Protein AF-0000000080771946 (afdb_homodimer)

InterPro domains:
  IPR002641 Patatin-like phospholipase domain [PF01734] (76-265)
  IPR002641 Patatin-like phospholipase domain [PS51635] (76-267)
  IPR016035 Acyl transferase/acyl hydrolase/lysophospholipase [SSF52151] (74-337)
  IPR050301 Neuropathy target esterase [PTHR14226] (74-356)

Sequence (1556 aa):
MNRASRYGIYVLTYMSLYLTSRIDAGETIIANLSGMPKSKFFPHRRLILTLCAAGLFVSTAASADGAAQVPEGVGVVLGGGGARGFAHLGVLKELERLRIPVACIAGTSAGALIGGIYANGLPLDEMEREFNAADWDQMLSGKPARADIPYDRKRNDYQNYLDVSFGLKGGALRVPRSAINSQGIELYIHKLTRDRDIDNFDKLPIPFRAVAADLLTGDAVVFGKGSLARALRASMAVPGVFDLVEDDGKLLVDGAIARNVPVQEVKGRCAEHVIVVDVGTPLLKADEIHSLFDVVDQSSNLAVMRNVQEQMKLLDRRDIVIRPDLNGYTTASFGDHMAIVERGAEAARKMAKQLSSYSVPEAEYQAWKNKLGRPRYPLLDEVRVEGKDGDFTKVSSLQQSLAFPSGPIPVGEARRRLAEIFTGGEYDKLGYRVDSVSGRNAMVVMPVERSIGQNTLHFGLNLSSDTPGSSSFTLRAAHEWTSLNAAGGSWRNDAAIGDDKAIKTELYQPLWRGSPMFAAASLGYQQKPFRVFNEDHTVLATFNNSIFETQLNAGVTLGKYGEWRFGLYRQDNDFTLSQGDPDPGVNTRFRDVGVQTRLVVDQFDNPRWPRAGYYFNGKLGAGLPGLGSEVNQKFYDFTGELAHTYGDFTARFTAKAKGNIDVRSDTFVPQQLGGFLNLTGYQSGELLASEVALARLMVYWRAASLPAVLGSGVYAGVSLEAGRLWGEDFSSLPQTHRWIPAGSVFLSADTILGPFFVGVGSAQGGRLTGYIYLGVDYMNRASRYGIYVLTYMSLYLTSRIDAGETIIANLSGMPKSKFFPHRRLILTLCAAGLFVSTAASADGAAQVPEGVGVVLGGGGARGFAHLGVLKELERLRIPVACIAGTSAGALIGGIYANGLPLDEMEREFNAADWDQMLSGKPARADIPYDRKRNDYQNYLDVSFGLKGGALRVPRSAINSQGIELYIHKLTRDRDIDNFDKLPIPFRAVAADLLTGDAVVFGKGSLARALRASMAVPGVFDLVEDDGKLLVDGAIARNVPVQEVKGRCAEHVIVVDVGTPLLKADEIHSLFDVVDQSSNLAVMRNVQEQMKLLDRRDIVIRPDLNGYTTASFGDHMAIVERGAEAARKMAKQLSSYSVPEAEYQAWKNKLGRPRYPLLDEVRVEGKDGDFTKVSSLQQSLAFPSGPIPVGEARRRLAEIFTGGEYDKLGYRVDSVSGRNAMVVMPVERSIGQNTLHFGLNLSSDTPGSSSFTLRAAHEWTSLNAAGGSWRNDAAIGDDKAIKTELYQPLWRGSPMFAAASLGYQQKPFRVFNEDHTVLATFNNSIFETQLNAGVTLGKYGEWRFGLYRQDNDFTLSQGDPDPGVNTRFRDVGVQTRLVVDQFDNPRWPRAGYYFNGKLGAGLPGLGSEVNQKFYDFTGELAHTYGDFTARFTAKAKGNIDVRSDTFVPQQLGGFLNLTGYQSGELLASEVALARLMVYWRAASLPAVLGSGVYAGVSLEAGRLWGEDFSSLPQTHRWIPAGSVFLSADTILGPFFVGVGSAQGGRLTGYIYLGVDY

Structure (mmCIF, N/CA/C/O backbone):
data_AF-0000000080771946-model_v1
#
loop_
_entity.id
_entity.type
_entity.pdbx_description
1 polymer 'PNPLA domain-containing protein'
#
loop_
_atom_site.group_PDB
_atom_site.id
_atom_site.type_symbol
_atom_site.label_atom_id
_atom_site.label_alt_id
_atom_site.label_comp_id
_atom_site.label_asym_id
_atom_site.label_entity_id
_atom_site.label_seq_id
_atom_site.pdbx_PDB_ins_code
_atom_site.Cartn_x
_atom_site.Cartn_y
_atom_site.Cartn_z
_atom_site.occupancy
_atom_site.B_iso_or_equiv
_atom_site.auth_seq_id
_atom_site.auth_comp_id
_atom_site.auth_asym_id
_atom_site.auth_atom_id
_atom_site.pdbx_PDB_model_num
ATOM 1 N N . MET A 1 1 ? 17.797 -26.078 -64.125 1 15.85 1 MET A N 1
ATOM 2 C CA . MET A 1 1 ? 19.234 -25.906 -63.844 1 15.85 1 MET A CA 1
ATOM 3 C C . MET A 1 1 ? 19.469 -24.75 -62.875 1 15.85 1 MET A C 1
ATOM 5 O O . MET A 1 1 ? 20.219 -24.875 -61.906 1 15.85 1 MET A O 1
ATOM 9 N N . ASN A 1 2 ? 19.219 -23.531 -63.188 1 14.63 2 ASN A N 1
ATOM 10 C CA . ASN A 1 2 ? 20.125 -22.391 -63.094 1 14.63 2 ASN A CA 1
ATOM 11 C C . ASN A 1 2 ? 19.984 -21.672 -61.75 1 14.63 2 ASN A C 1
ATOM 13 O O . ASN A 1 2 ? 20.984 -21.344 -61.125 1 14.63 2 ASN A O 1
ATOM 17 N N . ARG A 1 3 ? 18.938 -20.906 -61.5 1 15.35 3 ARG A N 1
ATOM 18 C CA . ARG A 1 3 ? 19.016 -19.516 -61.062 1 15.35 3 ARG A CA 1
ATOM 19 C C . ARG A 1 3 ? 19.203 -19.438 -59.531 1 15.35 3 ARG A C 1
ATOM 21 O O . ARG A 1 3 ? 18.25 -19.562 -58.781 1 15.35 3 ARG A O 1
ATOM 28 N N . ALA A 1 4 ? 20.328 -19.812 -58.844 1 15.99 4 ALA A N 1
ATOM 29 C CA . ALA A 1 4 ? 20.891 -20.141 -57.531 1 15.99 4 ALA A CA 1
ATOM 30 C C . ALA A 1 4 ? 21.125 -18.891 -56.688 1 15.99 4 ALA A C 1
ATOM 32 O O . ALA A 1 4 ? 21.484 -18.969 -55.531 1 15.99 4 ALA A O 1
ATOM 33 N N . SER A 1 5 ? 21.031 -17.672 -57.125 1 16.47 5 SER A N 1
ATOM 34 C CA . SER A 1 5 ? 22.156 -16.75 -56.969 1 16.47 5 SER A CA 1
ATOM 35 C C . SER A 1 5 ? 22.312 -16.312 -55.531 1 16.47 5 SER A C 1
ATOM 37 O O . SER A 1 5 ? 23.344 -16.594 -54.875 1 16.47 5 SER A O 1
ATOM 39 N N . ARG A 1 6 ? 22.406 -14.875 -55.094 1 15.96 6 ARG A N 1
ATOM 40 C CA . ARG A 1 6 ? 23.469 -14.008 -54.594 1 15.96 6 ARG A CA 1
ATOM 41 C C . ARG A 1 6 ? 23.312 -13.711 -53.125 1 15.96 6 ARG A C 1
ATOM 43 O O . ARG A 1 6 ? 22.906 -12.602 -52.75 1 15.96 6 ARG A O 1
ATOM 50 N N . TYR A 1 7 ? 22.484 -14.195 -52.25 1 16.38 7 TYR A N 1
ATOM 51 C CA . TYR A 1 7 ? 22.141 -13.484 -51.031 1 16.38 7 TYR A CA 1
ATOM 52 C C . TYR A 1 7 ? 23.359 -13.336 -50.125 1 16.38 7 TYR A C 1
ATOM 54 O O . TYR A 1 7 ? 24 -14.32 -49.781 1 16.38 7 TYR A O 1
ATOM 62 N N . GLY A 1 8 ? 24.266 -12.172 -50.125 1 15.94 8 GLY A N 1
ATOM 63 C CA . GLY A 1 8 ? 25.609 -11.789 -49.75 1 15.94 8 GLY A CA 1
ATOM 64 C C . GLY A 1 8 ? 25.812 -11.703 -48.25 1 15.94 8 GLY A C 1
ATOM 65 O O . GLY A 1 8 ? 25.047 -11.055 -47.562 1 15.94 8 GLY A O 1
ATOM 66 N N . ILE A 1 9 ? 26.625 -12.547 -47.375 1 15.8 9 ILE A N 1
ATOM 67 C CA . ILE A 1 9 ? 26.922 -12.977 -46.031 1 15.8 9 ILE A CA 1
ATOM 68 C C . ILE A 1 9 ? 27.906 -12.008 -45.375 1 15.8 9 ILE A C 1
ATOM 70 O O . ILE A 1 9 ? 29.109 -12.258 -45.344 1 15.8 9 ILE A O 1
ATOM 74 N N . TYR A 1 10 ? 27.766 -10.625 -45.344 1 15.68 10 TYR A N 1
ATOM 75 C CA . TYR A 1 10 ? 28.984 -9.922 -44.938 1 15.68 10 TYR A CA 1
ATOM 76 C C . TYR A 1 10 ? 29.359 -10.242 -43.5 1 15.68 10 TYR A C 1
ATOM 78 O O . TYR A 1 10 ? 28.625 -9.891 -42.594 1 15.68 10 TYR A O 1
ATOM 86 N N . VAL A 1 11 ? 30.125 -11.281 -43 1 15.23 11 VAL A N 1
ATOM 87 C CA . VAL A 1 11 ? 30.516 -11.914 -41.75 1 15.23 11 VAL A CA 1
ATOM 88 C C . VAL A 1 11 ? 31.578 -11.055 -41.062 1 15.23 11 VAL A C 1
ATOM 90 O O . VAL A 1 11 ? 31.516 -10.852 -39.844 1 15.23 11 VAL A O 1
ATOM 93 N N . LEU A 1 12 ? 32.812 -10.531 -41.594 1 14.52 12 LEU A N 1
ATOM 94 C CA . LEU A 1 12 ? 34.094 -11.047 -41.125 1 14.52 12 LEU A CA 1
ATOM 95 C C . LEU A 1 12 ? 34.5 -10.359 -39.844 1 14.52 12 LEU A C 1
ATOM 97 O O . LEU A 1 12 ? 33.906 -9.352 -39.438 1 14.52 12 LEU A O 1
ATOM 101 N N . THR A 1 13 ? 35.906 -9.672 -39.656 1 14.53 13 THR A N 1
ATOM 102 C CA . THR A 1 13 ? 37.219 -10.078 -39.219 1 14.53 13 THR A CA 1
ATOM 103 C C . THR A 1 13 ? 37.688 -9.227 -38.031 1 14.53 13 THR A C 1
ATOM 105 O O . THR A 1 13 ? 38.281 -9.75 -37.094 1 14.53 13 THR A O 1
ATOM 108 N N . TYR A 1 14 ? 37.75 -7.812 -37.812 1 14.45 14 TYR A N 1
ATOM 109 C CA . TYR A 1 14 ? 39.062 -7.219 -37.562 1 14.45 14 TYR A CA 1
ATOM 110 C C . TYR A 1 14 ? 39.406 -7.277 -36.094 1 14.45 14 TYR A C 1
ATOM 112 O O . TYR A 1 14 ? 38.656 -6.758 -35.25 1 14.45 14 TYR A O 1
ATOM 120 N N . MET A 1 15 ? 40.406 -8.195 -35.438 1 14.54 15 MET A N 1
ATOM 121 C CA . MET A 1 15 ? 41.031 -8.633 -34.188 1 14.54 15 MET A CA 1
ATOM 122 C C . MET A 1 15 ? 42.094 -7.648 -33.75 1 14.54 15 MET A C 1
ATOM 124 O O . MET A 1 15 ? 42.781 -7.879 -32.75 1 14.54 15 MET A O 1
ATOM 128 N N . SER A 1 16 ? 42.5 -6.449 -34.125 1 14.19 16 SER A N 1
ATOM 129 C CA . SER A 1 16 ? 43.938 -6.121 -34.062 1 14.19 16 SER A CA 1
ATOM 130 C C . SER A 1 16 ? 44.438 -6.078 -32.625 1 14.19 16 SER A C 1
ATOM 132 O O . SER A 1 16 ? 43.656 -5.895 -31.703 1 14.19 16 SER A O 1
ATOM 134 N N . LEU A 1 17 ? 45.938 -5.617 -32.25 1 14.51 17 LEU A N 1
ATOM 135 C CA . LEU A 1 17 ? 47.312 -5.961 -31.906 1 14.51 17 LEU A CA 1
ATOM 136 C C . LEU A 1 17 ? 47.688 -5.332 -30.578 1 14.51 17 LEU A C 1
ATOM 138 O O . LEU A 1 17 ? 48.25 -6.008 -29.703 1 14.51 17 LEU A O 1
ATOM 142 N N . TYR A 1 18 ? 48.125 -3.955 -30.312 1 14.73 18 TYR A N 1
ATOM 143 C CA . TYR A 1 18 ? 49.469 -3.551 -29.938 1 14.73 18 TYR A CA 1
ATOM 144 C C . TYR A 1 18 ? 49.625 -3.555 -28.422 1 14.73 18 TYR A C 1
ATOM 146 O O . TYR A 1 18 ? 48.781 -3.039 -27.703 1 14.73 18 TYR A O 1
ATOM 154 N N . LEU A 1 19 ? 50.781 -4.262 -27.688 1 14.67 19 LEU A N 1
ATOM 155 C CA . LEU A 1 19 ? 51.406 -4.844 -26.516 1 14.67 19 LEU A CA 1
ATOM 156 C C . LEU A 1 19 ? 52.188 -3.787 -25.734 1 14.67 19 LEU A C 1
ATOM 158 O O . LEU A 1 19 ? 52.531 -3.99 -24.562 1 14.67 19 LEU A O 1
ATOM 162 N N . THR A 1 20 ? 52.719 -2.584 -26.109 1 14.65 20 THR A N 1
ATOM 163 C CA . THR A 1 20 ? 54.125 -2.305 -25.797 1 14.65 20 THR A CA 1
ATOM 164 C C . THR A 1 20 ? 54.344 -2.164 -24.297 1 14.65 20 THR A C 1
ATOM 166 O O . THR A 1 20 ? 53.375 -1.933 -23.547 1 14.65 20 THR A O 1
ATOM 169 N N . SER A 1 21 ? 55.75 -1.657 -23.719 1 14.49 21 SER A N 1
ATOM 170 C CA . SER A 1 21 ? 57 -1.942 -23.047 1 14.49 21 SER A CA 1
ATOM 171 C C . SER A 1 21 ? 57.125 -1.162 -21.75 1 14.49 21 SER A C 1
ATOM 173 O O . SER A 1 21 ? 58 -1.435 -20.938 1 14.49 21 SER A O 1
ATOM 175 N N . ARG A 1 22 ? 56.406 -0.2 -21.297 1 15 22 ARG A N 1
ATOM 176 C CA . ARG A 1 22 ? 57.25 0.764 -20.609 1 15 22 ARG A CA 1
ATOM 177 C C . ARG A 1 22 ? 57.812 0.174 -19.312 1 15 22 ARG A C 1
ATOM 179 O O . ARG A 1 22 ? 57.062 -0.281 -18.453 1 15 22 ARG A O 1
ATOM 186 N N . ILE A 1 23 ? 59.156 -0.033 -19.156 1 14.91 23 ILE A N 1
ATOM 187 C CA . ILE A 1 23 ? 60.188 -0.679 -18.344 1 14.91 23 ILE A CA 1
ATOM 188 C C . ILE A 1 23 ? 60.281 -0.007 -16.984 1 14.91 23 ILE A C 1
ATOM 190 O O . ILE A 1 23 ? 60.188 -0.676 -15.945 1 14.91 23 ILE A O 1
ATOM 194 N N . ASP A 1 24 ? 61.062 1.15 -16.734 1 14.2 24 ASP A N 1
ATOM 195 C CA . ASP A 1 24 ? 62.375 1.055 -16.078 1 14.2 24 ASP A CA 1
ATOM 196 C C . ASP A 1 24 ? 62.281 1.41 -14.602 1 14.2 24 ASP A C 1
ATOM 198 O O . ASP A 1 24 ? 63.094 0.942 -13.789 1 14.2 24 ASP A O 1
ATOM 202 N N . ALA A 1 25 ? 61.531 2.416 -14.227 1 14.99 25 ALA A N 1
ATOM 203 C CA . ALA A 1 25 ? 62.312 3.332 -13.391 1 14.99 25 ALA A CA 1
ATOM 204 C C . ALA A 1 25 ? 62.719 2.664 -12.086 1 14.99 25 ALA A C 1
ATOM 206 O O . ALA A 1 25 ? 61.906 2.074 -11.391 1 14.99 25 ALA A O 1
ATOM 207 N N . GLY A 1 26 ? 64.062 2.668 -11.719 1 14.23 26 GLY A N 1
ATOM 208 C CA . GLY A 1 26 ? 65.062 2.002 -10.922 1 14.23 26 GLY A CA 1
ATOM 209 C C . GLY A 1 26 ? 64.938 2.271 -9.438 1 14.23 26 GLY A C 1
ATOM 210 O O . GLY A 1 26 ? 64.875 1.338 -8.633 1 14.23 26 GLY A O 1
ATOM 211 N N . GLU A 1 27 ? 65.438 3.482 -9.016 1 14.59 27 GLU A N 1
ATOM 212 C CA . GLU A 1 27 ? 66.688 3.4 -8.227 1 14.59 27 GLU A CA 1
ATOM 213 C C . GLU A 1 27 ? 66.375 3.078 -6.766 1 14.59 27 GLU A C 1
ATOM 215 O O . GLU A 1 27 ? 65.25 3.18 -6.332 1 14.59 27 GLU A O 1
ATOM 220 N N . THR A 1 28 ? 67.25 3.834 -5.855 1 14.64 28 THR A N 1
ATOM 221 C CA . THR A 1 28 ? 68.312 3.496 -4.91 1 14.64 28 THR A CA 1
ATOM 222 C C . THR A 1 28 ? 67.75 3.41 -3.49 1 14.64 28 THR A C 1
ATOM 224 O O . THR A 1 28 ? 66.75 4.066 -3.162 1 14.64 28 THR A O 1
ATOM 227 N N . ILE A 1 29 ? 68.562 2.756 -2.566 1 15.04 29 ILE A N 1
ATOM 228 C CA . ILE A 1 29 ? 68.625 1.873 -1.408 1 15.04 29 ILE A CA 1
ATOM 229 C C . ILE A 1 29 ? 68.625 2.703 -0.126 1 15.04 29 ILE A C 1
ATOM 231 O O . ILE A 1 29 ? 67.812 2.447 0.79 1 15.04 29 ILE A O 1
ATOM 235 N N . ILE A 1 30 ? 69.688 3.578 0.199 1 14.58 30 ILE A N 1
ATOM 236 C CA . ILE A 1 30 ? 70.625 3.137 1.207 1 14.58 30 ILE A CA 1
ATOM 237 C C . ILE A 1 30 ? 70.125 3.537 2.596 1 14.58 30 ILE A C 1
ATOM 239 O O . ILE A 1 30 ? 69.312 4.418 2.73 1 14.58 30 ILE A O 1
ATOM 243 N N . ALA A 1 31 ? 71.188 3.613 3.678 1 14.9 31 ALA A N 1
ATOM 244 C CA . ALA A 1 31 ? 71.625 3.006 4.914 1 14.9 31 ALA A CA 1
ATOM 245 C C . ALA A 1 31 ? 71.375 3.906 6.113 1 14.9 31 ALA A C 1
ATOM 247 O O . ALA A 1 31 ? 70.812 3.455 7.121 1 14.9 31 ALA A O 1
ATOM 248 N N . ASN A 1 32 ? 72.125 5.082 6.234 1 14.54 32 ASN A N 1
ATOM 249 C CA . ASN A 1 32 ? 73.125 5.227 7.312 1 14.54 32 ASN A CA 1
ATOM 250 C C . ASN A 1 32 ? 72.438 5.645 8.617 1 14.54 32 ASN A C 1
ATOM 252 O O . ASN A 1 32 ? 71.312 6.188 8.609 1 14.54 32 ASN A O 1
ATOM 256 N N . LEU A 1 33 ? 73.312 6.008 9.758 1 14.86 33 LEU A N 1
ATOM 257 C CA . LEU A 1 33 ? 73.812 5.68 11.102 1 14.86 33 LEU A CA 1
ATOM 258 C C . LEU A 1 33 ? 73.25 6.656 12.125 1 14.86 33 LEU A C 1
ATOM 260 O O . LEU A 1 33 ? 72.625 6.246 13.117 1 14.86 33 LEU A O 1
ATOM 264 N N . SER A 1 34 ? 74.125 7.66 12.68 1 14.74 34 SER A N 1
ATOM 265 C CA . SER A 1 34 ? 74.75 7.695 13.984 1 14.74 34 SER A CA 1
ATOM 266 C C . SER A 1 34 ? 74 8.625 14.938 1 14.74 34 SER A C 1
ATOM 268 O O . SER A 1 34 ? 73.562 8.203 16.016 1 14.74 34 SER A O 1
ATOM 270 N N . GLY A 1 35 ? 74.75 9.789 15.492 1 15.1 35 GLY A N 1
ATOM 271 C CA . GLY A 1 35 ? 75.375 10.117 16.75 1 15.1 35 GLY A CA 1
ATOM 272 C C . GLY A 1 35 ? 74.5 10.984 17.656 1 15.1 35 GLY A C 1
ATOM 273 O O . GLY A 1 35 ? 73.438 11.492 17.219 1 15.1 35 GLY A O 1
ATOM 274 N N . MET A 1 36 ? 75.188 11.961 18.531 1 15.7 36 MET A N 1
ATOM 275 C CA . MET A 1 36 ? 75.438 12.18 19.953 1 15.7 36 MET A CA 1
ATOM 276 C C . MET A 1 36 ? 74.562 13.266 20.516 1 15.7 36 MET A C 1
ATOM 278 O O . MET A 1 36 ? 73.875 13.984 19.75 1 15.7 36 MET A O 1
ATOM 282 N N . PRO A 1 37 ? 75.188 14.383 21.281 1 15.52 37 PRO A N 1
ATOM 283 C CA . PRO A 1 37 ? 75.188 14.758 22.688 1 15.52 37 PRO A CA 1
ATOM 284 C C . PRO A 1 37 ? 74.312 16 22.953 1 15.52 37 PRO A C 1
ATOM 286 O O . PRO A 1 37 ? 73.688 16.094 24 1 15.52 37 PRO A O 1
ATOM 289 N N . LYS A 1 38 ? 74.125 17.109 22.234 1 15.21 38 LYS A N 1
ATOM 290 C CA . LYS A 1 38 ? 74.625 18.312 22.844 1 15.21 38 LYS A CA 1
ATOM 291 C C . LYS A 1 38 ? 73.75 18.797 23.969 1 15.21 38 LYS A C 1
ATOM 293 O O . LYS A 1 38 ? 72.562 18.547 23.969 1 15.21 38 LYS A O 1
ATOM 298 N N . SER A 1 39 ? 74.375 19.828 24.719 1 14.74 39 SER A N 1
ATOM 299 C CA . SER A 1 39 ? 74.625 20.391 26.031 1 14.74 39 SER A CA 1
ATOM 300 C C . SER A 1 39 ? 73.562 21.438 26.406 1 14.74 39 SER A C 1
ATOM 302 O O . SER A 1 39 ? 73 21.422 27.5 1 14.74 39 SER A O 1
ATOM 304 N N . LYS A 1 40 ? 73.5 22.625 25.766 1 15.44 40 LYS A N 1
ATOM 305 C CA . LYS A 1 40 ? 73.812 23.828 26.516 1 15.44 40 LYS A CA 1
ATOM 306 C C . LYS A 1 40 ? 72.625 24.328 27.328 1 15.44 40 LYS A C 1
ATOM 308 O O . LYS A 1 40 ? 71.5 24.125 26.953 1 15.44 40 LYS A O 1
ATOM 313 N N . PHE A 1 41 ? 73 25.078 28.422 1 15.76 41 PHE A N 1
ATOM 314 C CA . PHE A 1 41 ? 72.812 25.484 29.812 1 15.76 41 PHE A CA 1
ATOM 315 C C . PHE A 1 41 ? 71.75 26.562 29.891 1 15.76 41 PHE A C 1
ATOM 317 O O . PHE A 1 41 ? 71.062 26.828 28.906 1 15.76 41 PHE A O 1
ATOM 324 N N . PHE A 1 42 ? 72.188 27.812 30.359 1 15 42 PHE A N 1
ATOM 325 C CA . PHE A 1 42 ? 72 28.375 31.672 1 15 42 PHE A CA 1
ATOM 326 C C . PHE A 1 42 ? 70.875 29.422 31.641 1 15 42 PHE A C 1
ATOM 328 O O . PHE A 1 42 ? 69.938 29.344 32.406 1 15 42 PHE A O 1
ATOM 335 N N . PRO A 1 43 ? 71.25 30.844 31.359 1 15.62 43 PRO A N 1
ATOM 336 C CA . PRO A 1 43 ? 71.312 31.828 32.438 1 15.62 43 PRO A CA 1
ATOM 337 C C . PRO A 1 43 ? 69.938 32.531 32.656 1 15.62 43 PRO A C 1
ATOM 339 O O . PRO A 1 43 ? 69.062 32.5 31.797 1 15.62 43 PRO A O 1
ATOM 342 N N . HIS A 1 44 ? 70.062 33.594 33.688 1 16.45 44 HIS A N 1
ATOM 343 C CA . HIS A 1 44 ? 69.5 34.188 34.875 1 16.45 44 HIS A CA 1
ATOM 344 C C . HIS A 1 44 ? 68.438 35.25 34.5 1 16.45 44 HIS A C 1
ATOM 346 O O . HIS A 1 44 ? 67.25 35.188 34.938 1 16.45 44 HIS A O 1
ATOM 352 N N . ARG A 1 45 ? 68.812 36.562 34.938 1 15.7 45 ARG A N 1
ATOM 353 C CA . ARG A 1 45 ? 68.312 37.406 36.031 1 15.7 45 ARG A CA 1
ATOM 354 C C . ARG A 1 45 ? 67.312 38.469 35.5 1 15.7 45 ARG A C 1
ATOM 356 O O . ARG A 1 45 ? 66.25 38.688 36.094 1 15.7 45 ARG A O 1
ATOM 363 N N . ARG A 1 46 ? 67.875 39.5 34.75 1 17.23 46 ARG A N 1
ATOM 364 C CA . ARG A 1 46 ? 67.875 40.812 35.344 1 17.23 46 ARG A CA 1
ATOM 365 C C . ARG A 1 46 ? 66.5 41.469 35.188 1 17.23 46 ARG A C 1
ATOM 367 O O . ARG A 1 46 ? 65.688 41.094 34.312 1 17.23 46 ARG A O 1
ATOM 374 N N . LEU A 1 47 ? 66.5 42.781 35.625 1 16.19 47 LEU A N 1
ATOM 375 C CA . LEU A 1 47 ? 66.062 43.781 36.562 1 16.19 47 LEU A CA 1
ATOM 376 C C . LEU A 1 47 ? 65 44.688 35.906 1 16.19 47 LEU A C 1
ATOM 378 O O . LEU A 1 47 ? 63.938 44.969 36.531 1 16.19 47 LEU A O 1
ATOM 382 N N . ILE A 1 48 ? 65.312 45.312 34.719 1 16.89 48 ILE A N 1
ATOM 383 C CA . ILE A 1 48 ? 65.25 46.781 34.875 1 16.89 48 ILE A CA 1
ATOM 384 C C . ILE A 1 48 ? 63.812 47.25 34.844 1 16.89 48 ILE A C 1
ATOM 386 O O . ILE A 1 48 ? 62.938 46.656 34.188 1 16.89 48 ILE A O 1
ATOM 390 N N . LEU A 1 49 ? 63.625 48.625 35.031 1 16.92 49 LEU A N 1
ATOM 391 C CA . LEU A 1 49 ? 63.031 49.75 35.75 1 16.92 49 LEU A CA 1
ATOM 392 C C . LEU A 1 49 ? 61.812 50.281 35.031 1 16.92 49 LEU A C 1
ATOM 394 O O . LEU A 1 49 ? 60.812 50.625 35.688 1 16.92 49 LEU A O 1
ATOM 398 N N . THR A 1 50 ? 61.844 50.5 33.719 1 18.38 50 THR A N 1
ATOM 399 C CA . THR A 1 50 ? 61.469 51.875 33.406 1 18.38 50 THR A CA 1
ATOM 400 C C . THR A 1 50 ? 59.969 52.094 33.562 1 18.38 50 THR A C 1
ATOM 402 O O . THR A 1 50 ? 59.188 51.25 33.094 1 18.38 50 THR A O 1
ATOM 405 N N . LEU A 1 51 ? 59.562 53.219 34.188 1 18.92 51 LEU A N 1
ATOM 406 C CA . LEU A 1 51 ? 58.594 54.031 34.938 1 18.92 51 LEU A CA 1
ATOM 407 C C . LEU A 1 51 ? 57.438 54.469 34.031 1 18.92 51 LEU A C 1
ATOM 409 O O . LEU A 1 51 ? 56.406 54.938 34.531 1 18.92 51 LEU A O 1
ATOM 413 N N . CYS A 1 52 ? 57.562 54.469 32.656 1 18.84 52 CYS A N 1
ATOM 414 C CA . CYS A 1 52 ? 57 55.688 32.125 1 18.84 52 CYS A CA 1
ATOM 415 C C . CYS A 1 52 ? 55.5 55.75 32.344 1 18.84 52 CYS A C 1
ATOM 417 O O . CYS A 1 52 ? 54.812 54.719 32.25 1 18.84 52 CYS A O 1
ATOM 419 N N . ALA A 1 53 ? 54.938 57.062 32.469 1 21.56 53 ALA A N 1
ATOM 420 C CA . ALA A 1 53 ? 53.906 57.969 32.938 1 21.56 53 ALA A CA 1
ATOM 421 C C . ALA A 1 53 ? 52.562 57.688 32.219 1 21.56 53 ALA A C 1
ATOM 423 O O . ALA A 1 53 ? 52.531 57.562 31 1 21.56 53 ALA A O 1
ATOM 424 N N . ALA A 1 54 ? 51.438 57.531 32.969 1 20.98 54 ALA A N 1
ATOM 425 C CA . ALA A 1 54 ? 50.062 57.031 33.062 1 20.98 54 ALA A CA 1
ATOM 426 C C . ALA A 1 54 ? 49.094 58.031 32.406 1 20.98 54 ALA A C 1
ATOM 428 O O . ALA A 1 54 ? 47.875 58 32.688 1 20.98 54 ALA A O 1
ATOM 429 N N . GLY A 1 55 ? 49.594 59.031 31.484 1 22.69 55 GLY A N 1
ATOM 430 C CA . GLY A 1 55 ? 48.594 60.094 31.328 1 22.69 55 GLY A CA 1
ATOM 431 C C . GLY A 1 55 ? 47.25 59.562 30.875 1 22.69 55 GLY A C 1
ATOM 432 O O . GLY A 1 55 ? 47.156 58.75 29.938 1 22.69 55 GLY A O 1
ATOM 433 N N . LEU A 1 56 ? 46.25 59.75 31.766 1 24.8 56 LEU A N 1
ATOM 434 C CA . LEU A 1 56 ? 44.844 59.375 31.906 1 24.8 56 LEU A CA 1
ATOM 435 C C . LEU A 1 56 ? 44 60.031 30.828 1 24.8 56 LEU A C 1
ATOM 437 O O . LEU A 1 56 ? 43.625 61.188 30.953 1 24.8 56 LEU A O 1
ATOM 441 N N . PHE A 1 57 ? 44.5 60.312 29.562 1 26.36 57 PHE A N 1
ATOM 442 C CA . PHE A 1 57 ? 43.562 61.094 28.766 1 26.36 57 PHE A CA 1
ATOM 443 C C . PHE A 1 57 ? 42.25 60.375 28.641 1 26.36 57 PHE A C 1
ATOM 445 O O . PHE A 1 57 ? 42.188 59.219 28.188 1 26.36 57 PHE A O 1
ATOM 452 N N . VAL A 1 58 ? 41.312 60.812 29.453 1 26.95 58 VAL A N 1
ATOM 453 C CA . VAL A 1 58 ? 39.906 60.438 29.562 1 26.95 58 VAL A CA 1
ATOM 454 C C . VAL A 1 58 ? 39.156 60.719 28.25 1 26.95 58 VAL A C 1
ATOM 456 O O . VAL A 1 58 ? 38.844 61.875 27.938 1 26.95 58 VAL A O 1
ATOM 459 N N . SER A 1 59 ? 39.656 60.469 27.062 1 26.31 59 SER A N 1
ATOM 460 C CA . SER A 1 59 ? 38.844 60.906 25.938 1 26.31 59 SER A CA 1
ATOM 461 C C . SER A 1 59 ? 37.438 60.312 26.016 1 26.31 59 SER A C 1
ATOM 463 O O . SER A 1 59 ? 37.281 59.094 26.203 1 26.31 59 SER A O 1
ATOM 465 N N . THR A 1 60 ? 36.438 61.125 26.391 1 28.81 60 THR A N 1
ATOM 466 C CA . THR A 1 60 ? 35 60.938 26.375 1 28.81 60 THR A CA 1
ATOM 467 C C . THR A 1 60 ? 34.531 60.438 25 1 28.81 60 THR A C 1
ATOM 469 O O . THR A 1 60 ? 34.656 61.156 24 1 28.81 60 THR A O 1
ATOM 472 N N . ALA A 1 61 ? 34.688 59.219 24.594 1 28.52 61 ALA A N 1
ATOM 473 C CA . ALA A 1 61 ? 34.188 58.656 23.328 1 28.52 61 ALA A CA 1
ATOM 474 C C . ALA A 1 61 ? 32.688 58.688 23.266 1 28.52 61 ALA A C 1
ATOM 476 O O . ALA A 1 61 ? 32 58.125 24.141 1 28.52 61 ALA A O 1
ATOM 477 N N . ALA A 1 62 ? 32.094 59.75 22.734 1 32.16 62 ALA A N 1
ATOM 478 C CA . ALA A 1 62 ? 30.719 59.844 22.234 1 32.16 62 ALA A CA 1
ATOM 479 C C . ALA A 1 62 ? 30.297 58.562 21.547 1 32.16 62 ALA A C 1
ATOM 481 O O . ALA A 1 62 ? 30.969 58.094 20.609 1 32.16 62 ALA A O 1
ATOM 482 N N . SER A 1 63 ? 29.703 57.656 22.281 1 28.03 63 SER A N 1
ATOM 483 C CA . SER A 1 63 ? 29.125 56.438 21.797 1 28.03 63 SER A CA 1
ATOM 484 C C . SER A 1 63 ? 28.219 56.656 20.594 1 28.03 63 SER A C 1
ATOM 486 O O . SER A 1 63 ? 27.203 57.375 20.688 1 28.03 63 SER A O 1
ATOM 488 N N . ALA A 1 64 ? 28.797 56.969 19.406 1 29.61 64 ALA A N 1
ATOM 489 C CA . ALA A 1 64 ? 28 56.938 18.188 1 29.61 64 ALA A CA 1
ATOM 490 C C . ALA A 1 64 ? 27.016 55.781 18.188 1 29.61 64 ALA A C 1
ATOM 492 O O . ALA A 1 64 ? 27.406 54.625 18.25 1 29.61 64 ALA A O 1
ATOM 493 N N . ASP A 1 65 ? 25.875 56 18.828 1 29.84 65 ASP A N 1
ATOM 494 C CA . ASP A 1 65 ? 24.75 55.094 18.625 1 29.84 65 ASP A CA 1
ATOM 495 C C . ASP A 1 65 ? 24.688 54.594 17.172 1 29.84 65 ASP A C 1
ATOM 497 O O . ASP A 1 65 ? 24.562 55.406 16.25 1 29.84 65 ASP A O 1
ATOM 501 N N . GLY A 1 66 ? 25.594 53.781 16.734 1 31.16 66 GLY A N 1
ATOM 502 C CA . GLY A 1 66 ? 25.562 53.156 15.422 1 31.16 66 GLY A CA 1
ATOM 503 C C . GLY A 1 66 ? 24.172 52.844 14.945 1 31.16 66 GLY A C 1
ATOM 504 O O . GLY A 1 66 ? 23.594 51.812 15.328 1 31.16 66 GLY A O 1
ATOM 505 N N . ALA A 1 67 ? 23.359 53.938 14.812 1 36 67 ALA A N 1
ATOM 506 C CA . ALA A 1 67 ? 22.109 53.688 14.078 1 36 67 ALA A CA 1
ATOM 507 C C . ALA A 1 67 ? 22.297 52.625 13.008 1 36 67 ALA A C 1
ATOM 509 O O . ALA A 1 67 ? 23.219 52.688 12.195 1 36 67 ALA A O 1
ATOM 510 N N . ALA A 1 68 ? 21.844 51.5 13.336 1 38.31 68 ALA A N 1
ATOM 511 C CA . ALA A 1 68 ? 21.75 50.406 12.359 1 38.31 68 ALA A CA 1
ATOM 512 C C . ALA A 1 68 ? 21.438 50.938 10.961 1 38.31 68 ALA A C 1
ATOM 514 O O . ALA A 1 68 ? 20.406 51.594 10.75 1 38.31 68 ALA A O 1
ATOM 515 N N . GLN A 1 69 ? 22.359 51.469 10.242 1 38.03 69 GLN A N 1
ATOM 516 C CA . GLN A 1 69 ? 22.203 51.844 8.836 1 38.03 69 GLN A CA 1
ATOM 517 C C . GLN A 1 69 ? 21.219 50.906 8.141 1 38.03 69 GLN A C 1
ATOM 519 O O . GLN A 1 69 ? 21.359 49.688 8.219 1 38.03 69 GLN A O 1
ATOM 524 N N . VAL A 1 70 ? 19.953 51.25 8 1 43.66 70 VAL A N 1
ATOM 525 C CA . VAL A 1 70 ? 18.984 50.531 7.184 1 43.66 70 VAL A CA 1
ATOM 526 C C . VAL A 1 70 ? 19.672 49.969 5.941 1 43.66 70 VAL A C 1
ATOM 528 O O . VAL A 1 70 ? 20.266 50.719 5.156 1 43.66 70 VAL A O 1
ATOM 531 N N . PRO A 1 71 ? 20.141 48.719 5.98 1 52.75 71 PRO A N 1
ATOM 532 C CA . PRO A 1 71 ? 20.766 48.188 4.773 1 52.75 71 PRO A CA 1
ATOM 533 C C . PRO A 1 71 ? 20.078 48.656 3.49 1 52.75 71 PRO A C 1
ATOM 535 O O . PRO A 1 71 ? 18.875 48.875 3.488 1 52.75 71 PRO A O 1
ATOM 538 N N . GLU A 1 72 ? 20.828 49.312 2.562 1 67.25 72 GLU A N 1
ATOM 539 C CA . GLU A 1 72 ? 20.484 49.688 1.198 1 67.25 72 GLU A CA 1
ATOM 540 C C . GLU A 1 72 ? 19.906 48.5 0.418 1 67.25 72 GLU A C 1
ATOM 542 O O . GLU A 1 72 ? 20.531 47.438 0.336 1 67.25 72 GLU A O 1
ATOM 547 N N . GLY A 1 73 ? 18.5 48.438 0.258 1 86.75 73 GLY A N 1
ATOM 548 C CA . GLY A 1 73 ? 17.859 47.5 -0.623 1 86.75 73 GLY A CA 1
ATOM 549 C C . GLY A 1 73 ? 16.531 46.969 -0.088 1 86.75 73 GLY A C 1
ATOM 550 O O . GLY A 1 73 ? 15.969 47.562 0.847 1 86.75 73 GLY A O 1
ATOM 551 N N . VAL A 1 74 ? 15.977 46 -0.715 1 95.62 74 VAL A N 1
ATOM 552 C CA . VAL A 1 74 ? 14.664 45.438 -0.403 1 95.62 74 VAL A CA 1
ATOM 553 C C . VAL A 1 74 ? 14.836 44.062 0.228 1 95.62 74 VAL A C 1
ATOM 555 O O . VAL A 1 74 ? 15.789 43.344 -0.084 1 95.62 74 VAL A O 1
ATOM 558 N N . GLY A 1 75 ? 14.016 43.75 1.294 1 97.81 75 GLY A N 1
ATOM 559 C CA . GLY A 1 75 ? 14 42.406 1.831 1 97.81 75 GLY A CA 1
ATOM 560 C C . GLY A 1 75 ? 13.32 41.406 0.917 1 97.81 75 GLY A C 1
ATOM 561 O O . GLY A 1 75 ? 12.344 41.719 0.246 1 97.81 75 GLY A O 1
ATOM 562 N N . VAL A 1 76 ? 13.844 40.188 0.855 1 98.56 76 VAL A N 1
ATOM 563 C CA . VAL A 1 76 ? 13.258 39.156 0.008 1 98.56 76 VAL A CA 1
ATOM 564 C C . VAL A 1 76 ? 12.82 37.969 0.865 1 98.56 76 VAL A C 1
ATOM 566 O O . VAL A 1 76 ? 13.594 37.469 1.688 1 98.56 76 VAL A O 1
ATOM 569 N N . VAL A 1 77 ? 11.562 37.531 0.751 1 98.75 77 VAL A N 1
ATOM 570 C CA . VAL A 1 77 ? 10.992 36.406 1.461 1 98.75 77 VAL A CA 1
ATOM 571 C C . VAL A 1 77 ? 10.672 35.281 0.471 1 98.75 77 VAL A C 1
ATOM 573 O O . VAL A 1 77 ? 9.898 35.469 -0.467 1 98.75 77 VAL A O 1
ATOM 576 N N . LEU A 1 78 ? 11.297 34.156 0.666 1 98.75 78 LEU A N 1
ATOM 577 C CA . LEU A 1 78 ? 11.141 33.031 -0.243 1 98.75 78 LEU A CA 1
ATOM 578 C C . LEU A 1 78 ? 10.391 31.891 0.437 1 98.75 78 LEU A C 1
ATOM 580 O O . LEU A 1 78 ? 10.914 31.25 1.352 1 98.75 78 LEU A O 1
ATOM 584 N N . GLY A 1 79 ? 9.242 31.562 -0.074 1 98.19 79 GLY A N 1
ATOM 585 C CA . GLY A 1 79 ? 8.367 30.578 0.535 1 98.19 79 GLY A CA 1
ATOM 586 C C . GLY A 1 79 ? 8.75 29.141 0.181 1 98.19 79 GLY A C 1
ATOM 587 O O . GLY A 1 79 ? 9.523 28.922 -0.751 1 98.19 79 GLY A O 1
ATOM 588 N N . GLY A 1 80 ? 8.195 28.203 0.999 1 96.88 80 GLY A N 1
ATOM 589 C CA . GLY A 1 80 ? 8.375 26.781 0.722 1 96.88 80 GLY A CA 1
ATOM 590 C C . GLY A 1 80 ? 7.414 26.25 -0.327 1 96.88 80 GLY A C 1
ATOM 591 O O . GLY A 1 80 ? 6.293 26.75 -0.462 1 96.88 80 GLY A O 1
ATOM 592 N N . GLY A 1 81 ? 7.926 25.203 -1.062 1 94.38 81 GLY A N 1
ATOM 593 C CA . GLY A 1 81 ? 7.078 24.641 -2.102 1 94.38 81 GLY A CA 1
ATOM 594 C C . GLY A 1 81 ? 7.695 23.438 -2.785 1 94.38 81 GLY A C 1
ATOM 595 O O . GLY A 1 81 ? 7.305 23.078 -3.898 1 94.38 81 GLY A O 1
ATOM 596 N N . GLY A 1 82 ? 8.641 22.828 -2.193 1 92.25 82 GLY A N 1
ATOM 597 C CA . GLY A 1 82 ? 9.312 21.703 -2.814 1 92.25 82 GLY A CA 1
ATOM 598 C C . GLY A 1 82 ? 9.961 22.047 -4.145 1 92.25 82 GLY A C 1
ATOM 599 O O . GLY A 1 82 ? 10.672 23.047 -4.25 1 92.25 82 GLY A O 1
ATOM 600 N N . ALA A 1 83 ? 9.656 21.172 -5.156 1 93.06 83 ALA A N 1
ATOM 601 C CA . ALA A 1 83 ? 10.242 21.406 -6.477 1 93.06 83 ALA A CA 1
ATOM 602 C C . ALA A 1 83 ? 9.758 22.734 -7.059 1 93.06 83 ALA A C 1
ATOM 604 O O . ALA A 1 83 ? 10.453 23.359 -7.871 1 93.06 83 ALA A O 1
ATOM 605 N N . ARG A 1 84 ? 8.625 23.141 -6.637 1 96.38 84 ARG A N 1
ATOM 606 C CA . ARG A 1 84 ? 8.086 24.406 -7.102 1 96.38 84 ARG A CA 1
ATOM 607 C C . ARG A 1 84 ? 8.992 25.578 -6.699 1 96.38 84 ARG A C 1
ATOM 609 O O . ARG A 1 84 ? 8.953 26.641 -7.309 1 96.38 84 ARG A O 1
ATOM 616 N N . GLY A 1 85 ? 9.82 25.359 -5.766 1 97.5 85 GLY A N 1
ATOM 617 C CA . GLY A 1 85 ? 10.734 26.359 -5.25 1 97.5 85 GLY A CA 1
ATOM 618 C C . GLY A 1 85 ? 11.836 26.734 -6.234 1 97.5 85 GLY A C 1
ATOM 619 O O . GLY A 1 85 ? 12.508 27.75 -6.074 1 97.5 85 GLY A O 1
ATOM 620 N N . PHE A 1 86 ? 12.008 25.938 -7.297 1 97.69 86 PHE A N 1
ATOM 621 C CA . PHE A 1 86 ? 12.984 26.297 -8.312 1 97.69 86 PHE A CA 1
ATOM 622 C C . PHE A 1 86 ? 12.625 27.641 -8.953 1 97.69 86 PHE A C 1
ATOM 624 O O . PHE A 1 86 ? 13.484 28.312 -9.531 1 97.69 86 PHE A O 1
ATOM 631 N N . ALA A 1 87 ? 11.414 28.047 -8.812 1 98.5 87 ALA A N 1
ATOM 632 C CA . ALA A 1 87 ? 10.953 29.328 -9.344 1 98.5 87 ALA A CA 1
ATOM 633 C C . ALA A 1 87 ? 11.664 30.484 -8.664 1 98.5 87 ALA A C 1
ATOM 635 O O . ALA A 1 87 ? 11.805 31.562 -9.242 1 98.5 87 ALA A O 1
ATOM 636 N N . HIS A 1 88 ? 12.07 30.312 -7.441 1 98.75 88 HIS A N 1
ATOM 637 C CA . HIS A 1 88 ? 12.789 31.359 -6.723 1 98.75 88 HIS A CA 1
ATOM 638 C C . HIS A 1 88 ? 14.031 31.797 -7.496 1 98.75 88 HIS A C 1
ATOM 640 O O . HIS A 1 88 ? 14.359 32.969 -7.52 1 98.75 88 HIS A O 1
ATOM 646 N N . LEU A 1 89 ? 14.727 30.797 -8.078 1 98.56 89 LEU A N 1
ATOM 647 C CA . LEU A 1 89 ? 15.914 31.125 -8.859 1 98.56 89 LEU A CA 1
ATOM 648 C C . LEU A 1 89 ? 15.57 32.031 -10.031 1 98.56 89 LEU A C 1
ATOM 650 O O . LEU A 1 89 ? 16.297 33 -10.312 1 98.56 89 LEU A O 1
ATOM 654 N N . GLY A 1 90 ? 14.508 31.75 -10.688 1 98.56 90 GLY A N 1
ATOM 655 C CA . GLY A 1 90 ? 14.055 32.594 -11.781 1 98.56 90 GLY A CA 1
ATOM 656 C C . GLY A 1 90 ? 13.742 34.031 -11.344 1 98.56 90 GLY A C 1
ATOM 657 O O . GLY A 1 90 ? 14.117 34.969 -12.023 1 98.56 90 GLY A O 1
ATOM 658 N N . VAL A 1 91 ? 13.07 34.125 -10.234 1 98.69 91 VAL A N 1
ATOM 659 C CA . VAL A 1 91 ? 12.719 35.438 -9.703 1 98.69 91 VAL A CA 1
ATOM 660 C C . VAL A 1 91 ? 13.992 36.219 -9.352 1 98.69 91 VAL A C 1
ATOM 662 O O . VAL A 1 91 ? 14.125 37.406 -9.695 1 98.69 91 VAL A O 1
ATOM 665 N N . LEU A 1 92 ? 14.906 35.594 -8.672 1 98.5 92 LEU A N 1
ATOM 666 C CA . LEU A 1 92 ? 16.156 36.25 -8.266 1 98.5 92 LEU A CA 1
ATOM 667 C C . LEU A 1 92 ? 16.953 36.688 -9.484 1 98.5 92 LEU A C 1
ATOM 669 O O . LEU A 1 92 ? 17.562 37.781 -9.461 1 98.5 92 LEU A O 1
ATOM 673 N N . LYS A 1 93 ? 16.953 35.875 -10.484 1 98 93 LYS A N 1
ATOM 674 C CA . LYS A 1 93 ? 17.656 36.25 -11.703 1 98 93 LYS A CA 1
ATOM 675 C C . LYS A 1 93 ? 17.047 37.531 -12.32 1 98 93 LYS A C 1
ATOM 677 O O . LYS A 1 93 ? 17.766 38.375 -12.836 1 98 93 LYS A O 1
ATOM 682 N N . GLU A 1 94 ? 15.766 37.625 -12.281 1 98.12 94 GLU A N 1
ATOM 683 C CA . GLU A 1 94 ? 15.102 38.812 -12.812 1 98.12 94 GLU A CA 1
ATOM 684 C C . GLU A 1 94 ? 15.375 40.031 -11.945 1 98.12 94 GLU A C 1
ATOM 686 O O . GLU A 1 94 ? 15.477 41.156 -12.453 1 98.12 94 GLU A O 1
ATOM 691 N N . LEU A 1 95 ? 15.398 39.875 -10.641 1 98 95 LEU A N 1
ATOM 692 C CA . LEU A 1 95 ? 15.766 40.969 -9.758 1 98 95 LEU A CA 1
ATOM 693 C C . LEU A 1 95 ? 17.172 41.5 -10.094 1 98 95 LEU A C 1
ATOM 695 O O . LEU A 1 95 ? 17.406 42.688 -10.047 1 98 95 LEU A O 1
ATOM 699 N N . GLU A 1 96 ? 18.016 40.531 -10.352 1 96.69 96 GLU A N 1
ATOM 700 C CA . GLU A 1 96 ? 19.359 40.906 -10.766 1 96.69 96 GLU A CA 1
ATOM 701 C C . GLU A 1 96 ? 19.328 41.688 -12.07 1 96.69 96 GLU A C 1
ATOM 703 O O . GLU A 1 96 ? 20.031 42.688 -12.211 1 96.69 96 GLU A O 1
ATOM 708 N N . ARG A 1 97 ? 18.578 41.25 -13 1 96.31 97 ARG A N 1
ATOM 709 C CA . ARG A 1 97 ? 18.453 41.938 -14.289 1 96.31 97 ARG A CA 1
ATOM 710 C C . ARG A 1 97 ? 17.953 43.375 -14.109 1 96.31 97 ARG A C 1
ATOM 712 O O . ARG A 1 97 ? 18.406 44.281 -14.805 1 96.31 97 ARG A O 1
ATOM 719 N N . LEU A 1 98 ? 17.125 43.625 -13.133 1 97 98 LEU A N 1
ATOM 720 C CA . LEU A 1 98 ? 16.516 44.906 -12.875 1 97 98 LEU A CA 1
ATOM 721 C C . LEU A 1 98 ? 17.391 45.75 -11.938 1 97 98 LEU A C 1
ATOM 723 O O . LEU A 1 98 ? 17.062 46.875 -11.609 1 97 98 LEU A O 1
ATOM 727 N N . ARG A 1 99 ? 18.469 45.188 -11.484 1 96.88 99 ARG A N 1
ATOM 728 C CA . ARG A 1 99 ? 19.438 45.844 -10.602 1 96.88 99 ARG A CA 1
ATOM 729 C C . ARG A 1 99 ? 18.797 46.25 -9.273 1 96.88 99 ARG A C 1
ATOM 731 O O . ARG A 1 99 ? 18.891 47.375 -8.844 1 96.88 99 ARG A O 1
ATOM 738 N N . ILE A 1 100 ? 18.188 45.344 -8.695 1 97.25 100 ILE A N 1
ATOM 739 C CA . ILE A 1 100 ? 17.562 45.531 -7.395 1 97.25 100 ILE A CA 1
ATOM 740 C C . ILE A 1 100 ? 18.422 44.906 -6.301 1 97.25 100 ILE A C 1
ATOM 742 O O . ILE A 1 100 ? 18.531 43.688 -6.207 1 97.25 100 ILE A O 1
ATOM 746 N N . PRO A 1 101 ? 19.016 45.688 -5.508 1 96.38 101 PRO A N 1
ATOM 747 C CA . PRO A 1 101 ? 19.828 45.125 -4.426 1 96.38 101 PRO A CA 1
ATOM 748 C C . PRO A 1 101 ? 18.984 44.469 -3.332 1 96.38 101 PRO A C 1
ATOM 750 O O . PRO A 1 101 ? 17.906 45 -2.992 1 96.38 101 PRO A O 1
ATOM 753 N N . VAL A 1 102 ? 19.438 43.344 -2.779 1 97 102 VAL A N 1
ATOM 754 C CA . VAL A 1 102 ? 18.75 42.625 -1.729 1 97 102 VAL A CA 1
ATOM 755 C C . VAL A 1 102 ? 19.391 42.906 -0.377 1 97 102 VAL A C 1
ATOM 757 O O . VAL A 1 102 ? 20.594 42.688 -0.193 1 97 102 VAL A O 1
ATOM 760 N N . ALA A 1 103 ? 18.609 43.375 0.588 1 96.38 103 ALA A N 1
ATOM 761 C CA . ALA A 1 103 ? 19.094 43.719 1.912 1 96.38 103 ALA A CA 1
ATOM 762 C C . ALA A 1 103 ? 19.25 42.5 2.803 1 96.38 103 ALA A C 1
ATOM 764 O O . ALA A 1 103 ? 20.219 42.406 3.562 1 96.38 103 ALA A O 1
ATOM 765 N N . CYS A 1 104 ? 18.297 41.688 2.793 1 97.62 104 CYS A N 1
ATOM 766 C CA . CYS A 1 104 ? 18.297 40.438 3.564 1 97.62 104 CYS A CA 1
ATOM 767 C C . CYS A 1 104 ? 17.297 39.438 2.979 1 97.62 104 CYS A C 1
ATOM 769 O O . CYS A 1 104 ? 16.453 39.812 2.168 1 97.62 104 CYS A O 1
ATOM 771 N N . ILE A 1 105 ? 17.453 38.188 3.328 1 98.5 105 ILE A N 1
ATOM 772 C CA . ILE A 1 105 ? 16.609 37.125 2.803 1 98.5 105 ILE A CA 1
ATOM 773 C C . ILE A 1 105 ? 16.141 36.219 3.945 1 98.5 105 ILE A C 1
ATOM 775 O O . ILE A 1 105 ? 16.922 35.938 4.867 1 98.5 105 ILE A O 1
ATOM 779 N N . ALA A 1 106 ? 14.914 35.844 3.996 1 98.75 106 ALA A N 1
ATOM 780 C CA . ALA A 1 106 ? 14.414 34.75 4.805 1 98.75 106 ALA A CA 1
ATOM 781 C C . ALA A 1 106 ? 13.695 33.719 3.943 1 98.75 106 ALA A C 1
ATOM 783 O O . ALA A 1 106 ? 13.031 34.062 2.965 1 98.75 106 ALA A O 1
ATOM 784 N N . GLY A 1 107 ? 13.891 32.438 4.23 1 98.56 107 GLY A N 1
ATOM 785 C CA . GLY A 1 107 ? 13.266 31.406 3.424 1 98.56 107 GLY A CA 1
ATOM 786 C C . GLY A 1 107 ? 12.852 30.188 4.23 1 98.56 107 GLY A C 1
ATOM 787 O O . GLY A 1 107 ? 13.328 29.984 5.348 1 98.56 107 GLY A O 1
ATOM 788 N N . THR A 1 108 ? 11.961 29.422 3.697 1 98.31 108 THR A N 1
ATOM 789 C CA . THR A 1 108 ? 11.5 28.156 4.254 1 98.31 108 THR A CA 1
ATOM 790 C C . THR A 1 108 ? 11.594 27.047 3.215 1 98.31 108 THR A C 1
ATOM 792 O O . THR A 1 108 ? 11.203 27.234 2.061 1 98.31 108 THR A O 1
ATOM 795 N N . SER A 1 109 ? 12.055 25.859 3.646 1 96.81 109 SER A N 1
ATOM 796 C CA . SER A 1 109 ? 12.156 24.703 2.779 1 96.81 109 SER A CA 1
ATOM 797 C C . SER A 1 109 ? 12.938 25.016 1.51 1 96.81 109 SER A C 1
ATOM 799 O O . SER A 1 109 ? 14.062 25.516 1.575 1 96.81 109 SER A O 1
ATOM 801 N N . ALA A 1 110 ? 12.375 24.891 0.356 1 96.56 110 ALA A N 1
ATOM 802 C CA . ALA A 1 110 ? 13.055 25.203 -0.899 1 96.56 110 ALA A CA 1
ATOM 803 C C . ALA A 1 110 ? 13.469 26.672 -0.951 1 96.56 110 ALA A C 1
ATOM 805 O O . ALA A 1 110 ? 14.5 27.016 -1.527 1 96.56 110 ALA A O 1
ATOM 806 N N . GLY A 1 111 ? 12.68 27.5 -0.384 1 98.19 111 GLY A N 1
ATOM 807 C CA . GLY A 1 111 ? 13.039 28.906 -0.292 1 98.19 111 GLY A CA 1
ATOM 808 C C . GLY A 1 111 ? 14.281 29.156 0.538 1 98.19 111 GLY A C 1
ATOM 809 O O . GLY A 1 111 ? 15.109 30 0.194 1 98.19 111 GLY A O 1
ATOM 810 N N . ALA A 1 112 ? 14.352 28.438 1.624 1 98.31 112 ALA A N 1
ATOM 811 C CA . ALA A 1 112 ? 15.562 28.531 2.439 1 98.31 112 ALA A CA 1
ATOM 812 C C . ALA A 1 112 ? 16.781 28.016 1.676 1 98.31 112 ALA A C 1
ATOM 814 O O . ALA A 1 112 ? 17.859 28.594 1.769 1 98.31 112 ALA A O 1
ATOM 815 N N . LEU A 1 113 ? 16.609 26.938 0.956 1 96.62 113 LEU A N 1
ATOM 816 C CA . LEU A 1 113 ? 17.719 26.359 0.208 1 96.62 113 LEU A CA 1
ATOM 817 C C . LEU A 1 113 ? 18.25 27.344 -0.818 1 96.62 113 LEU A C 1
ATOM 819 O O . LEU A 1 113 ? 19.453 27.656 -0.809 1 96.62 113 LEU A O 1
ATOM 823 N N . ILE A 1 114 ? 17.422 27.875 -1.654 1 98.06 114 ILE A N 1
ATOM 824 C CA . ILE A 1 114 ? 17.844 28.781 -2.717 1 98.06 114 ILE A CA 1
ATOM 825 C C . ILE A 1 114 ? 18.297 30.109 -2.115 1 98.06 114 ILE A C 1
ATOM 827 O O . ILE A 1 114 ? 19.344 30.641 -2.486 1 98.06 114 ILE A O 1
ATOM 831 N N . GLY A 1 115 ? 17.516 30.594 -1.187 1 98.38 115 GLY A N 1
ATOM 832 C CA . GLY A 1 115 ? 17.859 31.828 -0.524 1 98.38 115 GLY A CA 1
ATOM 833 C C . GLY A 1 115 ? 19.172 31.75 0.234 1 98.38 115 GLY A C 1
ATOM 834 O O . GLY A 1 115 ? 19.984 32.688 0.192 1 98.38 115 GLY A O 1
ATOM 835 N N . GLY A 1 116 ? 19.328 30.656 0.938 1 98.06 116 GLY A N 1
ATOM 836 C CA . GLY A 1 116 ? 20.547 30.469 1.722 1 98.06 116 GLY A CA 1
ATOM 837 C C . GLY A 1 116 ? 21.797 30.359 0.87 1 98.06 116 GLY A C 1
ATOM 838 O O . GLY A 1 116 ? 22.828 30.938 1.208 1 98.06 116 GLY A O 1
ATOM 839 N N . ILE A 1 117 ? 21.703 29.672 -0.22 1 97.25 117 ILE A N 1
ATOM 840 C CA . ILE A 1 117 ? 22.828 29.5 -1.132 1 97.25 117 ILE A CA 1
ATOM 841 C C . ILE A 1 117 ? 23.172 30.844 -1.768 1 97.25 117 ILE A C 1
ATOM 843 O O . ILE A 1 117 ? 24.359 31.203 -1.878 1 97.25 117 ILE A O 1
ATOM 847 N N . TYR A 1 118 ? 22.203 31.578 -2.141 1 97.75 118 TYR A N 1
ATOM 848 C CA . TYR A 1 118 ? 22.406 32.906 -2.707 1 97.75 118 TYR A CA 1
ATOM 849 C C . TYR A 1 118 ? 23.016 33.844 -1.672 1 97.75 118 TYR A C 1
ATOM 851 O O . TYR A 1 118 ? 23.953 34.594 -1.969 1 97.75 118 TYR A O 1
ATOM 859 N N . ALA A 1 119 ? 22.484 33.812 -0.512 1 97.69 119 ALA A N 1
ATOM 860 C CA . ALA A 1 119 ? 22.953 34.656 0.575 1 97.69 119 ALA A CA 1
ATOM 861 C C . ALA A 1 119 ? 24.422 34.375 0.905 1 97.69 119 ALA A C 1
ATOM 863 O O . ALA A 1 119 ? 25.125 35.25 1.402 1 97.69 119 ALA A O 1
ATOM 864 N N . ASN A 1 120 ? 24.766 33.156 0.603 1 96.62 120 ASN A N 1
ATOM 865 C CA . ASN A 1 120 ? 26.125 32.719 0.89 1 96.62 120 ASN A CA 1
ATOM 866 C C . ASN A 1 120 ? 27.094 33.125 -0.215 1 96.62 120 ASN A C 1
ATOM 868 O O . ASN A 1 120 ? 28.281 32.812 -0.148 1 96.62 120 ASN A O 1
ATOM 872 N N . GLY A 1 121 ? 26.578 33.719 -1.292 1 95.81 121 GLY A N 1
ATOM 873 C CA . GLY A 1 121 ? 27.438 34.375 -2.264 1 95.81 121 GLY A CA 1
ATOM 874 C C . GLY A 1 121 ? 27.547 33.594 -3.568 1 95.81 121 GLY A C 1
ATOM 875 O O . GLY A 1 121 ? 28.344 33.969 -4.441 1 95.81 121 GLY A O 1
ATOM 876 N N . LEU A 1 122 ? 26.828 32.531 -3.729 1 95.56 122 LEU A N 1
ATOM 877 C CA . LEU A 1 122 ? 26.875 31.828 -4.996 1 95.56 122 LEU A CA 1
ATOM 878 C C . LEU A 1 122 ? 26.172 32.625 -6.094 1 95.56 122 LEU A C 1
ATOM 880 O O . LEU A 1 122 ? 24.984 32.938 -5.977 1 95.56 122 LEU A O 1
ATOM 884 N N . PRO A 1 123 ? 26.906 32.875 -7.168 1 95.94 123 PRO A N 1
ATOM 885 C CA . PRO A 1 123 ? 26.234 33.562 -8.266 1 95.94 123 PRO A CA 1
ATOM 886 C C . PRO A 1 123 ? 25.078 32.781 -8.852 1 95.94 123 PRO A C 1
ATOM 888 O O . PRO A 1 123 ? 25.141 31.547 -8.961 1 95.94 123 PRO A O 1
ATOM 891 N N . LEU A 1 124 ? 24.078 33.5 -9.273 1 97.19 124 LEU A N 1
ATOM 892 C CA . LEU A 1 124 ? 22.844 32.875 -9.719 1 97.19 124 LEU A CA 1
ATOM 893 C C . LEU A 1 124 ? 23.078 32 -10.945 1 97.19 124 LEU A C 1
ATOM 895 O O . LEU A 1 124 ? 22.469 30.938 -11.078 1 97.19 124 LEU A O 1
ATOM 899 N N . ASP A 1 125 ? 23.891 32.406 -11.805 1 95.88 125 ASP A N 1
ATOM 900 C CA . ASP A 1 125 ? 24.203 31.609 -13 1 95.88 125 ASP A CA 1
ATOM 901 C C . ASP A 1 125 ? 24.891 30.297 -12.625 1 95.88 125 ASP A C 1
ATOM 903 O O . ASP A 1 125 ? 24.656 29.266 -13.25 1 95.88 125 ASP A O 1
ATOM 907 N N . GLU A 1 126 ? 25.734 30.375 -11.703 1 95.75 126 GLU A N 1
ATOM 908 C CA . GLU A 1 126 ? 26.406 29.172 -11.234 1 95.75 126 GLU A CA 1
ATOM 909 C C . GLU A 1 126 ? 25.422 28.234 -10.523 1 95.75 126 GLU A C 1
ATOM 911 O O . GLU A 1 126 ? 25.516 27.016 -10.641 1 95.75 126 GLU A O 1
ATOM 916 N N . MET A 1 127 ? 24.609 28.844 -9.773 1 96.19 127 MET A N 1
ATOM 917 C CA . MET A 1 127 ? 23.578 28.047 -9.125 1 96.19 127 MET A CA 1
ATOM 918 C C . MET A 1 127 ? 22.75 27.281 -10.148 1 96.19 127 MET A C 1
ATOM 920 O O . MET A 1 127 ? 22.484 26.094 -9.969 1 96.19 127 MET A O 1
ATOM 924 N N . GLU A 1 128 ? 22.312 27.969 -11.156 1 96.44 128 GLU A N 1
ATOM 925 C CA . GLU A 1 128 ? 21.531 27.328 -12.219 1 96.44 128 GLU A CA 1
ATOM 926 C C . GLU A 1 128 ? 22.297 26.172 -12.852 1 96.44 128 GLU A C 1
ATOM 928 O O . GLU A 1 128 ? 21.734 25.125 -13.133 1 96.44 128 GLU A O 1
ATOM 933 N N . ARG A 1 129 ? 23.562 26.359 -13.055 1 95.69 129 ARG A N 1
ATOM 934 C CA . ARG A 1 129 ? 24.391 25.312 -13.625 1 95.69 129 ARG A CA 1
ATOM 935 C C . ARG A 1 129 ? 24.5 24.125 -12.688 1 95.69 129 ARG A C 1
ATOM 937 O O . ARG A 1 129 ? 24.438 22.969 -13.133 1 95.69 129 ARG A O 1
ATOM 944 N N . GLU A 1 130 ? 24.688 24.406 -11.445 1 94.38 130 GLU A N 1
ATOM 945 C CA . GLU A 1 130 ? 24.766 23.344 -10.453 1 94.38 130 GLU A CA 1
ATOM 946 C C . GLU A 1 130 ? 23.469 22.531 -10.422 1 94.38 130 GLU A C 1
ATOM 948 O O . GLU A 1 130 ? 23.5 21.297 -10.336 1 94.38 130 GLU A O 1
ATOM 953 N N . PHE A 1 131 ? 22.344 23.203 -10.5 1 94.06 131 PHE A N 1
ATOM 954 C CA . PHE A 1 131 ? 21.062 22.531 -10.469 1 94.06 131 PHE A CA 1
ATOM 955 C C . PHE A 1 131 ? 20.844 21.703 -11.727 1 94.06 131 PHE A C 1
ATOM 957 O O . PHE A 1 131 ? 20.312 20.594 -11.656 1 94.06 131 PHE A O 1
ATOM 964 N N . ASN A 1 132 ? 21.297 22.234 -12.836 1 92.5 132 ASN A N 1
ATOM 965 C CA . ASN A 1 132 ? 21.156 21.531 -14.102 1 92.5 132 ASN A CA 1
ATOM 966 C C . ASN A 1 132 ? 22.031 20.281 -14.141 1 92.5 132 ASN A C 1
ATOM 968 O O . ASN A 1 132 ? 21.688 19.297 -14.789 1 92.5 132 ASN A O 1
ATOM 972 N N . ALA A 1 133 ? 23.047 20.281 -13.375 1 90.25 133 ALA A N 1
ATOM 973 C CA . ALA A 1 133 ? 24.016 19.172 -13.383 1 90.25 133 ALA A CA 1
ATOM 974 C C . ALA A 1 133 ? 23.641 18.109 -12.359 1 90.25 133 ALA A C 1
ATOM 976 O O . ALA A 1 133 ? 24.125 16.984 -12.422 1 90.25 133 ALA A O 1
ATOM 977 N N . ALA A 1 134 ? 22.812 18.438 -11.484 1 87.31 134 ALA A N 1
ATOM 978 C CA . ALA A 1 134 ? 22.469 17.531 -10.398 1 87.31 134 ALA A CA 1
ATOM 979 C C . ALA A 1 134 ? 21.516 16.438 -10.875 1 87.31 134 ALA A C 1
ATOM 981 O O . ALA A 1 134 ? 20.625 16.688 -11.672 1 87.31 134 ALA A O 1
ATOM 982 N N . ASP A 1 135 ? 21.797 15.188 -10.453 1 80.62 135 ASP A N 1
ATOM 983 C CA . ASP A 1 135 ? 20.844 14.102 -10.648 1 80.62 135 ASP A CA 1
ATOM 984 C C . ASP A 1 135 ? 19.828 14.039 -9.508 1 80.62 135 ASP A C 1
ATOM 986 O O . ASP A 1 135 ? 19.984 13.242 -8.578 1 80.62 135 ASP A O 1
ATOM 990 N N . TRP A 1 136 ? 18.781 14.781 -9.719 1 81.25 136 TRP A N 1
ATOM 991 C CA . TRP A 1 136 ? 17.812 14.969 -8.656 1 81.25 136 TRP A CA 1
ATOM 992 C C . TRP A 1 136 ? 17.125 13.648 -8.305 1 81.25 136 TRP A C 1
ATOM 994 O O . TRP A 1 136 ? 16.875 13.367 -7.129 1 81.25 136 TRP A O 1
ATOM 1004 N N . ASP A 1 137 ? 16.828 12.781 -9.281 1 72.75 137 ASP A N 1
ATOM 1005 C CA . ASP A 1 137 ? 16.188 11.5 -9.039 1 72.75 137 ASP A CA 1
ATOM 1006 C C . ASP A 1 137 ? 17.031 10.609 -8.141 1 72.75 137 ASP A C 1
ATOM 1008 O O . ASP A 1 137 ? 16.531 9.992 -7.203 1 72.75 137 ASP A O 1
ATOM 1012 N N . GLN A 1 138 ? 18.266 10.602 -8.477 1 73.06 138 GLN A N 1
ATOM 1013 C CA . GLN A 1 138 ? 19.172 9.781 -7.688 1 73.06 138 GLN A CA 1
ATOM 1014 C C . GLN A 1 138 ? 19.359 10.359 -6.285 1 73.06 138 GLN A C 1
ATOM 1016 O O . GLN A 1 138 ? 19.375 9.617 -5.301 1 73.06 138 GLN A O 1
ATOM 1021 N N . MET A 1 139 ? 19.5 11.609 -6.234 1 77.12 139 MET A N 1
ATOM 1022 C CA . MET A 1 139 ? 19.766 12.266 -4.961 1 77.12 139 MET A CA 1
ATOM 1023 C C . MET A 1 139 ? 18.562 12.156 -4.023 1 77.12 139 MET A C 1
ATOM 1025 O O . MET A 1 139 ? 18.734 12.047 -2.807 1 77.12 139 MET A O 1
ATOM 1029 N N . LEU A 1 140 ? 17.422 12.109 -4.633 1 75.19 140 LEU A N 1
ATOM 1030 C CA . LEU A 1 140 ? 16.203 12.109 -3.818 1 75.19 140 LEU A CA 1
ATOM 1031 C C . LEU A 1 140 ? 15.695 10.688 -3.609 1 75.19 140 LEU A C 1
ATOM 1033 O O . LEU A 1 140 ? 14.688 10.484 -2.928 1 75.19 140 LEU A O 1
ATOM 1037 N N . SER A 1 141 ? 16.359 9.695 -4.223 1 70.56 141 SER A N 1
ATOM 1038 C CA . SER A 1 141 ? 15.984 8.305 -3.986 1 70.56 141 SER A CA 1
ATOM 1039 C C . SER A 1 141 ? 16.438 7.832 -2.611 1 70.56 141 SER A C 1
ATOM 1041 O O . SER A 1 141 ? 15.906 6.863 -2.07 1 70.56 141 SER A O 1
ATOM 1043 N N . GLY A 1 142 ? 17.375 8.5 -2.09 1 68.56 142 GLY A N 1
ATOM 1044 C CA . GLY A 1 142 ? 17.891 8.164 -0.772 1 68.56 142 GLY A CA 1
ATOM 1045 C C . GLY A 1 142 ? 18.844 6.98 -0.786 1 68.56 142 GLY A C 1
ATOM 1046 O O . GLY A 1 142 ? 19.375 6.602 0.253 1 68.56 142 GLY A O 1
ATOM 1047 N N . LYS A 1 143 ? 18.984 6.297 -1.897 1 74.5 143 LYS A N 1
ATOM 1048 C CA . LYS A 1 143 ? 19.906 5.16 -2.01 1 74.5 143 LYS A CA 1
ATOM 1049 C C . LYS A 1 143 ? 21.141 5.523 -2.816 1 74.5 143 LYS A C 1
ATOM 1051 O O . LYS A 1 143 ? 21.062 6.32 -3.756 1 74.5 143 LYS A O 1
ATOM 1056 N N . PRO A 1 144 ? 22.234 5 -2.32 1 80.06 144 PRO A N 1
ATOM 1057 C CA . PRO A 1 144 ? 23.406 5.195 -3.17 1 80.06 144 PRO A CA 1
ATOM 1058 C C . PRO A 1 144 ? 23.266 4.52 -4.531 1 80.06 144 PRO A C 1
ATOM 1060 O O . PRO A 1 144 ? 22.484 3.576 -4.68 1 80.06 144 PRO A O 1
ATOM 1063 N N . ALA A 1 145 ? 24 5.133 -5.434 1 84.19 145 ALA A N 1
ATOM 1064 C CA . ALA A 1 145 ? 24.047 4.449 -6.727 1 84.19 145 ALA A CA 1
ATOM 1065 C C . ALA A 1 145 ? 24.578 3.027 -6.574 1 84.19 145 ALA A C 1
ATOM 1067 O O . ALA A 1 145 ? 25.594 2.807 -5.93 1 84.19 145 ALA A O 1
ATOM 1068 N N . ARG A 1 146 ? 23.891 2.115 -7.148 1 89.25 146 ARG A N 1
ATOM 1069 C CA . ARG A 1 146 ? 24.266 0.714 -6.969 1 89.25 146 ARG A CA 1
ATOM 1070 C C . ARG A 1 146 ? 25.688 0.46 -7.434 1 89.25 146 ARG A C 1
ATOM 1072 O O . ARG A 1 146 ? 26.406 -0.361 -6.852 1 89.25 146 ARG A O 1
ATOM 1079 N N . ALA A 1 147 ? 26.125 1.187 -8.492 1 90.25 147 ALA A N 1
ATOM 1080 C CA . ALA A 1 147 ? 27.453 1 -9.055 1 90.25 147 ALA A CA 1
ATOM 1081 C C . ALA A 1 147 ? 28.531 1.36 -8.031 1 90.25 147 ALA A C 1
ATOM 1083 O O . ALA A 1 147 ? 29.688 0.94 -8.156 1 90.25 147 ALA A O 1
ATOM 1084 N N . ASP A 1 148 ? 28.141 2.084 -6.988 1 89.56 148 ASP A N 1
ATOM 1085 C CA . ASP A 1 148 ? 29.094 2.527 -5.988 1 89.56 148 ASP A CA 1
ATOM 1086 C C . ASP A 1 148 ? 29.031 1.649 -4.738 1 89.56 148 ASP A C 1
ATOM 1088 O O . ASP A 1 148 ? 29.875 1.777 -3.842 1 89.56 148 ASP A O 1
ATOM 1092 N N . ILE A 1 149 ? 28.141 0.735 -4.695 1 91.81 149 ILE A N 1
ATOM 1093 C CA . ILE A 1 149 ? 27.984 -0.159 -3.553 1 91.81 149 ILE A CA 1
ATOM 1094 C C . ILE A 1 149 ? 29.016 -1.285 -3.637 1 91.81 149 ILE A C 1
ATOM 1096 O O . ILE A 1 149 ? 29.203 -1.881 -4.699 1 91.81 149 ILE A O 1
ATOM 1100 N N . PRO A 1 150 ? 29.672 -1.454 -2.486 1 91.56 150 PRO A N 1
ATOM 1101 C CA . PRO A 1 150 ? 30.578 -2.605 -2.498 1 91.56 150 PRO A CA 1
ATOM 1102 C C . PRO A 1 150 ? 29.891 -3.9 -2.904 1 91.56 150 PRO A C 1
ATOM 1104 O O . PRO A 1 150 ? 28.734 -4.133 -2.525 1 91.56 150 PRO A O 1
ATOM 1107 N N . TYR A 1 151 ? 30.531 -4.715 -3.623 1 92.69 151 TYR A N 1
ATOM 1108 C CA . TYR A 1 151 ? 29.906 -5.883 -4.234 1 92.69 151 TYR A CA 1
ATOM 1109 C C . TYR A 1 151 ? 29.375 -6.832 -3.168 1 92.69 151 TYR A C 1
ATOM 1111 O O . TYR A 1 151 ? 28.344 -7.477 -3.365 1 92.69 151 TYR A O 1
ATOM 1119 N N . ASP A 1 152 ? 30.125 -6.973 -2.072 1 88.75 152 ASP A N 1
ATOM 1120 C CA . ASP A 1 152 ? 29.719 -7.914 -1.032 1 88.75 152 ASP A CA 1
ATOM 1121 C C . ASP A 1 152 ? 28.344 -7.547 -0.468 1 88.75 152 ASP A C 1
ATOM 1123 O O . ASP A 1 152 ? 27.672 -8.391 0.124 1 88.75 152 ASP A O 1
ATOM 1127 N N . ARG A 1 153 ? 27.938 -6.344 -0.701 1 88.62 153 ARG A N 1
ATOM 1128 C CA . ARG A 1 153 ? 26.641 -5.891 -0.192 1 88.62 153 ARG A CA 1
ATOM 1129 C C . ARG A 1 153 ? 25.562 -6.004 -1.264 1 88.62 153 ARG A C 1
ATOM 1131 O O . ARG A 1 153 ? 24.375 -5.91 -0.962 1 88.62 153 ARG A O 1
ATOM 1138 N N . LYS A 1 154 ? 25.953 -6.164 -2.451 1 90.38 154 LYS A N 1
ATOM 1139 C CA . LYS A 1 154 ? 24.953 -6.195 -3.504 1 90.38 154 LYS A CA 1
ATOM 1140 C C . LYS A 1 154 ? 24.969 -7.531 -4.238 1 90.38 154 LYS A C 1
ATOM 1142 O O . LYS A 1 154 ? 24.281 -7.695 -5.258 1 90.38 154 LYS A O 1
ATOM 1147 N N . ARG A 1 155 ? 25.688 -8.492 -3.783 1 89.81 155 ARG A N 1
ATOM 1148 C CA . ARG A 1 155 ? 25.875 -9.797 -4.418 1 89.81 155 ARG A CA 1
ATOM 1149 C C . ARG A 1 155 ? 24.547 -10.492 -4.652 1 89.81 155 ARG A C 1
ATOM 1151 O O . ARG A 1 155 ? 24.359 -11.172 -5.664 1 89.81 155 ARG A O 1
ATOM 1158 N N . ASN A 1 156 ? 23.625 -10.281 -3.791 1 85.19 156 ASN A N 1
ATOM 1159 C CA . ASN A 1 156 ? 22.391 -11.062 -3.826 1 85.19 156 ASN A CA 1
ATOM 1160 C C . ASN A 1 156 ? 21.25 -10.281 -4.461 1 85.19 156 ASN A C 1
ATOM 1162 O O . ASN A 1 156 ? 20.094 -10.703 -4.398 1 85.19 156 ASN A O 1
ATOM 1166 N N . ASP A 1 157 ? 21.484 -9.172 -5.074 1 87.31 157 ASP A N 1
ATOM 1167 C CA . ASP A 1 157 ? 20.469 -8.297 -5.641 1 87.31 157 ASP A CA 1
ATOM 1168 C C . ASP A 1 157 ? 19.812 -8.938 -6.855 1 87.31 157 ASP A C 1
ATOM 1170 O O . ASP A 1 157 ? 18.766 -8.484 -7.316 1 87.31 157 ASP A O 1
ATOM 1174 N N . TYR A 1 158 ? 20.391 -9.953 -7.371 1 85.19 158 TYR A N 1
ATOM 1175 C CA . TYR A 1 158 ? 19.844 -10.586 -8.57 1 85.19 158 TYR A CA 1
ATOM 1176 C C . TYR A 1 158 ? 18.672 -11.484 -8.227 1 85.19 158 TYR A C 1
ATOM 1178 O O . TYR A 1 158 ? 17.891 -11.852 -9.102 1 85.19 158 TYR A O 1
ATOM 1186 N N . GLN A 1 159 ? 18.578 -11.875 -7.012 1 84.81 159 GLN A N 1
ATOM 1187 C CA . GLN A 1 159 ? 17.391 -12.586 -6.578 1 84.81 159 GLN A CA 1
ATOM 1188 C C . GLN A 1 159 ? 16.203 -11.641 -6.453 1 84.81 159 GLN A C 1
ATOM 1190 O O . GLN A 1 159 ? 16.359 -10.484 -6.051 1 84.81 159 GLN A O 1
ATOM 1195 N N . ASN A 1 160 ? 15.047 -12.117 -6.801 1 84.5 160 ASN A N 1
ATOM 1196 C CA . ASN A 1 160 ? 13.883 -11.242 -6.855 1 84.5 160 ASN A CA 1
ATOM 1197 C C . ASN A 1 160 ? 13.273 -11.039 -5.473 1 84.5 160 ASN A C 1
ATOM 1199 O O . ASN A 1 160 ? 12.219 -11.602 -5.164 1 84.5 160 ASN A O 1
ATOM 1203 N N . TYR A 1 161 ? 13.891 -10.234 -4.77 1 83.69 161 TYR A N 1
ATOM 1204 C CA . TYR A 1 161 ? 13.344 -9.812 -3.484 1 83.69 161 TYR A CA 1
ATOM 1205 C C . TYR A 1 161 ? 12.695 -8.438 -3.59 1 83.69 161 TYR A C 1
ATOM 1207 O O . TYR A 1 161 ? 13.07 -7.637 -4.453 1 83.69 161 TYR A O 1
ATOM 1215 N N . LEU A 1 162 ? 11.836 -8.203 -2.695 1 81.5 162 LEU A N 1
ATOM 1216 C CA . LEU A 1 162 ? 11.219 -6.883 -2.621 1 81.5 162 LEU A CA 1
ATOM 1217 C C . LEU A 1 162 ? 12.258 -5.816 -2.285 1 81.5 162 LEU A C 1
ATOM 1219 O O . LEU A 1 162 ? 13.211 -6.082 -1.548 1 81.5 162 LEU A O 1
ATOM 1223 N N . ASP A 1 163 ? 12 -4.648 -2.799 1 73.69 163 ASP A N 1
ATOM 1224 C CA . ASP A 1 163 ? 12.938 -3.549 -2.561 1 73.69 163 ASP A CA 1
ATOM 1225 C C . ASP A 1 163 ? 12.781 -2.994 -1.147 1 73.69 163 ASP A C 1
ATOM 1227 O O . ASP A 1 163 ? 13.273 -1.906 -0.844 1 73.69 163 ASP A O 1
ATOM 1231 N N . VAL A 1 164 ? 12.094 -3.691 -0.336 1 73.38 164 VAL A N 1
ATOM 1232 C CA . VAL A 1 164 ? 11.938 -3.291 1.058 1 73.38 164 VAL A CA 1
ATOM 1233 C C . VAL A 1 164 ? 12.523 -4.359 1.974 1 73.38 164 VAL A C 1
ATOM 1235 O O . VAL A 1 164 ? 12.281 -5.555 1.779 1 73.38 164 VAL A O 1
ATOM 1238 N N . SER A 1 165 ? 13.422 -3.891 2.793 1 76 165 SER A N 1
ATOM 1239 C CA . SER A 1 165 ? 13.984 -4.801 3.785 1 76 165 SER A CA 1
ATOM 1240 C C . SER A 1 165 ? 13.375 -4.555 5.164 1 76 165 SER A C 1
ATOM 1242 O O . SER A 1 165 ? 13.078 -3.414 5.523 1 76 165 SER A O 1
ATOM 1244 N N . PHE A 1 166 ? 13.227 -5.68 5.879 1 83.25 166 PHE A N 1
ATOM 1245 C CA . PHE A 1 166 ? 12.719 -5.605 7.242 1 83.25 166 PHE A CA 1
ATOM 1246 C C . PHE A 1 166 ? 13.805 -5.969 8.25 1 83.25 166 PHE A C 1
ATOM 1248 O O . PHE A 1 166 ? 14.688 -6.773 7.949 1 83.25 166 PHE A O 1
ATOM 1255 N N . GLY A 1 167 ? 13.727 -5.195 9.336 1 85.31 167 GLY A N 1
ATOM 1256 C CA . GLY A 1 167 ? 14.68 -5.52 10.391 1 85.31 167 GLY A CA 1
ATOM 1257 C C . GLY A 1 167 ? 14.062 -6.316 11.523 1 85.31 167 GLY A C 1
ATOM 1258 O O . GLY A 1 167 ? 12.859 -6.223 11.773 1 85.31 167 GLY A O 1
ATOM 1259 N N . LEU A 1 168 ? 14.883 -7.23 12.039 1 82.94 168 LEU A N 1
ATOM 1260 C CA . LEU A 1 168 ? 14.484 -7.949 13.242 1 82.94 168 LEU A CA 1
ATOM 1261 C C . LEU A 1 168 ? 15.289 -7.473 14.453 1 82.94 168 LEU A C 1
ATOM 1263 O O . LEU A 1 168 ? 16.516 -7.617 14.484 1 82.94 168 LEU A O 1
ATOM 1267 N N . LYS A 1 169 ? 14.641 -6.703 15.266 1 76.12 169 LYS A N 1
ATOM 1268 C CA . LYS A 1 169 ? 15.289 -6.223 16.484 1 76.12 169 LYS A CA 1
ATOM 1269 C C . LYS A 1 169 ? 14.391 -6.434 17.703 1 76.12 169 LYS A C 1
ATOM 1271 O O . LYS A 1 169 ? 13.234 -6.008 17.703 1 76.12 169 LYS A O 1
ATOM 1276 N N . GLY A 1 170 ? 14.992 -7.012 18.766 1 72.31 170 GLY A N 1
ATOM 1277 C CA . GLY A 1 170 ? 14.234 -7.246 19.984 1 72.31 170 GLY A CA 1
ATOM 1278 C C . GLY A 1 170 ? 12.992 -8.086 19.766 1 72.31 170 GLY A C 1
ATOM 1279 O O . GLY A 1 170 ? 11.961 -7.852 20.391 1 72.31 170 GLY A O 1
ATOM 1280 N N . GLY A 1 171 ? 13.039 -8.891 18.766 1 73.31 171 GLY A N 1
ATOM 1281 C CA . GLY A 1 171 ? 11.922 -9.773 18.5 1 73.31 171 GLY A CA 1
ATOM 1282 C C . GLY A 1 171 ? 10.828 -9.125 17.672 1 73.31 171 GLY A C 1
ATOM 1283 O O . GLY A 1 171 ? 9.766 -9.719 17.453 1 73.31 171 GLY A O 1
ATOM 1284 N N . ALA A 1 172 ? 11.031 -7.902 17.328 1 74.88 172 ALA A N 1
ATOM 1285 C CA . ALA A 1 172 ? 9.992 -7.203 16.578 1 74.88 172 ALA A CA 1
ATOM 1286 C C . ALA A 1 172 ? 10.477 -6.852 15.172 1 74.88 172 ALA A C 1
ATOM 1288 O O . ALA A 1 172 ? 11.68 -6.668 14.945 1 74.88 172 ALA A O 1
ATOM 1289 N N . LEU A 1 173 ? 9.484 -6.832 14.242 1 79.69 173 LEU A N 1
ATOM 1290 C CA . LEU A 1 173 ? 9.766 -6.418 12.867 1 79.69 173 LEU A CA 1
ATOM 1291 C C . LEU A 1 173 ? 9.852 -4.898 12.766 1 79.69 173 LEU A C 1
ATOM 1293 O O . LEU A 1 173 ? 8.984 -4.188 13.289 1 79.69 173 LEU A O 1
ATOM 1297 N N . ARG A 1 174 ? 10.953 -4.414 12.312 1 77.88 174 ARG A N 1
ATOM 1298 C CA . ARG A 1 174 ? 11.148 -2.973 12.172 1 77.88 174 ARG A CA 1
ATOM 1299 C C . ARG A 1 174 ? 11.164 -2.566 10.703 1 77.88 174 ARG A C 1
ATOM 1301 O O . ARG A 1 174 ? 11.703 -3.287 9.859 1 77.88 174 ARG A O 1
ATOM 1308 N N . VAL A 1 175 ? 10.477 -1.404 10.453 1 75.25 175 VAL A N 1
ATOM 1309 C CA . VAL A 1 175 ? 10.508 -0.809 9.125 1 75.25 175 VAL A CA 1
ATOM 1310 C C . VAL A 1 175 ? 11.383 0.447 9.141 1 75.25 175 VAL A C 1
ATOM 1312 O O . VAL A 1 175 ? 11.523 1.092 10.188 1 75.25 175 VAL A O 1
ATOM 1315 N N . PRO A 1 176 ? 11.969 0.829 8.055 1 69.75 176 PRO A N 1
ATOM 1316 C CA . PRO A 1 176 ? 12.844 2.008 8.023 1 69.75 176 PRO A CA 1
ATOM 1317 C C . PRO A 1 176 ? 12.109 3.291 8.406 1 69.75 176 PRO A C 1
ATOM 1319 O O . PRO A 1 176 ? 10.906 3.412 8.18 1 69.75 176 PRO A O 1
ATOM 1322 N N . ARG A 1 177 ? 12.781 4.211 9.07 1 65.12 177 ARG A N 1
ATOM 1323 C CA . ARG A 1 177 ? 12.227 5.453 9.602 1 65.12 177 ARG A CA 1
ATOM 1324 C C . ARG A 1 177 ? 11.93 6.441 8.477 1 65.12 177 ARG A C 1
ATOM 1326 O O . ARG A 1 177 ? 11.164 7.391 8.672 1 65.12 177 ARG A O 1
ATOM 1333 N N . SER A 1 178 ? 12.633 6.398 7.477 1 62.34 178 SER A N 1
ATOM 1334 C CA . SER A 1 178 ? 12.398 7.328 6.375 1 62.34 178 SER A CA 1
ATOM 1335 C C . SER A 1 178 ? 12.289 6.59 5.043 1 62.34 178 SER A C 1
ATOM 1337 O O . SER A 1 178 ? 12.859 5.508 4.879 1 62.34 178 SER A O 1
ATOM 1339 N N . ALA A 1 179 ? 11.414 7.328 4.246 1 61.75 179 ALA A N 1
ATOM 1340 C CA . ALA A 1 179 ? 11.258 6.742 2.918 1 61.75 179 ALA A CA 1
ATOM 1341 C C . ALA A 1 179 ? 12.492 7.008 2.055 1 61.75 179 ALA A C 1
ATOM 1343 O O . ALA A 1 179 ? 12.836 6.195 1.192 1 61.75 179 ALA A O 1
ATOM 1344 N N . ILE A 1 180 ? 12.969 8.234 2.264 1 60.88 180 ILE A N 1
ATOM 1345 C CA . ILE A 1 180 ? 14.125 8.641 1.47 1 60.88 180 ILE A CA 1
ATOM 1346 C C . ILE A 1 180 ? 15.305 8.953 2.393 1 60.88 180 ILE A C 1
ATOM 1348 O O . ILE A 1 180 ? 15.164 9.711 3.355 1 60.88 180 ILE A O 1
ATOM 1352 N N . ASN A 1 181 ? 16.344 8.25 2.176 1 67.19 181 ASN A N 1
ATOM 1353 C CA . ASN A 1 181 ? 17.562 8.586 2.898 1 67.19 181 ASN A CA 1
ATOM 1354 C C . ASN A 1 181 ? 18.125 9.938 2.461 1 67.19 181 ASN A C 1
ATOM 1356 O O . ASN A 1 181 ? 18.281 10.188 1.265 1 67.19 181 ASN A O 1
ATOM 1360 N N . SER A 1 182 ? 18.406 10.836 3.373 1 76.25 182 SER A N 1
ATOM 1361 C CA . SER A 1 182 ? 18.734 12.242 3.137 1 76.25 182 SER A CA 1
ATOM 1362 C C . SER A 1 182 ? 20.234 12.43 2.965 1 76.25 182 SER A C 1
ATOM 1364 O O . SER A 1 182 ? 20.734 13.562 2.938 1 76.25 182 SER A O 1
ATOM 1366 N N . GLN A 1 183 ? 21.016 11.344 2.762 1 81.12 183 GLN A N 1
ATOM 1367 C CA . GLN A 1 183 ? 22.469 11.445 2.695 1 81.12 183 GLN A CA 1
ATOM 1368 C C . GLN A 1 183 ? 22.906 12.242 1.472 1 81.12 183 GLN A C 1
ATOM 1370 O O . GLN A 1 183 ? 23.734 13.148 1.582 1 81.12 183 GLN A O 1
ATOM 1375 N N . GLY A 1 184 ? 22.359 11.953 0.381 1 82.19 184 GLY A N 1
ATOM 1376 C CA . GLY A 1 184 ? 22.75 12.625 -0.849 1 82.19 184 GLY A CA 1
ATOM 1377 C C . GLY A 1 184 ? 22.438 14.109 -0.843 1 82.19 184 GLY A C 1
ATOM 1378 O O . GLY A 1 184 ? 23.281 14.93 -1.185 1 82.19 184 GLY A O 1
ATOM 1379 N N . ILE A 1 185 ? 21.312 14.484 -0.435 1 86.44 185 ILE A N 1
ATOM 1380 C CA . ILE A 1 185 ? 20.906 15.883 -0.445 1 86.44 185 ILE A CA 1
ATOM 1381 C C . ILE A 1 185 ? 21.688 16.656 0.612 1 86.44 185 ILE A C 1
ATOM 1383 O O . ILE A 1 185 ? 22 17.828 0.415 1 86.44 185 ILE A O 1
ATOM 1387 N N . GLU A 1 186 ? 21.922 16.031 1.688 1 88.88 186 GLU A N 1
ATOM 1388 C CA . GLU A 1 186 ? 22.688 16.688 2.736 1 88.88 186 GLU A CA 1
ATOM 1389 C C . GLU A 1 186 ? 24.109 17.031 2.254 1 88.88 186 GLU A C 1
ATOM 1391 O O . GLU A 1 186 ? 24.594 18.125 2.48 1 88.88 186 GLU A O 1
ATOM 1396 N N . LEU A 1 187 ? 24.734 16.078 1.661 1 88.88 187 LEU A N 1
ATOM 1397 C CA . LEU A 1 187 ? 26.078 16.312 1.15 1 88.88 187 LEU A CA 1
ATOM 1398 C C . LEU A 1 187 ? 26.062 17.375 0.053 1 88.88 187 LEU A C 1
ATOM 1400 O O . LEU A 1 187 ? 27 18.172 -0.064 1 88.88 187 LEU A O 1
ATOM 1404 N N . TYR A 1 188 ? 25.047 17.312 -0.689 1 90.5 188 TYR A N 1
ATOM 1405 C CA . TYR A 1 188 ? 24.875 18.297 -1.743 1 90.5 188 TYR A CA 1
ATOM 1406 C C . TYR A 1 188 ? 24.75 19.703 -1.154 1 90.5 188 TYR A C 1
ATOM 1408 O O . TYR A 1 188 ? 25.344 20.656 -1.667 1 90.5 188 TYR A O 1
ATOM 1416 N N . ILE A 1 189 ? 24.016 19.844 -0.115 1 92.94 189 ILE A N 1
ATOM 1417 C CA . ILE A 1 189 ? 23.844 21.125 0.562 1 92.94 189 ILE A CA 1
ATOM 1418 C C . ILE A 1 189 ? 25.172 21.594 1.154 1 92.94 189 ILE A C 1
ATOM 1420 O O . ILE A 1 189 ? 25.531 22.766 1.068 1 92.94 189 ILE A O 1
ATOM 1424 N N . HIS A 1 190 ? 25.859 20.672 1.702 1 92.81 190 HIS A N 1
ATOM 1425 C CA . HIS A 1 190 ? 27.188 20.984 2.215 1 92.81 190 HIS A CA 1
ATOM 1426 C C . HIS A 1 190 ? 28.094 21.516 1.108 1 92.81 190 HIS A C 1
ATOM 1428 O O . HIS A 1 190 ? 28.828 22.484 1.316 1 92.81 190 HIS A O 1
ATOM 1434 N N . LYS A 1 191 ? 28.031 20.891 0.017 1 92.25 191 LYS A N 1
ATOM 1435 C CA . LYS A 1 191 ? 28.828 21.328 -1.124 1 92.25 191 LYS A CA 1
ATOM 1436 C C . LYS A 1 191 ? 28.469 22.75 -1.53 1 92.25 191 LYS A C 1
ATOM 1438 O O . LYS A 1 191 ? 29.359 23.594 -1.703 1 92.25 191 LYS A O 1
ATOM 1443 N N . LEU A 1 192 ? 27.25 23.016 -1.636 1 93.94 192 LEU A N 1
ATOM 1444 C CA . LEU A 1 192 ? 26.797 24.312 -2.148 1 93.94 192 LEU A CA 1
ATOM 1445 C C . LEU A 1 192 ? 27.062 25.422 -1.133 1 93.94 192 LEU A C 1
ATOM 1447 O O . LEU A 1 192 ? 27.312 26.562 -1.511 1 93.94 192 LEU A O 1
ATOM 1451 N N . THR A 1 193 ? 27.016 25.141 0.141 1 94.94 193 THR A N 1
ATOM 1452 C CA . THR A 1 193 ? 27.234 26.125 1.188 1 94.94 193 THR A CA 1
ATOM 1453 C C . THR A 1 193 ? 28.719 26.234 1.527 1 94.94 193 THR A C 1
ATOM 1455 O O . THR A 1 193 ? 29.109 27.125 2.293 1 94.94 193 THR A O 1
ATOM 1458 N N . ARG A 1 194 ? 29.5 25.281 0.983 1 93.69 194 ARG A N 1
ATOM 1459 C CA . ARG A 1 194 ? 30.922 25.203 1.255 1 93.69 194 ARG A CA 1
ATOM 1460 C C . ARG A 1 194 ? 31.188 25.109 2.754 1 93.69 194 ARG A C 1
ATOM 1462 O O . ARG A 1 194 ? 32.125 25.75 3.258 1 93.69 194 ARG A O 1
ATOM 1469 N N . ASP A 1 195 ? 30.234 24.547 3.467 1 91.81 195 ASP A N 1
ATOM 1470 C CA . ASP A 1 195 ? 30.328 24.219 4.887 1 91.81 195 ASP A CA 1
ATOM 1471 C C . ASP A 1 195 ? 30.5 25.484 5.727 1 91.81 195 ASP A C 1
ATOM 1473 O O . ASP A 1 195 ? 31.234 25.484 6.715 1 91.81 195 ASP A O 1
ATOM 1477 N N . ARG A 1 196 ? 29.844 26.484 5.289 1 90.38 196 ARG A N 1
ATOM 1478 C CA . ARG A 1 196 ? 29.891 27.75 6.012 1 90.38 196 ARG A CA 1
ATOM 1479 C C . ARG A 1 196 ? 29.344 27.594 7.426 1 90.38 196 ARG A C 1
ATOM 1481 O O . ARG A 1 196 ? 28.25 27.078 7.617 1 90.38 196 ARG A O 1
ATOM 1488 N N . ASP A 1 197 ? 30.156 27.891 8.445 1 89.31 197 ASP A N 1
ATOM 1489 C CA . ASP A 1 197 ? 29.75 27.953 9.852 1 89.31 197 ASP A CA 1
ATOM 1490 C C . ASP A 1 197 ? 30.109 29.312 10.453 1 89.31 197 ASP A C 1
ATOM 1492 O O . ASP A 1 197 ? 31.297 29.656 10.555 1 89.31 197 ASP A O 1
ATOM 1496 N N . ILE A 1 198 ? 29.078 30.109 10.773 1 88.38 198 ILE A N 1
ATOM 1497 C CA . ILE A 1 198 ? 29.344 31.469 11.227 1 88.38 198 ILE A CA 1
ATOM 1498 C C . ILE A 1 198 ? 28.469 31.797 12.438 1 88.38 198 ILE A C 1
ATOM 1500 O O . ILE A 1 198 ? 27.391 31.219 12.602 1 88.38 198 ILE A O 1
ATOM 1504 N N . ASP A 1 199 ? 28.906 32.625 13.289 1 88.88 199 ASP A N 1
ATOM 1505 C CA . ASP A 1 199 ? 28.25 32.938 14.562 1 88.88 199 ASP A CA 1
ATOM 1506 C C . ASP A 1 199 ? 26.969 33.719 14.352 1 88.88 199 ASP A C 1
ATOM 1508 O O . ASP A 1 199 ? 26.109 33.75 15.242 1 88.88 199 ASP A O 1
ATOM 1512 N N . ASN A 1 200 ? 26.906 34.344 13.203 1 94.69 200 ASN A N 1
ATOM 1513 C CA . ASN A 1 200 ? 25.734 35.156 12.898 1 94.69 200 ASN A CA 1
ATOM 1514 C C . ASN A 1 200 ? 25.5 35.25 11.391 1 94.69 200 ASN A C 1
ATOM 1516 O O . ASN A 1 200 ? 26.344 35.781 10.656 1 94.69 200 ASN A O 1
ATOM 1520 N N . PHE A 1 201 ? 24.312 34.875 10.953 1 96.69 201 PHE A N 1
ATOM 1521 C CA . PHE A 1 201 ? 24.016 34.875 9.523 1 96.69 201 PHE A CA 1
ATOM 1522 C C . PHE A 1 201 ? 23.891 36.281 8.969 1 96.69 201 PHE A C 1
ATOM 1524 O O . PHE A 1 201 ? 23.812 36.469 7.758 1 96.69 201 PHE A O 1
ATOM 1531 N N . ASP A 1 202 ? 23.906 37.312 9.859 1 95.19 202 ASP A N 1
ATOM 1532 C CA . ASP A 1 202 ? 23.938 38.688 9.406 1 95.19 202 ASP A CA 1
ATOM 1533 C C . ASP A 1 202 ? 25.281 39.031 8.766 1 95.19 202 ASP A C 1
ATOM 1535 O O . ASP A 1 202 ? 25.391 40.031 8.062 1 95.19 202 ASP A O 1
ATOM 1539 N N . LYS A 1 203 ? 26.234 38.188 9.047 1 92.81 203 LYS A N 1
ATOM 1540 C CA . LYS A 1 203 ? 27.578 38.406 8.516 1 92.81 203 LYS A CA 1
ATOM 1541 C C . LYS A 1 203 ? 27.766 37.719 7.172 1 92.81 203 LYS A C 1
ATOM 1543 O O . LYS A 1 203 ? 28.812 37.844 6.539 1 92.81 203 LYS A O 1
ATOM 1548 N N . LEU A 1 204 ? 26.812 37 6.73 1 95.44 204 LEU A N 1
ATOM 1549 C CA . LEU A 1 204 ? 26.844 36.5 5.371 1 95.44 204 LEU A CA 1
ATOM 1550 C C . LEU A 1 204 ? 26.828 37.625 4.352 1 95.44 204 LEU A C 1
ATOM 1552 O O . LEU A 1 204 ? 26.484 38.75 4.68 1 95.44 204 LEU A O 1
ATOM 1556 N N . PRO A 1 205 ? 27.266 37.312 3.141 1 95.19 205 PRO A N 1
ATOM 1557 C CA . PRO A 1 205 ? 27.203 38.375 2.135 1 95.19 205 PRO A CA 1
ATOM 1558 C C . PRO A 1 205 ? 25.844 39.062 2.084 1 95.19 205 PRO A C 1
ATOM 1560 O O . PRO A 1 205 ? 25.766 40.281 1.963 1 95.19 205 PRO A O 1
ATOM 1563 N N . ILE A 1 206 ? 24.812 38.344 2.164 1 96.5 206 ILE A N 1
ATOM 1564 C CA . ILE A 1 206 ? 23.469 38.844 2.389 1 96.5 206 ILE A CA 1
ATOM 1565 C C . ILE A 1 206 ? 22.906 38.25 3.684 1 96.5 206 ILE A C 1
ATOM 1567 O O . ILE A 1 206 ? 22.859 37.031 3.854 1 96.5 206 ILE A O 1
ATOM 1571 N N . PRO A 1 207 ? 22.516 39.125 4.645 1 97.12 207 PRO A N 1
ATOM 1572 C CA . PRO A 1 207 ? 21.891 38.594 5.863 1 97.12 207 PRO A CA 1
ATOM 1573 C C . PRO A 1 207 ? 20.766 37.625 5.57 1 97.12 207 PRO A C 1
ATOM 1575 O O . PRO A 1 207 ? 20 37.844 4.625 1 97.12 207 PRO A O 1
ATOM 1578 N N . PHE A 1 208 ? 20.656 36.531 6.441 1 97.25 208 PHE A N 1
ATOM 1579 C CA . PHE A 1 208 ? 19.781 35.406 6.051 1 97.25 208 PHE A CA 1
ATOM 1580 C C . PHE A 1 208 ? 19.156 34.781 7.273 1 97.25 208 PHE A C 1
ATOM 1582 O O . PHE A 1 208 ? 19.75 34.75 8.352 1 97.25 208 PHE A O 1
ATOM 1589 N N . ARG A 1 209 ? 17.922 34.312 7.113 1 98.69 209 ARG A N 1
ATOM 1590 C CA . ARG A 1 209 ? 17.25 33.469 8.086 1 98.69 209 ARG A CA 1
ATOM 1591 C C . ARG A 1 209 ? 16.609 32.25 7.414 1 98.69 209 ARG A C 1
ATOM 1593 O O . ARG A 1 209 ? 16.031 32.375 6.332 1 98.69 209 ARG A O 1
ATOM 1600 N N . ALA A 1 210 ? 16.766 31.062 7.988 1 98.44 210 ALA A N 1
ATOM 1601 C CA . ALA A 1 210 ? 16.094 29.844 7.562 1 98.44 210 ALA A CA 1
ATOM 1602 C C . ALA A 1 210 ? 15.078 29.375 8.609 1 98.44 210 ALA A C 1
ATOM 1604 O O . ALA A 1 210 ? 15.375 29.359 9.805 1 98.44 210 ALA A O 1
ATOM 1605 N N . VAL A 1 211 ? 13.914 29.031 8.188 1 98.44 211 VAL A N 1
ATOM 1606 C CA . VAL A 1 211 ? 12.859 28.688 9.133 1 98.44 211 VAL A CA 1
ATOM 1607 C C . VAL A 1 211 ? 12.609 27.172 9.094 1 98.44 211 VAL A C 1
ATOM 1609 O O . VAL A 1 211 ? 12.406 26.594 8.023 1 98.44 211 VAL A O 1
ATOM 1612 N N . ALA A 1 212 ? 12.688 26.5 10.188 1 97.88 212 ALA A N 1
ATOM 1613 C CA . ALA A 1 212 ? 12.273 25.109 10.43 1 97.88 212 ALA A CA 1
ATOM 1614 C C . ALA A 1 212 ? 11.156 25.047 11.469 1 97.88 212 ALA A C 1
ATOM 1616 O O . ALA A 1 212 ? 10.594 26.078 11.844 1 97.88 212 ALA A O 1
ATOM 1617 N N . ALA A 1 213 ? 10.703 23.875 11.75 1 95.81 213 ALA A N 1
ATOM 1618 C CA . ALA A 1 213 ? 9.656 23.703 12.75 1 95.81 213 ALA A CA 1
ATOM 1619 C C . ALA A 1 213 ? 10.023 22.609 13.75 1 95.81 213 ALA A C 1
ATOM 1621 O O . ALA A 1 213 ? 10.609 21.594 13.383 1 95.81 213 ALA A O 1
ATOM 1622 N N . ASP A 1 214 ? 9.695 22.844 14.953 1 95.38 214 ASP A N 1
ATOM 1623 C CA . ASP A 1 214 ? 9.883 21.844 16 1 95.38 214 ASP A CA 1
ATOM 1624 C C . ASP A 1 214 ? 8.742 20.828 16 1 95.38 214 ASP A C 1
ATOM 1626 O O . ASP A 1 214 ? 7.59 21.188 16.266 1 95.38 214 ASP A O 1
ATOM 1630 N N . LEU A 1 215 ? 9.086 19.578 15.844 1 93.31 215 LEU A N 1
ATOM 1631 C CA . LEU A 1 215 ? 8.078 18.531 15.711 1 93.31 215 LEU A CA 1
ATOM 1632 C C . LEU A 1 215 ? 7.398 18.25 17.047 1 93.31 215 LEU A C 1
ATOM 1634 O O . LEU A 1 215 ? 6.293 17.719 17.094 1 93.31 215 LEU A O 1
ATOM 1638 N N . LEU A 1 216 ? 8.07 18.594 18.141 1 92.31 216 LEU A N 1
ATOM 1639 C CA . LEU A 1 216 ? 7.535 18.312 19.469 1 92.31 216 LEU A CA 1
ATOM 1640 C C . LEU A 1 216 ? 6.535 19.375 19.891 1 92.31 216 LEU A C 1
ATOM 1642 O O . LEU A 1 216 ? 5.59 19.094 20.641 1 92.31 216 LEU A O 1
ATOM 1646 N N . THR A 1 217 ? 6.719 20.641 19.406 1 90.06 217 THR A N 1
ATOM 1647 C CA . THR A 1 217 ? 5.887 21.734 19.891 1 90.06 217 THR A CA 1
ATOM 1648 C C . THR A 1 217 ? 5.082 22.328 18.734 1 90.06 217 THR A C 1
ATOM 1650 O O . THR A 1 217 ? 4.066 23 18.953 1 90.06 217 THR A O 1
ATOM 1653 N N . GLY A 1 218 ? 5.551 22.203 17.594 1 89.75 218 GLY A N 1
ATOM 1654 C CA . GLY A 1 218 ? 4.906 22.828 16.453 1 89.75 218 GLY A CA 1
ATOM 1655 C C . GLY A 1 218 ? 5.379 24.234 16.188 1 89.75 218 GLY A C 1
ATOM 1656 O O . GLY A 1 218 ? 5.004 24.844 15.18 1 89.75 218 GLY A O 1
ATOM 1657 N N . ASP A 1 219 ? 6.277 24.703 16.938 1 92.38 219 ASP A N 1
ATOM 1658 C CA . ASP A 1 219 ? 6.738 26.094 16.828 1 92.38 219 ASP A CA 1
ATOM 1659 C C . ASP A 1 219 ? 7.797 26.234 15.742 1 92.38 219 ASP A C 1
ATOM 1661 O O . ASP A 1 219 ? 8.516 25.281 15.43 1 92.38 219 ASP A O 1
ATOM 1665 N N . ALA A 1 220 ? 7.844 27.5 15.203 1 95.62 220 ALA A N 1
ATOM 1666 C CA . ALA A 1 220 ? 8.898 27.812 14.242 1 95.62 220 ALA A CA 1
ATOM 1667 C C . ALA A 1 220 ? 10.25 27.938 14.93 1 95.62 220 ALA A C 1
ATOM 1669 O O . ALA A 1 220 ? 10.352 28.469 16.047 1 95.62 220 ALA A O 1
ATOM 1670 N N . VAL A 1 221 ? 11.203 27.359 14.352 1 97.06 221 VAL A N 1
ATOM 1671 C CA . VAL A 1 221 ? 12.594 27.516 14.766 1 97.06 221 VAL A CA 1
ATOM 1672 C C . VAL A 1 221 ? 13.359 28.297 13.688 1 97.06 221 VAL A C 1
ATOM 1674 O O . VAL A 1 221 ? 13.555 27.797 12.578 1 97.06 221 VAL A O 1
ATOM 1677 N N . VAL A 1 222 ? 13.789 29.484 14.023 1 98 222 VAL A N 1
ATOM 1678 C CA . VAL A 1 222 ? 14.445 30.359 13.062 1 98 222 VAL A CA 1
ATOM 1679 C C . VAL A 1 222 ? 15.961 30.297 13.25 1 98 222 VAL A C 1
ATOM 1681 O O . VAL A 1 222 ? 16.484 30.688 14.305 1 98 222 VAL A O 1
ATOM 1684 N N . PHE A 1 223 ? 16.641 29.844 12.227 1 97.25 223 PHE A N 1
ATOM 1685 C CA . PHE A 1 223 ? 18.094 29.766 12.266 1 97.25 223 PHE A CA 1
ATOM 1686 C C . PHE A 1 223 ? 18.719 31.094 11.867 1 97.25 223 PHE A C 1
ATOM 1688 O O . PHE A 1 223 ? 18.406 31.656 10.82 1 97.25 223 PHE A O 1
ATOM 1695 N N . GLY A 1 224 ? 19.656 31.625 12.664 1 96.62 224 GLY A N 1
ATOM 1696 C CA . GLY A 1 224 ? 20.391 32.844 12.406 1 96.62 224 GLY A CA 1
ATOM 1697 C C . GLY A 1 224 ? 21.859 32.75 12.711 1 96.62 224 GLY A C 1
ATOM 1698 O O . GLY A 1 224 ? 22.578 33.75 12.711 1 96.62 224 GLY A O 1
ATOM 1699 N N . LYS A 1 225 ? 22.234 31.516 12.961 1 94.31 225 LYS A N 1
ATOM 1700 C CA . LYS A 1 225 ? 23.641 31.297 13.281 1 94.31 225 LYS A CA 1
ATOM 1701 C C . LYS A 1 225 ? 24 29.812 13.117 1 94.31 225 LYS A C 1
ATOM 1703 O O . LYS A 1 225 ? 23.125 28.984 12.891 1 94.31 225 LYS A O 1
ATOM 1708 N N . GLY A 1 226 ? 25.281 29.609 13.141 1 91.25 226 GLY A N 1
ATOM 1709 C CA . GLY A 1 226 ? 25.766 28.234 13.109 1 91.25 226 GLY A CA 1
ATOM 1710 C C . GLY A 1 226 ? 26.047 27.734 11.703 1 91.25 226 GLY A C 1
ATOM 1711 O O . GLY A 1 226 ? 26.516 28.5 10.852 1 91.25 226 GLY A O 1
ATOM 1712 N N . SER A 1 227 ? 25.828 26.375 11.531 1 92 227 SER A N 1
ATOM 1713 C CA . SER A 1 227 ? 26.062 25.75 10.234 1 92 227 SER A CA 1
ATOM 1714 C C . SER A 1 227 ? 24.938 26.062 9.258 1 92 227 SER A C 1
ATOM 1716 O O . SER A 1 227 ? 23.781 25.734 9.516 1 92 227 SER A O 1
ATOM 1718 N N . LEU A 1 228 ? 25.344 26.688 8.203 1 95.19 228 LEU A N 1
ATOM 1719 C CA . LEU A 1 228 ? 24.359 27.016 7.184 1 95.19 228 LEU A CA 1
ATOM 1720 C C . LEU A 1 228 ? 23.75 25.75 6.594 1 95.19 228 LEU A C 1
ATOM 1722 O O . LEU A 1 228 ? 22.547 25.688 6.355 1 95.19 228 LEU A O 1
ATOM 1726 N N . ALA A 1 229 ? 24.562 24.734 6.387 1 93.94 229 ALA A N 1
ATOM 1727 C CA . ALA A 1 229 ? 24.078 23.469 5.832 1 93.94 229 ALA A CA 1
ATOM 1728 C C . ALA A 1 229 ? 23.047 22.828 6.754 1 93.94 229 ALA A C 1
ATOM 1730 O O . ALA A 1 229 ? 22.031 22.328 6.289 1 93.94 229 ALA A O 1
ATOM 1731 N N . ARG A 1 230 ? 23.281 22.875 8 1 92.69 230 ARG A N 1
ATOM 1732 C CA . ARG A 1 230 ? 22.344 22.297 8.969 1 92.69 230 ARG A CA 1
ATOM 1733 C C . ARG A 1 230 ? 21.016 23.062 8.969 1 92.69 230 ARG A C 1
ATOM 1735 O O . ARG A 1 230 ? 19.953 22.453 9.062 1 92.69 230 ARG A O 1
ATOM 1742 N N . ALA A 1 231 ? 21.156 24.359 8.945 1 96.12 231 ALA A N 1
ATOM 1743 C CA . ALA A 1 231 ? 19.969 25.203 8.914 1 96.12 231 ALA A CA 1
ATOM 1744 C C . ALA A 1 231 ? 19.094 24.891 7.695 1 96.12 231 ALA A C 1
ATOM 1746 O O . ALA A 1 231 ? 17.875 24.734 7.816 1 96.12 231 ALA A O 1
ATOM 1747 N N . LEU A 1 232 ? 19.734 24.812 6.582 1 96.88 232 LEU A N 1
ATOM 1748 C CA . LEU A 1 232 ? 19.016 24.547 5.34 1 96.88 232 LEU A CA 1
ATOM 1749 C C . LEU A 1 232 ? 18.422 23.141 5.355 1 96.88 232 LEU A C 1
ATOM 1751 O O . LEU A 1 232 ? 17.281 22.953 4.934 1 96.88 232 LEU A O 1
ATOM 1755 N N . ARG A 1 233 ? 19.109 22.172 5.855 1 93.56 233 ARG A N 1
ATOM 1756 C CA . ARG A 1 233 ? 18.625 20.797 5.938 1 93.56 233 ARG A CA 1
ATOM 1757 C C . ARG A 1 233 ? 17.406 20.703 6.859 1 93.56 233 ARG A C 1
ATOM 1759 O O . ARG A 1 233 ? 16.453 19.984 6.559 1 93.56 233 ARG A O 1
ATOM 1766 N N . ALA A 1 234 ? 17.547 21.359 7.941 1 94.62 234 ALA A N 1
ATOM 1767 C CA . ALA A 1 234 ? 16.438 21.359 8.891 1 94.62 234 ALA A CA 1
ATOM 1768 C C . ALA A 1 234 ? 15.195 21.969 8.273 1 94.62 234 ALA A C 1
ATOM 1770 O O . ALA A 1 234 ? 14.094 21.438 8.414 1 94.62 234 ALA A O 1
ATOM 1771 N N . SER A 1 235 ? 15.391 23.016 7.602 1 97.06 235 SER A N 1
ATOM 1772 C CA . SER A 1 235 ? 14.281 23.734 6.984 1 97.06 235 SER A CA 1
ATOM 1773 C C . SER A 1 235 ? 13.625 22.906 5.887 1 97.06 235 SER A C 1
ATOM 1775 O O . SER A 1 235 ? 12.453 23.109 5.562 1 97.06 235 SER A O 1
ATOM 1777 N N . MET A 1 236 ? 14.352 21.953 5.383 1 93.06 236 MET A N 1
ATOM 1778 C CA . MET A 1 236 ? 13.875 21.188 4.238 1 93.06 236 MET A CA 1
ATOM 1779 C C . MET A 1 236 ? 13.375 19.812 4.672 1 93.06 236 MET A C 1
ATOM 1781 O O . MET A 1 236 ? 13.031 18.969 3.832 1 93.06 236 MET A O 1
ATOM 1785 N N . ALA A 1 237 ? 13.375 19.578 5.926 1 90.88 237 ALA A N 1
ATOM 1786 C CA . ALA A 1 237 ? 13.031 18.25 6.434 1 90.88 237 ALA A CA 1
ATOM 1787 C C . ALA A 1 237 ? 11.531 18 6.332 1 90.88 237 ALA A C 1
ATOM 1789 O O . ALA A 1 237 ? 10.852 17.844 7.348 1 90.88 237 ALA A O 1
ATOM 1790 N N . VAL A 1 238 ? 11.055 17.844 5.098 1 88.56 238 VAL A N 1
ATOM 1791 C CA . VAL A 1 238 ? 9.641 17.625 4.84 1 88.56 238 VAL A CA 1
ATOM 1792 C C . VAL A 1 238 ? 9.195 16.312 5.48 1 88.56 238 VAL A C 1
ATOM 1794 O O . VAL A 1 238 ? 9.727 15.25 5.16 1 88.56 238 VAL A O 1
ATOM 1797 N N . PRO A 1 239 ? 8.227 16.375 6.359 1 84.94 239 PRO A N 1
ATOM 1798 C CA . PRO A 1 239 ? 7.77 15.141 7 1 84.94 239 PRO A CA 1
ATOM 1799 C C . PRO A 1 239 ? 7.332 14.078 5.992 1 84.94 239 PRO A C 1
ATOM 1801 O O . PRO A 1 239 ? 6.59 14.383 5.051 1 84.94 239 PRO A O 1
ATOM 1804 N N . GLY A 1 240 ? 7.754 12.852 6.262 1 76.94 240 GLY A N 1
ATOM 1805 C CA . GLY A 1 240 ? 7.375 11.75 5.398 1 76.94 240 GLY A CA 1
ATOM 1806 C C . GLY A 1 240 ? 8.281 11.594 4.191 1 76.94 240 GLY A C 1
ATOM 1807 O O . GLY A 1 240 ? 8.297 10.539 3.551 1 76.94 240 GLY A O 1
ATOM 1808 N N . VAL A 1 241 ? 8.992 12.672 3.871 1 79.44 241 VAL A N 1
ATOM 1809 C CA . VAL A 1 241 ? 9.859 12.633 2.697 1 79.44 241 VAL A CA 1
ATOM 1810 C C . VAL A 1 241 ? 11.32 12.578 3.137 1 79.44 241 VAL A C 1
ATOM 1812 O O . VAL A 1 241 ? 12.062 11.672 2.734 1 79.44 241 VAL A O 1
ATOM 1815 N N . PHE A 1 242 ? 11.648 13.516 3.977 1 82.12 242 PHE A N 1
ATOM 1816 C CA . PHE A 1 242 ? 13.031 13.578 4.445 1 82.12 242 PHE A CA 1
ATOM 1817 C C . PHE A 1 242 ? 13.102 13.289 5.941 1 82.12 242 PHE A C 1
ATOM 1819 O O . PHE A 1 242 ? 12.156 13.555 6.684 1 82.12 242 PHE A O 1
ATOM 1826 N N . ASP A 1 243 ? 14.281 12.852 6.383 1 81.44 243 ASP A N 1
ATOM 1827 C CA . ASP A 1 243 ? 14.5 12.609 7.805 1 81.44 243 ASP A CA 1
ATOM 1828 C C . ASP A 1 243 ? 14.484 13.914 8.594 1 81.44 243 ASP A C 1
ATOM 1830 O O . ASP A 1 243 ? 14.93 14.953 8.102 1 81.44 243 ASP A O 1
ATOM 1834 N N . LEU A 1 244 ? 13.961 13.789 9.797 1 86.12 244 LEU A N 1
ATOM 1835 C CA . LEU A 1 244 ? 14.016 14.945 10.68 1 86.12 244 LEU A CA 1
ATOM 1836 C C . LEU A 1 244 ? 15.453 15.234 11.117 1 86.12 244 LEU A C 1
ATOM 1838 O O . LEU A 1 244 ? 16.344 14.398 10.93 1 86.12 244 LEU A O 1
ATOM 1842 N N . VAL A 1 245 ? 15.711 16.375 11.523 1 87 245 VAL A N 1
ATOM 1843 C CA . VAL A 1 245 ? 17.031 16.797 12 1 87 245 VAL A CA 1
ATOM 1844 C C . VAL A 1 245 ? 16.984 17.016 13.508 1 87 245 VAL A C 1
ATOM 1846 O O . VAL A 1 245 ? 16.125 17.734 14.008 1 87 245 VAL A O 1
ATOM 1849 N N . GLU A 1 246 ? 17.812 16.344 14.18 1 85.19 246 GLU A N 1
ATOM 1850 C CA . GLU A 1 246 ? 17.938 16.578 15.609 1 85.19 246 GLU A CA 1
ATOM 1851 C C . GLU A 1 246 ? 18.906 17.734 15.898 1 85.19 246 GLU A C 1
ATOM 1853 O O . GLU A 1 246 ? 20.031 17.734 15.414 1 85.19 246 GLU A O 1
ATOM 1858 N N . ASP A 1 247 ? 18.406 18.703 16.609 1 85.81 247 ASP A N 1
ATOM 1859 C CA . ASP A 1 247 ? 19.219 19.875 16.938 1 85.81 247 ASP A CA 1
ATOM 1860 C C . ASP A 1 247 ? 18.906 20.375 18.359 1 85.81 247 ASP A C 1
ATOM 1862 O O . ASP A 1 247 ? 17.828 20.891 18.609 1 85.81 247 ASP A O 1
ATOM 1866 N N . ASP A 1 248 ? 19.906 20.281 19.234 1 83.06 248 ASP A N 1
ATOM 1867 C CA . ASP A 1 248 ? 19.797 20.797 20.594 1 83.06 248 ASP A CA 1
ATOM 1868 C C . ASP A 1 248 ? 18.562 20.266 21.297 1 83.06 248 ASP A C 1
ATOM 1870 O O . ASP A 1 248 ? 17.734 21.031 21.797 1 83.06 248 ASP A O 1
ATOM 1874 N N . GLY A 1 249 ? 18.312 19.062 21.141 1 82.75 249 GLY A N 1
ATOM 1875 C CA . GLY A 1 249 ? 17.203 18.406 21.844 1 82.75 249 GLY A CA 1
ATOM 1876 C C . GLY A 1 249 ? 15.883 18.547 21.125 1 82.75 249 GLY A C 1
ATOM 1877 O O . GLY A 1 249 ? 14.867 18 21.578 1 82.75 249 GLY A O 1
ATOM 1878 N N . LYS A 1 250 ? 15.914 19.281 20.078 1 91 250 LYS A N 1
ATOM 1879 C CA . LYS A 1 250 ? 14.703 19.438 19.281 1 91 250 LYS A CA 1
ATOM 1880 C C . LYS A 1 250 ? 14.703 18.469 18.094 1 91 250 LYS A C 1
ATOM 1882 O O . LYS A 1 250 ? 15.758 18.016 17.656 1 91 250 LYS A O 1
ATOM 1887 N N . LEU A 1 251 ? 13.547 18.094 17.75 1 92.62 251 LEU A N 1
ATOM 1888 C CA . LEU A 1 251 ? 13.336 17.359 16.5 1 92.62 251 LEU A CA 1
ATOM 1889 C C . LEU A 1 251 ? 12.766 18.281 15.422 1 92.62 251 LEU A C 1
ATOM 1891 O O . LEU A 1 251 ? 11.594 18.656 15.477 1 92.62 251 LEU A O 1
ATOM 1895 N N . LEU A 1 252 ? 13.617 18.594 14.469 1 94.5 252 LEU A N 1
ATOM 1896 C CA . LEU A 1 252 ? 13.25 19.641 13.508 1 94.5 252 LEU A CA 1
ATOM 1897 C C . LEU A 1 252 ? 12.734 19.031 12.211 1 94.5 252 LEU A C 1
ATOM 1899 O O . LEU A 1 252 ? 13.273 18.016 11.742 1 94.5 252 LEU A O 1
ATOM 1903 N N . VAL A 1 253 ? 11.688 19.594 11.766 1 93.75 253 VAL A N 1
ATOM 1904 C CA . VAL A 1 253 ? 11.109 19.25 10.469 1 93.75 253 VAL A CA 1
ATOM 1905 C C . VAL A 1 253 ? 10.938 20.516 9.633 1 93.75 253 VAL A C 1
ATOM 1907 O O . VAL A 1 253 ? 11.344 21.609 10.055 1 93.75 253 VAL A O 1
ATOM 1910 N N . ASP A 1 254 ? 10.453 20.328 8.438 1 94.44 254 ASP A N 1
ATOM 1911 C CA . ASP A 1 254 ? 10.281 21.438 7.5 1 94.44 254 ASP A CA 1
ATOM 1912 C C . ASP A 1 254 ? 9.484 22.578 8.133 1 94.44 254 ASP A C 1
ATOM 1914 O O . ASP A 1 254 ? 8.492 22.328 8.828 1 94.44 254 ASP A O 1
ATOM 1918 N N . GLY A 1 255 ? 9.836 23.797 7.816 1 95.88 255 GLY A N 1
ATOM 1919 C CA . GLY A 1 255 ? 9.227 24.984 8.414 1 95.88 255 GLY A CA 1
ATOM 1920 C C . GLY A 1 255 ? 7.828 25.25 7.891 1 95.88 255 GLY A C 1
ATOM 1921 O O . GLY A 1 255 ? 7.102 26.078 8.453 1 95.88 255 GLY A O 1
ATOM 1922 N N . ALA A 1 256 ? 7.438 24.609 6.855 1 92.69 256 ALA A N 1
ATOM 1923 C CA . ALA A 1 256 ? 6.133 24.844 6.238 1 92.69 256 ALA A CA 1
ATOM 1924 C C . ALA A 1 256 ? 5.004 24.609 7.242 1 92.69 256 ALA A C 1
ATOM 1926 O O . ALA A 1 256 ? 3.955 25.25 7.156 1 92.69 256 ALA A O 1
ATOM 1927 N N . ILE A 1 257 ? 5.277 23.828 8.211 1 89.06 257 ILE A N 1
ATOM 1928 C CA . ILE A 1 257 ? 4.23 23.484 9.164 1 89.06 257 ILE A CA 1
ATOM 1929 C C . ILE A 1 257 ? 4.016 24.641 10.141 1 89.06 257 ILE A C 1
ATOM 1931 O O . ILE A 1 257 ? 2.938 24.766 10.727 1 89.06 257 ILE A O 1
ATOM 1935 N N . ALA A 1 258 ? 5.031 25.453 10.297 1 92.56 258 ALA A N 1
ATOM 1936 C CA . ALA A 1 258 ? 4.949 26.547 11.258 1 92.56 258 ALA A CA 1
ATOM 1937 C C . ALA A 1 258 ? 4.859 27.891 10.547 1 92.56 258 ALA A C 1
ATOM 1939 O O . ALA A 1 258 ? 4.039 28.75 10.906 1 92.56 258 ALA A O 1
ATOM 1940 N N . ARG A 1 259 ? 5.738 28.109 9.562 1 95 259 ARG A N 1
ATOM 1941 C CA . ARG A 1 259 ? 5.828 29.375 8.859 1 95 259 ARG A CA 1
ATOM 1942 C C . ARG A 1 259 ? 6.395 29.188 7.457 1 95 259 ARG A C 1
ATOM 1944 O O . ARG A 1 259 ? 7.602 29.328 7.246 1 95 259 ARG A O 1
ATOM 1951 N N . ASN A 1 260 ? 5.52 29.094 6.484 1 96.38 260 ASN A N 1
ATOM 1952 C CA . ASN A 1 260 ? 5.953 28.75 5.137 1 96.38 260 ASN A CA 1
ATOM 1953 C C . ASN A 1 260 ? 6.477 29.969 4.379 1 96.38 260 ASN A C 1
ATOM 1955 O O . ASN A 1 260 ? 7.324 29.828 3.494 1 96.38 260 ASN A O 1
ATOM 1959 N N . VAL A 1 261 ? 5.906 31.156 4.676 1 97.81 261 VAL A N 1
ATOM 1960 C CA . VAL A 1 261 ? 6.344 32.438 4.117 1 97.81 261 VAL A CA 1
ATOM 1961 C C . VAL A 1 261 ? 6.766 33.375 5.246 1 97.81 261 VAL A C 1
ATOM 1963 O O . VAL A 1 261 ? 5.961 34.188 5.715 1 97.81 261 VAL A O 1
ATOM 1966 N N . PRO A 1 262 ? 8.016 33.375 5.57 1 97.88 262 PRO A N 1
ATOM 1967 C CA . PRO A 1 262 ? 8.461 34.031 6.805 1 97.88 262 PRO A CA 1
ATOM 1968 C C . PRO A 1 262 ? 8.664 35.531 6.637 1 97.88 262 PRO A C 1
ATOM 1970 O O . PRO A 1 262 ? 9.773 36.031 6.801 1 97.88 262 PRO A O 1
ATOM 1973 N N . VAL A 1 263 ? 7.625 36.281 6.488 1 98.19 263 VAL A N 1
ATOM 1974 C CA . VAL A 1 263 ? 7.641 37.75 6.305 1 98.19 263 VAL A CA 1
ATOM 1975 C C . VAL A 1 263 ? 8.141 38.406 7.578 1 98.19 263 VAL A C 1
ATOM 1977 O O . VAL A 1 263 ? 8.922 39.375 7.52 1 98.19 263 VAL A O 1
ATOM 1980 N N . GLN A 1 264 ? 7.809 37.875 8.727 1 96.56 264 GLN A N 1
ATOM 1981 C CA . GLN A 1 264 ? 8.102 38.531 10 1 96.56 264 GLN A CA 1
ATOM 1982 C C . GLN A 1 264 ? 9.602 38.5 10.297 1 96.56 264 GLN A C 1
ATOM 1984 O O . GLN A 1 264 ? 10.086 39.281 11.117 1 96.56 264 GLN A O 1
ATOM 1989 N N . GLU A 1 265 ? 10.312 37.594 9.609 1 96.25 265 GLU A N 1
ATOM 1990 C CA . GLU A 1 265 ? 11.75 37.531 9.836 1 96.25 265 GLU A CA 1
ATOM 1991 C C . GLU A 1 265 ? 12.492 38.594 9.047 1 96.25 265 GLU A C 1
ATOM 1993 O O . GLU A 1 265 ? 13.68 38.844 9.297 1 96.25 265 GLU A O 1
ATOM 1998 N N . VAL A 1 266 ? 11.836 39.281 8.125 1 96.5 266 VAL A N 1
ATOM 1999 C CA . VAL A 1 266 ? 12.492 40.25 7.254 1 96.5 266 VAL A CA 1
ATOM 2000 C C . VAL A 1 266 ? 11.891 41.625 7.488 1 96.5 266 VAL A C 1
ATOM 2002 O O . VAL A 1 266 ? 12.609 42.594 7.789 1 96.5 266 VAL A O 1
ATOM 2005 N N . LYS A 1 267 ? 10.602 41.75 7.398 1 95.25 267 LYS A N 1
ATOM 2006 C CA . LYS A 1 267 ? 9.93 43.031 7.484 1 95.25 267 LYS A CA 1
ATOM 2007 C C . LYS A 1 267 ? 10.062 43.625 8.883 1 95.25 267 LYS A C 1
ATOM 2009 O O . LYS A 1 267 ? 9.719 42.969 9.875 1 95.25 267 LYS A O 1
ATOM 2014 N N . GLY A 1 268 ? 10.555 44.875 8.938 1 90.12 268 GLY A N 1
ATOM 2015 C CA . GLY A 1 268 ? 10.703 45.562 10.203 1 90.12 268 GLY A CA 1
ATOM 2016 C C . GLY A 1 268 ? 11.961 45.156 10.953 1 90.12 268 GLY A C 1
ATOM 2017 O O . GLY A 1 268 ? 12.273 45.75 12 1 90.12 268 GLY A O 1
ATOM 2018 N N . ARG A 1 269 ? 12.672 44.25 10.414 1 91.12 269 ARG A N 1
ATOM 2019 C CA . ARG A 1 269 ? 13.906 43.781 11.062 1 91.12 269 ARG A CA 1
ATOM 2020 C C . ARG A 1 269 ? 15.125 44.188 10.25 1 91.12 269 ARG A C 1
ATOM 2022 O O . ARG A 1 269 ? 15.836 45.125 10.609 1 91.12 269 ARG A O 1
ATOM 2029 N N . CYS A 1 270 ? 15.195 43.562 9.062 1 92.06 270 CYS A N 1
ATOM 2030 C CA . CYS A 1 270 ? 16.375 43.875 8.273 1 92.06 270 CYS A CA 1
ATOM 2031 C C . CYS A 1 270 ? 16.016 44.719 7.047 1 92.06 270 CYS A C 1
ATOM 2033 O O . CYS A 1 270 ? 16.891 45.188 6.332 1 92.06 270 CYS A O 1
ATOM 2035 N N . ALA A 1 271 ? 14.719 44.844 6.84 1 94.38 271 ALA A N 1
ATOM 2036 C CA . ALA A 1 271 ? 14.258 45.688 5.734 1 94.38 271 ALA A CA 1
ATOM 2037 C C . ALA A 1 271 ? 12.875 46.25 6.02 1 94.38 271 ALA A C 1
ATOM 2039 O O . ALA A 1 271 ? 12.062 45.625 6.711 1 94.38 271 ALA A O 1
ATOM 2040 N N . GLU A 1 272 ? 12.578 47.344 5.469 1 93.19 272 GLU A N 1
ATOM 2041 C CA . GLU A 1 272 ? 11.281 48 5.645 1 93.19 272 GLU A CA 1
ATOM 2042 C C . GLU A 1 272 ? 10.258 47.469 4.633 1 93.19 272 GLU A C 1
ATOM 2044 O O . GLU A 1 272 ? 9.078 47.344 4.953 1 93.19 272 GLU A O 1
ATOM 2049 N N . HIS A 1 273 ? 10.727 47.344 3.396 1 95.31 273 HIS A N 1
ATOM 2050 C CA . HIS A 1 273 ? 9.883 46.812 2.334 1 95.31 273 HIS A CA 1
ATOM 2051 C C . HIS A 1 273 ? 10.383 45.438 1.871 1 95.31 273 HIS A C 1
ATOM 2053 O O . HIS A 1 273 ? 11.586 45.156 1.938 1 95.31 273 HIS A O 1
ATOM 2059 N N . VAL A 1 274 ? 9.367 44.656 1.493 1 97.69 274 VAL A N 1
ATOM 2060 C CA . VAL A 1 274 ? 9.766 43.281 1.191 1 97.69 274 VAL A CA 1
ATOM 2061 C C . VAL A 1 274 ? 9.172 42.844 -0.149 1 97.69 274 VAL A C 1
ATOM 2063 O O . VAL A 1 274 ? 8.148 43.375 -0.579 1 97.69 274 VAL A O 1
ATOM 2066 N N . ILE A 1 275 ? 9.875 42.062 -0.879 1 98.31 275 ILE A N 1
ATOM 2067 C CA . ILE A 1 275 ? 9.391 41.281 -2.004 1 98.31 275 ILE A CA 1
ATOM 2068 C C . ILE A 1 275 ? 9.164 39.812 -1.565 1 98.31 275 ILE A C 1
ATOM 2070 O O . ILE A 1 275 ? 10.109 39.125 -1.166 1 98.31 275 ILE A O 1
ATOM 2074 N N . VAL A 1 276 ? 7.898 39.375 -1.604 1 98.62 276 VAL A N 1
ATOM 2075 C CA . VAL A 1 276 ? 7.531 38.031 -1.175 1 98.62 276 VAL A CA 1
ATOM 2076 C C . VAL A 1 276 ? 7.289 37.156 -2.396 1 98.62 276 VAL A C 1
ATOM 2078 O O . VAL A 1 276 ? 6.504 37.5 -3.277 1 98.62 276 VAL A O 1
ATOM 2081 N N . VAL A 1 277 ? 7.98 36.031 -2.461 1 98.69 277 VAL A N 1
ATOM 2082 C CA . VAL A 1 277 ? 7.742 35.031 -3.514 1 98.69 277 VAL A CA 1
ATOM 2083 C C . VAL A 1 277 ? 7.039 33.812 -2.928 1 98.69 277 VAL A C 1
ATOM 2085 O O . VAL A 1 277 ? 7.633 33.062 -2.15 1 98.69 277 VAL A O 1
ATOM 2088 N N . ASP A 1 278 ? 5.836 33.625 -3.279 1 97.56 278 ASP A N 1
ATOM 2089 C CA . ASP A 1 278 ? 5.012 32.531 -2.785 1 97.56 278 ASP A CA 1
ATOM 2090 C C . ASP A 1 278 ? 4.863 31.438 -3.842 1 97.56 278 ASP A C 1
ATOM 2092 O O . ASP A 1 278 ? 4.172 31.641 -4.848 1 97.56 278 ASP A O 1
ATOM 2096 N N . VAL A 1 279 ? 5.469 30.312 -3.547 1 97.06 279 VAL A N 1
ATOM 2097 C CA . VAL A 1 279 ? 5.438 29.219 -4.512 1 97.06 279 VAL A CA 1
ATOM 2098 C C . VAL A 1 279 ? 4.633 28.047 -3.943 1 97.06 279 VAL A C 1
ATOM 2100 O O . VAL A 1 279 ? 4.785 26.906 -4.383 1 97.06 279 VAL A O 1
ATOM 2103 N N . GLY A 1 280 ? 3.867 28.328 -2.971 1 92.81 280 GLY A N 1
ATOM 2104 C CA . GLY A 1 280 ? 3.07 27.297 -2.318 1 92.81 280 GLY A CA 1
ATOM 2105 C C . GLY A 1 280 ? 2.047 26.656 -3.24 1 92.81 280 GLY A C 1
ATOM 2106 O O . GLY A 1 280 ? 1.731 27.219 -4.297 1 92.81 280 GLY A O 1
ATOM 2107 N N . THR A 1 281 ? 1.601 25.516 -2.898 1 88.31 281 THR A N 1
ATOM 2108 C CA . THR A 1 281 ? 0.558 24.828 -3.648 1 88.31 281 THR A CA 1
ATOM 2109 C C . THR A 1 281 ? -0.809 25.438 -3.373 1 88.31 281 THR A C 1
ATOM 2111 O O . THR A 1 281 ? -1.22 25.562 -2.217 1 88.31 281 THR A O 1
ATOM 2114 N N . PRO A 1 282 ? -1.466 25.797 -4.414 1 87.94 282 PRO A N 1
ATOM 2115 C CA . PRO A 1 282 ? -2.805 26.344 -4.195 1 87.94 282 PRO A CA 1
ATOM 2116 C C . PRO A 1 282 ? -3.805 25.297 -3.713 1 87.94 282 PRO A C 1
ATOM 2118 O O . PRO A 1 282 ? -3.617 24.094 -3.959 1 87.94 282 PRO A O 1
ATOM 2121 N N . LEU A 1 283 ? -4.805 25.797 -2.957 1 88.69 283 LEU A N 1
ATOM 2122 C CA . LEU A 1 283 ? -5.871 24.906 -2.525 1 88.69 283 LEU A CA 1
ATOM 2123 C C . LEU A 1 283 ? -6.68 24.406 -3.719 1 88.69 283 LEU A C 1
ATOM 2125 O O . LEU A 1 283 ? -6.891 25.156 -4.684 1 88.69 283 LEU A O 1
ATOM 2129 N N . LEU A 1 284 ? -7.109 23.234 -3.631 1 88.06 284 LEU A N 1
ATOM 2130 C CA . LEU A 1 284 ? -7.969 22.672 -4.664 1 88.06 284 LEU A CA 1
ATOM 2131 C C . LEU A 1 284 ? -9.359 23.297 -4.625 1 88.06 284 LEU A C 1
ATOM 2133 O O . LEU A 1 284 ? -9.859 23.641 -3.553 1 88.06 284 LEU A O 1
ATOM 2137 N N . LYS A 1 285 ? -9.914 23.406 -5.828 1 87.81 285 LYS A N 1
ATOM 2138 C CA . LYS A 1 285 ? -11.32 23.797 -5.922 1 87.81 285 LYS A CA 1
ATOM 2139 C C . LYS A 1 285 ? -12.234 22.609 -5.668 1 87.81 285 LYS A C 1
ATOM 2141 O O . LYS A 1 285 ? -11.781 21.453 -5.656 1 87.81 285 LYS A O 1
ATOM 2146 N N . ALA A 1 286 ? -13.461 22.922 -5.383 1 86.62 286 ALA A N 1
ATOM 2147 C CA . ALA A 1 286 ? -14.43 21.875 -5.062 1 86.62 286 ALA A CA 1
ATOM 2148 C C . ALA A 1 286 ? -14.477 20.812 -6.16 1 86.62 286 ALA A C 1
ATOM 2150 O O . ALA A 1 286 ? -14.531 19.609 -5.871 1 86.62 286 ALA A O 1
ATOM 2151 N N . ASP A 1 287 ? -14.359 21.172 -7.414 1 83.19 287 ASP A N 1
ATOM 2152 C CA . ASP A 1 287 ? -14.5 20.266 -8.555 1 83.19 287 ASP A CA 1
ATOM 2153 C C . ASP A 1 287 ? -13.227 19.438 -8.758 1 83.19 287 ASP A C 1
ATOM 2155 O O . ASP A 1 287 ? -13.195 18.516 -9.578 1 83.19 287 ASP A O 1
ATOM 2159 N N . GLU A 1 288 ? -12.219 19.75 -7.984 1 85.25 288 GLU A N 1
ATOM 2160 C CA . GLU A 1 288 ? -10.953 19.047 -8.117 1 85.25 288 GLU A CA 1
ATOM 2161 C C . GLU A 1 288 ? -10.781 18 -7.023 1 85.25 288 GLU A C 1
ATOM 2163 O O . GLU A 1 288 ? -9.805 17.25 -7.023 1 85.25 288 GLU A O 1
ATOM 2168 N N . ILE A 1 289 ? -11.68 18 -6.109 1 84.94 289 ILE A N 1
ATOM 2169 C CA . ILE A 1 289 ? -11.617 17.047 -5.008 1 84.94 289 ILE A CA 1
ATOM 2170 C C . ILE A 1 289 ? -12.461 15.828 -5.336 1 84.94 289 ILE A C 1
ATOM 2172 O O . ILE A 1 289 ? -13.688 15.844 -5.191 1 84.94 289 ILE A O 1
ATOM 2176 N N . HIS A 1 290 ? -11.758 14.75 -5.805 1 73.62 290 HIS A N 1
ATOM 2177 C CA . HIS A 1 290 ? -12.492 13.594 -6.316 1 73.62 290 HIS A CA 1
ATOM 2178 C C . HIS A 1 290 ? -12.195 12.344 -5.5 1 73.62 290 HIS A C 1
ATOM 2180 O O . HIS A 1 290 ? -12.945 11.367 -5.551 1 73.62 290 HIS A O 1
ATOM 2186 N N . SER A 1 291 ? -11.094 12.336 -4.789 1 75 291 SER A N 1
ATOM 2187 C CA . SER A 1 291 ? -10.664 11.133 -4.086 1 75 291 SER A CA 1
ATOM 2188 C C . SER A 1 291 ? -10.383 11.422 -2.615 1 75 291 SER A C 1
ATOM 2190 O O . SER A 1 291 ? -10.266 12.586 -2.219 1 75 291 SER A O 1
ATOM 2192 N N . LEU A 1 292 ? -10.352 10.328 -1.869 1 75.38 292 LEU A N 1
ATOM 2193 C CA . LEU A 1 292 ? -9.984 10.438 -0.463 1 75.38 292 LEU A CA 1
ATOM 2194 C C . LEU A 1 292 ? -8.594 11.055 -0.317 1 75.38 292 LEU A C 1
ATOM 2196 O O . LEU A 1 292 ? -8.328 11.781 0.645 1 75.38 292 LEU A O 1
ATOM 2200 N N . PHE A 1 293 ? -7.758 10.859 -1.253 1 77.69 293 PHE A N 1
ATOM 2201 C CA . PHE A 1 293 ? -6.41 11.414 -1.21 1 77.69 293 PHE A CA 1
ATOM 2202 C C . PHE A 1 293 ? -6.438 12.922 -1.398 1 77.69 293 PHE A C 1
ATOM 2204 O O . PHE A 1 293 ? -5.664 13.648 -0.766 1 77.69 293 PHE A O 1
ATOM 2211 N N . ASP A 1 294 ? -7.414 13.375 -2.244 1 83.12 294 ASP A N 1
ATOM 2212 C CA . ASP A 1 294 ? -7.586 14.82 -2.412 1 83.12 294 ASP A CA 1
ATOM 2213 C C . ASP A 1 294 ? -8.031 15.477 -1.108 1 83.12 294 ASP A C 1
ATOM 2215 O O . ASP A 1 294 ? -7.574 16.562 -0.765 1 83.12 294 ASP A O 1
ATOM 2219 N N . VAL A 1 295 ? -8.867 14.773 -0.465 1 83.31 295 VAL A N 1
ATOM 2220 C CA . VAL A 1 295 ? -9.414 15.297 0.784 1 83.31 295 VAL A CA 1
ATOM 2221 C C . VAL A 1 295 ? -8.305 15.391 1.831 1 83.31 295 VAL A C 1
ATOM 2223 O O . VAL A 1 295 ? -8.156 16.406 2.506 1 83.31 295 VAL A O 1
ATOM 2226 N N . VAL A 1 296 ? -7.523 14.406 1.938 1 81.88 296 VAL A N 1
ATOM 2227 C CA . VAL A 1 296 ? -6.441 14.359 2.914 1 81.88 296 VAL A CA 1
ATOM 2228 C C . VAL A 1 296 ? -5.375 15.391 2.549 1 81.88 296 VAL A C 1
ATOM 2230 O O . VAL A 1 296 ? -4.895 16.125 3.41 1 81.88 296 VAL A O 1
ATOM 2233 N N . ASP A 1 297 ? -5.051 15.477 1.338 1 83.88 297 ASP A N 1
ATOM 2234 C CA . ASP A 1 297 ? -4.074 16.453 0.855 1 83.88 297 ASP A CA 1
ATOM 2235 C C . ASP A 1 297 ? -4.539 17.875 1.129 1 83.88 297 ASP A C 1
ATOM 2237 O O . ASP A 1 297 ? -3.762 18.703 1.607 1 83.88 297 ASP A O 1
ATOM 2241 N N . GLN A 1 298 ? -5.801 18.141 0.785 1 86.94 298 GLN A N 1
ATOM 2242 C CA . GLN A 1 298 ? -6.363 19.469 1.005 1 86.94 298 GLN A CA 1
ATOM 2243 C C . GLN A 1 298 ? -6.336 19.844 2.484 1 86.94 298 GLN A C 1
ATOM 2245 O O . GLN A 1 298 ? -6.066 20.984 2.838 1 86.94 298 GLN A O 1
ATOM 2250 N N . SER A 1 299 ? -6.625 18.906 3.287 1 86.19 299 SER A N 1
ATOM 2251 C CA . SER A 1 299 ? -6.621 19.156 4.723 1 86.19 299 SER A CA 1
ATOM 2252 C C . SER A 1 299 ? -5.23 19.547 5.215 1 86.19 299 SER A C 1
ATOM 2254 O O . SER A 1 299 ? -5.09 20.438 6.059 1 86.19 299 SER A O 1
ATOM 2256 N N . SER A 1 300 ? -4.207 18.953 4.703 1 84 300 SER A N 1
ATOM 2257 C CA . SER A 1 300 ? -2.83 19.281 5.055 1 84 300 SER A CA 1
ATOM 2258 C C . SER A 1 300 ? -2.436 20.656 4.523 1 84 300 SER A C 1
ATOM 2260 O O . SER A 1 300 ? -1.757 21.422 5.207 1 84 300 SER A O 1
ATOM 2262 N N . ASN A 1 301 ? -2.883 20.922 3.381 1 87.5 301 ASN A N 1
ATOM 2263 C CA . ASN A 1 301 ? -2.553 22.203 2.75 1 87.5 301 ASN A CA 1
ATOM 2264 C C . ASN A 1 301 ? -3.232 23.375 3.459 1 87.5 301 ASN A C 1
ATOM 2266 O O . ASN A 1 301 ? -2.713 24.484 3.461 1 87.5 301 ASN A O 1
ATOM 2270 N N . LEU A 1 302 ? -4.352 23.078 4.035 1 87.44 302 LEU A N 1
ATOM 2271 C CA . LEU A 1 302 ? -5.07 24.109 4.762 1 87.44 302 LEU A CA 1
ATOM 2272 C C . LEU A 1 302 ? -4.25 24.609 5.949 1 87.44 302 LEU A C 1
ATOM 2274 O O . LEU A 1 302 ? -4.234 25.812 6.242 1 87.44 302 LEU A O 1
ATOM 2278 N N . ALA A 1 303 ? -3.59 23.703 6.582 1 83.88 303 ALA A N 1
ATOM 2279 C CA . ALA A 1 303 ? -2.758 24.094 7.715 1 83.88 303 ALA A CA 1
ATOM 2280 C C . ALA A 1 303 ? -1.617 25.016 7.27 1 83.88 303 ALA A C 1
ATOM 2282 O O . ALA A 1 303 ? -1.301 26 7.941 1 83.88 303 ALA A O 1
ATOM 2283 N N . VAL A 1 304 ? -1 24.75 6.18 1 88.31 304 VAL A N 1
ATOM 2284 C CA . VAL A 1 304 ? 0.084 25.562 5.637 1 88.31 304 VAL A CA 1
ATOM 2285 C C . VAL A 1 304 ? -0.457 26.906 5.195 1 88.31 304 VAL A C 1
ATOM 2287 O O . VAL A 1 304 ? 0.14 27.953 5.488 1 88.31 304 VAL A O 1
ATOM 2290 N N . MET A 1 305 ? -1.604 26.891 4.582 1 88.88 305 MET A N 1
ATOM 2291 C CA . MET A 1 305 ? -2.191 28.125 4.07 1 88.88 305 MET A CA 1
ATOM 2292 C C . MET A 1 305 ? -2.539 29.078 5.211 1 88.88 305 MET A C 1
ATOM 2294 O O . MET A 1 305 ? -2.457 30.297 5.059 1 88.88 305 MET A O 1
ATOM 2298 N N . ARG A 1 306 ? -2.91 28.531 6.266 1 85.81 306 ARG A N 1
ATOM 2299 C CA . ARG A 1 306 ? -3.27 29.375 7.41 1 85.81 306 ARG A CA 1
ATOM 2300 C C . ARG A 1 306 ? -2.07 30.172 7.898 1 85.81 306 ARG A C 1
ATOM 2302 O O . ARG A 1 306 ? -2.195 31.359 8.188 1 85.81 306 ARG A O 1
ATOM 2309 N N . ASN A 1 307 ? -0.943 29.531 8.008 1 89.31 307 ASN A N 1
ATOM 2310 C CA . ASN A 1 307 ? 0.203 30.297 8.484 1 89.31 307 ASN A CA 1
ATOM 2311 C C . ASN A 1 307 ? 0.693 31.297 7.43 1 89.31 307 ASN A C 1
ATOM 2313 O O . ASN A 1 307 ? 1.233 32.344 7.766 1 89.31 307 ASN A O 1
ATOM 2317 N N . VAL A 1 308 ? 0.484 30.953 6.137 1 93.81 308 VAL A N 1
ATOM 2318 C CA . VAL A 1 308 ? 0.833 31.891 5.07 1 93.81 308 VAL A CA 1
ATOM 2319 C C . VAL A 1 308 ? -0.039 33.156 5.172 1 93.81 308 VAL A C 1
ATOM 2321 O O . VAL A 1 308 ? 0.461 34.25 5.07 1 93.81 308 VAL A O 1
ATOM 2324 N N . GLN A 1 309 ? -1.302 32.938 5.41 1 91.06 309 GLN A N 1
ATOM 2325 C CA . GLN A 1 309 ? -2.225 34.062 5.52 1 91.06 309 GLN A CA 1
ATOM 2326 C C . GLN A 1 309 ? -1.854 34.969 6.691 1 91.06 309 GLN A C 1
ATOM 2328 O O . GLN A 1 309 ? -1.94 36.188 6.59 1 91.06 309 GLN A O 1
ATOM 2333 N N . GLU A 1 310 ? -1.469 34.375 7.75 1 91.06 310 GLU A N 1
ATOM 2334 C CA . GLU A 1 310 ? -1.035 35.125 8.914 1 91.06 310 GLU A CA 1
ATOM 2335 C C . GLU A 1 310 ? 0.159 36.031 8.57 1 91.06 310 GLU A C 1
ATOM 2337 O O . GLU A 1 310 ? 0.229 37.156 9.016 1 91.06 310 GLU A O 1
ATOM 2342 N N . GLN A 1 311 ? 1.059 35.5 7.777 1 95.94 311 GLN A N 1
ATOM 2343 C CA . GLN A 1 311 ? 2.252 36.25 7.395 1 95.94 311 GLN A CA 1
ATOM 2344 C C . GLN A 1 311 ? 1.92 37.312 6.363 1 95.94 311 GLN A C 1
ATOM 2346 O O . GLN A 1 311 ? 2.486 38.406 6.391 1 95.94 311 GLN A O 1
ATOM 2351 N N . MET A 1 312 ? 1.006 37.031 5.539 1 96 312 MET A N 1
ATOM 2352 C CA . MET A 1 312 ? 0.632 38 4.488 1 96 312 MET A CA 1
ATOM 2353 C C . MET A 1 312 ? -0.032 39.219 5.086 1 96 312 MET A C 1
ATOM 2355 O O . MET A 1 312 ? 0.033 40.312 4.504 1 96 312 MET A O 1
ATOM 2359 N N . LYS A 1 313 ? -0.619 39.125 6.258 1 95.38 313 LYS A N 1
ATOM 2360 C CA . LYS A 1 313 ? -1.291 40.25 6.922 1 95.38 313 LYS A CA 1
ATOM 2361 C C . LYS A 1 313 ? -0.287 41.312 7.375 1 95.38 313 LYS A C 1
ATOM 2363 O O . LYS A 1 313 ? -0.66 42.438 7.641 1 95.38 313 LYS A O 1
ATOM 2368 N N . LEU A 1 314 ? 0.922 40.938 7.379 1 96.19 314 LEU A N 1
ATOM 2369 C CA . LEU A 1 314 ? 1.958 41.844 7.836 1 96.19 314 LEU A CA 1
ATOM 2370 C C . LEU A 1 314 ? 2.387 42.781 6.711 1 96.19 314 LEU A C 1
ATOM 2372 O O . LEU A 1 314 ? 3.076 43.781 6.957 1 96.19 314 LEU A O 1
ATOM 2376 N N . LEU A 1 315 ? 1.93 42.562 5.512 1 96.69 315 LEU A N 1
ATOM 2377 C CA . LEU A 1 315 ? 2.383 43.312 4.352 1 96.69 315 LEU A CA 1
ATOM 2378 C C . LEU A 1 315 ? 1.624 44.625 4.227 1 96.69 315 LEU A C 1
ATOM 2380 O O . LEU A 1 315 ? 0.487 44.75 4.691 1 96.69 315 LEU A O 1
ATOM 2384 N N . ASP A 1 316 ? 2.244 45.594 3.664 1 93.69 316 ASP A N 1
ATOM 2385 C CA . ASP A 1 316 ? 1.604 46.875 3.359 1 93.69 316 ASP A CA 1
ATOM 2386 C C . ASP A 1 316 ? 1.652 47.156 1.861 1 93.69 316 ASP A C 1
ATOM 2388 O O . ASP A 1 316 ? 2.021 46.312 1.064 1 93.69 316 ASP A O 1
ATOM 2392 N N . ARG A 1 317 ? 1.259 48.375 1.423 1 91.19 317 ARG A N 1
ATOM 2393 C CA . ARG A 1 317 ? 1.027 48.719 0.024 1 91.19 317 ARG A CA 1
ATOM 2394 C C . ARG A 1 317 ? 2.338 48.781 -0.752 1 91.19 317 ARG A C 1
ATOM 2396 O O . ARG A 1 317 ? 2.348 48.625 -1.977 1 91.19 317 ARG A O 1
ATOM 2403 N N . ARG A 1 318 ? 3.461 49 -0.146 1 92.19 318 ARG A N 1
ATOM 2404 C CA . ARG A 1 318 ? 4.742 49.125 -0.833 1 92.19 318 ARG A CA 1
ATOM 2405 C C . ARG A 1 318 ? 5.43 47.781 -0.981 1 92.19 318 ARG A C 1
ATOM 2407 O O . ARG A 1 318 ? 6.449 47.656 -1.667 1 92.19 318 ARG A O 1
ATOM 2414 N N . ASP A 1 319 ? 4.887 46.781 -0.299 1 96.5 319 ASP A N 1
ATOM 2415 C CA . ASP A 1 319 ? 5.426 45.438 -0.438 1 96.5 319 ASP A CA 1
ATOM 2416 C C . ASP A 1 319 ? 4.902 44.75 -1.706 1 96.5 319 ASP A C 1
ATOM 2418 O O . ASP A 1 319 ? 3.826 45.094 -2.199 1 96.5 319 ASP A O 1
ATOM 2422 N N . ILE A 1 320 ? 5.727 43.906 -2.297 1 97.56 320 ILE A N 1
ATOM 2423 C CA . ILE A 1 320 ? 5.355 43.25 -3.545 1 97.56 320 ILE A CA 1
ATOM 2424 C C . ILE A 1 320 ? 5.289 41.75 -3.336 1 97.56 320 ILE A C 1
ATOM 2426 O O . ILE A 1 320 ? 6.195 41.156 -2.742 1 97.56 320 ILE A O 1
ATOM 2430 N N . VAL A 1 321 ? 4.188 41.094 -3.723 1 98 321 VAL A N 1
ATOM 2431 C CA . VAL A 1 321 ? 4.027 39.656 -3.666 1 98 321 VAL A CA 1
ATOM 2432 C C . VAL A 1 321 ? 4.062 39.062 -5.078 1 98 321 VAL A C 1
ATOM 2434 O O . VAL A 1 321 ? 3.273 39.469 -5.938 1 98 321 VAL A O 1
ATOM 2437 N N . ILE A 1 322 ? 4.992 38.219 -5.336 1 98.19 322 ILE A N 1
ATOM 2438 C CA . ILE A 1 322 ? 5.109 37.531 -6.625 1 98.19 322 ILE A CA 1
ATOM 2439 C C . ILE A 1 322 ? 4.633 36.094 -6.492 1 98.19 322 ILE A C 1
ATOM 2441 O O . ILE A 1 322 ? 5.16 35.312 -5.672 1 98.19 322 ILE A O 1
ATOM 2445 N N . ARG A 1 323 ? 3.662 35.688 -7.281 1 97.44 323 ARG A N 1
ATOM 2446 C CA . ARG A 1 323 ? 3.152 34.312 -7.332 1 97.44 323 ARG A CA 1
ATOM 2447 C C . ARG A 1 323 ? 3.299 33.75 -8.734 1 97.44 323 ARG A C 1
ATOM 2449 O O . ARG A 1 323 ? 2.422 33.906 -9.586 1 97.44 323 ARG A O 1
ATOM 2456 N N . PRO A 1 324 ? 4.383 32.969 -8.945 1 97.88 324 PRO A N 1
ATOM 2457 C CA . PRO A 1 324 ? 4.559 32.375 -10.273 1 97.88 324 PRO A CA 1
ATOM 2458 C C . PRO A 1 324 ? 3.441 31.406 -10.641 1 97.88 324 PRO A C 1
ATOM 2460 O O . PRO A 1 324 ? 2.916 30.703 -9.766 1 97.88 324 PRO A O 1
ATOM 2463 N N . ASP A 1 325 ? 3.111 31.328 -11.953 1 96.56 325 ASP A N 1
ATOM 2464 C CA . ASP A 1 325 ? 2.156 30.344 -12.438 1 96.56 325 ASP A CA 1
ATOM 2465 C C . ASP A 1 325 ? 2.801 28.953 -12.531 1 96.56 325 ASP A C 1
ATOM 2467 O O . ASP A 1 325 ? 3.436 28.625 -13.531 1 96.56 325 ASP A O 1
ATOM 2471 N N . LEU A 1 326 ? 2.506 28.172 -11.555 1 96.44 326 LEU A N 1
ATOM 2472 C CA . LEU A 1 326 ? 3.131 26.844 -11.492 1 96.44 326 LEU A CA 1
ATOM 2473 C C . LEU A 1 326 ? 2.092 25.75 -11.648 1 96.44 326 LEU A C 1
ATOM 2475 O O . LEU A 1 326 ? 2.256 24.656 -11.102 1 96.44 326 LEU A O 1
ATOM 2479 N N . ASN A 1 327 ? 1.051 26.125 -12.367 1 90.94 327 ASN A N 1
ATOM 2480 C CA . ASN A 1 327 ? 0.058 25.094 -12.68 1 90.94 327 ASN A CA 1
ATOM 2481 C C . ASN A 1 327 ? 0.671 23.953 -13.477 1 90.94 327 ASN A C 1
ATOM 2483 O O . ASN A 1 327 ? 1.431 24.172 -14.422 1 90.94 327 ASN A O 1
ATOM 2487 N N . GLY A 1 328 ? 0.374 22.703 -13.078 1 88.19 328 GLY A N 1
ATOM 2488 C CA . GLY A 1 328 ? 0.918 21.547 -13.766 1 88.19 328 GLY A CA 1
ATOM 2489 C C . GLY A 1 328 ? 2.16 20.984 -13.102 1 88.19 328 GLY A C 1
ATOM 2490 O O . GLY A 1 328 ? 2.621 19.891 -13.453 1 88.19 328 GLY A O 1
ATOM 2491 N N . TYR A 1 329 ? 2.736 21.766 -12.203 1 92.38 329 TYR A N 1
ATOM 2492 C CA . TYR A 1 329 ? 3.902 21.297 -11.461 1 92.38 329 TYR A CA 1
ATOM 2493 C C . TYR A 1 329 ? 3.545 21.016 -10.008 1 92.38 329 TYR A C 1
ATOM 2495 O O . TYR A 1 329 ? 2.795 21.781 -9.383 1 92.38 329 TYR A O 1
ATOM 2503 N N . THR A 1 330 ? 4.07 19.938 -9.539 1 88 330 THR A N 1
ATOM 2504 C CA . THR A 1 330 ? 3.814 19.562 -8.148 1 88 330 THR A CA 1
ATOM 2505 C C . THR A 1 330 ? 5.066 19.75 -7.297 1 88 330 THR A C 1
ATOM 2507 O O . THR A 1 330 ? 6.125 20.125 -7.812 1 88 330 THR A O 1
ATOM 2510 N N . THR A 1 331 ? 4.906 19.547 -6.02 1 89.88 331 THR A N 1
ATOM 2511 C CA . THR A 1 331 ? 6.023 19.656 -5.086 1 89.88 331 THR A CA 1
ATOM 2512 C C . THR A 1 331 ? 7.074 18.594 -5.371 1 89.88 331 THR A C 1
ATOM 2514 O O . THR A 1 331 ? 8.211 18.703 -4.906 1 89.88 331 THR A O 1
ATOM 2517 N N . ALA A 1 332 ? 6.777 17.594 -6.203 1 82.94 332 ALA A N 1
ATOM 2518 C CA . ALA A 1 332 ? 7.691 16.484 -6.484 1 82.94 332 ALA A CA 1
ATOM 2519 C C . ALA A 1 332 ? 8.234 16.578 -7.91 1 82.94 332 ALA A C 1
ATOM 2521 O O . ALA A 1 332 ? 8.938 15.672 -8.367 1 82.94 332 ALA A O 1
ATOM 2522 N N . SER A 1 333 ? 7.965 17.672 -8.609 1 87.5 333 SER A N 1
ATOM 2523 C CA . SER A 1 333 ? 8.367 17.812 -10.008 1 87.5 333 SER A CA 1
ATOM 2524 C C . SER A 1 333 ? 9.82 18.25 -10.117 1 87.5 333 SER A C 1
ATOM 2526 O O . SER A 1 333 ? 10.133 19.234 -10.812 1 87.5 333 SER A O 1
ATOM 2528 N N . PHE A 1 334 ? 10.711 17.469 -9.617 1 85.06 334 PHE A N 1
ATOM 2529 C CA . PHE A 1 334 ? 12.117 17.859 -9.586 1 85.06 334 PHE A CA 1
ATOM 2530 C C . PHE A 1 334 ? 12.742 17.734 -10.969 1 85.06 334 PHE A C 1
ATOM 2532 O O . PHE A 1 334 ? 13.68 18.469 -11.297 1 85.06 334 PHE A O 1
ATOM 2539 N N . GLY A 1 335 ? 12.203 16.891 -11.789 1 81.44 335 GLY A N 1
ATOM 2540 C CA . GLY A 1 335 ? 12.688 16.734 -13.148 1 81.44 335 GLY A CA 1
ATOM 2541 C C . GLY A 1 335 ? 12.398 17.938 -14.023 1 81.44 335 GLY A C 1
ATOM 2542 O O . GLY A 1 335 ? 13.055 18.141 -15.047 1 81.44 335 GLY A O 1
ATOM 2543 N N . ASP A 1 336 ? 11.477 18.781 -13.594 1 89.94 336 ASP A N 1
ATOM 2544 C CA . ASP A 1 336 ? 11.055 19.938 -14.383 1 89.94 336 ASP A CA 1
ATOM 2545 C C . ASP A 1 336 ? 11.672 21.219 -13.852 1 89.94 336 ASP A C 1
ATOM 2547 O O . ASP A 1 336 ? 11.117 22.312 -14.047 1 89.94 336 ASP A O 1
ATOM 2551 N N . HIS A 1 337 ? 12.828 21.141 -13.219 1 93.56 337 HIS A N 1
ATOM 2552 C CA . HIS A 1 337 ? 13.398 22.297 -12.523 1 93.56 337 HIS A CA 1
ATOM 2553 C C . HIS A 1 337 ? 13.672 23.438 -13.492 1 93.56 337 HIS A C 1
ATOM 2555 O O . HIS A 1 337 ? 13.461 24.609 -13.156 1 93.56 337 HIS A O 1
ATOM 2561 N N . MET A 1 338 ? 14.094 23.172 -14.773 1 95.12 338 MET A N 1
ATOM 2562 C CA . MET A 1 338 ? 14.398 24.234 -15.742 1 95.12 338 MET A CA 1
ATOM 2563 C C . MET A 1 338 ? 13.141 25 -16.125 1 95.12 338 MET A C 1
ATOM 2565 O O . MET A 1 338 ? 13.148 26.234 -16.156 1 95.12 338 MET A O 1
ATOM 2569 N N . ALA A 1 339 ? 12.109 24.219 -16.375 1 96.06 339 ALA A N 1
ATOM 2570 C CA . ALA A 1 339 ? 10.844 24.844 -16.719 1 96.06 339 ALA A CA 1
ATOM 2571 C C . ALA A 1 339 ? 10.305 25.688 -15.562 1 96.06 339 ALA A C 1
ATOM 2573 O O . ALA A 1 339 ? 9.734 26.75 -15.773 1 96.06 339 ALA A O 1
ATOM 2574 N N . ILE A 1 340 ? 10.453 25.297 -14.375 1 97.62 340 ILE A N 1
ATOM 2575 C CA . ILE A 1 340 ? 9.945 25.969 -13.188 1 97.62 340 ILE A CA 1
ATOM 2576 C C . ILE A 1 340 ? 10.727 27.266 -12.961 1 97.62 340 ILE A C 1
ATOM 2578 O O . ILE A 1 340 ? 10.156 28.297 -12.594 1 97.62 340 ILE A O 1
ATOM 2582 N N . VAL A 1 341 ? 12.086 27.25 -13.211 1 98.06 341 VAL A N 1
ATOM 2583 C CA . VAL A 1 341 ? 12.906 28.453 -13.125 1 98.06 341 VAL A CA 1
ATOM 2584 C C . VAL A 1 341 ? 12.383 29.516 -14.094 1 98.06 341 VAL A C 1
ATOM 2586 O O . VAL A 1 341 ? 12.242 30.688 -13.734 1 98.06 341 VAL A O 1
ATOM 2589 N N . GLU A 1 342 ? 12.039 29.062 -15.211 1 97.69 342 GLU A N 1
ATOM 2590 C CA . GLU A 1 342 ? 11.539 29.984 -16.234 1 97.69 342 GLU A CA 1
ATOM 2591 C C . GLU A 1 342 ? 10.203 30.594 -15.812 1 97.69 342 GLU A C 1
ATOM 2593 O O . GLU A 1 342 ? 9.945 31.766 -16.078 1 97.69 342 GLU A O 1
ATOM 2598 N N . ARG A 1 343 ? 9.375 29.844 -15.219 1 98.12 343 ARG A N 1
ATOM 2599 C CA . ARG A 1 343 ? 8.094 30.359 -14.75 1 98.12 343 ARG A CA 1
ATOM 2600 C C . ARG A 1 343 ? 8.297 31.422 -13.672 1 98.12 343 ARG A C 1
ATOM 2602 O O . ARG A 1 343 ? 7.516 32.375 -13.578 1 98.12 343 ARG A O 1
ATOM 2609 N N . GLY A 1 344 ? 9.281 31.234 -12.812 1 98.5 344 GLY A N 1
ATOM 2610 C CA . GLY A 1 344 ? 9.625 32.25 -11.836 1 98.5 344 GLY A CA 1
ATOM 2611 C C . GLY A 1 344 ? 10.07 33.562 -12.477 1 98.5 344 GLY A C 1
ATOM 2612 O O . GLY A 1 344 ? 9.625 34.656 -12.078 1 98.5 344 GLY A O 1
ATOM 2613 N N . ALA A 1 345 ? 10.898 33.438 -13.508 1 98.25 345 ALA A N 1
ATOM 2614 C CA . ALA A 1 345 ? 11.375 34.594 -14.234 1 98.25 345 ALA A CA 1
ATOM 2615 C C . ALA A 1 345 ? 10.227 35.344 -14.914 1 98.25 345 ALA A C 1
ATOM 2617 O O . ALA A 1 345 ? 10.148 36.562 -14.867 1 98.25 345 ALA A O 1
ATOM 2618 N N . GLU A 1 346 ? 9.367 34.562 -15.461 1 98.19 346 GLU A N 1
ATOM 2619 C CA . GLU A 1 346 ? 8.211 35.156 -16.156 1 98.19 346 GLU A CA 1
ATOM 2620 C C . GLU A 1 346 ? 7.32 35.906 -15.195 1 98.19 346 GLU A C 1
ATOM 2622 O O . GLU A 1 346 ? 6.84 37 -15.523 1 98.19 346 GLU A O 1
ATOM 2627 N N . ALA A 1 347 ? 7.105 35.375 -14.07 1 98.31 347 ALA A N 1
ATOM 2628 C CA . ALA A 1 347 ? 6.258 36.031 -13.078 1 98.31 347 ALA A CA 1
ATOM 2629 C C . ALA A 1 347 ? 6.848 37.375 -12.648 1 98.31 347 ALA A C 1
ATOM 2631 O O . ALA A 1 347 ? 6.121 38.344 -12.477 1 98.31 347 ALA A O 1
ATOM 2632 N N . ALA A 1 348 ? 8.133 37.406 -12.398 1 98.12 348 ALA A N 1
ATOM 2633 C CA . ALA A 1 348 ? 8.805 38.625 -12.008 1 98.12 348 ALA A CA 1
ATOM 2634 C C . ALA A 1 348 ? 8.789 39.656 -13.148 1 98.12 348 ALA A C 1
ATOM 2636 O O . ALA A 1 348 ? 8.625 40.844 -12.922 1 98.12 348 ALA A O 1
ATOM 2637 N N . ARG A 1 349 ? 8.945 39.156 -14.359 1 97.62 349 ARG A N 1
ATOM 2638 C CA . ARG A 1 349 ? 8.938 40.062 -15.523 1 97.62 349 ARG A CA 1
ATOM 2639 C C . ARG A 1 349 ? 7.586 40.75 -15.664 1 97.62 349 ARG A C 1
ATOM 2641 O O . ARG A 1 349 ? 7.527 41.938 -16.031 1 97.62 349 ARG A O 1
ATOM 2648 N N . LYS A 1 350 ? 6.566 40.031 -15.383 1 97.19 350 LYS A N 1
ATOM 2649 C CA . LYS A 1 350 ? 5.223 40.594 -15.469 1 97.19 350 LYS A CA 1
ATOM 2650 C C . LYS A 1 350 ? 5.035 41.75 -14.461 1 97.19 350 LYS A C 1
ATOM 2652 O O . LYS A 1 350 ? 4.203 42.625 -14.656 1 97.19 350 LYS A O 1
ATOM 2657 N N . MET A 1 351 ? 5.844 41.75 -13.414 1 97.06 351 MET A N 1
ATOM 2658 C CA . MET A 1 351 ? 5.73 42.75 -12.375 1 97.06 351 MET A CA 1
ATOM 2659 C C . MET A 1 351 ? 6.902 43.719 -12.438 1 97.06 351 MET A C 1
ATOM 2661 O O . MET A 1 351 ? 7.203 44.406 -11.461 1 97.06 351 MET A O 1
ATOM 2665 N N . ALA A 1 352 ? 7.559 43.844 -13.516 1 96 352 ALA A N 1
ATOM 2666 C CA . ALA A 1 352 ? 8.781 44.625 -13.688 1 96 352 ALA A CA 1
ATOM 2667 C C . ALA A 1 352 ? 8.547 46.094 -13.344 1 96 352 ALA A C 1
ATOM 2669 O O . ALA A 1 352 ? 9.414 46.75 -12.773 1 96 352 ALA A O 1
ATOM 2670 N N . LYS A 1 353 ? 7.398 46.625 -13.719 1 95.44 353 LYS A N 1
ATOM 2671 C CA . LYS A 1 353 ? 7.102 48.031 -13.461 1 95.44 353 LYS A CA 1
ATOM 2672 C C . LYS A 1 353 ? 7.078 48.344 -11.969 1 95.44 353 LYS A C 1
ATOM 2674 O O . LYS A 1 353 ? 7.656 49.312 -11.516 1 95.44 353 LYS A O 1
ATOM 2679 N N . GLN A 1 354 ? 6.414 47.438 -11.25 1 95.75 354 GLN A N 1
ATOM 2680 C CA . GLN A 1 354 ? 6.348 47.594 -9.797 1 95.75 354 GLN A CA 1
ATOM 2681 C C . GLN A 1 354 ? 7.715 47.375 -9.156 1 95.75 354 GLN A C 1
ATOM 2683 O O . GLN A 1 354 ? 8.109 48.094 -8.25 1 95.75 354 GLN A O 1
ATOM 2688 N N . LEU A 1 355 ? 8.445 46.469 -9.664 1 97 355 LEU A N 1
ATOM 2689 C CA . LEU A 1 355 ? 9.742 46.094 -9.109 1 97 355 LEU A CA 1
ATOM 2690 C C . LEU A 1 355 ? 10.781 47.156 -9.367 1 97 355 LEU A C 1
ATOM 2692 O O . LEU A 1 355 ? 11.703 47.344 -8.562 1 97 355 LEU A O 1
ATOM 2696 N N . SER A 1 356 ? 10.664 47.844 -10.43 1 94.25 356 SER A N 1
ATOM 2697 C CA . SER A 1 356 ? 11.648 48.844 -10.836 1 94.25 356 SER A CA 1
ATOM 2698 C C . SER A 1 356 ? 11.734 50 -9.836 1 94.25 356 SER A C 1
ATOM 2700 O O . SER A 1 356 ? 12.703 50.75 -9.828 1 94.25 356 SER A O 1
ATOM 2702 N N . SER A 1 357 ? 10.695 50.062 -9 1 93.56 357 SER A N 1
ATOM 2703 C CA . SER A 1 357 ? 10.734 51.094 -7.969 1 93.56 357 SER A CA 1
ATOM 2704 C C . SER A 1 357 ? 11.891 50.844 -7 1 93.56 357 SER A C 1
ATOM 2706 O O . SER A 1 357 ? 12.328 51.781 -6.312 1 93.56 357 SER A O 1
ATOM 2708 N N . TYR A 1 358 ? 12.406 49.719 -7.02 1 95.25 358 TYR A N 1
ATOM 2709 C CA . TYR A 1 358 ? 13.492 49.375 -6.102 1 95.25 358 TYR A CA 1
ATOM 2710 C C . TYR A 1 358 ? 14.82 49.25 -6.844 1 95.25 358 TYR A C 1
ATOM 2712 O O . TYR A 1 358 ? 15.844 48.906 -6.25 1 95.25 358 TYR A O 1
ATOM 2720 N N . SER A 1 359 ? 14.797 49.5 -8.141 1 95.81 359 SER A N 1
ATOM 2721 C CA . SER A 1 359 ? 16.016 49.438 -8.945 1 95.81 359 SER A CA 1
ATOM 2722 C C . SER A 1 359 ? 16.969 50.594 -8.586 1 95.81 359 SER A C 1
ATOM 2724 O O . SER A 1 359 ? 16.531 51.656 -8.188 1 95.81 359 SER A O 1
ATOM 2726 N N . VAL A 1 360 ? 18.234 50.312 -8.734 1 95.81 360 VAL A N 1
ATOM 2727 C CA . VAL A 1 360 ? 19.25 51.344 -8.5 1 95.81 360 VAL A CA 1
ATOM 2728 C C . VAL A 1 360 ? 20.125 51.469 -9.742 1 95.81 360 VAL A C 1
ATOM 2730 O O . VAL A 1 360 ? 20.125 50.594 -10.617 1 95.81 360 VAL A O 1
ATOM 2733 N N . PRO A 1 361 ? 20.844 52.531 -9.836 1 95.12 361 PRO A N 1
ATOM 2734 C CA . PRO A 1 361 ? 21.734 52.719 -10.984 1 95.12 361 PRO A CA 1
ATOM 2735 C C . PRO A 1 361 ? 22.812 51.625 -11.047 1 95.12 361 PRO A C 1
ATOM 2737 O O . PRO A 1 361 ? 23.156 51.031 -10.016 1 95.12 361 PRO A O 1
ATOM 2740 N N . GLU A 1 362 ? 23.297 51.375 -12.156 1 95 362 GLU A N 1
ATOM 2741 C CA . GLU A 1 362 ? 24.219 50.281 -12.445 1 95 362 GLU A CA 1
ATOM 2742 C C . GLU A 1 362 ? 25.438 50.344 -11.523 1 95 362 GLU A C 1
ATOM 2744 O O . GLU A 1 362 ? 25.875 49.312 -11.016 1 95 362 GLU A O 1
ATOM 2749 N N . ALA A 1 363 ? 26.016 51.469 -11.32 1 94.5 363 ALA A N 1
ATOM 2750 C CA . ALA A 1 363 ? 27.219 51.625 -10.508 1 94.5 363 ALA A CA 1
ATOM 2751 C C . ALA A 1 363 ? 26.953 51.188 -9.062 1 94.5 363 ALA A C 1
ATOM 2753 O O . ALA A 1 363 ? 27.781 50.531 -8.438 1 94.5 363 ALA A O 1
ATOM 2754 N N . GLU A 1 364 ? 25.844 51.625 -8.594 1 94.06 364 GLU A N 1
ATOM 2755 C CA . GLU A 1 364 ? 25.469 51.281 -7.23 1 94.06 364 GLU A CA 1
ATOM 2756 C C . GLU A 1 364 ? 25.188 49.781 -7.09 1 94.06 364 GLU A C 1
ATOM 2758 O O . GLU A 1 364 ? 25.562 49.188 -6.082 1 94.06 364 GLU A O 1
ATOM 2763 N N . TYR A 1 365 ? 24.578 49.25 -8.102 1 95.19 365 TYR A N 1
ATOM 2764 C CA . TYR A 1 365 ? 24.281 47.844 -8.07 1 95.19 365 TYR A CA 1
ATOM 2765 C C . TYR A 1 365 ? 25.562 47 -8.125 1 95.19 365 TYR A C 1
ATOM 2767 O O . TYR A 1 365 ? 25.688 46 -7.426 1 95.19 365 TYR A O 1
ATOM 2775 N N . GLN A 1 366 ? 26.469 47.406 -8.961 1 94.19 366 GLN A N 1
ATOM 2776 C CA . GLN A 1 366 ? 27.734 46.688 -9.086 1 94.19 366 GLN A CA 1
ATOM 2777 C C . GLN A 1 366 ? 28.531 46.75 -7.781 1 94.19 366 GLN A C 1
ATOM 2779 O O . GLN A 1 366 ? 29.203 45.781 -7.414 1 94.19 366 GLN A O 1
ATOM 2784 N N . ALA A 1 367 ? 28.453 47.875 -7.113 1 93.38 367 ALA A N 1
ATOM 2785 C CA . ALA A 1 367 ? 29.109 48 -5.82 1 93.38 367 ALA A CA 1
ATOM 2786 C C . ALA A 1 367 ? 28.531 47 -4.805 1 93.38 367 ALA A C 1
ATOM 2788 O O . ALA A 1 367 ? 29.25 46.438 -4.004 1 93.38 367 ALA A O 1
ATOM 2789 N N . TRP A 1 368 ? 27.234 46.906 -4.867 1 93.75 368 TRP A N 1
ATOM 2790 C CA . TRP A 1 368 ? 26.562 45.938 -3.996 1 93.75 368 TRP A CA 1
ATOM 2791 C C . TRP A 1 368 ? 26.938 44.531 -4.348 1 93.75 368 TRP A C 1
ATOM 2793 O O . TRP A 1 368 ? 27.25 43.719 -3.465 1 93.75 368 TRP A O 1
ATOM 2803 N N . LYS A 1 369 ? 26.938 44.156 -5.59 1 93.12 369 LYS A N 1
ATOM 2804 C CA . LYS A 1 369 ? 27.219 42.812 -6.082 1 93.12 369 LYS A CA 1
ATOM 2805 C C . LYS A 1 369 ? 28.641 42.406 -5.762 1 93.12 369 LYS A C 1
ATOM 2807 O O . LYS A 1 369 ? 28.906 41.219 -5.488 1 93.12 369 LYS A O 1
ATOM 2812 N N . ASN A 1 370 ? 29.547 43.312 -5.785 1 91.56 370 ASN A N 1
ATOM 2813 C CA . ASN A 1 370 ? 30.953 43.031 -5.52 1 91.56 370 ASN A CA 1
ATOM 2814 C C . ASN A 1 370 ? 31.172 42.656 -4.062 1 91.56 370 ASN A C 1
ATOM 2816 O O . ASN A 1 370 ? 32.188 42.031 -3.736 1 91.56 370 ASN A O 1
ATOM 2820 N N . LYS A 1 371 ? 30.25 42.969 -3.275 1 89.12 371 LYS A N 1
ATOM 2821 C CA . LYS A 1 371 ? 30.359 42.625 -1.861 1 89.12 371 LYS A CA 1
ATOM 2822 C C . LYS A 1 371 ? 29.953 41.188 -1.612 1 89.12 371 LYS A C 1
ATOM 2824 O O . LYS A 1 371 ? 30.234 40.625 -0.548 1 89.12 371 LYS A O 1
ATOM 2829 N N . LEU A 1 372 ? 29.344 40.625 -2.584 1 91.94 372 LEU A N 1
ATOM 2830 C CA . LEU A 1 372 ? 28.859 39.25 -2.418 1 91.94 372 LEU A CA 1
ATOM 2831 C C . LEU A 1 372 ? 29.969 38.25 -2.674 1 91.94 372 LEU A C 1
ATOM 2833 O O . LEU A 1 372 ? 30.109 37.75 -3.791 1 91.94 372 LEU A O 1
ATOM 2837 N N . GLY A 1 373 ? 30.812 38.031 -1.753 1 88.69 373 GLY A N 1
ATOM 2838 C CA . GLY A 1 373 ? 31.906 37.094 -1.909 1 88.69 373 GLY A CA 1
ATOM 2839 C C . GLY A 1 373 ? 31.609 35.719 -1.32 1 88.69 373 GLY A C 1
ATOM 2840 O O . GLY A 1 373 ? 31.094 35.625 -0.202 1 88.69 373 GLY A O 1
ATOM 2841 N N . ARG A 1 374 ? 31.828 34.688 -2.121 1 88.25 374 ARG A N 1
ATOM 2842 C CA . ARG A 1 374 ? 31.656 33.312 -1.669 1 88.25 374 ARG A CA 1
ATOM 2843 C C . ARG A 1 374 ? 32.844 32.875 -0.809 1 88.25 374 ARG A C 1
ATOM 2845 O O . ARG A 1 374 ? 33.969 33.219 -1.097 1 88.25 374 ARG A O 1
ATOM 2852 N N . PRO A 1 375 ? 32.531 32.156 0.219 1 87.94 375 PRO A N 1
ATOM 2853 C CA . PRO A 1 375 ? 33.625 31.672 1.062 1 87.94 375 PRO A CA 1
ATOM 2854 C C . PRO A 1 375 ? 34.438 30.578 0.391 1 87.94 375 PRO A C 1
ATOM 2856 O O . PRO A 1 375 ? 33.969 29.922 -0.541 1 87.94 375 PRO A O 1
ATOM 2859 N N . ARG A 1 376 ? 35.656 30.438 0.791 1 87.31 376 ARG A N 1
ATOM 2860 C CA . ARG A 1 376 ? 36.469 29.297 0.374 1 87.31 376 ARG A CA 1
ATOM 2861 C C . ARG A 1 376 ? 36.125 28.062 1.182 1 87.31 376 ARG A C 1
ATOM 2863 O O . ARG A 1 376 ? 35.594 28.156 2.291 1 87.31 376 ARG A O 1
ATOM 2870 N N . TYR A 1 377 ? 36.344 26.969 0.521 1 89.12 377 TYR A N 1
ATOM 2871 C CA . TYR A 1 377 ? 36.219 25.734 1.284 1 89.12 377 TYR A CA 1
ATOM 2872 C C . TYR A 1 377 ? 37.188 25.688 2.459 1 89.12 377 TYR A C 1
ATOM 2874 O O . TYR A 1 377 ? 38.344 26.094 2.33 1 89.12 377 TYR A O 1
ATOM 2882 N N . PRO A 1 378 ? 36.625 25.281 3.52 1 86.81 378 PRO A N 1
ATOM 2883 C CA . PRO A 1 378 ? 37.562 25.156 4.637 1 86.81 378 PRO A CA 1
ATOM 2884 C C . PRO A 1 378 ? 38.562 24 4.449 1 86.81 378 PRO A C 1
ATOM 2886 O O . PRO A 1 378 ? 38.188 22.969 3.859 1 86.81 378 PRO A O 1
ATOM 2889 N N . LEU A 1 379 ? 39.781 24.203 4.848 1 90.19 379 LEU A N 1
ATOM 2890 C CA . LEU A 1 379 ? 40.75 23.125 4.945 1 90.19 379 LEU A CA 1
ATOM 2891 C C . LEU A 1 379 ? 40.688 22.469 6.324 1 90.19 379 LEU A C 1
ATOM 2893 O O . LEU A 1 379 ? 40.812 23.156 7.344 1 90.19 379 LEU A O 1
ATOM 2897 N N . LEU A 1 380 ? 40.531 21.188 6.332 1 92.88 380 LEU A N 1
ATOM 2898 C CA . LEU A 1 380 ? 40.344 20.484 7.59 1 92.88 380 LEU A CA 1
ATOM 2899 C C . LEU A 1 380 ? 41.688 20.094 8.211 1 92.88 380 LEU A C 1
ATOM 2901 O O . LEU A 1 380 ? 42.594 19.656 7.504 1 92.88 380 LEU A O 1
ATOM 2905 N N . ASP A 1 381 ? 41.719 20.344 9.453 1 91.62 381 ASP A N 1
ATOM 2906 C CA . ASP A 1 381 ? 42.875 19.922 10.203 1 91.62 381 ASP A CA 1
ATOM 2907 C C . ASP A 1 381 ? 42.719 18.5 10.75 1 91.62 381 ASP A C 1
ATOM 2909 O O . ASP A 1 381 ? 43.688 17.797 10.953 1 91.62 381 ASP A O 1
ATOM 2913 N N . GLU A 1 382 ? 41.469 18.234 10.961 1 90.69 382 GLU A N 1
ATOM 2914 C CA . GLU A 1 382 ? 41.188 16.922 11.5 1 90.69 382 GLU A CA 1
ATOM 2915 C C . GLU A 1 382 ? 39.75 16.484 11.188 1 90.69 382 GLU A C 1
ATOM 2917 O O . GLU A 1 382 ? 38.906 17.328 10.938 1 90.69 382 GLU A O 1
ATOM 2922 N N . VAL A 1 383 ? 39.562 15.148 11.172 1 93.69 383 VAL A N 1
ATOM 2923 C CA . VAL A 1 383 ? 38.25 14.531 11.086 1 93.69 383 VAL A CA 1
ATOM 2924 C C . VAL A 1 383 ? 38 13.672 12.32 1 93.69 383 VAL A C 1
ATOM 2926 O O . VAL A 1 383 ? 38.781 12.773 12.625 1 93.69 383 VAL A O 1
ATOM 2929 N N . ARG A 1 384 ? 37 14.023 13.047 1 92.62 384 ARG A N 1
ATOM 2930 C CA . ARG A 1 384 ? 36.688 13.258 14.258 1 92.62 384 ARG A CA 1
ATOM 2931 C C . ARG A 1 384 ? 35.25 12.766 14.234 1 92.62 384 ARG A C 1
ATOM 2933 O O . ARG A 1 384 ? 34.375 13.359 13.578 1 92.62 384 ARG A O 1
ATOM 2940 N N . VAL A 1 385 ? 34.969 11.688 14.961 1 94.44 385 VAL A N 1
ATOM 2941 C CA . VAL A 1 385 ? 33.625 11.102 15.062 1 94.44 385 VAL A CA 1
ATOM 2942 C C . VAL A 1 385 ? 33.062 11.32 16.469 1 94.44 385 VAL A C 1
ATOM 2944 O O . VAL A 1 385 ? 33.75 11.062 17.469 1 94.44 385 VAL A O 1
ATOM 2947 N N . GLU A 1 386 ? 31.938 11.922 16.5 1 90.62 386 GLU A N 1
ATOM 2948 C CA . GLU A 1 386 ? 31.25 12.102 17.781 1 90.62 386 GLU A CA 1
ATOM 2949 C C . GLU A 1 386 ? 30.016 11.219 17.875 1 90.62 386 GLU A C 1
ATOM 2951 O O . GLU A 1 386 ? 29.297 11.039 16.875 1 90.62 386 GLU A O 1
ATOM 2956 N N . GLY A 1 387 ? 29.859 10.68 18.938 1 86.56 387 GLY A N 1
ATOM 2957 C CA . GLY A 1 387 ? 28.703 9.828 19.172 1 86.56 387 GLY A CA 1
ATOM 2958 C C . GLY A 1 387 ? 29 8.641 20.062 1 86.56 387 GLY A C 1
ATOM 2959 O O . GLY A 1 387 ? 30.078 8.57 20.672 1 86.56 387 GLY A O 1
ATOM 2960 N N . LYS A 1 388 ? 27.984 7.875 20.281 1 87.62 388 LYS A N 1
ATOM 2961 C CA . LYS A 1 388 ? 28.125 6.66 21.078 1 87.62 388 LYS A CA 1
ATOM 2962 C C . LYS A 1 388 ? 28.125 5.418 20.203 1 87.62 388 LYS A C 1
ATOM 2964 O O . LYS A 1 388 ? 27.641 5.461 19.062 1 87.62 388 LYS A O 1
ATOM 2969 N N . ASP A 1 389 ? 28.797 4.434 20.734 1 90.88 389 ASP A N 1
ATOM 2970 C CA . ASP A 1 389 ? 28.75 3.156 20.031 1 90.88 389 ASP A CA 1
ATOM 2971 C C . ASP A 1 389 ? 27.312 2.666 19.844 1 90.88 389 ASP A C 1
ATOM 2973 O O . ASP A 1 389 ? 26.484 2.818 20.75 1 90.88 389 ASP A O 1
ATOM 2977 N N . GLY A 1 390 ? 27.094 2.293 18.688 1 87.06 390 GLY A N 1
ATOM 2978 C CA . GLY A 1 390 ? 25.797 1.674 18.453 1 87.06 390 GLY A CA 1
ATOM 2979 C C . GLY A 1 390 ? 25.766 0.206 18.828 1 87.06 390 GLY A C 1
ATOM 2980 O O . GLY A 1 390 ? 26.641 -0.274 19.562 1 87.06 390 GLY A O 1
ATOM 2981 N N . ASP A 1 391 ? 24.734 -0.46 18.453 1 84.81 391 ASP A N 1
ATOM 2982 C CA . ASP A 1 391 ? 24.578 -1.888 18.719 1 84.81 391 ASP A CA 1
ATOM 2983 C C . ASP A 1 391 ? 25.625 -2.699 17.953 1 84.81 391 ASP A C 1
ATOM 2985 O O . ASP A 1 391 ? 26.109 -3.721 18.453 1 84.81 391 ASP A O 1
ATOM 2989 N N . PHE A 1 392 ? 25.969 -2.176 16.719 1 86.44 392 PHE A N 1
ATOM 2990 C CA . PHE A 1 392 ? 26.906 -2.98 15.938 1 86.44 392 PHE A CA 1
ATOM 2991 C C . PHE A 1 392 ? 27.922 -2.096 15.219 1 86.44 392 PHE A C 1
ATOM 2993 O O . PHE A 1 392 ? 28.672 -2.568 14.367 1 86.44 392 PHE A O 1
ATOM 3000 N N . THR A 1 393 ? 27.797 -0.859 15.438 1 89.31 393 THR A N 1
ATOM 3001 C CA . THR A 1 393 ? 28.812 0.056 14.914 1 89.31 393 THR A CA 1
ATOM 3002 C C . THR A 1 393 ? 29.625 0.671 16.047 1 89.31 393 THR A C 1
ATOM 3004 O O . THR A 1 393 ? 29.094 0.962 17.125 1 89.31 393 THR A O 1
ATOM 3007 N N . LYS A 1 394 ? 30.875 0.779 15.773 1 89.62 394 LYS A N 1
ATOM 3008 C CA . LYS A 1 394 ? 31.766 1.375 16.766 1 89.62 394 LYS A CA 1
ATOM 3009 C C . LYS A 1 394 ? 32.344 2.697 16.25 1 89.62 394 LYS A C 1
ATOM 3011 O O . LYS A 1 394 ? 32.75 2.803 15.094 1 89.62 394 LYS A O 1
ATOM 3016 N N . VAL A 1 395 ? 32.375 3.631 17.141 1 92.81 395 VAL A N 1
ATOM 3017 C CA . VAL A 1 395 ? 32.906 4.949 16.812 1 92.81 395 VAL A CA 1
ATOM 3018 C C . VAL A 1 395 ? 34.375 4.832 16.438 1 92.81 395 VAL A C 1
ATOM 3020 O O . VAL A 1 395 ? 34.844 5.504 15.508 1 92.81 395 VAL A O 1
ATOM 3023 N N . SER A 1 396 ? 35.062 3.949 17.125 1 89.88 396 SER A N 1
ATOM 3024 C CA . SER A 1 396 ? 36.5 3.771 16.875 1 89.88 396 SER A CA 1
ATOM 3025 C C . SER A 1 396 ? 36.75 3.246 15.461 1 89.88 396 SER A C 1
ATOM 3027 O O . SER A 1 396 ? 37.688 3.672 14.789 1 89.88 396 SER A O 1
ATOM 3029 N N . SER A 1 397 ? 35.875 2.371 15.062 1 88.38 397 SER A N 1
ATOM 3030 C CA . SER A 1 397 ? 36.031 1.812 13.719 1 88.38 397 SER A CA 1
ATOM 3031 C C . SER A 1 397 ? 35.781 2.869 12.648 1 88.38 397 SER A C 1
ATOM 3033 O O . SER A 1 397 ? 36.5 2.914 11.641 1 88.38 397 SER A O 1
ATOM 3035 N N . LEU A 1 398 ? 34.781 3.631 12.828 1 91.75 398 LEU A N 1
ATOM 3036 C CA . LEU A 1 398 ? 34.469 4.703 11.883 1 91.75 398 LEU A CA 1
ATOM 3037 C C . LEU A 1 398 ? 35.594 5.738 11.875 1 91.75 398 LEU A C 1
ATOM 3039 O O . LEU A 1 398 ? 35.969 6.25 10.812 1 91.75 398 LEU A O 1
ATOM 3043 N N . GLN A 1 399 ? 36.125 6.043 13.047 1 93.12 399 GLN A N 1
ATOM 3044 C CA . GLN A 1 399 ? 37.25 6.977 13.148 1 93.12 399 GLN A CA 1
ATOM 3045 C C . GLN A 1 399 ? 38.438 6.48 12.352 1 93.12 399 GLN A C 1
ATOM 3047 O O . GLN A 1 399 ? 39.125 7.27 11.68 1 93.12 399 GLN A O 1
ATOM 3052 N N . GLN A 1 400 ? 38.688 5.219 12.43 1 88.88 400 GLN A N 1
ATOM 3053 C CA . GLN A 1 400 ? 39.781 4.629 11.703 1 88.88 400 GLN A CA 1
ATOM 3054 C C . GLN A 1 400 ? 39.562 4.727 10.195 1 88.88 400 GLN A C 1
ATOM 3056 O O . GLN A 1 400 ? 40.5 4.973 9.438 1 88.88 400 GLN A O 1
ATOM 3061 N N . SER A 1 401 ? 38.375 4.496 9.789 1 88.81 401 SER A N 1
ATOM 3062 C CA . SER A 1 401 ? 38.062 4.555 8.367 1 88.81 401 SER A CA 1
ATOM 3063 C C . SER A 1 401 ? 38.188 5.98 7.832 1 88.81 401 SER A C 1
ATOM 3065 O O . SER A 1 401 ? 38.344 6.188 6.625 1 88.81 401 SER A O 1
ATOM 3067 N N . LEU A 1 402 ? 38.062 6.918 8.719 1 91.94 402 LEU A N 1
ATOM 3068 C CA . LEU A 1 402 ? 38.125 8.32 8.32 1 91.94 402 LEU A CA 1
ATOM 3069 C C . LEU A 1 402 ? 39.5 8.914 8.641 1 91.94 402 LEU A C 1
ATOM 3071 O O . LEU A 1 402 ? 39.625 10.133 8.773 1 91.94 402 LEU A O 1
ATOM 3075 N N . ALA A 1 403 ? 40.406 8.062 8.727 1 89.06 403 ALA A N 1
ATOM 3076 C CA . ALA A 1 403 ? 41.781 8.539 8.984 1 89.06 403 ALA A CA 1
ATOM 3077 C C . ALA A 1 403 ? 42.438 9.023 7.695 1 89.06 403 ALA A C 1
ATOM 3079 O O . ALA A 1 403 ? 42.312 8.383 6.648 1 89.06 403 ALA A O 1
ATOM 3080 N N . PHE A 1 404 ? 42.875 10.203 7.715 1 89.56 404 PHE A N 1
ATOM 3081 C CA . PHE A 1 404 ? 43.594 10.789 6.59 1 89.56 404 PHE A CA 1
ATOM 3082 C C . PHE A 1 404 ? 45.062 10.977 6.926 1 89.56 404 PHE A C 1
ATOM 3084 O O . PHE A 1 404 ? 45.438 11.062 8.102 1 89.56 404 PHE A O 1
ATOM 3091 N N . PRO A 1 405 ? 45.969 10.984 5.82 1 84.69 405 PRO A N 1
ATOM 3092 C CA . PRO A 1 405 ? 47.375 11.266 6.082 1 84.69 405 PRO A CA 1
ATOM 3093 C C . PRO A 1 405 ? 47.594 12.641 6.711 1 84.69 405 PRO A C 1
ATOM 3095 O O . PRO A 1 405 ? 46.719 13.484 6.691 1 84.69 405 PRO A O 1
ATOM 3098 N N . SER A 1 406 ? 48.812 12.805 7.312 1 80.38 406 SER A N 1
ATOM 3099 C CA . SER A 1 406 ? 49.156 14.039 8.023 1 80.38 406 SER A CA 1
ATOM 3100 C C . SER A 1 406 ? 49.125 15.242 7.09 1 80.38 406 SER A C 1
ATOM 3102 O O . SER A 1 406 ? 49.469 15.133 5.918 1 80.38 406 SER A O 1
ATOM 3104 N N . GLY A 1 407 ? 48.5 16.359 7.527 1 83.44 407 GLY A N 1
ATOM 3105 C CA . GLY A 1 407 ? 48.375 17.578 6.75 1 83.44 407 GLY A CA 1
ATOM 3106 C C . GLY A 1 407 ? 46.938 18.031 6.578 1 83.44 407 GLY A C 1
ATOM 3107 O O . GLY A 1 407 ? 46 17.406 7.105 1 83.44 407 GLY A O 1
ATOM 3108 N N . PRO A 1 408 ? 46.812 19.172 5.852 1 89 408 PRO A N 1
ATOM 3109 C CA . PRO A 1 408 ? 45.469 19.688 5.598 1 89 408 PRO A CA 1
ATOM 3110 C C . PRO A 1 408 ? 44.656 18.797 4.648 1 89 408 PRO A C 1
ATOM 3112 O O . PRO A 1 408 ? 45.219 18.25 3.689 1 89 408 PRO A O 1
ATOM 3115 N N . ILE A 1 409 ? 43.469 18.547 5.004 1 92.25 409 ILE A N 1
ATOM 3116 C CA . ILE A 1 409 ? 42.562 17.688 4.25 1 92.25 409 ILE A CA 1
ATOM 3117 C C . ILE A 1 409 ? 41.5 18.531 3.527 1 92.25 409 ILE A C 1
ATOM 3119 O O . ILE A 1 409 ? 40.688 19.203 4.168 1 92.25 409 ILE A O 1
ATOM 3123 N N . PRO A 1 410 ? 41.5 18.453 2.229 1 89.94 410 PRO A N 1
ATOM 3124 C CA . PRO A 1 410 ? 40.375 19.109 1.554 1 89.94 410 PRO A CA 1
ATOM 3125 C C . PRO A 1 410 ? 39.031 18.516 1.933 1 89.94 410 PRO A C 1
ATOM 3127 O O . PRO A 1 410 ? 38.875 17.281 1.964 1 89.94 410 PRO A O 1
ATOM 3130 N N . VAL A 1 411 ? 38.094 19.344 2.223 1 90.25 411 VAL A N 1
ATOM 3131 C CA . VAL A 1 411 ? 36.781 18.891 2.705 1 90.25 411 VAL A CA 1
ATOM 3132 C C . VAL A 1 411 ? 36.125 18 1.653 1 90.25 411 VAL A C 1
ATOM 3134 O O . VAL A 1 411 ? 35.438 17.047 1.991 1 90.25 411 VAL A O 1
ATOM 3137 N N . GLY A 1 412 ? 36.344 18.297 0.38 1 88.62 412 GLY A N 1
ATOM 3138 C CA . GLY A 1 412 ? 35.781 17.484 -0.691 1 88.62 412 GLY A CA 1
ATOM 3139 C C . GLY A 1 412 ? 36.219 16.031 -0.631 1 88.62 412 GLY A C 1
ATOM 3140 O O . GLY A 1 412 ? 35.438 15.125 -0.911 1 88.62 412 GLY A O 1
ATOM 3141 N N . GLU A 1 413 ? 37.469 15.859 -0.305 1 90.69 413 GLU A N 1
ATOM 3142 C CA . GLU A 1 413 ? 37.969 14.5 -0.176 1 90.69 413 GLU A CA 1
ATOM 3143 C C . GLU A 1 413 ? 37.344 13.773 1.007 1 90.69 413 GLU A C 1
ATOM 3145 O O . GLU A 1 413 ? 37.031 12.594 0.911 1 90.69 413 GLU A O 1
ATOM 3150 N N . ALA A 1 414 ? 37.281 14.484 2.068 1 91.75 414 ALA A N 1
ATOM 3151 C CA . ALA A 1 414 ? 36.625 13.906 3.246 1 91.75 414 ALA A CA 1
ATOM 3152 C C . ALA A 1 414 ? 35.188 13.539 2.955 1 91.75 414 ALA A C 1
ATOM 3154 O O . ALA A 1 414 ? 34.688 12.484 3.385 1 91.75 414 ALA A O 1
ATOM 3155 N N . ARG A 1 415 ? 34.531 14.414 2.27 1 91.38 415 ARG A N 1
ATOM 3156 C CA . ARG A 1 415 ? 33.156 14.172 1.913 1 91.38 415 ARG A CA 1
ATOM 3157 C C . ARG A 1 415 ? 33.031 12.945 1.014 1 91.38 415 ARG A C 1
ATOM 3159 O O . ARG A 1 415 ? 32.094 12.148 1.166 1 91.38 415 ARG A O 1
ATOM 3166 N N . ARG A 1 416 ? 33.875 12.805 0.13 1 89 416 ARG A N 1
ATOM 3167 C CA . ARG A 1 416 ? 33.875 11.633 -0.749 1 89 416 ARG A CA 1
ATOM 3168 C C . ARG A 1 416 ? 34.062 10.352 0.044 1 89 416 ARG A C 1
ATOM 3170 O O . ARG A 1 416 ? 33.438 9.336 -0.227 1 89 416 ARG A O 1
ATOM 3177 N N . ARG A 1 417 ? 35 10.43 0.91 1 90.88 417 ARG A N 1
ATOM 3178 C CA . ARG A 1 417 ? 35.25 9.273 1.763 1 90.88 417 ARG A CA 1
ATOM 3179 C C . ARG A 1 417 ? 34 8.922 2.584 1 90.88 417 ARG A C 1
ATOM 3181 O O . ARG A 1 417 ? 33.688 7.742 2.764 1 90.88 417 ARG A O 1
ATOM 3188 N N . LEU A 1 418 ? 33.375 9.914 3.068 1 90.88 418 LEU A N 1
ATOM 3189 C CA . LEU A 1 418 ? 32.156 9.703 3.83 1 90.88 418 LEU A CA 1
ATOM 3190 C C . LEU A 1 418 ? 31.094 9.039 2.967 1 90.88 418 LEU A C 1
ATOM 3192 O O . LEU A 1 418 ? 30.391 8.125 3.424 1 90.88 418 LEU A O 1
ATOM 3196 N N . ALA A 1 419 ? 31 9.5 1.787 1 87.56 419 ALA A N 1
ATOM 3197 C CA . ALA A 1 419 ? 30.031 8.922 0.855 1 87.56 419 ALA A CA 1
ATOM 3198 C C . ALA A 1 419 ? 30.344 7.453 0.58 1 87.56 419 ALA A C 1
ATOM 3200 O O . ALA A 1 419 ? 29.422 6.625 0.485 1 87.56 419 ALA A O 1
ATOM 3201 N N . GLU A 1 420 ? 31.562 7.195 0.467 1 88.5 420 GLU A N 1
ATOM 3202 C CA . GLU A 1 420 ? 31.984 5.82 0.224 1 88.5 420 GLU A CA 1
ATOM 3203 C C . GLU A 1 420 ? 31.656 4.922 1.408 1 88.5 420 GLU A C 1
ATOM 3205 O O . GLU A 1 420 ? 31.172 3.803 1.226 1 88.5 420 GLU A O 1
ATOM 3210 N N . ILE A 1 421 ? 31.938 5.406 2.568 1 89.12 421 ILE A N 1
ATOM 3211 C CA . ILE A 1 421 ? 31.656 4.633 3.775 1 89.12 421 ILE A CA 1
ATOM 3212 C C . ILE A 1 421 ? 30.156 4.391 3.9 1 89.12 421 ILE A C 1
ATOM 3214 O O . ILE A 1 421 ? 29.719 3.311 4.316 1 89.12 421 ILE A O 1
ATOM 3218 N N . PHE A 1 422 ? 29.406 5.332 3.512 1 88.62 422 PHE A N 1
ATOM 3219 C CA . PHE A 1 422 ? 27.969 5.25 3.605 1 88.62 422 PHE A CA 1
ATOM 3220 C C . PHE A 1 422 ? 27.422 4.102 2.754 1 88.62 422 PHE A C 1
ATOM 3222 O O . PHE A 1 422 ? 26.422 3.486 3.096 1 88.62 422 PHE A O 1
ATOM 3229 N N . THR A 1 423 ? 28.062 3.834 1.677 1 87.38 423 THR A N 1
ATOM 3230 C CA . THR A 1 423 ? 27.594 2.803 0.759 1 87.38 423 THR A CA 1
ATOM 3231 C C . THR A 1 423 ? 27.672 1.424 1.405 1 87.38 423 THR A C 1
ATOM 3233 O O . THR A 1 423 ? 27.062 0.467 0.92 1 87.38 423 THR A O 1
ATOM 3236 N N . GLY A 1 424 ? 28.391 1.313 2.457 1 85.19 424 GLY A N 1
ATOM 3237 C CA . GLY A 1 424 ? 28.5 0.047 3.162 1 85.19 424 GLY A CA 1
ATOM 3238 C C . GLY A 1 424 ? 27.203 -0.395 3.809 1 85.19 424 GLY A C 1
ATOM 3239 O O . GLY A 1 424 ? 27.031 -1.571 4.137 1 85.19 424 GLY A O 1
ATOM 3240 N N . GLY A 1 425 ? 26.312 0.536 4.094 1 83.94 425 GLY A N 1
ATOM 3241 C CA . GLY A 1 425 ? 24.969 0.202 4.543 1 83.94 425 GLY A CA 1
ATOM 3242 C C . GLY A 1 425 ? 24.875 0.067 6.051 1 83.94 425 GLY A C 1
ATOM 3243 O O . GLY A 1 425 ? 23.875 -0.441 6.566 1 83.94 425 GLY A O 1
ATOM 3244 N N . GLU A 1 426 ? 25.828 0.451 6.781 1 87.62 426 GLU A N 1
ATOM 3245 C CA . GLU A 1 426 ? 25.812 0.299 8.234 1 87.62 426 GLU A CA 1
ATOM 3246 C C . GLU A 1 426 ? 25.125 1.486 8.898 1 87.62 426 GLU A C 1
ATOM 3248 O O . GLU A 1 426 ? 24.75 1.415 10.078 1 87.62 426 GLU A O 1
ATOM 3253 N N . TYR A 1 427 ? 25 2.506 8.141 1 86.38 427 TYR A N 1
ATOM 3254 C CA . TYR A 1 427 ? 24.484 3.736 8.711 1 86.38 427 TYR A CA 1
ATOM 3255 C C . TYR A 1 427 ? 23.25 4.219 7.945 1 86.38 427 TYR A C 1
ATOM 3257 O O . TYR A 1 427 ? 23.188 4.07 6.723 1 86.38 427 TYR A O 1
ATOM 3265 N N . ASP A 1 428 ? 22.312 4.691 8.695 1 80.75 428 ASP A N 1
ATOM 3266 C CA . ASP A 1 428 ? 21.188 5.367 8.07 1 80.75 428 ASP A CA 1
ATOM 3267 C C . ASP A 1 428 ? 21.547 6.797 7.672 1 80.75 428 ASP A C 1
ATOM 3269 O O . ASP A 1 428 ? 20.969 7.355 6.738 1 80.75 428 ASP A O 1
ATOM 3273 N N . LYS A 1 429 ? 22.531 7.328 8.391 1 83.06 429 LYS A N 1
ATOM 3274 C CA . LYS A 1 429 ? 22.969 8.695 8.133 1 83.06 429 LYS A CA 1
ATOM 3275 C C . LYS A 1 429 ? 24.406 8.906 8.609 1 83.06 429 LYS A C 1
ATOM 3277 O O . LYS A 1 429 ? 24.781 8.445 9.688 1 83.06 429 LYS A O 1
ATOM 3282 N N . LEU A 1 430 ? 25.156 9.5 7.73 1 88.62 430 LEU A N 1
ATOM 3283 C CA . LEU A 1 430 ? 26.484 9.969 8.102 1 88.62 430 LEU A CA 1
ATOM 3284 C C . LEU A 1 430 ? 26.609 11.469 7.887 1 88.62 430 LEU A C 1
ATOM 3286 O O . LEU A 1 430 ? 27.266 11.914 6.938 1 88.62 430 LEU A O 1
ATOM 3290 N N . GLY A 1 431 ? 26.047 12.133 8.789 1 86.19 431 GLY A N 1
ATOM 3291 C CA . GLY A 1 431 ? 26.125 13.578 8.727 1 86.19 431 GLY A CA 1
ATOM 3292 C C . GLY A 1 431 ? 27.375 14.141 9.359 1 86.19 431 GLY A C 1
ATOM 3293 O O . GLY A 1 431 ? 28.078 13.43 10.094 1 86.19 431 GLY A O 1
ATOM 3294 N N . TYR A 1 432 ? 27.688 15.359 8.969 1 90.31 432 TYR A N 1
ATOM 3295 C CA . TYR A 1 432 ? 28.844 15.992 9.594 1 90.31 432 TYR A CA 1
ATOM 3296 C C . TYR A 1 432 ? 28.625 17.5 9.734 1 90.31 432 TYR A C 1
ATOM 3298 O O . TYR A 1 432 ? 27.688 18.047 9.164 1 90.31 432 TYR A O 1
ATOM 3306 N N . ARG A 1 433 ? 29.391 18.031 10.594 1 87.06 433 ARG A N 1
ATOM 3307 C CA . ARG A 1 433 ? 29.516 19.484 10.719 1 87.06 433 ARG A CA 1
ATOM 3308 C C . ARG A 1 433 ? 30.984 19.906 10.781 1 87.06 433 ARG A C 1
ATOM 3310 O O . ARG A 1 433 ? 31.844 19.094 11.125 1 87.06 433 ARG A O 1
ATOM 3317 N N . VAL A 1 434 ? 31.172 21.031 10.359 1 89.62 434 VAL A N 1
ATOM 3318 C CA . VAL A 1 434 ? 32.531 21.578 10.438 1 89.62 434 VAL A CA 1
ATOM 3319 C C . VAL A 1 434 ? 32.594 22.625 11.547 1 89.62 434 VAL A C 1
ATOM 3321 O O . VAL A 1 434 ? 31.875 23.625 11.516 1 89.62 434 VAL A O 1
ATOM 3324 N N . ASP A 1 435 ? 33.375 22.266 12.523 1 84.81 435 ASP A N 1
ATOM 3325 C CA . ASP A 1 435 ? 33.594 23.188 13.625 1 84.81 435 ASP A CA 1
ATOM 3326 C C . ASP A 1 435 ? 34.906 23.969 13.43 1 84.81 435 ASP A C 1
ATOM 3328 O O . ASP A 1 435 ? 35.938 23.391 13.133 1 84.81 435 ASP A O 1
ATOM 3332 N N . SER A 1 436 ? 34.75 25.266 13.445 1 81.44 436 SER A N 1
ATOM 3333 C CA . SER A 1 436 ? 35.906 26.141 13.367 1 81.44 436 SER A CA 1
ATOM 3334 C C . SER A 1 436 ? 36.219 26.766 14.719 1 81.44 436 SER A C 1
ATOM 3336 O O . SER A 1 436 ? 35.531 27.672 15.164 1 81.44 436 SER A O 1
ATOM 3338 N N . VAL A 1 437 ? 37.156 26.234 15.398 1 76.25 437 VAL A N 1
ATOM 3339 C CA . VAL A 1 437 ? 37.562 26.766 16.703 1 76.25 437 VAL A CA 1
ATOM 3340 C C . VAL A 1 437 ? 39 27.234 16.641 1 76.25 437 VAL A C 1
ATOM 3342 O O . VAL A 1 437 ? 39.906 26.453 16.344 1 76.25 437 VAL A O 1
ATOM 3345 N N . SER A 1 438 ? 39.25 28.5 17 1 77 438 SER A N 1
ATOM 3346 C CA . SER A 1 438 ? 40.562 29.109 17.141 1 77 438 SER A CA 1
ATOM 3347 C C . SER A 1 438 ? 41.438 28.875 15.891 1 77 438 SER A C 1
ATOM 3349 O O . SER A 1 438 ? 42.594 28.484 15.992 1 77 438 SER A O 1
ATOM 3351 N N . GLY A 1 439 ? 40.875 28.953 14.68 1 76.25 439 GLY A N 1
ATOM 3352 C CA . GLY A 1 439 ? 41.594 28.828 13.422 1 76.25 439 GLY A CA 1
ATOM 3353 C C . GLY A 1 439 ? 41.719 27.406 12.945 1 76.25 439 GLY A C 1
ATOM 3354 O O . GLY A 1 439 ? 42.25 27.156 11.859 1 76.25 439 GLY A O 1
ATOM 3355 N N . ARG A 1 440 ? 41.344 26.484 13.789 1 86 440 ARG A N 1
ATOM 3356 C CA . ARG A 1 440 ? 41.406 25.078 13.398 1 86 440 ARG A CA 1
ATOM 3357 C C . ARG A 1 440 ? 40 24.594 12.977 1 86 440 ARG A C 1
ATOM 3359 O O . ARG A 1 440 ? 39.031 24.875 13.648 1 86 440 ARG A O 1
ATOM 3366 N N . ASN A 1 441 ? 40.031 23.984 11.773 1 90.06 441 ASN A N 1
ATOM 3367 C CA . ASN A 1 441 ? 38.781 23.438 11.258 1 90.06 441 ASN A CA 1
ATOM 3368 C C . ASN A 1 441 ? 38.719 21.922 11.453 1 90.06 441 ASN A C 1
ATOM 3370 O O . ASN A 1 441 ? 39.656 21.203 11.078 1 90.06 441 ASN A O 1
ATOM 3374 N N . ALA A 1 442 ? 37.719 21.484 12.156 1 91.62 442 ALA A N 1
ATOM 3375 C CA . ALA A 1 442 ? 37.5 20.062 12.375 1 91.62 442 ALA A CA 1
ATOM 3376 C C . ALA A 1 442 ? 36.156 19.594 11.82 1 91.62 442 ALA A C 1
ATOM 3378 O O . ALA A 1 442 ? 35.125 20.219 12.062 1 91.62 442 ALA A O 1
ATOM 3379 N N . MET A 1 443 ? 36.219 18.562 11.008 1 93.19 443 MET A N 1
ATOM 3380 C CA . MET A 1 443 ? 35 17.906 10.586 1 93.19 443 MET A CA 1
ATOM 3381 C C . MET A 1 443 ? 34.5 16.906 11.641 1 93.19 443 MET A C 1
ATOM 3383 O O . MET A 1 443 ? 35.25 15.977 11.992 1 93.19 443 MET A O 1
ATOM 3387 N N . VAL A 1 444 ? 33.438 17.172 12.164 1 92.75 444 VAL A N 1
ATOM 3388 C CA . VAL A 1 444 ? 32.844 16.297 13.164 1 92.75 444 VAL A CA 1
ATOM 3389 C C . VAL A 1 444 ? 31.734 15.453 12.539 1 92.75 444 VAL A C 1
ATOM 3391 O O . VAL A 1 444 ? 30.688 15.977 12.18 1 92.75 444 VAL A O 1
ATOM 3394 N N . VAL A 1 445 ? 31.969 14.18 12.508 1 93.81 445 VAL A N 1
ATOM 3395 C CA . VAL A 1 445 ? 31.016 13.258 11.898 1 93.81 445 VAL A CA 1
ATOM 3396 C C . VAL A 1 445 ? 30.094 12.688 12.977 1 93.81 445 VAL A C 1
ATOM 3398 O O . VAL A 1 445 ? 30.562 12.273 14.039 1 93.81 445 VAL A O 1
ATOM 3401 N N . MET A 1 446 ? 28.859 12.727 12.727 1 89.19 446 MET A N 1
ATOM 3402 C CA . MET A 1 446 ? 27.844 12.203 13.641 1 89.19 446 MET A CA 1
ATOM 3403 C C . MET A 1 446 ? 27.062 11.062 13 1 89.19 446 MET A C 1
ATOM 3405 O O . MET A 1 446 ? 26.016 11.273 12.414 1 89.19 446 MET A O 1
ATOM 3409 N N . PRO A 1 447 ? 27.469 9.852 13.234 1 90.44 447 PRO A N 1
ATOM 3410 C CA . PRO A 1 447 ? 26.828 8.703 12.578 1 90.44 447 PRO A CA 1
ATOM 3411 C C . PRO A 1 447 ? 25.531 8.266 13.266 1 90.44 447 PRO A C 1
ATOM 3413 O O . PRO A 1 447 ? 25.422 8.352 14.492 1 90.44 447 PRO A O 1
ATOM 3416 N N . VAL A 1 448 ? 24.594 7.922 12.523 1 84.06 448 VAL A N 1
ATOM 3417 C CA . VAL A 1 448 ? 23.375 7.258 12.992 1 84.06 448 VAL A CA 1
ATOM 3418 C C . VAL A 1 448 ? 23.328 5.832 12.445 1 84.06 448 VAL A C 1
ATOM 3420 O O . VAL A 1 448 ? 23.203 5.629 11.234 1 84.06 448 VAL A O 1
ATOM 3423 N N . GLU A 1 449 ? 23.375 5.004 13.406 1 87.56 449 GLU A N 1
ATOM 3424 C CA . GLU A 1 449 ? 23.375 3.596 13.016 1 87.56 449 GLU A CA 1
ATOM 3425 C C . GLU A 1 449 ? 22.062 3.209 12.336 1 87.56 449 GLU A C 1
ATOM 3427 O O . GLU A 1 449 ? 21.016 3.797 12.609 1 87.56 449 GLU A O 1
ATOM 3432 N N . ARG A 1 450 ? 22.188 2.279 11.445 1 83 450 ARG A N 1
ATOM 3433 C CA . ARG A 1 450 ? 21 1.79 10.75 1 83 450 ARG A CA 1
ATOM 3434 C C . ARG A 1 450 ? 19.938 1.354 11.734 1 83 450 ARG A C 1
ATOM 3436 O O . ARG A 1 450 ? 20.172 0.494 12.586 1 83 450 ARG A O 1
ATOM 3443 N N . SER A 1 451 ? 18.734 1.824 11.555 1 78.31 451 SER A N 1
ATOM 3444 C CA . SER A 1 451 ? 17.656 1.654 12.523 1 78.31 451 SER A CA 1
ATOM 3445 C C . SER A 1 451 ? 17.078 0.245 12.469 1 78.31 451 SER A C 1
ATOM 3447 O O . SER A 1 451 ? 16.594 -0.276 13.477 1 78.31 451 SER A O 1
ATOM 3449 N N . ILE A 1 452 ? 17.156 -0.359 11.297 1 79.88 452 ILE A N 1
ATOM 3450 C CA . ILE A 1 452 ? 16.516 -1.664 11.164 1 79.88 452 ILE A CA 1
ATOM 3451 C C . ILE A 1 452 ? 17.438 -2.748 11.727 1 79.88 452 ILE A C 1
ATOM 3453 O O . ILE A 1 452 ? 17.031 -3.912 11.828 1 79.88 452 ILE A O 1
ATOM 3457 N N . GLY A 1 453 ? 18.703 -2.428 12 1 83.88 453 GLY A N 1
ATOM 3458 C CA . GLY A 1 453 ? 19.609 -3.336 12.688 1 83.88 453 GLY A CA 1
ATOM 3459 C C . GLY A 1 453 ? 20.453 -4.164 11.742 1 83.88 453 GLY A C 1
ATOM 3460 O O . GLY A 1 453 ? 20.578 -3.836 10.562 1 83.88 453 GLY A O 1
ATOM 3461 N N . GLN A 1 454 ? 21.062 -5.266 12.344 1 89.25 454 GLN A N 1
ATOM 3462 C CA . GLN A 1 454 ? 22 -6.094 11.602 1 89.25 454 GLN A CA 1
ATOM 3463 C C . GLN A 1 454 ? 21.312 -7.32 11.008 1 89.25 454 GLN A C 1
ATOM 3465 O O . GLN A 1 454 ? 21.859 -7.969 10.109 1 89.25 454 GLN A O 1
ATOM 3470 N N . ASN A 1 455 ? 20.203 -7.605 11.531 1 91.19 455 ASN A N 1
ATOM 3471 C CA . ASN A 1 455 ? 19.438 -8.734 11.039 1 91.19 455 ASN A CA 1
ATOM 3472 C C . ASN A 1 455 ? 18.328 -8.281 10.094 1 91.19 455 ASN A C 1
ATOM 3474 O O . ASN A 1 455 ? 17.312 -7.715 10.531 1 91.19 455 ASN A O 1
ATOM 3478 N N . THR A 1 456 ? 18.547 -8.594 8.891 1 90.69 456 THR A N 1
ATOM 3479 C CA . THR A 1 456 ? 17.562 -8.141 7.902 1 90.69 456 THR A CA 1
ATOM 3480 C C . THR A 1 456 ? 16.828 -9.32 7.281 1 90.69 456 THR A C 1
ATOM 3482 O O . THR A 1 456 ? 17.406 -10.406 7.129 1 90.69 456 THR A O 1
ATOM 3485 N N . LEU A 1 457 ? 15.602 -9.102 6.965 1 92.06 457 LEU A N 1
ATOM 3486 C CA . LEU A 1 457 ? 14.758 -10.094 6.312 1 92.06 457 LEU A CA 1
ATOM 3487 C C . LEU A 1 457 ? 14.305 -9.609 4.941 1 92.06 457 LEU A C 1
ATOM 3489 O O . LEU A 1 457 ? 13.984 -8.43 4.77 1 92.06 457 LEU A O 1
ATOM 3493 N N . HIS A 1 458 ? 14.383 -10.523 3.977 1 91.25 458 HIS A N 1
ATOM 3494 C CA . HIS A 1 458 ? 13.961 -10.25 2.609 1 91.25 458 HIS A CA 1
ATOM 3495 C C . HIS A 1 458 ? 12.938 -11.273 2.133 1 91.25 458 HIS A C 1
ATOM 3497 O O . HIS A 1 458 ? 13.039 -12.461 2.461 1 91.25 458 HIS A O 1
ATOM 3503 N N . PHE A 1 459 ? 11.922 -10.797 1.393 1 89.81 459 PHE A N 1
ATOM 3504 C CA . PHE A 1 459 ? 10.906 -11.68 0.817 1 89.81 459 PHE A CA 1
ATOM 3505 C C . PHE A 1 459 ? 10.773 -11.438 -0.682 1 89.81 459 PHE A C 1
ATOM 3507 O O . PHE A 1 459 ? 11.023 -10.328 -1.163 1 89.81 459 PHE A O 1
ATOM 3514 N N . GLY A 1 460 ? 10.469 -12.508 -1.375 1 90.12 460 GLY A N 1
ATOM 3515 C CA . GLY A 1 460 ? 10.32 -12.375 -2.816 1 90.12 460 GLY A CA 1
ATOM 3516 C C . GLY A 1 460 ? 9.375 -13.391 -3.42 1 90.12 460 GLY A C 1
ATOM 3517 O O . GLY A 1 460 ? 8.977 -14.352 -2.754 1 90.12 460 GLY A O 1
ATOM 3518 N N . LEU A 1 461 ? 8.945 -13.148 -4.695 1 89.44 461 LEU A N 1
ATOM 3519 C CA . LEU A 1 461 ? 8.023 -13.992 -5.453 1 89.44 461 LEU A CA 1
ATOM 3520 C C . LEU A 1 461 ? 8.445 -14.07 -6.918 1 89.44 461 LEU A C 1
ATOM 3522 O O . LEU A 1 461 ? 8.82 -13.062 -7.52 1 89.44 461 LEU A O 1
ATOM 3526 N N . ASN A 1 462 ? 8.445 -15.266 -7.363 1 91.81 462 ASN A N 1
ATOM 3527 C CA . ASN A 1 462 ? 8.656 -15.5 -8.789 1 91.81 462 ASN A CA 1
ATOM 3528 C C . ASN A 1 462 ? 7.449 -16.172 -9.438 1 91.81 462 ASN A C 1
ATOM 3530 O O . ASN A 1 462 ? 6.867 -17.094 -8.867 1 91.81 462 ASN A O 1
ATOM 3534 N N . LEU A 1 463 ? 7.07 -15.68 -10.586 1 89.94 463 LEU A N 1
ATOM 3535 C CA . LEU A 1 463 ? 6.031 -16.281 -11.414 1 89.94 463 LEU A CA 1
ATOM 3536 C C . LEU A 1 463 ? 6.547 -16.562 -12.82 1 89.94 463 LEU A C 1
ATOM 3538 O O . LEU A 1 463 ? 7.262 -15.734 -13.398 1 89.94 463 LEU A O 1
ATOM 3542 N N . SER A 1 464 ? 6.238 -17.703 -13.312 1 89.94 464 SER A N 1
ATOM 3543 C CA . SER A 1 464 ? 6.602 -18.047 -14.688 1 89.94 464 SER A CA 1
ATOM 3544 C C . SER A 1 464 ? 5.496 -18.859 -15.359 1 89.94 464 SER A C 1
ATOM 3546 O O . SER A 1 464 ? 4.984 -19.812 -14.781 1 89.94 464 SER A O 1
ATOM 3548 N N . SER A 1 465 ? 5.16 -18.406 -16.531 1 88.31 465 SER A N 1
ATOM 3549 C CA . SER A 1 465 ? 4.148 -19.125 -17.281 1 88.31 465 SER A CA 1
ATOM 3550 C C . SER A 1 465 ? 4.461 -19.109 -18.781 1 88.31 465 SER A C 1
ATOM 3552 O O . SER A 1 465 ? 4.762 -18.062 -19.344 1 88.31 465 SER A O 1
ATOM 3554 N N . ASP A 1 466 ? 4.461 -20.312 -19.328 1 86.69 466 ASP A N 1
ATOM 3555 C CA . ASP A 1 466 ? 4.57 -20.484 -20.766 1 86.69 466 ASP A CA 1
ATOM 3556 C C . ASP A 1 466 ? 3.295 -21.094 -21.344 1 86.69 466 ASP A C 1
ATOM 3558 O O . ASP A 1 466 ? 2.744 -22.047 -20.781 1 86.69 466 ASP A O 1
ATOM 3562 N N . THR A 1 467 ? 2.807 -20.609 -22.406 1 82.25 467 THR A N 1
ATOM 3563 C CA . THR A 1 467 ? 1.651 -21.172 -23.094 1 82.25 467 THR A CA 1
ATOM 3564 C C . THR A 1 467 ? 1.951 -21.344 -24.578 1 82.25 467 THR A C 1
ATOM 3566 O O . THR A 1 467 ? 2.057 -20.375 -25.328 1 82.25 467 THR A O 1
ATOM 3569 N N . PRO A 1 468 ? 1.992 -22.578 -25.062 1 80.12 468 PRO A N 1
ATOM 3570 C CA . PRO A 1 468 ? 1.821 -23.828 -24.312 1 80.12 468 PRO A CA 1
ATOM 3571 C C . PRO A 1 468 ? 2.949 -24.062 -23.312 1 80.12 468 PRO A C 1
ATOM 3573 O O . PRO A 1 468 ? 4.062 -23.578 -23.5 1 80.12 468 PRO A O 1
ATOM 3576 N N . GLY A 1 469 ? 2.592 -24.828 -22.234 1 78.81 469 GLY A N 1
ATOM 3577 C CA . GLY A 1 469 ? 3.572 -25.156 -21.203 1 78.81 469 GLY A CA 1
ATOM 3578 C C . GLY A 1 469 ? 3.008 -25.125 -19.797 1 78.81 469 GLY A C 1
ATOM 3579 O O . GLY A 1 469 ? 1.848 -25.484 -19.578 1 78.81 469 GLY A O 1
ATOM 3580 N N . SER A 1 470 ? 3.924 -24.797 -18.891 1 79.25 470 SER A N 1
ATOM 3581 C CA . SER A 1 470 ? 3.525 -24.891 -17.484 1 79.25 470 SER A CA 1
ATOM 3582 C C . SER A 1 470 ? 3.586 -23.516 -16.797 1 79.25 470 SER A C 1
ATOM 3584 O O . SER A 1 470 ? 4.148 -22.578 -17.344 1 79.25 470 SER A O 1
ATOM 3586 N N . SER A 1 471 ? 2.848 -23.375 -15.758 1 86.19 471 SER A N 1
ATOM 3587 C CA . SER A 1 471 ? 2.861 -22.188 -14.898 1 86.19 471 SER A CA 1
ATOM 3588 C C . SER A 1 471 ? 3.33 -22.547 -13.492 1 86.19 471 SER A C 1
ATOM 3590 O O . SER A 1 471 ? 2.875 -23.531 -12.906 1 86.19 471 SER A O 1
ATOM 3592 N N . SER A 1 472 ? 4.238 -21.797 -13.047 1 89.5 472 SER A N 1
ATOM 3593 C CA . SER A 1 472 ? 4.805 -22.109 -11.734 1 89.5 472 SER A CA 1
ATOM 3594 C C . SER A 1 472 ? 5.105 -20.828 -10.953 1 89.5 472 SER A C 1
ATOM 3596 O O . SER A 1 472 ? 5.121 -19.734 -11.523 1 89.5 472 SER A O 1
ATOM 3598 N N . PHE A 1 473 ? 5.277 -21.031 -9.68 1 89.94 473 PHE A N 1
ATOM 3599 C CA . PHE A 1 473 ? 5.684 -19.906 -8.828 1 89.94 473 PHE A CA 1
ATOM 3600 C C . PHE A 1 473 ? 6.695 -20.375 -7.789 1 89.94 473 PHE A C 1
ATOM 3602 O O . PHE A 1 473 ? 6.809 -21.562 -7.512 1 89.94 473 PHE A O 1
ATOM 3609 N N . THR A 1 474 ? 7.426 -19.422 -7.277 1 90.94 474 THR A N 1
ATOM 3610 C CA . THR A 1 474 ? 8.359 -19.672 -6.184 1 90.94 474 THR A CA 1
ATOM 3611 C C . THR A 1 474 ? 8.352 -18.516 -5.191 1 90.94 474 THR A C 1
ATOM 3613 O O . THR A 1 474 ? 8.469 -17.344 -5.586 1 90.94 474 THR A O 1
ATOM 3616 N N . LEU A 1 475 ? 8.156 -18.906 -3.939 1 90.75 475 LEU A N 1
ATOM 3617 C CA . LEU A 1 475 ? 8.32 -17.938 -2.861 1 90.75 475 LEU A CA 1
ATOM 3618 C C . LEU A 1 475 ? 9.734 -17.969 -2.299 1 90.75 475 LEU A C 1
ATOM 3620 O O . LEU A 1 475 ? 10.305 -19.047 -2.121 1 90.75 475 LEU A O 1
ATOM 3624 N N . ARG A 1 476 ? 10.203 -16.812 -2.068 1 92.94 476 ARG A N 1
ATOM 3625 C CA . ARG A 1 476 ? 11.57 -16.734 -1.557 1 92.94 476 ARG A CA 1
ATOM 3626 C C . ARG A 1 476 ? 11.625 -15.922 -0.261 1 92.94 476 ARG A C 1
ATOM 3628 O O . ARG A 1 476 ? 10.828 -15 -0.062 1 92.94 476 ARG A O 1
ATOM 3635 N N . ALA A 1 477 ? 12.555 -16.297 0.632 1 93.31 477 ALA A N 1
ATOM 3636 C CA . ALA A 1 477 ? 12.867 -15.586 1.865 1 93.31 477 ALA A CA 1
ATOM 3637 C C . ALA A 1 477 ? 14.359 -15.656 2.178 1 93.31 477 ALA A C 1
ATOM 3639 O O . ALA A 1 477 ? 15.016 -16.656 1.881 1 93.31 477 ALA A O 1
ATOM 3640 N N . ALA A 1 478 ? 14.836 -14.594 2.713 1 94.88 478 ALA A N 1
ATOM 3641 C CA . ALA A 1 478 ? 16.25 -14.586 3.105 1 94.88 478 ALA A CA 1
ATOM 3642 C C . ALA A 1 478 ? 16.438 -13.836 4.422 1 94.88 478 ALA A C 1
ATOM 3644 O O . ALA A 1 478 ? 15.703 -12.891 4.723 1 94.88 478 ALA A O 1
ATOM 3645 N N . HIS A 1 479 ? 17.312 -14.344 5.223 1 94.94 479 HIS A N 1
ATOM 3646 C CA . HIS A 1 479 ? 17.797 -13.703 6.441 1 94.94 479 HIS A CA 1
ATOM 3647 C C . HIS A 1 479 ? 19.297 -13.398 6.348 1 94.94 479 HIS A C 1
ATOM 3649 O O . HIS A 1 479 ? 20.078 -14.266 5.949 1 94.94 479 HIS A O 1
ATOM 3655 N N . GLU A 1 480 ? 19.609 -12.242 6.613 1 93.44 480 GLU A N 1
ATOM 3656 C CA . GLU A 1 480 ? 21.016 -11.859 6.586 1 93.44 480 GLU A CA 1
ATOM 3657 C C . GLU A 1 480 ? 21.422 -11.195 7.898 1 93.44 480 GLU A C 1
ATOM 3659 O O . GLU A 1 480 ? 20.797 -10.234 8.344 1 93.44 480 GLU A O 1
ATOM 3664 N N . TRP A 1 481 ? 22.422 -11.773 8.477 1 94.31 481 TRP A N 1
ATOM 3665 C CA . TRP A 1 481 ? 23.062 -11.211 9.664 1 94.31 481 TRP A CA 1
ATOM 3666 C C . TRP A 1 481 ? 24.406 -10.578 9.32 1 94.31 481 TRP A C 1
ATOM 3668 O O . TRP A 1 481 ? 25.391 -11.281 9.141 1 94.31 481 TRP A O 1
ATOM 3678 N N . THR A 1 482 ? 24.422 -9.266 9.289 1 90.88 482 THR A N 1
ATOM 3679 C CA . THR A 1 482 ? 25.656 -8.555 8.953 1 90.88 482 THR A CA 1
ATOM 3680 C C . THR A 1 482 ? 26.422 -8.164 10.211 1 90.88 482 THR A C 1
ATOM 3682 O O . THR A 1 482 ? 25.875 -8.227 11.312 1 90.88 482 THR A O 1
ATOM 3685 N N . SER A 1 483 ? 27.703 -7.871 10.062 1 89 483 SER A N 1
ATOM 3686 C CA . SER A 1 483 ? 28.594 -7.461 11.156 1 89 483 SER A CA 1
ATOM 3687 C C . SER A 1 483 ? 28.578 -8.477 12.289 1 89 483 SER A C 1
ATOM 3689 O O . SER A 1 483 ? 28.375 -8.109 13.453 1 89 483 SER A O 1
ATOM 3691 N N . LEU A 1 484 ? 28.781 -9.664 11.945 1 90.25 484 LEU A N 1
ATOM 3692 C CA . LEU A 1 484 ? 28.75 -10.789 12.875 1 90.25 484 LEU A CA 1
ATOM 3693 C C . LEU A 1 484 ? 29.891 -10.68 13.891 1 90.25 484 LEU A C 1
ATOM 3695 O O . LEU A 1 484 ? 29.766 -11.141 15.023 1 90.25 484 LEU A O 1
ATOM 3699 N N . ASN A 1 485 ? 30.984 -10.141 13.477 1 90.44 485 ASN A N 1
ATOM 3700 C CA . ASN A 1 485 ? 32.156 -9.977 14.32 1 90.44 485 ASN A CA 1
ATOM 3701 C C . ASN A 1 485 ? 32.938 -8.719 13.953 1 90.44 485 ASN A C 1
ATOM 3703 O O . ASN A 1 485 ? 32.5 -7.938 13.109 1 90.44 485 ASN A O 1
ATOM 3707 N N . ALA A 1 486 ? 34.031 -8.539 14.586 1 85.62 486 ALA A N 1
ATOM 3708 C CA . ALA A 1 486 ? 34.812 -7.301 14.43 1 85.62 486 ALA A CA 1
ATOM 3709 C C . ALA A 1 486 ? 35.406 -7.191 13.023 1 85.62 486 ALA A C 1
ATOM 3711 O O . ALA A 1 486 ? 35.688 -6.09 12.547 1 85.62 486 ALA A O 1
ATOM 3712 N N . ALA A 1 487 ? 35.562 -8.367 12.344 1 89.31 487 ALA A N 1
ATOM 3713 C CA . ALA A 1 487 ? 36.125 -8.352 11 1 89.31 487 ALA A CA 1
ATOM 3714 C C . ALA A 1 487 ? 35.031 -8.047 9.961 1 89.31 487 ALA A C 1
ATOM 3716 O O . ALA A 1 487 ? 35.375 -7.77 8.797 1 89.31 487 ALA A O 1
ATOM 3717 N N . GLY A 1 488 ? 33.812 -8.047 10.328 1 89.06 488 GLY A N 1
ATOM 3718 C CA . GLY A 1 488 ? 32.75 -7.723 9.414 1 89.06 488 GLY A CA 1
ATOM 3719 C C . GLY A 1 488 ? 32.125 -8.945 8.75 1 89.06 488 GLY A C 1
ATOM 3720 O O . GLY A 1 488 ? 31.625 -8.859 7.629 1 89.06 488 GLY A O 1
ATOM 3721 N N . GLY A 1 489 ? 32.25 -10.047 9.352 1 92.81 489 GLY A N 1
ATOM 3722 C CA . GLY A 1 489 ? 31.641 -11.266 8.828 1 92.81 489 GLY A CA 1
ATOM 3723 C C . GLY A 1 489 ? 30.141 -11.18 8.688 1 92.81 489 GLY A C 1
ATOM 3724 O O . GLY A 1 489 ? 29.484 -10.359 9.336 1 92.81 489 GLY A O 1
ATOM 3725 N N . SER A 1 490 ? 29.625 -11.953 7.754 1 94.38 490 SER A N 1
ATOM 3726 C CA . SER A 1 490 ? 28.172 -11.984 7.551 1 94.38 490 SER A CA 1
ATOM 3727 C C . SER A 1 490 ? 27.672 -13.414 7.387 1 94.38 490 SER A C 1
ATOM 3729 O O . SER A 1 490 ? 28.422 -14.297 6.941 1 94.38 490 SER A O 1
ATOM 3731 N N . TRP A 1 491 ? 26.5 -13.672 7.891 1 96.62 491 TRP A N 1
ATOM 3732 C CA . TRP A 1 491 ? 25.812 -14.953 7.777 1 96.62 491 TRP A CA 1
ATOM 3733 C C . TRP A 1 491 ? 24.484 -14.797 7.035 1 96.62 491 TRP A C 1
ATOM 3735 O O . TRP A 1 491 ? 23.609 -14.039 7.461 1 96.62 491 TRP A O 1
ATOM 3745 N N . ARG A 1 492 ? 24.359 -15.484 5.969 1 95.94 492 ARG A N 1
ATOM 3746 C CA . ARG A 1 492 ? 23.156 -15.359 5.152 1 95.94 492 ARG A CA 1
ATOM 3747 C C . ARG A 1 492 ? 22.453 -16.703 5.023 1 95.94 492 ARG A C 1
ATOM 3749 O O . ARG A 1 492 ? 23.094 -17.75 4.859 1 95.94 492 ARG A O 1
ATOM 3756 N N . ASN A 1 493 ? 21.172 -16.688 5.137 1 96.81 493 ASN A N 1
ATOM 3757 C CA . ASN A 1 493 ? 20.281 -17.844 4.965 1 96.81 493 ASN A CA 1
ATOM 3758 C C . ASN A 1 493 ? 19.203 -17.562 3.924 1 96.81 493 ASN A C 1
ATOM 3760 O O . ASN A 1 493 ? 18.469 -16.578 4.027 1 96.81 493 ASN A O 1
ATOM 3764 N N . ASP A 1 494 ? 19.156 -18.406 2.982 1 95.94 494 ASP A N 1
ATOM 3765 C CA . ASP A 1 494 ? 18.156 -18.297 1.918 1 95.94 494 ASP A CA 1
ATOM 3766 C C . ASP A 1 494 ? 17.219 -19.5 1.905 1 95.94 494 ASP A C 1
ATOM 3768 O O . ASP A 1 494 ? 17.656 -20.625 2.15 1 95.94 494 ASP A O 1
ATOM 3772 N N . ALA A 1 495 ? 15.992 -19.203 1.622 1 95.12 495 ALA A N 1
ATOM 3773 C CA . ALA A 1 495 ? 15.008 -20.266 1.47 1 95.12 495 ALA A CA 1
ATOM 3774 C C . ALA A 1 495 ? 14.062 -19.984 0.307 1 95.12 495 ALA A C 1
ATOM 3776 O O . ALA A 1 495 ? 13.727 -18.828 0.043 1 95.12 495 ALA A O 1
ATOM 3777 N N . ALA A 1 496 ? 13.703 -21 -0.393 1 92.5 496 ALA A N 1
ATOM 3778 C CA . ALA A 1 496 ? 12.734 -20.938 -1.482 1 92.5 496 ALA A CA 1
ATOM 3779 C C . ALA A 1 496 ? 11.773 -22.125 -1.438 1 92.5 496 ALA A C 1
ATOM 3781 O O . ALA A 1 496 ? 12.18 -23.25 -1.14 1 92.5 496 ALA A O 1
ATOM 3782 N N . ILE A 1 497 ? 10.531 -21.844 -1.77 1 89.5 497 ILE A N 1
ATOM 3783 C CA . ILE A 1 497 ? 9.539 -22.906 -1.791 1 89.5 497 ILE A CA 1
ATOM 3784 C C . ILE A 1 497 ? 8.602 -22.719 -2.984 1 89.5 497 ILE A C 1
ATOM 3786 O O . ILE A 1 497 ? 8.25 -21.594 -3.334 1 89.5 497 ILE A O 1
ATOM 3790 N N . GLY A 1 498 ? 8.258 -23.797 -3.617 1 89 498 GLY A N 1
ATOM 3791 C CA . GLY A 1 498 ? 7.465 -23.812 -4.836 1 89 498 GLY A CA 1
ATOM 3792 C C . GLY A 1 498 ? 8 -24.75 -5.895 1 89 498 GLY A C 1
ATOM 3793 O O . GLY A 1 498 ? 8.242 -25.922 -5.629 1 89 498 GLY A O 1
ATOM 3794 N N . ASP A 1 499 ? 8.078 -24.125 -7.109 1 86.56 499 ASP A N 1
ATOM 3795 C CA . ASP A 1 499 ? 8.672 -24.906 -8.18 1 86.56 499 ASP A CA 1
ATOM 3796 C C . ASP A 1 499 ? 10.141 -25.219 -7.883 1 86.56 499 ASP A C 1
ATOM 3798 O O . ASP A 1 499 ? 10.609 -26.328 -8.141 1 86.56 499 ASP A O 1
ATOM 3802 N N . ASP A 1 500 ? 10.727 -24.156 -7.438 1 87.25 500 ASP A N 1
ATOM 3803 C CA . ASP A 1 500 ? 12.07 -24.344 -6.898 1 87.25 500 ASP A CA 1
ATOM 3804 C C . ASP A 1 500 ? 12.047 -24.438 -5.375 1 87.25 500 ASP A C 1
ATOM 3806 O O . ASP A 1 500 ? 11.359 -23.672 -4.707 1 87.25 500 ASP A O 1
ATOM 3810 N N . LYS A 1 501 ? 12.719 -25.422 -4.887 1 90.69 501 LYS A N 1
ATOM 3811 C CA . LYS A 1 501 ? 12.906 -25.547 -3.447 1 90.69 501 LYS A CA 1
ATOM 3812 C C . LYS A 1 501 ? 14.383 -25.438 -3.074 1 90.69 501 LYS A C 1
ATOM 3814 O O . LYS A 1 501 ? 15.234 -26.062 -3.707 1 90.69 501 LYS A O 1
ATOM 3819 N N . ALA A 1 502 ? 14.57 -24.656 -2.182 1 94.88 502 ALA A N 1
ATOM 3820 C CA . ALA A 1 502 ? 15.977 -24.484 -1.832 1 94.88 502 ALA A CA 1
ATOM 3821 C C . ALA A 1 502 ? 16.125 -23.969 -0.405 1 94.88 502 ALA A C 1
ATOM 3823 O O . ALA A 1 502 ? 15.281 -23.219 0.084 1 94.88 502 ALA A O 1
ATOM 3824 N N . ILE A 1 503 ? 17.109 -24.422 0.335 1 96.5 503 ILE A N 1
ATOM 3825 C CA . ILE A 1 503 ? 17.625 -23.859 1.579 1 96.5 503 ILE A CA 1
ATOM 3826 C C . ILE A 1 503 ? 19.156 -23.734 1.5 1 96.5 503 ILE A C 1
ATOM 3828 O O . ILE A 1 503 ? 19.844 -24.719 1.206 1 96.5 503 ILE A O 1
ATOM 3832 N N . LYS A 1 504 ? 19.625 -22.625 1.674 1 97 504 LYS A N 1
ATOM 3833 C CA . LYS A 1 504 ? 21.062 -22.391 1.597 1 97 504 LYS A CA 1
ATOM 3834 C C . LYS A 1 504 ? 21.531 -21.516 2.748 1 97 504 LYS A C 1
ATOM 3836 O O . LYS A 1 504 ? 20.844 -20.562 3.129 1 97 504 LYS A O 1
ATOM 3841 N N . THR A 1 505 ? 22.609 -21.828 3.373 1 97.69 505 THR A N 1
ATOM 3842 C CA . THR A 1 505 ? 23.25 -21.031 4.406 1 97.69 505 THR A CA 1
ATOM 3843 C C . THR A 1 505 ? 24.719 -20.75 4.043 1 97.69 505 THR A C 1
ATOM 3845 O O . THR A 1 505 ? 25.406 -21.625 3.516 1 97.69 505 THR A O 1
ATOM 3848 N N . GLU A 1 506 ? 25.141 -19.578 4.191 1 97.31 506 GLU A N 1
ATOM 3849 C CA . GLU A 1 506 ? 26.516 -19.203 3.869 1 97.31 506 GLU A CA 1
ATOM 3850 C C . GLU A 1 506 ? 27.109 -18.312 4.949 1 97.31 506 GLU A C 1
ATOM 3852 O O . GLU A 1 506 ? 26.469 -17.375 5.414 1 97.31 506 GLU A O 1
ATOM 3857 N N . LEU A 1 507 ? 28.25 -18.672 5.383 1 97.62 507 LEU A N 1
ATOM 3858 C CA . LEU A 1 507 ? 29.062 -17.828 6.254 1 97.62 507 LEU A CA 1
ATOM 3859 C C . LEU A 1 507 ? 30.188 -17.141 5.465 1 97.62 507 LEU A C 1
ATOM 3861 O O . LEU A 1 507 ? 31 -17.828 4.836 1 97.62 507 LEU A O 1
ATOM 3865 N N . TYR A 1 508 ? 30.188 -15.891 5.414 1 96.5 508 TYR A N 1
ATOM 3866 C CA . TYR A 1 508 ? 31.188 -15.062 4.758 1 96.5 508 TYR A CA 1
ATOM 3867 C C . TYR A 1 508 ? 32.062 -14.359 5.777 1 96.5 508 TYR A C 1
ATOM 3869 O O . TYR A 1 508 ? 31.578 -13.625 6.637 1 96.5 508 TYR A O 1
ATOM 3877 N N . GLN A 1 509 ? 33.406 -14.539 5.633 1 96.31 509 GLN A N 1
ATOM 3878 C CA . GLN A 1 509 ? 34.312 -14.016 6.652 1 96.31 509 GLN A CA 1
ATOM 3879 C C . GLN A 1 509 ? 35.531 -13.32 6.02 1 96.31 509 GLN A C 1
ATOM 3881 O O . GLN A 1 509 ? 36.469 -13.984 5.562 1 96.31 509 GLN A O 1
ATOM 3886 N N . PRO A 1 510 ? 35.531 -12 6.117 1 94.88 510 PRO A N 1
ATOM 3887 C CA . PRO A 1 510 ? 36.781 -11.328 5.75 1 94.88 510 PRO A CA 1
ATOM 3888 C C . PRO A 1 510 ? 37.906 -11.633 6.715 1 94.88 510 PRO A C 1
ATOM 3890 O O . PRO A 1 510 ? 37.688 -11.906 7.895 1 94.88 510 PRO A O 1
ATOM 3893 N N . LEU A 1 511 ? 39.188 -11.57 6.238 1 94.75 511 LEU A N 1
ATOM 3894 C CA . LEU A 1 511 ? 40.312 -11.891 7.09 1 94.75 511 LEU A CA 1
ATOM 3895 C C . LEU A 1 511 ? 40.469 -10.852 8.195 1 94.75 511 LEU A C 1
ATOM 3897 O O . LEU A 1 511 ? 40.844 -11.188 9.32 1 94.75 511 LEU A O 1
ATOM 3901 N N . TRP A 1 512 ? 40.344 -9.602 7.934 1 89.31 512 TRP A N 1
ATOM 3902 C CA . TRP A 1 512 ? 40.281 -8.484 8.867 1 89.31 512 TRP A CA 1
ATOM 3903 C C . TRP A 1 512 ? 39.312 -7.41 8.375 1 89.31 512 TRP A C 1
ATOM 3905 O O . TRP A 1 512 ? 38.75 -7.52 7.277 1 89.31 512 TRP A O 1
ATOM 3915 N N . ARG A 1 513 ? 39.062 -6.504 9.219 1 83.56 513 ARG A N 1
ATOM 3916 C CA . ARG A 1 513 ? 38.094 -5.473 8.836 1 83.56 513 ARG A CA 1
ATOM 3917 C C . ARG A 1 513 ? 38.594 -4.719 7.598 1 83.56 513 ARG A C 1
ATOM 3919 O O . ARG A 1 513 ? 39.688 -4.188 7.578 1 83.56 513 ARG A O 1
ATOM 3926 N N . GLY A 1 514 ? 37.781 -4.73 6.566 1 81.19 514 GLY A N 1
ATOM 3927 C CA . GLY A 1 514 ? 38.125 -4.039 5.332 1 81.19 514 GLY A CA 1
ATOM 3928 C C . GLY A 1 514 ? 39 -4.867 4.402 1 81.19 514 GLY A C 1
ATOM 3929 O O . GLY A 1 514 ? 39.344 -4.41 3.32 1 81.19 514 GLY A O 1
ATOM 3930 N N . SER A 1 515 ? 39.312 -6.066 4.766 1 90.12 515 SER A N 1
ATOM 3931 C CA . SER A 1 515 ? 40.156 -6.93 3.955 1 90.12 515 SER A CA 1
ATOM 3932 C C . SER A 1 515 ? 39.5 -7.266 2.623 1 90.12 515 SER A C 1
ATOM 3934 O O . SER A 1 515 ? 38.312 -7.543 2.572 1 90.12 515 SER A O 1
ATOM 3936 N N . PRO A 1 516 ? 40.281 -7.172 1.521 1 92.94 516 PRO A N 1
ATOM 3937 C CA . PRO A 1 516 ? 39.75 -7.664 0.254 1 92.94 516 PRO A CA 1
ATOM 3938 C C . PRO A 1 516 ? 39.688 -9.188 0.186 1 92.94 516 PRO A C 1
ATOM 3940 O O . PRO A 1 516 ? 38.969 -9.75 -0.643 1 92.94 516 PRO A O 1
ATOM 3943 N N . MET A 1 517 ? 40.5 -9.781 0.995 1 96.69 517 MET A N 1
ATOM 3944 C CA . MET A 1 517 ? 40.5 -11.234 1.012 1 96.69 517 MET A CA 1
ATOM 3945 C C . MET A 1 517 ? 39.438 -11.773 1.965 1 96.69 517 MET A C 1
ATOM 3947 O O . MET A 1 517 ? 39.219 -11.195 3.025 1 96.69 517 MET A O 1
ATOM 3951 N N . PHE A 1 518 ? 38.844 -12.82 1.633 1 96.94 518 PHE A N 1
ATOM 3952 C CA . PHE A 1 518 ? 37.812 -13.398 2.48 1 96.94 518 PHE A CA 1
ATOM 3953 C C . PHE A 1 518 ? 37.75 -14.914 2.318 1 96.94 518 PHE A C 1
ATOM 3955 O O . PHE A 1 518 ? 38.375 -15.469 1.416 1 96.94 518 PHE A O 1
ATOM 3962 N N . ALA A 1 519 ? 37.125 -15.57 3.211 1 97.69 519 ALA A N 1
ATOM 3963 C CA . ALA A 1 519 ? 36.75 -16.984 3.139 1 97.69 519 ALA A CA 1
ATOM 3964 C C . ALA A 1 519 ? 35.25 -17.156 3.279 1 97.69 519 ALA A C 1
ATOM 3966 O O . ALA A 1 519 ? 34.594 -16.328 3.922 1 97.69 519 ALA A O 1
ATOM 3967 N N . ALA A 1 520 ? 34.781 -18.094 2.627 1 97.44 520 ALA A N 1
ATOM 3968 C CA . ALA A 1 520 ? 33.344 -18.344 2.703 1 97.44 520 ALA A CA 1
ATOM 3969 C C . ALA A 1 520 ? 33.062 -19.828 2.691 1 97.44 520 ALA A C 1
ATOM 3971 O O . ALA A 1 520 ? 33.719 -20.594 1.99 1 97.44 520 ALA A O 1
ATOM 3972 N N . ALA A 1 521 ? 32.125 -20.219 3.523 1 98 521 ALA A N 1
ATOM 3973 C CA . ALA A 1 521 ? 31.625 -21.594 3.568 1 98 521 ALA A CA 1
ATOM 3974 C C . ALA A 1 521 ? 30.109 -21.641 3.424 1 98 521 ALA A C 1
ATOM 3976 O O . ALA A 1 521 ? 29.391 -20.812 4.016 1 98 521 ALA A O 1
ATOM 3977 N N . SER A 1 522 ? 29.688 -22.531 2.611 1 97.69 522 SER A N 1
ATOM 3978 C CA . SER A 1 522 ? 28.25 -22.609 2.42 1 97.69 522 SER A CA 1
ATOM 3979 C C . SER A 1 522 ? 27.766 -24.062 2.385 1 97.69 522 SER A C 1
ATOM 3981 O O . SER A 1 522 ? 28.531 -24.969 2.037 1 97.69 522 SER A O 1
ATOM 3983 N N . LEU A 1 523 ? 26.578 -24.281 2.857 1 97.62 523 LEU A N 1
ATOM 3984 C CA . LEU A 1 523 ? 25.812 -25.516 2.807 1 97.62 523 LEU A CA 1
ATOM 3985 C C . LEU A 1 523 ? 24.422 -25.281 2.225 1 97.62 523 LEU A C 1
ATOM 3987 O O . LEU A 1 523 ? 23.781 -24.266 2.541 1 97.62 523 LEU A O 1
ATOM 3991 N N . GLY A 1 524 ? 24.047 -26.156 1.306 1 97.62 524 GLY A N 1
ATOM 3992 C CA . GLY A 1 524 ? 22.75 -25.906 0.692 1 97.62 524 GLY A CA 1
ATOM 3993 C C . GLY A 1 524 ? 22.078 -27.156 0.171 1 97.62 524 GLY A C 1
ATOM 3994 O O . GLY A 1 524 ? 22.75 -28.172 -0.033 1 97.62 524 GLY A O 1
ATOM 3995 N N . TYR A 1 525 ? 20.812 -27.094 0.095 1 96.88 525 TYR A N 1
ATOM 3996 C CA . TYR A 1 525 ? 19.969 -28.078 -0.561 1 96.88 525 TYR A CA 1
ATOM 3997 C C . TYR A 1 525 ? 19.047 -27.422 -1.578 1 96.88 525 TYR A C 1
ATOM 3999 O O . TYR A 1 525 ? 18.453 -26.375 -1.299 1 96.88 525 TYR A O 1
ATOM 4007 N N . GLN A 1 526 ? 19.016 -27.984 -2.734 1 95.5 526 GLN A N 1
ATOM 4008 C CA . GLN A 1 526 ? 18.125 -27.453 -3.764 1 95.5 526 GLN A CA 1
ATOM 4009 C C . GLN A 1 526 ? 17.469 -28.578 -4.547 1 95.5 526 GLN A C 1
ATOM 4011 O O . GLN A 1 526 ? 18.047 -29.641 -4.734 1 95.5 526 GLN A O 1
ATOM 4016 N N . GLN A 1 527 ? 16.266 -28.391 -4.949 1 92.06 527 GLN A N 1
ATOM 4017 C CA . GLN A 1 527 ? 15.523 -29.281 -5.824 1 92.06 527 GLN A CA 1
ATOM 4018 C C . GLN A 1 527 ? 14.859 -28.516 -6.969 1 92.06 527 GLN A C 1
ATOM 4020 O O . GLN A 1 527 ? 14.117 -27.562 -6.734 1 92.06 527 GLN A O 1
ATOM 4025 N N . LYS A 1 528 ? 15.188 -28.891 -8.109 1 88.94 528 LYS A N 1
ATOM 4026 C CA . LYS A 1 528 ? 14.617 -28.266 -9.305 1 88.94 528 LYS A CA 1
ATOM 4027 C C . LYS A 1 528 ? 14.078 -29.328 -10.266 1 88.94 528 LYS A C 1
ATOM 4029 O O . LYS A 1 528 ? 14.656 -30.406 -10.398 1 88.94 528 LYS A O 1
ATOM 4034 N N . PRO A 1 529 ? 13.047 -28.969 -10.969 1 86.75 529 PRO A N 1
ATOM 4035 C CA . PRO A 1 529 ? 12.562 -29.906 -11.984 1 86.75 529 PRO A CA 1
ATOM 4036 C C . PRO A 1 529 ? 13.445 -29.938 -13.227 1 86.75 529 PRO A C 1
ATOM 4038 O O . PRO A 1 529 ? 13.977 -28.906 -13.648 1 86.75 529 PRO A O 1
ATOM 4041 N N . PHE A 1 530 ? 13.672 -31.094 -13.711 1 87.19 530 PHE A N 1
ATOM 4042 C CA . PHE A 1 530 ? 14.352 -31.344 -14.977 1 87.19 530 PHE A CA 1
ATOM 4043 C C . PHE A 1 530 ? 13.422 -32.031 -15.961 1 87.19 530 PHE A C 1
ATOM 4045 O O . PHE A 1 530 ? 13.062 -33.188 -15.773 1 87.19 530 PHE A O 1
ATOM 4052 N N . ARG A 1 531 ? 13.195 -31.391 -17.031 1 86.12 531 ARG A N 1
ATOM 4053 C CA . ARG A 1 531 ? 12.219 -31.891 -17.984 1 86.12 531 ARG A CA 1
ATOM 4054 C C . ARG A 1 531 ? 12.891 -32.375 -19.266 1 86.12 531 ARG A C 1
ATOM 4056 O O . ARG A 1 531 ? 13.859 -31.766 -19.734 1 86.12 531 ARG A O 1
ATOM 4063 N N . VAL A 1 532 ? 12.375 -33.438 -19.734 1 85.62 532 VAL A N 1
ATOM 4064 C CA . VAL A 1 532 ? 12.797 -33.969 -21.031 1 85.62 532 VAL A CA 1
ATOM 4065 C C . VAL A 1 532 ? 11.641 -33.906 -22.031 1 85.62 532 VAL A C 1
ATOM 4067 O O . VAL A 1 532 ? 10.508 -34.25 -21.688 1 85.62 532 VAL A O 1
ATOM 4070 N N . PHE A 1 533 ? 11.977 -33.469 -23.188 1 85.88 533 PHE A N 1
ATOM 4071 C CA . PHE A 1 533 ? 10.914 -33.156 -24.141 1 85.88 533 PHE A CA 1
ATOM 4072 C C . PHE A 1 533 ? 10.961 -34.156 -25.312 1 85.88 533 PHE A C 1
ATOM 4074 O O . PHE A 1 533 ? 12.023 -34.688 -25.641 1 85.88 533 PHE A O 1
ATOM 4081 N N . ASN A 1 534 ? 9.75 -34.25 -25.906 1 83.44 534 ASN A N 1
ATOM 4082 C CA . ASN A 1 534 ? 9.625 -35 -27.156 1 83.44 534 ASN A CA 1
ATOM 4083 C C . ASN A 1 534 ? 9.914 -34.125 -28.375 1 83.44 534 ASN A C 1
ATOM 4085 O O . ASN A 1 534 ? 10.055 -32.906 -28.234 1 83.44 534 ASN A O 1
ATOM 4089 N N . GLU A 1 535 ? 9.977 -34.719 -29.5 1 78.25 535 GLU A N 1
ATOM 4090 C CA . GLU A 1 535 ? 10.234 -34 -30.734 1 78.25 535 GLU A CA 1
ATOM 4091 C C . GLU A 1 535 ? 9.094 -33.031 -31.047 1 78.25 535 GLU A C 1
ATOM 4093 O O . GLU A 1 535 ? 9.305 -32 -31.703 1 78.25 535 GLU A O 1
ATOM 4098 N N . ASP A 1 536 ? 7.945 -33.344 -30.594 1 80.75 536 ASP A N 1
ATOM 4099 C CA . ASP A 1 536 ? 6.793 -32.469 -30.875 1 80.75 536 ASP A CA 1
ATOM 4100 C C . ASP A 1 536 ? 6.633 -31.391 -29.828 1 80.75 536 ASP A C 1
ATOM 4102 O O . ASP A 1 536 ? 5.578 -30.766 -29.719 1 80.75 536 ASP A O 1
ATOM 4106 N N . HIS A 1 537 ? 7.641 -31.234 -28.938 1 84.38 537 HIS A N 1
ATOM 4107 C CA . HIS A 1 537 ? 7.742 -30.156 -27.969 1 84.38 537 HIS A CA 1
ATOM 4108 C C . HIS A 1 537 ? 6.898 -30.453 -26.734 1 84.38 537 HIS A C 1
ATOM 4110 O O . HIS A 1 537 ? 6.664 -29.562 -25.906 1 84.38 537 HIS A O 1
ATOM 4116 N N . THR A 1 538 ? 6.352 -31.719 -26.578 1 82.56 538 THR A N 1
ATOM 4117 C CA . THR A 1 538 ? 5.645 -32.094 -25.359 1 82.56 538 THR A CA 1
ATOM 4118 C C . THR A 1 538 ? 6.613 -32.656 -24.328 1 82.56 538 THR A C 1
ATOM 4120 O O . THR A 1 538 ? 7.676 -33.188 -24.688 1 82.56 538 THR A O 1
ATOM 4123 N N . VAL A 1 539 ? 6.23 -32.656 -23.141 1 85.75 539 VAL A N 1
ATOM 4124 C CA . VAL A 1 539 ? 7.109 -33.156 -22.078 1 85.75 539 VAL A CA 1
ATOM 4125 C C . VAL A 1 539 ? 6.984 -34.656 -21.953 1 85.75 539 VAL A C 1
ATOM 4127 O O . VAL A 1 539 ? 5.895 -35.188 -21.719 1 85.75 539 VAL A O 1
ATOM 4130 N N . LEU A 1 540 ? 8.055 -35.281 -22.109 1 84.38 540 LEU A N 1
ATOM 4131 C CA . LEU A 1 540 ? 8.094 -36.75 -22 1 84.38 540 LEU A CA 1
ATOM 4132 C C . LEU A 1 540 ? 8.125 -37.156 -20.531 1 84.38 540 LEU A C 1
ATOM 4134 O O . LEU A 1 540 ? 7.383 -38.062 -20.125 1 84.38 540 LEU A O 1
ATOM 4138 N N . ALA A 1 541 ? 9.047 -36.531 -19.828 1 85.25 541 ALA A N 1
ATOM 4139 C CA . ALA A 1 541 ? 9.227 -36.844 -18.406 1 85.25 541 ALA A CA 1
ATOM 4140 C C . ALA A 1 541 ? 9.797 -35.688 -17.641 1 85.25 541 ALA A C 1
ATOM 4142 O O . ALA A 1 541 ? 10.477 -34.812 -18.203 1 85.25 541 ALA A O 1
ATOM 4143 N N . THR A 1 542 ? 9.477 -35.656 -16.453 1 86 542 THR A N 1
ATOM 4144 C CA . THR A 1 542 ? 10.039 -34.688 -15.531 1 86 542 THR A CA 1
ATOM 4145 C C . THR A 1 542 ? 10.734 -35.375 -14.359 1 86 542 THR A C 1
ATOM 4147 O O . THR A 1 542 ? 10.156 -36.25 -13.711 1 86 542 THR A O 1
ATOM 4150 N N . PHE A 1 543 ? 11.938 -34.938 -14.125 1 86 543 PHE A N 1
ATOM 4151 C CA . PHE A 1 543 ? 12.711 -35.438 -12.992 1 86 543 PHE A CA 1
ATOM 4152 C C . PHE A 1 543 ? 12.914 -34.344 -11.961 1 86 543 PHE A C 1
ATOM 4154 O O . PHE A 1 543 ? 12.953 -33.156 -12.305 1 86 543 PHE A O 1
ATOM 4161 N N . ASN A 1 544 ? 12.953 -34.812 -10.742 1 87.94 544 ASN A N 1
ATOM 4162 C CA . ASN A 1 544 ? 13.422 -33.906 -9.703 1 87.94 544 ASN A CA 1
ATOM 4163 C C . ASN A 1 544 ? 14.914 -34.094 -9.422 1 87.94 544 ASN A C 1
ATOM 4165 O O . ASN A 1 544 ? 15.344 -35.188 -9.047 1 87.94 544 ASN A O 1
ATOM 4169 N N . ASN A 1 545 ? 15.547 -33.031 -9.68 1 89.88 545 ASN A N 1
ATOM 4170 C CA . ASN A 1 545 ? 16.984 -33.062 -9.375 1 89.88 545 ASN A CA 1
ATOM 4171 C C . ASN A 1 545 ? 17.266 -32.469 -8 1 89.88 545 ASN A C 1
ATOM 4173 O O . ASN A 1 545 ? 17.266 -31.234 -7.84 1 89.88 545 ASN A O 1
ATOM 4177 N N . SER A 1 546 ? 17.5 -33.312 -7.016 1 92.44 546 SER A N 1
ATOM 4178 C CA . SER A 1 546 ? 17.875 -32.875 -5.672 1 92.44 546 SER A CA 1
ATOM 4179 C C . SER A 1 546 ? 19.391 -32.812 -5.504 1 92.44 546 SER A C 1
ATOM 4181 O O . SER A 1 546 ? 20.094 -33.781 -5.742 1 92.44 546 SER A O 1
ATOM 4183 N N . ILE A 1 547 ? 19.875 -31.703 -5.098 1 95.25 547 ILE A N 1
ATOM 4184 C CA . ILE A 1 547 ? 21.312 -31.5 -4.961 1 95.25 547 ILE A CA 1
ATOM 4185 C C . ILE A 1 547 ? 21.625 -31.031 -3.545 1 95.25 547 ILE A C 1
ATOM 4187 O O . ILE A 1 547 ? 21.109 -30 -3.09 1 95.25 547 ILE A O 1
ATOM 4191 N N . PHE A 1 548 ? 22.328 -31.766 -2.801 1 96.81 548 PHE A N 1
ATOM 4192 C CA . PHE A 1 548 ? 22.984 -31.281 -1.585 1 96.81 548 PHE A CA 1
ATOM 4193 C C . PHE A 1 548 ? 24.375 -30.734 -1.889 1 96.81 548 PHE A C 1
ATOM 4195 O O . PHE A 1 548 ? 25.219 -31.469 -2.418 1 96.81 548 PHE A O 1
ATOM 4202 N N . GLU A 1 549 ? 24.641 -29.562 -1.552 1 97.19 549 GLU A N 1
ATOM 4203 C CA . GLU A 1 549 ? 25.875 -28.922 -1.975 1 97.19 549 GLU A CA 1
ATOM 4204 C C . GLU A 1 549 ? 26.641 -28.344 -0.781 1 97.19 549 GLU A C 1
ATOM 4206 O O . GLU A 1 549 ? 26.031 -27.781 0.131 1 97.19 549 GLU A O 1
ATOM 4211 N N . THR A 1 550 ? 27.859 -28.531 -0.721 1 97.31 550 THR A N 1
ATOM 4212 C CA . THR A 1 550 ? 28.797 -27.922 0.214 1 97.31 550 THR A CA 1
ATOM 4213 C C . THR A 1 550 ? 29.922 -27.188 -0.536 1 97.31 550 THR A C 1
ATOM 4215 O O . THR A 1 550 ? 30.5 -27.75 -1.468 1 97.31 550 THR A O 1
ATOM 4218 N N . GLN A 1 551 ? 30.203 -26.031 -0.129 1 97.81 551 GLN A N 1
ATOM 4219 C CA . GLN A 1 551 ? 31.281 -25.281 -0.755 1 97.81 551 GLN A CA 1
ATOM 4220 C C . GLN A 1 551 ? 32.188 -24.625 0.295 1 97.81 551 GLN A C 1
ATOM 4222 O O . GLN A 1 551 ? 31.703 -24.156 1.331 1 97.81 551 GLN A O 1
ATOM 4227 N N . LEU A 1 552 ? 33.438 -24.641 0.05 1 97.88 552 LEU A N 1
ATOM 4228 C CA . LEU A 1 552 ? 34.438 -23.891 0.771 1 97.88 552 LEU A CA 1
ATOM 4229 C C . LEU A 1 552 ? 35.219 -22.969 -0.178 1 97.88 552 LEU A C 1
ATOM 4231 O O . LEU A 1 552 ? 35.906 -23.453 -1.085 1 97.88 552 LEU A O 1
ATOM 4235 N N . ASN A 1 553 ? 35.156 -21.766 0.025 1 97.88 553 ASN A N 1
ATOM 4236 C CA . ASN A 1 553 ? 35.719 -20.812 -0.914 1 97.88 553 ASN A CA 1
ATOM 4237 C C . ASN A 1 553 ? 36.656 -19.812 -0.207 1 97.88 553 ASN A C 1
ATOM 4239 O O . ASN A 1 553 ? 36.5 -19.578 0.994 1 97.88 553 ASN A O 1
ATOM 4243 N N . ALA A 1 554 ? 37.531 -19.344 -0.961 1 97.94 554 ALA A N 1
ATOM 4244 C CA . ALA A 1 554 ? 38.312 -18.156 -0.658 1 97.94 554 ALA A CA 1
ATOM 4245 C C . ALA A 1 554 ? 38.312 -17.188 -1.832 1 97.94 554 ALA A C 1
ATOM 4247 O O . ALA A 1 554 ? 38.094 -17.594 -2.979 1 97.94 554 ALA A O 1
ATOM 4248 N N . GLY A 1 555 ? 38.5 -15.938 -1.489 1 97.56 555 GLY A N 1
ATOM 4249 C CA . GLY A 1 555 ? 38.438 -15.016 -2.613 1 97.56 555 GLY A CA 1
ATOM 4250 C C . GLY A 1 555 ? 38.938 -13.617 -2.266 1 97.56 555 GLY A C 1
ATOM 4251 O O . GLY A 1 555 ? 39.469 -13.398 -1.184 1 97.56 555 GLY A O 1
ATOM 4252 N N . VAL A 1 556 ? 38.812 -12.82 -3.359 1 97.31 556 VAL A N 1
ATOM 4253 C CA . VAL A 1 556 ? 39.188 -11.414 -3.254 1 97.31 556 VAL A CA 1
ATOM 4254 C C . VAL A 1 556 ? 38.062 -10.531 -3.785 1 97.31 556 VAL A C 1
ATOM 4256 O O . VAL A 1 556 ? 37.562 -10.75 -4.895 1 97.31 556 VAL A O 1
ATOM 4259 N N . THR A 1 557 ? 37.781 -9.578 -2.916 1 95 557 THR A N 1
ATOM 4260 C CA . THR A 1 557 ? 36.812 -8.586 -3.371 1 95 557 THR A CA 1
ATOM 4261 C C . THR A 1 557 ? 37.469 -7.508 -4.203 1 95 557 THR A C 1
ATOM 4263 O O . THR A 1 557 ? 38.594 -7.09 -3.896 1 95 557 THR A O 1
ATOM 4266 N N . LEU A 1 558 ? 36.812 -7.086 -5.285 1 96.25 558 LEU A N 1
ATOM 4267 C CA . LEU A 1 558 ? 37.312 -6.023 -6.156 1 96.25 558 LEU A CA 1
ATOM 4268 C C . LEU A 1 558 ? 36.562 -4.719 -5.891 1 96.25 558 LEU A C 1
ATOM 4270 O O . LEU A 1 558 ? 36.156 -4.035 -6.832 1 96.25 558 LEU A O 1
ATOM 4274 N N . GLY A 1 559 ? 36.281 -4.457 -4.625 1 92.62 559 GLY A N 1
ATOM 4275 C CA . GLY A 1 559 ? 35.562 -3.248 -4.238 1 92.62 559 GLY A CA 1
ATOM 4276 C C . GLY A 1 559 ? 34.156 -3.203 -4.742 1 92.62 559 GLY A C 1
ATOM 4277 O O . GLY A 1 559 ? 33.375 -4.141 -4.527 1 92.62 559 GLY A O 1
ATOM 4278 N N . LYS A 1 560 ? 33.875 -2.098 -5.418 1 93.5 560 LYS A N 1
ATOM 4279 C CA . LYS A 1 560 ? 32.531 -1.918 -5.949 1 93.5 560 LYS A CA 1
ATOM 4280 C C . LYS A 1 560 ? 32.344 -2.654 -7.273 1 93.5 560 LYS A C 1
ATOM 4282 O O . LYS A 1 560 ? 31.234 -2.818 -7.754 1 93.5 560 LYS A O 1
ATOM 4287 N N . TYR A 1 561 ? 33.406 -3.189 -7.867 1 95.88 561 TYR A N 1
ATOM 4288 C CA . TYR A 1 561 ? 33.375 -3.719 -9.227 1 9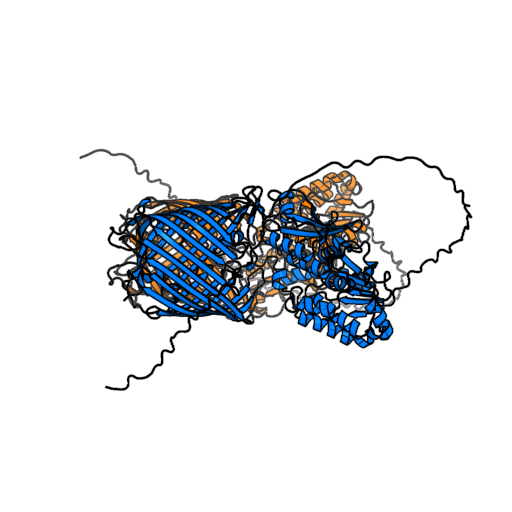5.88 561 TYR A CA 1
ATOM 4289 C C . TYR A 1 561 ? 32.938 -5.18 -9.234 1 95.88 561 TYR A C 1
ATOM 4291 O O . TYR A 1 561 ? 32.344 -5.656 -10.203 1 95.88 561 TYR A O 1
ATOM 4299 N N . GLY A 1 562 ? 33.438 -5.926 -8.203 1 97.06 562 GLY A N 1
ATOM 4300 C CA . GLY A 1 562 ? 33.062 -7.332 -8.234 1 97.06 562 GLY A CA 1
ATOM 4301 C C . GLY A 1 562 ? 33.844 -8.172 -7.238 1 97.06 562 GLY A C 1
ATOM 4302 O O . GLY A 1 562 ? 34.188 -7.703 -6.148 1 97.06 562 GLY A O 1
ATOM 4303 N N . GLU A 1 563 ? 33.969 -9.492 -7.633 1 97.25 563 GLU A N 1
ATOM 4304 C CA . GLU A 1 563 ? 34.594 -10.453 -6.742 1 97.25 563 GLU A CA 1
ATOM 4305 C C . GLU A 1 563 ? 35.156 -11.641 -7.52 1 97.25 563 GLU A C 1
ATOM 4307 O O . GLU A 1 563 ? 34.594 -12.039 -8.547 1 97.25 563 GLU A O 1
ATOM 4312 N N . TRP A 1 564 ? 36.312 -12.102 -7.055 1 97.88 564 TRP A N 1
ATOM 4313 C CA . TRP A 1 564 ? 36.906 -13.336 -7.566 1 97.88 564 TRP A CA 1
ATOM 4314 C C . TRP A 1 564 ? 36.969 -14.398 -6.48 1 97.88 564 TRP A C 1
ATOM 4316 O O . TRP A 1 564 ? 37.562 -14.18 -5.422 1 97.88 564 TRP A O 1
ATOM 4326 N N . ARG A 1 565 ? 36.375 -15.57 -6.711 1 97.62 565 ARG A N 1
ATOM 4327 C CA . ARG A 1 565 ? 36.344 -16.672 -5.75 1 97.62 565 ARG A CA 1
ATOM 4328 C C . ARG A 1 565 ? 37 -17.922 -6.32 1 97.62 565 ARG A C 1
ATOM 4330 O O . ARG A 1 565 ? 36.938 -18.156 -7.527 1 97.62 565 ARG A O 1
ATOM 4337 N N . PHE A 1 566 ? 37.656 -18.625 -5.496 1 97.56 566 PHE A N 1
ATOM 4338 C CA . PHE A 1 566 ? 38.188 -19.953 -5.781 1 97.56 566 PHE A CA 1
ATOM 4339 C C . PHE A 1 566 ? 37.906 -20.906 -4.621 1 97.56 566 PHE A C 1
ATOM 4341 O O . PHE A 1 566 ? 38 -20.531 -3.457 1 97.56 566 PHE A O 1
ATOM 4348 N N . GLY A 1 567 ? 37.5 -22.156 -4.973 1 97.38 567 GLY A N 1
ATOM 4349 C CA . GLY A 1 567 ? 37.25 -23.031 -3.842 1 97.38 567 GLY A CA 1
ATOM 4350 C C . GLY A 1 567 ? 36.906 -24.453 -4.254 1 97.38 567 GLY A C 1
ATOM 4351 O O . GLY A 1 567 ? 37.125 -24.844 -5.41 1 97.38 567 GLY A O 1
ATOM 4352 N N . LEU A 1 568 ? 36.625 -25.219 -3.197 1 97.5 568 LEU A N 1
ATOM 4353 C CA . LEU A 1 568 ? 36.219 -26.609 -3.328 1 97.5 568 LEU A CA 1
ATOM 4354 C C . LEU A 1 568 ? 34.688 -26.75 -3.232 1 97.5 568 LEU A C 1
ATOM 4356 O O . LEU A 1 568 ? 34.031 -26.031 -2.477 1 97.5 568 LEU A O 1
ATOM 4360 N N . TYR A 1 569 ? 34.188 -27.609 -4.078 1 96.75 569 TYR A N 1
ATOM 4361 C CA . TYR A 1 569 ? 32.781 -27.875 -3.984 1 96.75 569 TYR A CA 1
ATOM 4362 C C . TYR A 1 569 ? 32.5 -29.375 -3.936 1 96.75 569 TYR A C 1
ATOM 4364 O O . TYR A 1 569 ? 33.344 -30.188 -4.363 1 96.75 569 TYR A O 1
ATOM 4372 N N . ARG A 1 570 ? 31.438 -29.766 -3.314 1 96.81 570 ARG A N 1
ATOM 4373 C CA . ARG A 1 570 ? 30.844 -31.094 -3.338 1 96.81 570 ARG A CA 1
ATOM 4374 C C . ARG A 1 570 ? 29.344 -31.031 -3.611 1 96.81 570 ARG A C 1
ATOM 4376 O O . ARG A 1 570 ? 28.625 -30.297 -2.947 1 96.81 570 ARG A O 1
ATOM 4383 N N . GLN A 1 571 ? 28.969 -31.797 -4.578 1 95.25 571 GLN A N 1
ATOM 4384 C CA . GLN A 1 571 ? 27.547 -31.891 -4.934 1 95.25 571 GLN A CA 1
ATOM 4385 C C . GLN A 1 571 ? 27.078 -33.344 -4.953 1 95.25 571 GLN A C 1
ATOM 4387 O O . GLN A 1 571 ? 27.625 -34.156 -5.68 1 95.25 571 GLN A O 1
ATOM 4392 N N . ASP A 1 572 ? 26.156 -33.594 -4.121 1 95.56 572 ASP A N 1
ATOM 4393 C CA . ASP A 1 572 ? 25.484 -34.906 -4.172 1 95.56 572 ASP A CA 1
ATOM 4394 C C . ASP A 1 572 ? 24.156 -34.781 -4.918 1 95.56 572 ASP A C 1
ATOM 4396 O O . ASP A 1 572 ? 23.172 -34.25 -4.379 1 95.56 572 ASP A O 1
ATOM 4400 N N . ASN A 1 573 ? 24.109 -35.375 -6.102 1 92.31 573 ASN A N 1
ATOM 4401 C CA . ASN A 1 573 ? 22.953 -35.25 -6.98 1 92.31 573 ASN A CA 1
ATOM 4402 C C . ASN A 1 573 ? 22.062 -36.5 -6.895 1 92.31 573 ASN A C 1
ATOM 4404 O O . ASN A 1 573 ? 22.562 -37.625 -6.816 1 92.31 573 ASN A O 1
ATOM 4408 N N . ASP A 1 574 ? 20.797 -36.281 -6.906 1 91.94 574 ASP A N 1
ATOM 4409 C CA . ASP A 1 574 ? 19.797 -37.344 -6.902 1 91.94 574 ASP A CA 1
ATOM 4410 C C . ASP A 1 574 ? 18.656 -37.031 -7.855 1 91.94 574 ASP A C 1
ATOM 4412 O O . ASP A 1 574 ? 17.828 -36.156 -7.57 1 91.94 574 ASP A O 1
ATOM 4416 N N . PHE A 1 575 ? 18.578 -37.719 -8.992 1 87.94 575 PHE A N 1
ATOM 4417 C CA . PHE A 1 575 ? 17.5 -37.562 -9.961 1 87.94 575 PHE A CA 1
ATOM 4418 C C . PHE A 1 575 ? 16.406 -38.594 -9.711 1 87.94 575 PHE A C 1
ATOM 4420 O O . PHE A 1 575 ? 16.641 -39.781 -9.805 1 87.94 575 PHE A O 1
ATOM 4427 N N . THR A 1 576 ? 15.25 -38.094 -9.461 1 86.31 576 THR A N 1
ATOM 4428 C CA . THR A 1 576 ? 14.109 -38.969 -9.227 1 86.31 576 THR A CA 1
ATOM 4429 C C . THR A 1 576 ? 12.945 -38.625 -10.141 1 86.31 576 THR A C 1
ATOM 4431 O O . THR A 1 576 ? 12.633 -37.438 -10.328 1 86.31 576 THR A O 1
ATOM 4434 N N . LEU A 1 577 ? 12.391 -39.594 -10.727 1 83.31 577 LEU A N 1
ATOM 4435 C CA . LEU A 1 577 ? 11.266 -39.375 -11.633 1 83.31 577 LEU A CA 1
ATOM 4436 C C . LEU A 1 577 ? 10.062 -38.812 -10.891 1 83.31 577 LEU A C 1
ATOM 4438 O O . LEU A 1 577 ? 9.68 -39.344 -9.836 1 83.31 577 LEU A O 1
ATOM 4442 N N . SER A 1 578 ? 9.531 -37.781 -11.398 1 80.5 578 SER A N 1
ATOM 4443 C CA . SER A 1 578 ? 8.352 -37.188 -10.797 1 80.5 578 SER A CA 1
ATOM 4444 C C . SER A 1 578 ? 7.121 -37.344 -11.68 1 80.5 578 SER A C 1
ATOM 4446 O O . SER A 1 578 ? 6.016 -37.562 -11.172 1 80.5 578 SER A O 1
ATOM 4448 N N . GLN A 1 579 ? 7.375 -37.219 -12.898 1 82.75 579 GLN A N 1
ATOM 4449 C CA . GLN A 1 579 ? 6.277 -37.344 -13.844 1 82.75 579 GLN A CA 1
ATOM 4450 C C . GLN A 1 579 ? 6.715 -38.094 -15.094 1 82.75 579 GLN A C 1
ATOM 4452 O O . GLN A 1 579 ? 7.824 -37.906 -15.594 1 82.75 579 GLN A O 1
ATOM 4457 N N . GLY A 1 580 ? 5.84 -38.938 -15.562 1 78.94 580 GLY A N 1
ATOM 4458 C CA . GLY A 1 580 ? 6.109 -39.656 -16.781 1 78.94 580 GLY A CA 1
ATOM 4459 C C . GLY A 1 580 ? 6.395 -41.125 -16.547 1 78.94 580 GLY A C 1
ATOM 4460 O O . GLY A 1 580 ? 6.133 -41.656 -15.453 1 78.94 580 GLY A O 1
ATOM 4461 N N . ASP A 1 581 ? 6.488 -41.969 -17.547 1 67.12 581 ASP A N 1
ATOM 4462 C CA . ASP A 1 581 ? 6.715 -43.406 -17.406 1 67.12 581 ASP A CA 1
ATOM 4463 C C . ASP A 1 581 ? 8.031 -43.812 -18.062 1 67.12 581 ASP A C 1
ATOM 4465 O O . ASP A 1 581 ? 8.047 -44.562 -19.031 1 67.12 581 ASP A O 1
ATOM 4469 N N . PRO A 1 582 ? 9.07 -43.031 -17.609 1 60.22 582 PRO A N 1
ATOM 4470 C CA . PRO A 1 582 ? 10.297 -43.5 -18.266 1 60.22 582 PRO A CA 1
ATOM 4471 C C . PRO A 1 582 ? 10.789 -44.844 -17.672 1 60.22 582 PRO A C 1
ATOM 4473 O O . PRO A 1 582 ? 10.398 -45.219 -16.562 1 60.22 582 PRO A O 1
ATOM 4476 N N . ASP A 1 583 ? 11.359 -45.75 -18.344 1 56.19 583 ASP A N 1
ATOM 4477 C CA . ASP A 1 583 ? 11.969 -46.969 -17.828 1 56.19 583 ASP A CA 1
ATOM 4478 C C . ASP A 1 583 ? 12.656 -46.719 -16.484 1 56.19 583 ASP A C 1
ATOM 4480 O O . ASP A 1 583 ? 13.375 -45.719 -16.328 1 56.19 583 ASP A O 1
ATOM 4484 N N . PRO A 1 584 ? 12.016 -47.281 -15.305 1 51.38 584 PRO A N 1
ATOM 4485 C CA . PRO A 1 584 ? 12.453 -47.125 -13.914 1 51.38 584 PRO A CA 1
ATOM 4486 C C . PRO A 1 584 ? 13.961 -46.969 -13.781 1 51.38 584 PRO A C 1
ATOM 4488 O O . PRO A 1 584 ? 14.438 -46.438 -12.773 1 51.38 584 PRO A O 1
ATOM 4491 N N . GLY A 1 585 ? 14.742 -47.562 -14.469 1 51.09 585 GLY A N 1
ATOM 4492 C CA . GLY A 1 585 ? 16.188 -47.594 -14.281 1 51.09 585 GLY A CA 1
ATOM 4493 C C . GLY A 1 585 ? 16.812 -46.219 -14.398 1 51.09 585 GLY A C 1
ATOM 4494 O O . GLY A 1 585 ? 18.047 -46.094 -14.344 1 51.09 585 GLY A O 1
ATOM 4495 N N . VAL A 1 586 ? 15.906 -45.156 -14.312 1 62.12 586 VAL A N 1
ATOM 4496 C CA . VAL A 1 586 ? 16.438 -43.875 -14.773 1 62.12 586 VAL A CA 1
ATOM 4497 C C . VAL A 1 586 ? 16.781 -43 -13.57 1 62.12 586 VAL A C 1
ATOM 4499 O O . VAL A 1 586 ? 17.484 -42 -13.711 1 62.12 586 VAL A O 1
ATOM 4502 N N . ASN A 1 587 ? 16.438 -43.469 -12.312 1 67.62 587 ASN A N 1
ATOM 4503 C CA . ASN A 1 587 ? 16.938 -42.719 -11.164 1 67.62 587 ASN A CA 1
ATOM 4504 C C . ASN A 1 587 ? 18.453 -42.844 -11.023 1 67.62 587 ASN A C 1
ATOM 4506 O O . ASN A 1 587 ? 18.984 -43.969 -11.133 1 67.62 587 ASN A O 1
ATOM 4510 N N . THR A 1 588 ? 19.094 -41.688 -10.945 1 80.44 588 THR A N 1
ATOM 4511 C CA . THR A 1 588 ? 20.547 -41.688 -10.93 1 80.44 588 THR A CA 1
ATOM 4512 C C . THR A 1 588 ? 21.078 -40.812 -9.789 1 80.44 588 THR A C 1
ATOM 4514 O O . THR A 1 588 ? 20.562 -39.719 -9.547 1 80.44 588 THR A O 1
ATOM 4517 N N . ARG A 1 589 ? 21.938 -41.438 -8.977 1 89.19 589 ARG A N 1
ATOM 4518 C CA . ARG A 1 589 ? 22.656 -40.719 -7.934 1 89.19 589 ARG A CA 1
ATOM 4519 C C . ARG A 1 589 ? 24.156 -40.656 -8.242 1 89.19 589 ARG A C 1
ATOM 4521 O O . ARG A 1 589 ? 24.734 -41.625 -8.688 1 89.19 589 ARG A O 1
ATOM 4528 N N . PHE A 1 590 ? 24.703 -39.5 -8.148 1 89.12 590 PHE A N 1
ATOM 4529 C CA . PHE A 1 590 ? 26.141 -39.375 -8.336 1 89.12 590 PHE A CA 1
ATOM 4530 C C . PHE A 1 590 ? 26.703 -38.219 -7.535 1 89.12 590 PHE A C 1
ATOM 4532 O O . PHE A 1 590 ? 25.984 -37.25 -7.227 1 89.12 590 PHE A O 1
ATOM 4539 N N . ARG A 1 591 ? 27.969 -38.375 -7.137 1 93.69 591 ARG A N 1
ATOM 4540 C CA . ARG A 1 591 ? 28.703 -37.344 -6.383 1 93.69 591 ARG A CA 1
ATOM 4541 C C . ARG A 1 591 ? 29.703 -36.625 -7.27 1 93.69 591 ARG A C 1
ATOM 4543 O O . ARG A 1 591 ? 30.484 -37.25 -7.988 1 93.69 591 ARG A O 1
ATOM 4550 N N . ASP A 1 592 ? 29.594 -35.312 -7.305 1 92.56 592 ASP A N 1
ATOM 4551 C CA . ASP A 1 592 ? 30.531 -34.469 -8.016 1 92.56 592 ASP A CA 1
ATOM 4552 C C . ASP A 1 592 ? 31.344 -33.625 -7.043 1 92.56 592 ASP A C 1
ATOM 4554 O O . ASP A 1 592 ? 30.797 -32.75 -6.383 1 92.56 592 ASP A O 1
ATOM 4558 N N . VAL A 1 593 ? 32.562 -33.906 -6.906 1 95.62 593 VAL A N 1
ATOM 4559 C CA . VAL A 1 593 ? 33.469 -33.188 -6.031 1 95.62 593 VAL A CA 1
ATOM 4560 C C . VAL A 1 593 ? 34.625 -32.594 -6.852 1 95.62 593 VAL A C 1
ATOM 4562 O O . VAL A 1 593 ? 35.219 -33.25 -7.703 1 95.62 593 VAL A O 1
ATOM 4565 N N . GLY A 1 594 ? 34.875 -31.328 -6.633 1 96.25 594 GLY A N 1
ATOM 4566 C CA . GLY A 1 594 ? 35.938 -30.719 -7.418 1 96.25 594 GLY A CA 1
ATOM 4567 C C . GLY A 1 594 ? 36.281 -29.312 -6.984 1 96.25 594 GLY A C 1
ATOM 4568 O O . GLY A 1 594 ? 36.125 -28.953 -5.816 1 96.25 594 GLY A O 1
ATOM 4569 N N . VAL A 1 595 ? 37.031 -28.656 -7.934 1 96.56 595 VAL A N 1
ATOM 4570 C CA . VAL A 1 595 ? 37.438 -27.281 -7.703 1 96.56 595 VAL A CA 1
ATOM 4571 C C . VAL A 1 595 ? 36.75 -26.344 -8.688 1 96.56 595 VAL A C 1
ATOM 4573 O O . VAL A 1 595 ? 36.344 -26.766 -9.781 1 96.56 595 VAL A O 1
ATOM 4576 N N . GLN A 1 596 ? 36.531 -25.172 -8.25 1 97.19 596 GLN A N 1
ATOM 4577 C CA . GLN A 1 596 ? 35.938 -24.188 -9.133 1 97.19 596 GLN A CA 1
ATOM 4578 C C . GLN A 1 596 ? 36.438 -22.781 -8.82 1 97.19 596 GLN A C 1
ATOM 4580 O O . GLN A 1 596 ? 36.938 -22.531 -7.73 1 97.19 596 GLN A O 1
ATOM 4585 N N . THR A 1 597 ? 36.312 -21.906 -9.781 1 97.75 597 THR A N 1
ATOM 4586 C CA . THR A 1 597 ? 36.625 -20.484 -9.641 1 97.75 597 THR A CA 1
ATOM 4587 C C . THR A 1 597 ? 35.562 -19.625 -10.344 1 97.75 597 THR A C 1
ATOM 4589 O O . THR A 1 597 ? 34.969 -20.062 -11.344 1 97.75 597 THR A O 1
ATOM 4592 N N . ARG A 1 598 ? 35.312 -18.531 -9.797 1 97.81 598 ARG A N 1
ATOM 4593 C CA . ARG A 1 598 ? 34.281 -17.641 -10.336 1 97.81 598 ARG A CA 1
ATOM 4594 C C . ARG A 1 598 ? 34.75 -16.188 -10.258 1 97.81 598 ARG A C 1
ATOM 4596 O O . ARG A 1 598 ? 35.188 -15.727 -9.211 1 97.81 598 ARG A O 1
ATOM 4603 N N . LEU A 1 599 ? 34.656 -15.516 -11.344 1 98.12 599 LEU A N 1
ATOM 4604 C CA . LEU A 1 599 ? 34.875 -14.078 -11.414 1 98.12 599 LEU A CA 1
ATOM 4605 C C . LEU A 1 599 ? 33.625 -13.328 -11.781 1 98.12 599 LEU A C 1
ATOM 4607 O O . LEU A 1 599 ? 32.969 -13.648 -12.773 1 98.12 599 LEU A O 1
ATOM 4611 N N . VAL A 1 600 ? 33.281 -12.359 -10.961 1 97.81 600 VAL A N 1
ATOM 4612 C CA . VAL A 1 600 ? 32.094 -11.555 -11.234 1 97.81 600 VAL A CA 1
ATOM 4613 C C . VAL A 1 600 ? 32.469 -10.078 -11.281 1 97.81 600 VAL A C 1
ATOM 4615 O O . VAL A 1 600 ? 33.219 -9.594 -10.43 1 97.81 600 VAL A O 1
ATOM 4618 N N . VAL A 1 601 ? 32.062 -9.383 -12.297 1 98 601 VAL A N 1
ATOM 4619 C CA . VAL A 1 601 ? 32.125 -7.93 -12.438 1 98 601 VAL A CA 1
ATOM 4620 C C . VAL A 1 601 ? 30.719 -7.363 -12.633 1 98 601 VAL A C 1
ATOM 4622 O O . VAL A 1 601 ? 30.016 -7.738 -13.578 1 98 601 VAL A O 1
ATOM 4625 N N . ASP A 1 602 ? 30.281 -6.445 -11.727 1 97.25 602 ASP A N 1
ATOM 4626 C CA . ASP A 1 602 ? 28.891 -5.988 -11.734 1 97.25 602 ASP A CA 1
ATOM 4627 C C . ASP A 1 602 ? 28.812 -4.48 -11.531 1 97.25 602 ASP A C 1
ATOM 4629 O O . ASP A 1 602 ? 29.031 -3.982 -10.422 1 97.25 602 ASP A O 1
ATOM 4633 N N . GLN A 1 603 ? 28.422 -3.752 -12.531 1 96.81 603 GLN A N 1
ATOM 4634 C CA . GLN A 1 603 ? 28.266 -2.301 -12.484 1 96.81 603 GLN A CA 1
ATOM 4635 C C . GLN A 1 603 ? 26.906 -1.878 -13.055 1 96.81 603 GLN A C 1
ATOM 4637 O O . GLN A 1 603 ? 26.781 -0.782 -13.602 1 96.81 603 GLN A O 1
ATOM 4642 N N . PHE A 1 604 ? 26 -2.775 -12.938 1 94.81 604 PHE A N 1
ATOM 4643 C CA . PHE A 1 604 ? 24.656 -2.451 -13.367 1 94.81 604 PHE A CA 1
ATOM 4644 C C . PHE A 1 604 ? 23.969 -1.519 -12.375 1 94.81 604 PHE A C 1
ATOM 4646 O O . PHE A 1 604 ? 24.172 -1.637 -11.164 1 94.81 604 PHE A O 1
ATOM 4653 N N . ASP A 1 605 ? 23.125 -0.629 -12.875 1 90.5 605 ASP A N 1
ATOM 4654 C CA . ASP A 1 605 ? 22.312 0.225 -12.008 1 90.5 605 ASP A CA 1
ATOM 4655 C C . ASP A 1 605 ? 21.172 -0.566 -11.367 1 90.5 605 ASP A C 1
ATOM 4657 O O . ASP A 1 605 ? 20.844 -0.347 -10.203 1 90.5 605 ASP A O 1
ATOM 4661 N N . ASN A 1 606 ? 20.578 -1.397 -12.102 1 88.69 606 ASN A N 1
ATOM 4662 C CA . ASN A 1 606 ? 19.547 -2.334 -11.688 1 88.69 606 ASN A CA 1
ATOM 4663 C C . ASN A 1 606 ? 19.766 -3.719 -12.289 1 88.69 606 ASN A C 1
ATOM 4665 O O . ASN A 1 606 ? 19.625 -3.9 -13.5 1 88.69 606 ASN A O 1
ATOM 4669 N N . PRO A 1 607 ? 20.094 -4.602 -11.438 1 88.88 607 PRO A N 1
ATOM 4670 C CA . PRO A 1 607 ? 20.438 -5.906 -12.008 1 88.88 607 PRO A CA 1
ATOM 4671 C C . PRO A 1 607 ? 19.234 -6.605 -12.648 1 88.88 607 PRO A C 1
ATOM 4673 O O . PRO A 1 607 ? 19.406 -7.422 -13.555 1 88.88 607 PRO A O 1
ATOM 4676 N N . ARG A 1 608 ? 18.031 -6.395 -12.219 1 87.75 608 ARG A N 1
ATOM 4677 C CA . ARG A 1 608 ? 16.844 -7.094 -12.711 1 87.75 608 ARG A CA 1
ATOM 4678 C C . ARG A 1 608 ? 16.266 -6.391 -13.93 1 87.75 608 ARG A C 1
ATOM 4680 O O . ARG A 1 608 ? 15.586 -7.02 -14.75 1 87.75 608 ARG A O 1
ATOM 4687 N N . TRP A 1 609 ? 16.453 -5.145 -14.047 1 89.56 609 TRP A N 1
ATOM 4688 C CA . TRP A 1 609 ? 16.016 -4.344 -15.188 1 89.56 609 TRP A CA 1
ATOM 4689 C C . TRP A 1 609 ? 17 -3.217 -15.469 1 89.56 609 TRP A C 1
ATOM 4691 O O . TRP A 1 609 ? 16.672 -2.039 -15.32 1 89.56 609 TRP A O 1
ATOM 4701 N N . PRO A 1 610 ? 18.125 -3.609 -16.016 1 92.5 610 PRO A N 1
ATOM 4702 C CA . PRO A 1 610 ? 19.203 -2.639 -16.188 1 92.5 610 PRO A CA 1
ATOM 4703 C C . PRO A 1 610 ? 18.891 -1.605 -17.281 1 92.5 610 PRO A C 1
ATOM 4705 O O . PRO A 1 610 ? 18.312 -1.946 -18.312 1 92.5 610 PRO A O 1
ATOM 4708 N N . ARG A 1 611 ? 19.266 -0.385 -17.031 1 91.25 611 ARG A N 1
ATOM 4709 C CA . ARG A 1 611 ? 19.172 0.682 -18.016 1 91.25 611 ARG A CA 1
ATOM 4710 C C . ARG A 1 611 ? 20.547 1.228 -18.375 1 91.25 611 ARG A C 1
ATOM 4712 O O . ARG A 1 611 ? 20.703 1.932 -19.375 1 91.25 611 ARG A O 1
ATOM 4719 N N . ALA A 1 612 ? 21.531 0.898 -17.5 1 94 612 ALA A N 1
ATOM 4720 C CA . ALA A 1 612 ? 22.906 1.308 -17.734 1 94 612 ALA A CA 1
ATOM 4721 C C . ALA A 1 612 ? 23.891 0.393 -17 1 94 612 ALA A C 1
ATOM 4723 O O . ALA A 1 612 ? 23.578 -0.122 -15.93 1 94 612 ALA A O 1
ATOM 4724 N N . GLY A 1 613 ? 25.062 0.221 -17.641 1 96.69 613 GLY A N 1
ATOM 4725 C CA . GLY A 1 613 ? 26.141 -0.502 -16.969 1 96.69 613 GLY A CA 1
ATOM 4726 C C . GLY A 1 613 ? 26.531 -1.785 -17.688 1 96.69 613 GLY A C 1
ATOM 4727 O O . GLY A 1 613 ? 26.234 -1.963 -18.859 1 96.69 613 GLY A O 1
ATOM 4728 N N . TYR A 1 614 ? 27.312 -2.572 -17.016 1 97.44 614 TYR A N 1
ATOM 4729 C CA . TYR A 1 614 ? 27.812 -3.828 -17.562 1 97.44 614 TYR A CA 1
ATOM 4730 C C . TYR A 1 614 ? 27.938 -4.895 -16.484 1 97.44 614 TYR A C 1
ATOM 4732 O O . TYR A 1 614 ? 28.016 -4.574 -15.297 1 97.44 614 TYR A O 1
ATOM 4740 N N . TYR A 1 615 ? 27.891 -6.098 -16.891 1 96.75 615 TYR A N 1
ATOM 4741 C CA . TYR A 1 615 ? 27.953 -7.258 -16 1 96.75 615 TYR A CA 1
ATOM 4742 C C . TYR A 1 615 ? 28.703 -8.398 -16.672 1 96.75 615 TYR A C 1
ATOM 4744 O O . TYR A 1 615 ? 28.562 -8.633 -17.875 1 96.75 615 TYR A O 1
ATOM 4752 N N . PHE A 1 616 ? 29.562 -9.062 -15.891 1 97.5 616 PHE A N 1
ATOM 4753 C CA . PHE A 1 616 ? 30.281 -10.25 -16.344 1 97.5 616 PHE A CA 1
ATOM 4754 C C . PHE A 1 616 ? 30.328 -11.305 -15.25 1 97.5 616 PHE A C 1
ATOM 4756 O O . PHE A 1 616 ? 30.625 -10.984 -14.094 1 97.5 616 PHE A O 1
ATOM 4763 N N . ASN A 1 617 ? 30 -12.438 -15.523 1 97.44 617 ASN A N 1
ATOM 4764 C CA . ASN A 1 617 ? 30.141 -13.609 -14.664 1 97.44 617 ASN A CA 1
ATOM 4765 C C . ASN A 1 617 ? 30.875 -14.742 -15.383 1 97.44 617 ASN A C 1
ATOM 4767 O O . ASN A 1 617 ? 30.453 -15.195 -16.438 1 97.44 617 ASN A O 1
ATOM 4771 N N . GLY A 1 618 ? 31.969 -15.156 -14.883 1 97.38 618 GLY A N 1
ATOM 4772 C CA . GLY A 1 618 ? 32.719 -16.266 -15.414 1 97.38 618 GLY A CA 1
ATOM 4773 C C . GLY A 1 618 ? 33.031 -17.328 -14.383 1 97.38 618 GLY A C 1
ATOM 4774 O O . GLY A 1 618 ? 33.719 -17.062 -13.391 1 97.38 618 GLY A O 1
ATOM 4775 N N . LYS A 1 619 ? 32.562 -18.531 -14.609 1 97.31 619 LYS A N 1
ATOM 4776 C CA . LYS A 1 619 ? 32.812 -19.656 -13.727 1 97.31 619 LYS A CA 1
ATOM 4777 C C . LYS A 1 619 ? 33.531 -20.797 -14.461 1 97.31 619 LYS A C 1
ATOM 4779 O O . LYS A 1 619 ? 33.156 -21.125 -15.594 1 97.31 619 LYS A O 1
ATOM 4784 N N . LEU A 1 620 ? 34.562 -21.266 -13.898 1 96.69 620 LEU A N 1
ATOM 4785 C CA . LEU A 1 620 ? 35.281 -22.438 -14.375 1 96.69 620 LEU A CA 1
ATOM 4786 C C . LEU A 1 620 ? 35.438 -23.484 -13.273 1 96.69 620 LEU A C 1
ATOM 4788 O O . LEU A 1 620 ? 35.594 -23.125 -12.102 1 96.69 620 LEU A O 1
ATOM 4792 N N . GLY A 1 621 ? 35.344 -24.734 -13.633 1 95.12 621 GLY A N 1
ATOM 4793 C CA . GLY A 1 621 ? 35.562 -25.781 -12.633 1 95.12 621 GLY A CA 1
ATOM 4794 C C . GLY A 1 621 ? 35.875 -27.141 -13.234 1 95.12 621 GLY A C 1
ATOM 4795 O O . GLY A 1 621 ? 35.844 -27.297 -14.461 1 95.12 621 GLY A O 1
ATOM 4796 N N . ALA A 1 622 ? 36.25 -28.078 -12.336 1 93.5 622 ALA A N 1
ATOM 4797 C CA . ALA A 1 622 ? 36.594 -29.453 -12.75 1 93.5 622 ALA A CA 1
ATOM 4798 C C . ALA A 1 622 ? 36.312 -30.438 -11.617 1 93.5 622 ALA A C 1
ATOM 4800 O O . ALA A 1 622 ? 36.656 -30.156 -10.461 1 93.5 622 ALA A O 1
ATOM 4801 N N . GLY A 1 623 ? 35.656 -31.453 -12.039 1 92.06 623 GLY A N 1
ATOM 4802 C CA . GLY A 1 623 ? 35.531 -32.562 -11.102 1 92.06 623 GLY A CA 1
ATOM 4803 C C . GLY A 1 623 ? 36.844 -33.312 -10.938 1 92.06 623 GLY A C 1
ATOM 4804 O O . GLY A 1 623 ? 37.562 -33.531 -11.906 1 92.06 623 GLY A O 1
ATOM 4805 N N . LEU A 1 624 ? 37.125 -33.75 -9.641 1 92.44 624 LEU A N 1
ATOM 4806 C CA . LEU A 1 624 ? 38.375 -34.406 -9.344 1 92.44 624 LEU A CA 1
ATOM 4807 C C . LEU A 1 624 ? 38.125 -35.781 -8.758 1 92.44 624 LEU A C 1
ATOM 4809 O O . LEU A 1 624 ? 37.938 -35.938 -7.547 1 92.44 624 LEU A O 1
ATOM 4813 N N . PRO A 1 625 ? 38.344 -36.75 -9.516 1 90 625 PRO A N 1
ATOM 4814 C CA . PRO A 1 625 ? 38.125 -38.094 -8.992 1 90 625 PRO A CA 1
ATOM 4815 C C . PRO A 1 625 ? 39 -38.406 -7.773 1 90 625 PRO A C 1
ATOM 4817 O O . PRO A 1 625 ? 38.625 -39.188 -6.902 1 90 625 PRO A O 1
ATOM 4820 N N . GLY A 1 626 ? 40.156 -37.812 -7.727 1 91.06 626 GLY A N 1
ATOM 4821 C CA . GLY A 1 626 ? 41.062 -38 -6.59 1 91.06 626 GLY A CA 1
ATOM 4822 C C . GLY A 1 626 ? 40.438 -37.562 -5.273 1 91.06 626 GLY A C 1
ATOM 4823 O O . GLY A 1 626 ? 40.844 -38.031 -4.207 1 91.06 626 GLY A O 1
ATOM 4824 N N . LEU A 1 627 ? 39.469 -36.75 -5.398 1 93.12 627 LEU A N 1
ATOM 4825 C CA . LEU A 1 627 ? 38.781 -36.25 -4.191 1 93.12 627 LEU A CA 1
ATOM 4826 C C . LEU A 1 627 ? 37.469 -37 -3.98 1 93.12 627 LEU A C 1
ATOM 4828 O O . LEU A 1 627 ? 36.625 -36.562 -3.168 1 93.12 627 LEU A O 1
ATOM 4832 N N . GLY A 1 628 ? 37.219 -38 -4.789 1 90.19 628 GLY A N 1
ATOM 4833 C CA . GLY A 1 628 ? 36.031 -38.812 -4.617 1 90.19 628 GLY A CA 1
ATOM 4834 C C . GLY A 1 628 ? 34.938 -38.5 -5.621 1 90.19 628 GLY A C 1
ATOM 4835 O O . GLY A 1 628 ? 33.781 -38.969 -5.488 1 90.19 628 GLY A O 1
ATOM 4836 N N . SER A 1 629 ? 35.188 -37.719 -6.629 1 91.62 629 SER A N 1
ATOM 4837 C CA . SER A 1 629 ? 34.188 -37.344 -7.629 1 91.62 629 SER A CA 1
ATOM 4838 C C . SER A 1 629 ? 33.875 -38.531 -8.555 1 91.62 629 SER A C 1
ATOM 4840 O O . SER A 1 629 ? 34.781 -39.25 -8.953 1 91.62 629 SER A O 1
ATOM 4842 N N . GLU A 1 630 ? 32.594 -38.688 -8.828 1 88.62 630 GLU A N 1
ATOM 4843 C CA . GLU A 1 630 ? 32.188 -39.656 -9.805 1 88.62 630 GLU A CA 1
ATOM 4844 C C . GLU A 1 630 ? 32.031 -39.062 -11.195 1 88.62 630 GLU A C 1
ATOM 4846 O O . GLU A 1 630 ? 31.812 -39.75 -12.18 1 88.62 630 GLU A O 1
ATOM 4851 N N . VAL A 1 631 ? 32.062 -37.812 -11.203 1 83.81 631 VAL A N 1
ATOM 4852 C CA . VAL A 1 631 ? 32.031 -37.031 -12.445 1 83.81 631 VAL A CA 1
ATOM 4853 C C . VAL A 1 631 ? 33.438 -36.531 -12.781 1 83.81 631 VAL A C 1
ATOM 4855 O O . VAL A 1 631 ? 34.156 -36 -11.922 1 83.81 631 VAL A O 1
ATOM 4858 N N . ASN A 1 632 ? 33.906 -36.875 -13.977 1 84.19 632 ASN A N 1
ATOM 4859 C CA . ASN A 1 632 ? 35.188 -36.406 -14.445 1 84.19 632 ASN A CA 1
ATOM 4860 C C . ASN A 1 632 ? 35.062 -35.5 -15.656 1 84.19 632 ASN A C 1
ATOM 4862 O O . ASN A 1 632 ? 35.25 -35.938 -16.797 1 84.19 632 ASN A O 1
ATOM 4866 N N . GLN A 1 633 ? 34.75 -34.25 -15.328 1 83.25 633 GLN A N 1
ATOM 4867 C CA . GLN A 1 633 ? 34.562 -33.281 -16.391 1 83.25 633 GLN A CA 1
ATOM 4868 C C . GLN A 1 633 ? 34.906 -31.891 -15.938 1 83.25 633 GLN A C 1
ATOM 4870 O O . GLN A 1 633 ? 35.031 -31.625 -14.734 1 83.25 633 GLN A O 1
ATOM 4875 N N . LYS A 1 634 ? 35.25 -31.094 -16.922 1 91.5 634 LYS A N 1
ATOM 4876 C CA . LYS A 1 634 ? 35.438 -29.656 -16.734 1 91.5 634 LYS A CA 1
ATOM 4877 C C . LYS A 1 634 ? 34.219 -28.875 -17.234 1 91.5 634 LYS A C 1
ATOM 4879 O O . LYS A 1 634 ? 33.531 -29.297 -18.172 1 91.5 634 LYS A O 1
ATOM 4884 N N . PHE A 1 635 ? 33.906 -27.828 -16.516 1 92.12 635 PHE A N 1
ATOM 4885 C CA . PHE A 1 635 ? 32.75 -27.047 -16.953 1 92.12 635 PHE A CA 1
ATOM 4886 C C . PHE A 1 635 ? 33.062 -25.562 -16.953 1 92.12 635 PHE A C 1
ATOM 4888 O O . PHE A 1 635 ? 34 -25.109 -16.281 1 92.12 635 PHE A O 1
ATOM 4895 N N . TYR A 1 636 ? 32.375 -24.812 -17.766 1 94.88 636 TYR A N 1
ATOM 4896 C CA . TYR A 1 636 ? 32.469 -23.359 -17.812 1 94.88 636 TYR A CA 1
ATOM 4897 C C . TYR A 1 636 ? 31.078 -22.734 -17.906 1 94.88 636 TYR A C 1
ATOM 4899 O O . TYR A 1 636 ? 30.141 -23.344 -18.422 1 94.88 636 TYR A O 1
ATOM 4907 N N . ASP A 1 637 ? 30.906 -21.578 -17.375 1 96.62 637 ASP A N 1
ATOM 4908 C CA . ASP A 1 637 ? 29.688 -20.766 -17.406 1 96.62 637 ASP A CA 1
ATOM 4909 C C . ASP A 1 637 ? 30.031 -19.281 -17.531 1 96.62 637 ASP A C 1
ATOM 4911 O O . ASP A 1 637 ? 30.438 -18.656 -16.547 1 96.62 637 ASP A O 1
ATOM 4915 N N . PHE A 1 638 ? 29.891 -18.75 -18.703 1 97.44 638 PHE A N 1
ATOM 4916 C CA . PHE A 1 638 ? 30.234 -17.359 -18.969 1 97.44 638 PHE A CA 1
ATOM 4917 C C . PHE A 1 638 ? 28.984 -16.562 -19.344 1 97.44 638 PHE A C 1
ATOM 4919 O O . PHE A 1 638 ? 28.172 -17.016 -20.156 1 97.44 638 PHE A O 1
ATOM 4926 N N . THR A 1 639 ? 28.781 -15.438 -18.75 1 97.31 639 THR A N 1
ATOM 4927 C CA . THR A 1 639 ? 27.719 -14.5 -19.094 1 97.31 639 THR A CA 1
ATOM 4928 C C . THR A 1 639 ? 28.266 -13.078 -19.172 1 97.31 639 THR A C 1
ATOM 4930 O O . THR A 1 639 ? 28.969 -12.625 -18.25 1 97.31 639 THR A O 1
ATOM 4933 N N . GLY A 1 640 ? 28.047 -12.398 -20.219 1 97.5 640 GLY A N 1
ATOM 4934 C CA . GLY A 1 640 ? 28.359 -10.992 -20.406 1 97.5 640 GLY A CA 1
ATOM 4935 C C . GLY A 1 640 ? 27.156 -10.164 -20.828 1 97.5 640 GLY A C 1
ATOM 4936 O O . GLY A 1 640 ? 26.391 -10.578 -21.688 1 97.5 640 GLY A O 1
ATOM 4937 N N . GLU A 1 641 ? 26.984 -9.031 -20.156 1 97.44 641 GLU A N 1
ATOM 4938 C CA . GLU A 1 641 ? 25.844 -8.172 -20.484 1 97.44 641 GLU A CA 1
ATOM 4939 C C . GLU A 1 641 ? 26.25 -6.703 -20.5 1 97.44 641 GLU A C 1
ATOM 4941 O O . GLU A 1 641 ? 27.125 -6.285 -19.734 1 97.44 641 GLU A O 1
ATOM 4946 N N . LEU A 1 642 ? 25.641 -5.945 -21.375 1 97.62 642 LEU A N 1
ATOM 4947 C CA . LEU A 1 642 ? 25.797 -4.5 -21.516 1 97.62 642 LEU A CA 1
ATOM 4948 C C . LEU A 1 642 ? 24.453 -3.816 -21.719 1 97.62 642 LEU A C 1
ATOM 4950 O O . LEU A 1 642 ? 23.609 -4.312 -22.469 1 97.62 642 LEU A O 1
ATOM 4954 N N . ALA A 1 643 ? 24.219 -2.725 -21 1 97.12 643 ALA A N 1
ATOM 4955 C CA . ALA A 1 643 ? 23 -1.943 -21.172 1 97.12 643 ALA A CA 1
ATOM 4956 C C . ALA A 1 643 ? 23.297 -0.451 -21.266 1 97.12 643 ALA A C 1
ATOM 4958 O O . ALA A 1 643 ? 24.172 0.05 -20.547 1 97.12 643 ALA A O 1
ATOM 4959 N N . HIS A 1 644 ? 22.594 0.205 -22.125 1 96.94 644 HIS A N 1
ATOM 4960 C CA . HIS A 1 644 ? 22.734 1.648 -22.266 1 96.94 644 HIS A CA 1
ATOM 4961 C C . HIS A 1 644 ? 21.406 2.285 -22.703 1 96.94 644 HIS A C 1
ATOM 4963 O O . HIS A 1 644 ? 20.703 1.735 -23.547 1 96.94 644 HIS A O 1
ATOM 4969 N N . THR A 1 645 ? 21.109 3.383 -22.125 1 93.62 645 THR A N 1
ATOM 4970 C CA . THR A 1 645 ? 19.875 4.094 -22.453 1 93.62 645 THR A CA 1
ATOM 4971 C C . THR A 1 645 ? 20.188 5.371 -23.234 1 93.62 645 THR A C 1
ATOM 4973 O O . THR A 1 645 ? 21.078 6.137 -22.844 1 93.62 645 THR A O 1
ATOM 4976 N N . TYR A 1 646 ? 19.516 5.551 -24.297 1 92.81 646 TYR A N 1
ATOM 4977 C CA . TYR A 1 646 ? 19.531 6.777 -25.094 1 92.81 646 TYR A CA 1
ATOM 4978 C C . TYR A 1 646 ? 18.141 7.406 -25.125 1 92.81 646 TYR A C 1
ATOM 4980 O O . TYR A 1 646 ? 17.25 6.934 -25.859 1 92.81 646 TYR A O 1
ATOM 4988 N N . GLY A 1 647 ? 17.984 8.492 -24.438 1 85.94 647 GLY A N 1
ATOM 4989 C CA . GLY A 1 647 ? 16.641 9.031 -24.281 1 85.94 647 GLY A CA 1
ATOM 4990 C C . GLY A 1 647 ? 15.711 8.102 -23.516 1 85.94 647 GLY A C 1
ATOM 4991 O O . GLY A 1 647 ? 16 7.723 -22.375 1 85.94 647 GLY A O 1
ATOM 4992 N N . ASP A 1 648 ? 14.656 7.652 -24.234 1 88.38 648 ASP A N 1
ATOM 4993 C CA . ASP A 1 648 ? 13.703 6.766 -23.578 1 88.38 648 ASP A CA 1
ATOM 4994 C C . ASP A 1 648 ? 13.883 5.32 -24.047 1 88.38 648 ASP A C 1
ATOM 4996 O O . ASP A 1 648 ? 13.125 4.434 -23.641 1 88.38 648 ASP A O 1
ATOM 5000 N N . PHE A 1 649 ? 14.938 5.109 -24.844 1 94.12 649 PHE A N 1
ATOM 5001 C CA . PHE A 1 649 ? 15.195 3.773 -25.359 1 94.12 649 PHE A CA 1
ATOM 5002 C C . PHE A 1 649 ? 16.406 3.148 -24.688 1 94.12 649 PHE A C 1
ATOM 5004 O O . PHE A 1 649 ? 17.438 3.803 -24.516 1 94.12 649 PHE A O 1
ATOM 5011 N N . THR A 1 650 ? 16.266 1.961 -24.297 1 96.25 650 THR A N 1
ATOM 5012 C CA . THR A 1 650 ? 17.359 1.22 -23.703 1 96.25 650 THR A CA 1
ATOM 5013 C C . THR A 1 650 ? 17.719 0.002 -24.547 1 96.25 650 THR A C 1
ATOM 5015 O O . THR A 1 650 ? 16.828 -0.729 -25 1 96.25 650 THR A O 1
ATOM 5018 N N . ALA A 1 651 ? 18.953 -0.169 -24.781 1 97.75 651 ALA A N 1
ATOM 5019 C CA . ALA A 1 651 ? 19.469 -1.361 -25.453 1 97.75 651 ALA A CA 1
ATOM 5020 C C . ALA A 1 651 ? 20.25 -2.238 -24.484 1 97.75 651 ALA A C 1
ATOM 5022 O O . ALA A 1 651 ? 21.109 -1.745 -23.734 1 97.75 651 ALA A O 1
ATOM 5023 N N . ARG A 1 652 ? 19.938 -3.479 -24.469 1 97.12 652 ARG A N 1
ATOM 5024 C CA . ARG A 1 652 ? 20.609 -4.453 -23.609 1 97.12 652 ARG A CA 1
ATOM 5025 C C . ARG A 1 652 ? 21.125 -5.637 -24.422 1 97.12 652 ARG A C 1
ATOM 5027 O O . ARG A 1 652 ? 20.344 -6.312 -25.094 1 97.12 652 ARG A O 1
ATOM 5034 N N . PHE A 1 653 ? 22.391 -5.875 -24.344 1 97.94 653 PHE A N 1
ATOM 5035 C CA . PHE A 1 653 ? 23.031 -6.996 -25.031 1 97.94 653 PHE A CA 1
ATOM 5036 C C . PHE A 1 653 ? 23.484 -8.055 -24.047 1 97.94 653 PHE A C 1
ATOM 5038 O O . PHE A 1 653 ? 24.109 -7.727 -23.031 1 97.94 653 PHE A O 1
ATOM 5045 N N . THR A 1 654 ? 23.156 -9.266 -24.312 1 97.56 654 THR A N 1
ATOM 5046 C CA . THR A 1 654 ? 23.562 -10.383 -23.453 1 97.56 654 THR A CA 1
ATOM 5047 C C . THR A 1 654 ? 24.234 -11.477 -24.266 1 97.56 654 THR A C 1
ATOM 5049 O O . THR A 1 654 ? 23.766 -11.836 -25.344 1 97.56 654 THR A O 1
ATOM 5052 N N . ALA A 1 655 ? 25.328 -11.984 -23.781 1 97.88 655 ALA A N 1
ATOM 5053 C CA . ALA A 1 655 ? 26 -13.164 -24.312 1 97.88 655 ALA A CA 1
ATOM 5054 C C . ALA A 1 655 ? 26.25 -14.203 -23.234 1 97.88 655 ALA A C 1
ATOM 5056 O O . ALA A 1 655 ? 26.797 -13.883 -22.172 1 97.88 655 ALA A O 1
ATOM 5057 N N . LYS A 1 656 ? 25.812 -15.359 -23.484 1 97.62 656 LYS A N 1
ATOM 5058 C CA . LYS A 1 656 ? 26 -16.469 -22.547 1 97.62 656 LYS A CA 1
ATOM 5059 C C . LYS A 1 656 ? 26.625 -17.672 -23.234 1 97.62 656 LYS A C 1
ATOM 5061 O O . LYS A 1 656 ? 26.344 -17.938 -24.391 1 97.62 656 LYS A O 1
ATOM 5066 N N . ALA A 1 657 ? 27.469 -18.359 -22.547 1 96.5 657 ALA A N 1
ATOM 5067 C CA . ALA A 1 657 ? 28.047 -19.625 -22.969 1 96.5 657 ALA A CA 1
ATOM 5068 C C . ALA A 1 657 ? 28.312 -20.547 -21.781 1 96.5 657 ALA A C 1
ATOM 5070 O O . ALA A 1 657 ? 28.969 -20.141 -20.812 1 96.5 657 ALA A O 1
ATOM 5071 N N . LYS A 1 658 ? 27.75 -21.703 -21.828 1 95.12 658 LYS A N 1
ATOM 5072 C CA . LYS A 1 658 ? 27.969 -22.688 -20.781 1 95.12 658 LYS A CA 1
ATOM 5073 C C . LYS A 1 658 ? 28.188 -24.078 -21.375 1 95.12 658 LYS A C 1
ATOM 5075 O O . LYS A 1 658 ? 27.656 -24.391 -22.438 1 95.12 658 LYS A O 1
ATOM 5080 N N . GLY A 1 659 ? 29.031 -24.859 -20.641 1 91.69 659 GLY A N 1
ATOM 5081 C CA . GLY A 1 659 ? 29.266 -26.188 -21.203 1 91.69 659 GLY A CA 1
ATOM 5082 C C . GLY A 1 659 ? 30.109 -27.078 -20.297 1 91.69 659 GLY A C 1
ATOM 5083 O O . GLY A 1 659 ? 30.703 -26.609 -19.328 1 91.69 659 GLY A O 1
ATOM 5084 N N . ASN A 1 660 ? 29.938 -28.281 -20.578 1 89.38 660 ASN A N 1
ATOM 5085 C CA . ASN A 1 660 ? 30.812 -29.312 -20.047 1 89.38 660 ASN A CA 1
ATOM 5086 C C . ASN A 1 660 ? 31.797 -29.812 -21.109 1 89.38 660 ASN A C 1
ATOM 5088 O O . ASN A 1 660 ? 31.406 -30.141 -22.234 1 89.38 660 ASN A O 1
ATOM 5092 N N . ILE A 1 661 ? 33.062 -29.797 -20.719 1 84.25 661 ILE A N 1
ATOM 5093 C CA . ILE A 1 661 ? 34.062 -30.234 -21.688 1 84.25 661 ILE A CA 1
ATOM 5094 C C . ILE A 1 661 ? 34.875 -31.391 -21.094 1 84.25 661 ILE A C 1
ATOM 5096 O O . ILE A 1 661 ? 34.938 -31.547 -19.875 1 84.25 661 ILE A O 1
ATOM 5100 N N . ASP A 1 662 ? 35.469 -32.188 -21.984 1 74.88 662 ASP A N 1
ATOM 5101 C CA . ASP A 1 662 ? 36.312 -33.312 -21.609 1 74.88 662 ASP A CA 1
ATOM 5102 C C . ASP A 1 662 ? 35.531 -34.312 -20.734 1 74.88 662 ASP A C 1
ATOM 5104 O O . ASP A 1 662 ? 36 -34.656 -19.656 1 74.88 662 ASP A O 1
ATOM 5108 N N . VAL A 1 663 ? 34.375 -34.656 -21.219 1 68.12 663 VAL A N 1
ATOM 5109 C CA . VAL A 1 663 ? 33.5 -35.531 -20.453 1 68.12 663 VAL A CA 1
ATOM 5110 C C . VAL A 1 663 ? 34.031 -36.969 -20.516 1 68.12 663 VAL A C 1
ATOM 5112 O O . VAL A 1 663 ? 34.094 -37.562 -21.594 1 68.12 663 VAL A O 1
ATOM 5115 N N . ARG A 1 664 ? 34.562 -37.469 -19.516 1 68.94 664 ARG A N 1
ATOM 5116 C CA . ARG A 1 664 ? 35.156 -38.812 -19.484 1 68.94 664 ARG A CA 1
ATOM 5117 C C . ARG A 1 664 ? 34.25 -39.781 -18.703 1 68.94 664 ARG A C 1
ATOM 5119 O O . ARG A 1 664 ? 34.656 -40.906 -18.438 1 68.94 664 ARG A O 1
ATOM 5126 N N . SER A 1 665 ? 33.219 -39.188 -18.125 1 67.75 665 SER A N 1
ATOM 5127 C CA . SER A 1 665 ? 32.281 -40.031 -17.406 1 67.75 665 SER A CA 1
ATOM 5128 C C . SER A 1 665 ? 30.906 -40.031 -18.078 1 67.75 665 SER A C 1
ATOM 5130 O O . SER A 1 665 ? 30.594 -39.125 -18.844 1 67.75 665 SER A O 1
ATOM 5132 N N . ASP A 1 666 ? 30.219 -41.094 -17.844 1 63.75 666 ASP A N 1
ATOM 5133 C CA . ASP A 1 666 ? 28.891 -41.25 -18.438 1 63.75 666 ASP A CA 1
ATOM 5134 C C . ASP A 1 666 ? 27.844 -40.469 -17.656 1 63.75 666 ASP A C 1
ATOM 5136 O O . ASP A 1 666 ? 26.688 -40.375 -18.094 1 63.75 666 ASP A O 1
ATOM 5140 N N . THR A 1 667 ? 28.375 -39.906 -16.656 1 71.19 667 THR A N 1
ATOM 5141 C CA . THR A 1 667 ? 27.406 -39.219 -15.812 1 71.19 667 THR A CA 1
ATOM 5142 C C . THR A 1 667 ? 27.609 -37.688 -15.906 1 71.19 667 THR A C 1
ATOM 5144 O O . THR A 1 667 ? 28.703 -37.188 -15.672 1 71.19 667 THR A O 1
ATOM 5147 N N . PHE A 1 668 ? 26.734 -37.031 -16.484 1 66.56 668 PHE A N 1
ATOM 5148 C CA . PHE A 1 668 ? 26.766 -35.562 -16.438 1 66.56 668 PHE A CA 1
ATOM 5149 C C . PHE A 1 668 ? 25.359 -35 -16.547 1 66.56 668 PHE A C 1
ATOM 5151 O O . PHE A 1 668 ? 24.422 -35.719 -16.938 1 66.56 668 PHE A O 1
ATOM 5158 N N . VAL A 1 669 ? 25.203 -33.781 -16.141 1 75.88 669 VAL A N 1
ATOM 5159 C CA . VAL A 1 669 ? 23.938 -33.031 -16.281 1 75.88 669 VAL A CA 1
ATOM 5160 C C . VAL A 1 669 ? 24.016 -32.125 -17.5 1 75.88 669 VAL A C 1
ATOM 5162 O O . VAL A 1 669 ? 24.859 -31.234 -17.578 1 75.88 669 VAL A O 1
ATOM 5165 N N . PRO A 1 670 ? 23.156 -32.344 -18.406 1 83.69 670 PRO A N 1
ATOM 5166 C CA . PRO A 1 670 ? 23.203 -31.516 -19.609 1 83.69 670 PRO A CA 1
ATOM 5167 C C . PRO A 1 670 ? 22.859 -30.047 -19.312 1 83.69 670 PRO A C 1
ATOM 5169 O O . PRO A 1 670 ? 22.188 -29.75 -18.328 1 83.69 670 PRO A O 1
ATOM 5172 N N . GLN A 1 671 ? 23.375 -29.203 -20.203 1 88.88 671 GLN A N 1
ATOM 5173 C CA . GLN A 1 671 ? 23 -27.797 -20.172 1 88.88 671 GLN A CA 1
ATOM 5174 C C . GLN A 1 671 ? 21.688 -27.562 -20.891 1 88.88 671 GLN A C 1
ATOM 5176 O O . GLN A 1 671 ? 21.312 -28.344 -21.781 1 88.88 671 GLN A O 1
ATOM 5181 N N . GLN A 1 672 ? 21.016 -26.531 -20.453 1 89.62 672 GLN A N 1
ATOM 5182 C CA . GLN A 1 672 ? 19.672 -26.297 -20.969 1 89.62 672 GLN A CA 1
ATOM 5183 C C . GLN A 1 672 ? 19.578 -24.938 -21.656 1 89.62 672 GLN A C 1
ATOM 5185 O O . GLN A 1 672 ? 20.234 -23.984 -21.25 1 89.62 672 GLN A O 1
ATOM 5190 N N . LEU A 1 673 ? 18.812 -24.891 -22.688 1 89.69 673 LEU A N 1
ATOM 5191 C CA . LEU A 1 673 ? 18.406 -23.672 -23.359 1 89.69 673 LEU A CA 1
ATOM 5192 C C . LEU A 1 673 ? 16.906 -23.672 -23.656 1 89.69 673 LEU A C 1
ATOM 5194 O O . LEU A 1 673 ? 16.328 -24.75 -23.859 1 89.69 673 LEU A O 1
ATOM 5198 N N . GLY A 1 674 ? 16.297 -22.594 -23.641 1 90.38 674 GLY A N 1
ATOM 5199 C CA . GLY A 1 674 ? 14.875 -22.453 -23.875 1 90.38 674 GLY A CA 1
ATOM 5200 C C . GLY A 1 674 ? 14.18 -21.609 -22.828 1 90.38 674 GLY A C 1
ATOM 5201 O O . GLY A 1 674 ? 14.609 -21.562 -21.672 1 90.38 674 GLY A O 1
ATOM 5202 N N . GLY A 1 675 ? 13.102 -21 -23.25 1 90.75 675 GLY A N 1
ATOM 5203 C CA . GLY A 1 675 ? 12.359 -20.125 -22.359 1 90.75 675 GLY A CA 1
ATOM 5204 C C . GLY A 1 675 ? 12.367 -18.688 -22.812 1 90.75 675 GLY A C 1
ATOM 5205 O O . GLY A 1 675 ? 13.117 -18.312 -23.703 1 90.75 675 GLY A O 1
ATOM 5206 N N . PHE A 1 676 ? 11.664 -17.891 -22.109 1 92 676 PHE A N 1
ATOM 5207 C CA . PHE A 1 676 ? 11.547 -16.484 -22.469 1 92 676 PHE A CA 1
ATOM 5208 C C . PHE A 1 676 ? 12.883 -15.773 -22.312 1 92 676 PHE A C 1
ATOM 5210 O O . PHE A 1 676 ? 13.516 -15.859 -21.25 1 92 676 PHE A O 1
ATOM 5217 N N . LEU A 1 677 ? 13.352 -15.102 -23.375 1 94.44 677 LEU A N 1
ATOM 5218 C CA . LEU A 1 677 ? 14.594 -14.336 -23.438 1 94.44 677 LEU A CA 1
ATOM 5219 C C . LEU A 1 677 ? 15.797 -15.242 -23.219 1 94.44 677 LEU A C 1
ATOM 5221 O O . LEU A 1 677 ? 16.875 -14.773 -22.844 1 94.44 677 LEU A O 1
ATOM 5225 N N . ASN A 1 678 ? 15.617 -16.438 -23.281 1 95 678 ASN A N 1
ATOM 5226 C CA . ASN A 1 678 ? 16.594 -17.531 -23.266 1 95 678 ASN A CA 1
ATOM 5227 C C . ASN A 1 678 ? 16.359 -18.5 -24.406 1 95 678 ASN A C 1
ATOM 5229 O O . ASN A 1 678 ? 16.312 -19.719 -24.203 1 95 678 ASN A O 1
ATOM 5233 N N . LEU A 1 679 ? 16.188 -17.938 -25.484 1 94.06 679 LEU A N 1
ATOM 5234 C CA . LEU A 1 679 ? 15.789 -18.578 -26.734 1 94.06 679 LEU A CA 1
ATOM 5235 C C . LEU A 1 679 ? 14.281 -18.781 -26.781 1 94.06 679 LEU A C 1
ATOM 5237 O O . LEU A 1 679 ? 13.812 -19.922 -26.781 1 94.06 679 LEU A O 1
ATOM 5241 N N . THR A 1 680 ? 13.625 -17.641 -26.906 1 94.62 680 THR A N 1
ATOM 5242 C CA . THR A 1 680 ? 12.164 -17.594 -26.906 1 94.62 680 THR A CA 1
ATOM 5243 C C . THR A 1 680 ? 11.594 -18.453 -28.016 1 94.62 680 THR A C 1
ATOM 5245 O O . THR A 1 680 ? 12.195 -18.578 -29.094 1 94.62 680 THR A O 1
ATOM 5248 N N . GLY A 1 681 ? 10.391 -19.047 -27.766 1 93.12 681 GLY A N 1
ATOM 5249 C CA . GLY A 1 681 ? 9.789 -19.969 -28.719 1 93.12 681 GLY A CA 1
ATOM 5250 C C . GLY A 1 681 ? 9.891 -21.422 -28.297 1 93.12 681 GLY A C 1
ATOM 5251 O O . GLY A 1 681 ? 9.148 -22.266 -28.797 1 93.12 681 GLY A O 1
ATOM 5252 N N . TYR A 1 682 ? 10.906 -21.672 -27.516 1 89.62 682 TYR A N 1
ATOM 5253 C CA . TYR A 1 682 ? 11.023 -22.969 -26.859 1 89.62 682 TYR A CA 1
ATOM 5254 C C . TYR A 1 682 ? 10.625 -22.875 -25.391 1 89.62 682 TYR A C 1
ATOM 5256 O O . TYR A 1 682 ? 10.656 -21.797 -24.797 1 89.62 682 TYR A O 1
ATOM 5264 N N . GLN A 1 683 ? 10.227 -23.984 -24.828 1 88.56 683 GLN A N 1
ATOM 5265 C CA . GLN A 1 683 ? 9.883 -24.016 -23.422 1 88.56 683 GLN A CA 1
ATOM 5266 C C . GLN A 1 683 ? 11.133 -23.984 -22.547 1 88.56 683 GLN A C 1
ATOM 5268 O O . GLN A 1 683 ? 12.234 -24.25 -23.031 1 88.56 683 GLN A O 1
ATOM 5273 N N . SER A 1 684 ? 10.969 -23.688 -21.391 1 86.94 684 SER A N 1
ATOM 5274 C CA . SER A 1 684 ? 12.102 -23.594 -20.469 1 86.94 684 SER A CA 1
ATOM 5275 C C . SER A 1 684 ? 12.828 -24.938 -20.359 1 86.94 684 SER A C 1
ATOM 5277 O O . SER A 1 684 ? 12.227 -25.953 -20 1 86.94 684 SER A O 1
ATOM 5279 N N . GLY A 1 685 ? 14.086 -24.938 -20.766 1 87.06 685 GLY A N 1
ATOM 5280 C CA . GLY A 1 685 ? 14.93 -26.125 -20.656 1 87.06 685 GLY A CA 1
ATOM 5281 C C . GLY A 1 685 ? 14.633 -27.172 -21.703 1 87.06 685 GLY A C 1
ATOM 5282 O O . GLY A 1 685 ? 14.984 -28.344 -21.531 1 87.06 685 GLY A O 1
ATOM 5283 N N . GLU A 1 686 ? 14.008 -26.828 -22.719 1 87.56 686 GLU A N 1
ATOM 5284 C CA . GLU A 1 686 ? 13.594 -27.812 -23.719 1 87.56 686 GLU A CA 1
ATOM 5285 C C . GLU A 1 686 ? 14.797 -28.375 -24.469 1 87.56 686 GLU A C 1
ATOM 5287 O O . GLU A 1 686 ? 14.82 -29.562 -24.812 1 87.56 686 GLU A O 1
ATOM 5292 N N . LEU A 1 687 ? 15.75 -27.484 -24.734 1 88.94 687 LEU A N 1
ATOM 5293 C CA . LEU A 1 687 ? 16.922 -27.922 -25.5 1 88.94 687 LEU A CA 1
ATOM 5294 C C . LEU A 1 687 ? 18.062 -28.312 -24.562 1 88.94 687 LEU A C 1
ATOM 5296 O O . LEU A 1 687 ? 18.453 -27.531 -23.688 1 88.94 687 LEU A O 1
ATOM 5300 N N . LEU A 1 688 ? 18.547 -29.516 -24.781 1 88.5 688 LEU A N 1
ATOM 5301 C CA . LEU A 1 688 ? 19.594 -30.062 -23.922 1 88.5 688 LEU A CA 1
ATOM 5302 C C . LEU A 1 688 ? 20.844 -30.391 -24.734 1 88.5 688 LEU A C 1
ATOM 5304 O O . LEU A 1 688 ? 20.766 -30.984 -25.812 1 88.5 688 LEU A O 1
ATOM 5308 N N . ALA A 1 689 ? 21.969 -29.906 -24.266 1 87.69 689 ALA A N 1
ATOM 5309 C CA . ALA A 1 689 ? 23.25 -30.219 -24.859 1 87.69 689 ALA A CA 1
ATOM 5310 C C . ALA A 1 689 ? 24.375 -30.125 -23.844 1 87.69 689 ALA A C 1
ATOM 5312 O O . ALA A 1 689 ? 24.156 -29.672 -22.703 1 87.69 689 ALA A O 1
ATOM 5313 N N . SER A 1 690 ? 25.516 -30.641 -24.203 1 87.31 690 SER A N 1
ATOM 5314 C CA . SER A 1 690 ? 26.656 -30.516 -23.297 1 87.31 690 SER A CA 1
ATOM 5315 C C . SER A 1 690 ? 27.156 -29.078 -23.234 1 87.31 690 SER A C 1
ATOM 5317 O O . SER A 1 690 ? 27.719 -28.656 -22.219 1 87.31 690 SER A O 1
ATOM 5319 N N . GLU A 1 691 ? 26.984 -28.391 -24.391 1 90.94 691 GLU A N 1
ATOM 5320 C CA . GLU A 1 691 ? 27.359 -26.984 -24.469 1 90.94 691 GLU A CA 1
ATOM 5321 C C . GLU A 1 691 ? 26.266 -26.156 -25.141 1 90.94 691 GLU A C 1
ATOM 5323 O O . GLU A 1 691 ? 25.672 -26.594 -26.125 1 90.94 691 GLU A O 1
ATOM 5328 N N . VAL A 1 692 ? 26.031 -25.047 -24.609 1 93.12 692 VAL A N 1
ATOM 5329 C CA . VAL A 1 692 ? 25.031 -24.156 -25.172 1 93.12 692 VAL A CA 1
ATOM 5330 C C . VAL A 1 692 ? 25.547 -22.719 -25.141 1 93.12 692 VAL A C 1
ATOM 5332 O O . VAL A 1 692 ? 26.391 -22.375 -24.312 1 93.12 692 VAL A O 1
ATOM 5335 N N . ALA A 1 693 ? 25.078 -21.906 -26.047 1 95.5 693 ALA A N 1
ATOM 5336 C CA . ALA A 1 693 ? 25.391 -20.469 -26.094 1 95.5 693 ALA A CA 1
ATOM 5337 C C . ALA A 1 693 ? 24.172 -19.656 -26.516 1 95.5 693 ALA A C 1
ATOM 5339 O O . ALA A 1 693 ? 23.281 -20.156 -27.219 1 95.5 693 ALA A O 1
ATOM 5340 N N . LEU A 1 694 ? 24.062 -18.453 -26.062 1 96.88 694 LEU A N 1
ATOM 5341 C CA . LEU A 1 694 ? 22.953 -17.562 -26.391 1 96.88 694 LEU A CA 1
ATOM 5342 C C . LEU A 1 694 ? 23.453 -16.125 -26.578 1 96.88 694 LEU A C 1
ATOM 5344 O O . LEU A 1 694 ? 24.281 -15.648 -25.797 1 96.88 694 LEU A O 1
ATOM 5348 N N . ALA A 1 695 ? 23.094 -15.492 -27.641 1 97.88 695 ALA A N 1
ATOM 5349 C CA . ALA A 1 695 ? 23.234 -14.055 -27.859 1 97.88 695 ALA A CA 1
ATOM 5350 C C . ALA A 1 695 ? 21.859 -13.383 -27.938 1 97.88 695 ALA A C 1
ATOM 5352 O O . ALA A 1 695 ? 20.984 -13.852 -28.656 1 97.88 695 ALA A O 1
ATOM 5353 N N . ARG A 1 696 ? 21.672 -12.32 -27.188 1 97.94 696 ARG A N 1
ATOM 5354 C CA . ARG A 1 696 ? 20.375 -11.664 -27.156 1 97.94 696 ARG A CA 1
ATOM 5355 C C . ARG A 1 696 ? 20.531 -10.141 -27.188 1 97.94 696 ARG A C 1
ATOM 5357 O O . ARG A 1 696 ? 21.375 -9.586 -26.484 1 97.94 696 ARG A O 1
ATOM 5364 N N . LEU A 1 697 ? 19.766 -9.547 -28 1 98.06 697 LEU A N 1
ATOM 5365 C CA . LEU A 1 697 ? 19.609 -8.102 -28.016 1 98.06 697 LEU A CA 1
ATOM 5366 C C . LEU A 1 697 ? 18.188 -7.699 -27.656 1 98.06 697 LEU A C 1
ATOM 5368 O O . LEU A 1 697 ? 17.219 -8.141 -28.297 1 98.06 697 LEU A O 1
ATOM 5372 N N . MET A 1 698 ? 18.078 -6.945 -26.641 1 97.44 698 MET A N 1
ATOM 5373 C CA . MET A 1 698 ? 16.797 -6.375 -26.266 1 97.44 698 MET A CA 1
ATOM 5374 C C . MET A 1 698 ? 16.781 -4.863 -26.469 1 97.44 698 MET A C 1
ATOM 5376 O O . MET A 1 698 ? 17.766 -4.184 -26.172 1 97.44 698 MET A O 1
ATOM 5380 N N . VAL A 1 699 ? 15.703 -4.402 -26.984 1 97.81 699 VAL A N 1
ATOM 5381 C CA . VAL A 1 699 ? 15.461 -2.967 -27.078 1 97.81 699 VAL A CA 1
ATOM 5382 C C . VAL A 1 699 ? 14.094 -2.633 -26.484 1 97.81 699 VAL A C 1
ATOM 5384 O O . VAL A 1 699 ? 13.078 -3.201 -26.906 1 97.81 699 VAL A O 1
ATOM 5387 N N . TYR A 1 700 ? 14.094 -1.757 -25.516 1 95.75 700 TYR A N 1
ATOM 5388 C CA . TYR A 1 700 ? 12.797 -1.444 -24.922 1 95.75 700 TYR A CA 1
ATOM 5389 C C . TYR A 1 700 ? 12.656 0.053 -24.672 1 95.75 700 TYR A C 1
ATOM 5391 O O . TYR A 1 700 ? 13.641 0.737 -24.375 1 95.75 700 TYR A O 1
ATOM 5399 N N . TRP A 1 701 ? 11.461 0.479 -24.844 1 95.81 701 TRP A N 1
ATOM 5400 C CA . TRP A 1 701 ? 11.062 1.879 -24.734 1 95.81 701 TRP A CA 1
ATOM 5401 C C . TRP A 1 701 ? 10.25 2.127 -23.469 1 95.81 701 TRP A C 1
ATOM 5403 O O . TRP A 1 701 ? 9.281 1.421 -23.203 1 95.81 701 TRP A O 1
ATOM 5413 N N . ARG A 1 702 ? 10.641 3.162 -22.734 1 92.06 702 ARG A N 1
ATOM 5414 C CA . ARG A 1 702 ? 9.883 3.523 -21.547 1 92.06 702 ARG A CA 1
ATOM 5415 C C . ARG A 1 702 ? 8.641 4.324 -21.906 1 92.06 702 ARG A C 1
ATOM 5417 O O . ARG A 1 702 ? 8.734 5.5 -22.266 1 92.06 702 ARG A O 1
ATOM 5424 N N . ALA A 1 703 ? 7.562 3.727 -21.703 1 88.44 703 ALA A N 1
ATOM 5425 C CA . ALA A 1 703 ? 6.297 4.363 -22.062 1 88.44 703 ALA A CA 1
ATOM 5426 C C . ALA A 1 703 ? 5.812 5.297 -20.969 1 88.44 703 ALA A C 1
ATOM 5428 O O . ALA A 1 703 ? 5.18 6.32 -21.234 1 88.44 703 ALA A O 1
ATOM 5429 N N . ALA A 1 704 ? 6.02 4.891 -19.719 1 81.06 704 ALA A N 1
ATOM 5430 C CA . ALA A 1 704 ? 5.586 5.703 -18.594 1 81.06 704 ALA A CA 1
ATOM 5431 C C . ALA A 1 704 ? 6.512 5.523 -17.391 1 81.06 704 ALA A C 1
ATOM 5433 O O . ALA A 1 704 ? 7.066 4.438 -17.188 1 81.06 704 ALA A O 1
ATOM 5434 N N . SER A 1 705 ? 6.633 6.66 -16.703 1 75.19 705 SER A N 1
ATOM 5435 C CA . SER A 1 705 ? 7.434 6.59 -15.477 1 75.19 705 SER A CA 1
ATOM 5436 C C . SER A 1 705 ? 6.555 6.359 -14.25 1 75.19 705 SER A C 1
ATOM 5438 O O . SER A 1 705 ? 5.402 6.793 -14.219 1 75.19 705 SER A O 1
ATOM 5440 N N . LEU A 1 706 ? 7.039 5.582 -13.352 1 67.38 706 LEU A N 1
ATOM 5441 C CA . LEU A 1 706 ? 6.379 5.367 -12.07 1 67.38 706 LEU A CA 1
ATOM 5442 C C . LEU A 1 706 ? 7.102 6.117 -10.953 1 67.38 706 LEU A C 1
ATOM 5444 O O . LEU A 1 706 ? 8.281 6.438 -11.078 1 67.38 706 LEU A O 1
ATOM 5448 N N . PRO A 1 707 ? 6.305 6.473 -9.859 1 63.19 707 PRO A N 1
ATOM 5449 C CA . PRO A 1 707 ? 7.031 6.98 -8.695 1 63.19 707 PRO A CA 1
ATOM 5450 C C . PRO A 1 707 ? 8.125 6.027 -8.219 1 63.19 707 PRO A C 1
ATOM 5452 O O . PRO A 1 707 ? 7.961 4.805 -8.297 1 63.19 707 PRO A O 1
ATOM 5455 N N . ALA A 1 708 ? 9.164 6.625 -7.824 1 62.03 708 ALA A N 1
ATOM 5456 C CA . ALA A 1 708 ? 10.367 5.879 -7.469 1 62.03 708 ALA A CA 1
ATOM 5457 C C . ALA A 1 708 ? 10.047 4.766 -6.473 1 62.03 708 ALA A C 1
ATOM 5459 O O . ALA A 1 708 ? 10.641 3.688 -6.523 1 62.03 708 ALA A O 1
ATOM 5460 N N . VAL A 1 709 ? 9.07 5.031 -5.625 1 64.06 709 VAL A N 1
ATOM 5461 C CA . VAL A 1 709 ? 8.766 4.062 -4.578 1 64.06 709 VAL A CA 1
ATOM 5462 C C . VAL A 1 709 ? 8.07 2.846 -5.184 1 64.06 709 VAL A C 1
ATOM 5464 O O . VAL A 1 709 ? 8.102 1.755 -4.609 1 64.06 709 VAL A O 1
ATOM 5467 N N . LEU A 1 710 ? 7.531 3.049 -6.402 1 68.69 710 LEU A N 1
ATOM 5468 C CA . LEU A 1 710 ? 6.758 1.967 -6.996 1 68.69 710 LEU A CA 1
ATOM 5469 C C . LEU A 1 710 ? 7.551 1.275 -8.102 1 68.69 710 LEU A C 1
ATOM 5471 O O . LEU A 1 710 ? 7.203 0.17 -8.523 1 68.69 710 LEU A O 1
ATOM 5475 N N . GLY A 1 711 ? 8.539 1.894 -8.609 1 74 711 GLY A N 1
ATOM 5476 C CA . GLY A 1 711 ? 9.344 1.332 -9.68 1 74 711 GLY A CA 1
ATOM 5477 C C . GLY A 1 711 ? 9.844 2.375 -10.664 1 74 711 GLY A C 1
ATOM 5478 O O . GLY A 1 711 ? 9.727 3.578 -10.414 1 74 711 GLY A O 1
ATOM 5479 N N . SER A 1 712 ? 10.469 1.865 -11.727 1 76.5 712 SER A N 1
ATOM 5480 C CA . SER A 1 712 ? 11.062 2.803 -12.672 1 76.5 712 SER A CA 1
ATOM 5481 C C . SER A 1 712 ? 10.07 3.172 -13.773 1 76.5 712 SER A C 1
ATOM 5483 O O . SER A 1 712 ? 10.133 4.27 -14.328 1 76.5 712 SER A O 1
ATOM 5485 N N . GLY A 1 713 ? 9.281 2.131 -14.172 1 84.62 713 GLY A N 1
ATOM 5486 C CA . GLY A 1 713 ? 8.352 2.498 -15.227 1 84.62 713 GLY A CA 1
ATOM 5487 C C . GLY A 1 713 ? 7.75 1.298 -15.93 1 84.62 713 GLY A C 1
ATOM 5488 O O . GLY A 1 713 ? 7.906 0.162 -15.477 1 84.62 713 GLY A O 1
ATOM 5489 N N . VAL A 1 714 ? 6.934 1.606 -16.969 1 90.06 714 VAL A N 1
ATOM 5490 C CA . VAL A 1 714 ? 6.324 0.637 -17.875 1 90.06 714 VAL A CA 1
ATOM 5491 C C . VAL A 1 714 ? 7.027 0.683 -19.234 1 90.06 714 VAL A C 1
ATOM 5493 O O . VAL A 1 714 ? 7.309 1.763 -19.75 1 90.06 714 VAL A O 1
ATOM 5496 N N . TYR A 1 715 ? 7.316 -0.456 -19.766 1 94.12 715 TYR A N 1
ATOM 5497 C CA . TYR A 1 715 ? 8.164 -0.532 -20.953 1 94.12 715 TYR A CA 1
ATOM 5498 C C . TYR A 1 715 ? 7.531 -1.411 -22.016 1 94.12 715 TYR A C 1
ATOM 5500 O O . TYR A 1 715 ? 6.734 -2.301 -21.703 1 94.12 715 TYR A O 1
ATOM 5508 N N . ALA A 1 716 ? 7.742 -1.127 -23.234 1 96.44 716 ALA A N 1
ATOM 5509 C CA . ALA A 1 716 ? 7.488 -1.979 -24.391 1 96.44 716 ALA A CA 1
ATOM 5510 C C . ALA A 1 716 ? 8.789 -2.307 -25.125 1 96.44 716 ALA A C 1
ATOM 5512 O O . ALA A 1 716 ? 9.656 -1.442 -25.281 1 96.44 716 ALA A O 1
ATOM 5513 N N . GLY A 1 717 ? 8.945 -3.592 -25.516 1 96.81 717 GLY A N 1
ATOM 5514 C CA . GLY A 1 717 ? 10.234 -3.916 -26.109 1 96.81 717 GLY A CA 1
ATOM 5515 C C . GLY A 1 717 ? 10.188 -5.113 -27.031 1 96.81 717 GLY A C 1
ATOM 5516 O O . GLY A 1 717 ? 9.125 -5.715 -27.234 1 96.81 717 GLY A O 1
ATOM 5517 N N . VAL A 1 718 ? 11.297 -5.305 -27.672 1 97.5 718 VAL A N 1
ATOM 5518 C CA . VAL A 1 718 ? 11.523 -6.43 -28.578 1 97.5 718 VAL A CA 1
ATOM 5519 C C . VAL A 1 718 ? 12.844 -7.109 -28.234 1 97.5 718 VAL A C 1
ATOM 5521 O O . VAL A 1 718 ? 13.727 -6.496 -27.625 1 97.5 718 VAL A O 1
ATOM 5524 N N . SER A 1 719 ? 12.891 -8.328 -28.547 1 97.44 719 SER A N 1
ATOM 5525 C CA . SER A 1 719 ? 14.141 -9.062 -28.375 1 97.44 719 SER A CA 1
ATOM 5526 C C . SER A 1 719 ? 14.516 -9.828 -29.641 1 97.44 719 SER A C 1
ATOM 5528 O O . SER A 1 719 ? 13.641 -10.305 -30.359 1 97.44 719 SER A O 1
ATOM 5530 N N . LEU A 1 720 ? 15.766 -9.836 -29.922 1 98 720 LEU A N 1
ATOM 5531 C CA . LEU A 1 720 ? 16.391 -10.68 -30.938 1 98 720 LEU A CA 1
ATOM 5532 C C . LEU A 1 720 ? 17.406 -11.633 -30.297 1 98 720 LEU A C 1
ATOM 5534 O O . LEU A 1 720 ? 18.328 -11.188 -29.594 1 98 720 LEU A O 1
ATOM 5538 N N . GLU A 1 721 ? 17.141 -12.906 -30.562 1 97.94 721 GLU A N 1
ATOM 5539 C CA . GLU A 1 721 ? 17.984 -13.906 -29.906 1 97.94 721 GLU A CA 1
ATOM 5540 C C . GLU A 1 721 ? 18.562 -14.883 -30.922 1 97.94 721 GLU A C 1
ATOM 5542 O O . GLU A 1 721 ? 17.984 -15.102 -31.984 1 97.94 721 GLU A O 1
ATOM 5547 N N . ALA A 1 722 ? 19.703 -15.438 -30.594 1 96.81 722 ALA A N 1
ATOM 5548 C CA . ALA A 1 722 ? 20.328 -16.516 -31.344 1 96.81 722 ALA A CA 1
ATOM 5549 C C . ALA A 1 722 ? 20.984 -17.531 -30.391 1 96.81 722 ALA A C 1
ATOM 5551 O O . ALA A 1 722 ? 21.828 -17.156 -29.562 1 96.81 722 ALA A O 1
ATOM 5552 N N . GLY A 1 723 ? 20.516 -18.734 -30.469 1 95.56 723 GLY A N 1
ATOM 5553 C CA . GLY A 1 723 ? 21.047 -19.797 -29.625 1 95.56 723 GLY A CA 1
ATOM 5554 C C . GLY A 1 723 ? 21.781 -20.859 -30.406 1 95.56 723 GLY A C 1
ATOM 5555 O O . GLY A 1 723 ? 21.5 -21.078 -31.594 1 95.56 723 GLY A O 1
ATOM 5556 N N . ARG A 1 724 ? 22.719 -21.469 -29.75 1 92.88 724 ARG A N 1
ATOM 5557 C CA . ARG A 1 724 ? 23.484 -22.547 -30.375 1 92.88 724 ARG A CA 1
ATOM 5558 C C . ARG A 1 724 ? 23.719 -23.688 -29.391 1 92.88 724 ARG A C 1
ATOM 5560 O O . ARG A 1 724 ? 23.938 -23.453 -28.203 1 92.88 724 ARG A O 1
ATOM 5567 N N . LEU A 1 725 ? 23.562 -24.875 -29.875 1 90.69 725 LEU A N 1
ATOM 5568 C CA . LEU A 1 725 ? 23.859 -26.078 -29.109 1 90.69 725 LEU A CA 1
ATOM 5569 C C . LEU A 1 725 ? 24.938 -26.906 -29.797 1 90.69 725 LEU A C 1
ATOM 5571 O O . LEU A 1 725 ? 24.953 -27.016 -31.031 1 90.69 725 LEU A O 1
ATOM 5575 N N . TRP A 1 726 ? 25.906 -27.453 -29.078 1 85.94 726 TRP A N 1
ATOM 5576 C CA . TRP A 1 726 ? 26.891 -28.359 -29.672 1 85.94 726 TRP A CA 1
ATOM 5577 C C . TRP A 1 726 ? 27.422 -29.344 -28.625 1 85.94 726 TRP A C 1
ATOM 5579 O O . TRP A 1 726 ? 27.109 -29.219 -27.438 1 85.94 726 TRP A O 1
ATOM 5589 N N . GLY A 1 727 ? 28.109 -30.359 -29 1 79.81 727 GLY A N 1
ATOM 5590 C CA . GLY A 1 727 ? 28.594 -31.438 -28.156 1 79.81 727 GLY A CA 1
ATOM 5591 C C . GLY A 1 727 ? 27.688 -32.656 -28.141 1 79.81 727 GLY A C 1
ATOM 5592 O O . GLY A 1 727 ? 27.156 -33.031 -29.188 1 79.81 727 GLY A O 1
ATOM 5593 N N . GLU A 1 728 ? 27.641 -33.312 -26.906 1 71.12 728 GLU A N 1
ATOM 5594 C CA . GLU A 1 728 ? 26.766 -34.5 -26.828 1 71.12 728 GLU A CA 1
ATOM 5595 C C . GLU A 1 728 ? 25.297 -34.094 -26.797 1 71.12 728 GLU A C 1
ATOM 5597 O O . GLU A 1 728 ? 24.906 -33.188 -26.062 1 71.12 728 GLU A O 1
ATOM 5602 N N . ASP A 1 729 ? 24.625 -34.406 -27.781 1 59.69 729 ASP A N 1
ATOM 5603 C CA . ASP A 1 729 ? 23.25 -33.969 -27.938 1 59.69 729 ASP A CA 1
ATOM 5604 C C . ASP A 1 729 ? 22.281 -34.969 -27.266 1 59.69 729 ASP A C 1
ATOM 5606 O O . ASP A 1 729 ? 22.297 -36.156 -27.562 1 59.69 729 ASP A O 1
ATOM 5610 N N . PHE A 1 730 ? 21.656 -34.531 -26.281 1 62.97 730 PHE A N 1
ATOM 5611 C CA . PHE A 1 730 ? 20.672 -35.344 -25.562 1 62.97 730 PHE A CA 1
ATOM 5612 C C . PHE A 1 730 ? 19.281 -35.125 -26.141 1 62.97 730 PHE A C 1
ATOM 5614 O O . PHE A 1 730 ? 18.328 -35.812 -25.75 1 62.97 730 PHE A O 1
ATOM 5621 N N . SER A 1 731 ? 19.078 -34.031 -26.922 1 56.41 731 SER A N 1
ATOM 5622 C CA . SER A 1 731 ? 17.719 -33.75 -27.406 1 56.41 731 SER A CA 1
ATOM 5623 C C . SER A 1 731 ? 17.406 -34.562 -28.672 1 56.41 731 SER A C 1
ATOM 5625 O O . SER A 1 731 ? 18.297 -34.906 -29.438 1 56.41 731 SER A O 1
ATOM 5627 N N . SER A 1 732 ? 16.359 -35.281 -28.703 1 53.78 732 SER A N 1
ATOM 5628 C CA . SER A 1 732 ? 15.891 -35.906 -29.938 1 53.78 732 SER A CA 1
ATOM 5629 C C . SER A 1 732 ? 15.836 -34.906 -31.078 1 53.78 732 SER A C 1
ATOM 5631 O O . SER A 1 732 ? 15.453 -35.219 -32.219 1 53.78 732 SER A O 1
ATOM 5633 N N . LEU A 1 733 ? 16.062 -33.625 -30.828 1 53.53 733 LEU A N 1
ATOM 5634 C CA . LEU A 1 733 ? 15.914 -32.656 -31.906 1 53.53 733 LEU A CA 1
ATOM 5635 C C . LEU A 1 733 ? 17.156 -32.656 -32.781 1 53.53 733 LEU A C 1
ATOM 5637 O O . LEU A 1 733 ? 18.266 -32.875 -32.312 1 53.53 733 LEU A O 1
ATOM 5641 N N . PRO A 1 734 ? 16.953 -32.781 -34.094 1 51.34 734 PRO A N 1
ATOM 5642 C CA . PRO A 1 734 ? 18.125 -32.781 -34.969 1 51.34 734 PRO A CA 1
ATOM 5643 C C . PRO A 1 734 ? 19.141 -31.688 -34.625 1 51.34 734 PRO A C 1
ATOM 5645 O O . PRO A 1 734 ? 18.766 -30.531 -34.406 1 51.34 734 PRO A O 1
ATOM 5648 N N . GLN A 1 735 ? 20.125 -31.891 -33.938 1 52.66 735 GLN A N 1
ATOM 5649 C CA . GLN A 1 735 ? 21.281 -31.109 -33.531 1 52.66 735 GLN A CA 1
ATOM 5650 C C . GLN A 1 735 ? 21.703 -30.141 -34.625 1 52.66 735 GLN A C 1
ATOM 5652 O O . GLN A 1 735 ? 22.422 -30.531 -35.562 1 52.66 735 GLN A O 1
ATOM 5657 N N . THR A 1 736 ? 20.922 -29.203 -35.031 1 53.91 736 THR A N 1
ATOM 5658 C CA . THR A 1 736 ? 21.531 -28.391 -36.094 1 53.91 736 THR A CA 1
ATOM 5659 C C . THR A 1 736 ? 22.641 -27.531 -35.531 1 53.91 736 THR A C 1
ATOM 5661 O O . THR A 1 736 ? 22.484 -26.875 -34.5 1 53.91 736 THR A O 1
ATOM 5664 N N . HIS A 1 737 ? 23.953 -27.844 -35.656 1 62.97 737 HIS A N 1
ATOM 5665 C CA . HIS A 1 737 ? 25.172 -27.109 -35.406 1 62.97 737 HIS A CA 1
ATOM 5666 C C . HIS A 1 737 ? 25.047 -25.656 -35.875 1 62.97 737 HIS A C 1
ATOM 5668 O O . HIS A 1 737 ? 26.062 -24.984 -36.062 1 62.97 737 HIS A O 1
ATOM 5674 N N . ARG A 1 738 ? 23.797 -25.219 -36.031 1 81 738 ARG A N 1
ATOM 5675 C CA . ARG A 1 738 ? 23.656 -23.844 -36.5 1 81 738 ARG A CA 1
ATOM 5676 C C . ARG A 1 738 ? 22.984 -22.969 -35.438 1 81 738 ARG A C 1
ATOM 5678 O O . ARG A 1 738 ? 22.406 -23.5 -34.469 1 81 738 ARG A O 1
ATOM 5685 N N . TRP A 1 739 ? 23.266 -21.75 -35.5 1 91.88 739 TRP A N 1
ATOM 5686 C CA . TRP A 1 739 ? 22.594 -20.781 -34.656 1 91.88 739 TRP A CA 1
ATOM 5687 C C . TRP A 1 739 ? 21.094 -20.734 -34.906 1 91.88 739 TRP A C 1
ATOM 5689 O O . TRP A 1 739 ? 20.672 -20.719 -36.062 1 91.88 739 TRP A O 1
ATOM 5699 N N . ILE A 1 740 ? 20.266 -20.828 -33.906 1 94 740 ILE A N 1
ATOM 5700 C CA . ILE A 1 740 ? 18.797 -20.781 -34 1 94 740 ILE A CA 1
ATOM 5701 C C . ILE A 1 740 ? 18.297 -19.375 -33.719 1 94 740 ILE A C 1
ATOM 5703 O O . ILE A 1 740 ? 18.359 -18.922 -32.562 1 94 740 ILE A O 1
ATOM 5707 N N . PRO A 1 741 ? 17.828 -18.719 -34.719 1 95.81 741 PRO A N 1
ATOM 5708 C CA . PRO A 1 741 ? 17.297 -17.375 -34.469 1 95.81 741 PRO A CA 1
ATOM 5709 C C . PRO A 1 741 ? 15.938 -17.406 -33.75 1 95.81 741 PRO A C 1
ATOM 5711 O O . PRO A 1 741 ? 15.133 -18.297 -34 1 95.81 741 PRO A O 1
ATOM 5714 N N . ALA A 1 742 ? 15.742 -16.469 -32.906 1 96.81 742 ALA A N 1
ATOM 5715 C CA . ALA A 1 742 ? 14.492 -16.297 -32.156 1 96.81 742 ALA A CA 1
ATOM 5716 C C . ALA A 1 742 ? 14.195 -14.82 -31.922 1 96.81 742 ALA A C 1
ATOM 5718 O O . ALA A 1 742 ? 15.07 -13.969 -32.062 1 96.81 742 ALA A O 1
ATOM 5719 N N . GLY A 1 743 ? 12.922 -14.531 -31.641 1 97.19 743 GLY A N 1
ATOM 5720 C CA . GLY A 1 743 ? 12.508 -13.164 -31.375 1 97.19 743 GLY A CA 1
ATOM 5721 C C . GLY A 1 743 ? 11.242 -13.07 -30.547 1 97.19 743 GLY A C 1
ATOM 5722 O O . GLY A 1 743 ? 10.484 -14.039 -30.469 1 97.19 743 GLY A O 1
ATOM 5723 N N . SER A 1 744 ? 11.125 -11.922 -29.891 1 97.06 744 SER A N 1
ATOM 5724 C CA . SER A 1 744 ? 9.93 -11.734 -29.078 1 97.06 744 SER A CA 1
ATOM 5725 C C . SER A 1 744 ? 9.539 -10.266 -29 1 97.06 744 SER A C 1
ATOM 5727 O O . SER A 1 744 ? 10.352 -9.391 -29.297 1 97.06 744 SER A O 1
ATOM 5729 N N . VAL A 1 745 ? 8.281 -10.023 -28.781 1 97.56 745 VAL A N 1
ATOM 5730 C CA . VAL A 1 745 ? 7.734 -8.727 -28.406 1 97.56 745 VAL A CA 1
ATOM 5731 C C . VAL A 1 745 ? 7.133 -8.812 -27 1 97.56 745 VAL A C 1
ATOM 5733 O O . VAL A 1 745 ? 6.508 -9.812 -26.641 1 97.56 745 VAL A O 1
ATOM 5736 N N . PHE A 1 746 ? 7.426 -7.762 -26.219 1 96.06 746 PHE A N 1
ATOM 5737 C CA . PHE A 1 746 ? 6.953 -7.887 -24.844 1 96.06 746 PHE A CA 1
ATOM 5738 C C . PHE A 1 746 ? 6.578 -6.527 -24.266 1 96.06 746 PHE A C 1
ATOM 5740 O O . PHE A 1 746 ? 7.016 -5.492 -24.781 1 96.06 746 PHE A O 1
ATOM 5747 N N . LEU A 1 747 ? 5.715 -6.535 -23.297 1 95.31 747 LEU A N 1
ATOM 5748 C CA . LEU A 1 747 ? 5.453 -5.449 -22.344 1 95.31 747 LEU A CA 1
ATOM 5749 C C . LEU A 1 747 ? 6.012 -5.777 -20.969 1 95.31 747 LEU A C 1
ATOM 5751 O O . LEU A 1 747 ? 5.969 -6.93 -20.531 1 95.31 747 LEU A O 1
ATOM 5755 N N . SER A 1 748 ? 6.586 -4.746 -20.391 1 93.38 748 SER A N 1
ATOM 5756 C CA . SER A 1 748 ? 7.184 -5.008 -19.078 1 93.38 748 SER A CA 1
ATOM 5757 C C . SER A 1 748 ? 6.941 -3.844 -18.125 1 93.38 748 SER A C 1
ATOM 5759 O O . SER A 1 748 ? 6.648 -2.727 -18.547 1 93.38 748 SER A O 1
ATOM 5761 N N . ALA A 1 749 ? 6.934 -4.117 -16.859 1 91.19 749 ALA A N 1
ATOM 5762 C CA . ALA A 1 749 ? 6.879 -3.121 -15.789 1 91.19 749 ALA A CA 1
ATOM 5763 C C . ALA A 1 749 ? 7.883 -3.441 -14.688 1 91.19 749 ALA A C 1
ATOM 5765 O O . ALA A 1 749 ? 7.906 -4.559 -14.164 1 91.19 749 ALA A O 1
ATOM 5766 N N . ASP A 1 750 ? 8.719 -2.463 -14.523 1 89.94 750 ASP A N 1
ATOM 5767 C CA . ASP A 1 750 ? 9.609 -2.588 -13.375 1 89.94 750 ASP A CA 1
ATOM 5768 C C . ASP A 1 750 ? 8.906 -2.184 -12.078 1 89.94 750 ASP A C 1
ATOM 5770 O O . ASP A 1 750 ? 8.766 -0.993 -11.789 1 89.94 750 ASP A O 1
ATOM 5774 N N . THR A 1 751 ? 8.539 -3.148 -11.195 1 84.81 751 THR A N 1
ATOM 5775 C CA . THR A 1 751 ? 7.715 -2.883 -10.016 1 84.81 751 THR A CA 1
ATOM 5776 C C . THR A 1 751 ? 8.484 -3.211 -8.742 1 84.81 751 THR A C 1
ATOM 5778 O O . THR A 1 751 ? 9.57 -3.791 -8.797 1 84.81 751 THR A O 1
ATOM 5781 N N . ILE A 1 752 ? 7.836 -2.9 -7.594 1 81.44 752 ILE A N 1
ATOM 5782 C CA . ILE A 1 752 ? 8.406 -3.178 -6.277 1 81.44 752 ILE A CA 1
ATOM 5783 C C . ILE A 1 752 ? 8.477 -4.688 -6.055 1 81.44 752 ILE A C 1
ATOM 5785 O O . ILE A 1 752 ? 9.32 -5.168 -5.293 1 81.44 752 ILE A O 1
ATOM 5789 N N . LEU A 1 753 ? 7.711 -5.48 -6.852 1 85.06 753 LEU A N 1
ATOM 5790 C CA . LEU A 1 753 ? 7.711 -6.934 -6.723 1 85.06 753 LEU A CA 1
ATOM 5791 C C . LEU A 1 753 ? 8.75 -7.562 -7.645 1 85.06 753 LEU A C 1
ATOM 5793 O O . LEU A 1 753 ? 9.031 -8.758 -7.547 1 85.06 753 LEU A O 1
ATOM 5797 N N . GLY A 1 754 ? 9.305 -6.793 -8.484 1 88.5 754 GLY A N 1
ATOM 5798 C CA . GLY A 1 754 ? 10.203 -7.266 -9.523 1 88.5 754 GLY A CA 1
ATOM 5799 C C . GLY A 1 754 ? 9.695 -6.984 -10.922 1 88.5 754 GLY A C 1
ATOM 5800 O O . GLY A 1 754 ? 8.555 -6.555 -11.102 1 88.5 754 GLY A O 1
ATOM 5801 N N . PRO A 1 755 ? 10.516 -7.176 -11.875 1 90.38 755 PRO A N 1
ATOM 5802 C CA . PRO A 1 755 ? 10.078 -6.941 -13.25 1 90.38 755 PRO A CA 1
ATOM 5803 C C . PRO A 1 755 ? 8.992 -7.926 -13.703 1 90.38 755 PRO A C 1
ATOM 5805 O O . PRO A 1 755 ? 9.148 -9.133 -13.531 1 90.38 755 PRO A O 1
ATOM 5808 N N . PHE A 1 756 ? 7.934 -7.355 -14.227 1 90.38 756 PHE A N 1
ATOM 5809 C CA . PHE A 1 756 ? 6.812 -8.125 -14.75 1 90.38 756 PHE A CA 1
ATOM 5810 C C . PHE A 1 756 ? 6.797 -8.086 -16.281 1 90.38 756 PHE A C 1
ATOM 5812 O O . PHE A 1 756 ? 6.867 -7.008 -16.875 1 90.38 756 PHE A O 1
ATOM 5819 N N . PHE A 1 757 ? 6.723 -9.297 -16.891 1 93.25 757 PHE A N 1
ATOM 5820 C CA . PHE A 1 757 ? 6.746 -9.398 -18.344 1 93.25 757 PHE A CA 1
ATOM 5821 C C . PHE A 1 757 ? 5.504 -10.109 -18.859 1 93.25 757 PHE A C 1
ATOM 5823 O O . PHE A 1 757 ? 5.055 -11.094 -18.281 1 93.25 757 PHE A O 1
ATOM 5830 N N . VAL A 1 758 ? 4.961 -9.562 -19.891 1 91.75 758 VAL A N 1
ATOM 5831 C CA . VAL A 1 758 ? 4.008 -10.266 -20.75 1 91.75 758 VAL A CA 1
ATOM 5832 C C . VAL A 1 758 ? 4.465 -10.172 -22.203 1 91.75 758 VAL A C 1
ATOM 5834 O O . VAL A 1 758 ? 4.723 -9.086 -22.703 1 91.75 758 VAL A O 1
ATOM 5837 N N . GLY A 1 759 ? 4.645 -11.352 -22.844 1 93.25 759 GLY A N 1
ATOM 5838 C CA . GLY A 1 759 ? 5.172 -11.305 -24.203 1 93.25 759 GLY A CA 1
ATOM 5839 C C . GLY A 1 759 ? 4.848 -12.539 -25.016 1 93.25 759 GLY A C 1
ATOM 5840 O O . GLY A 1 759 ? 4.23 -13.477 -24.516 1 93.25 759 GLY A O 1
ATOM 5841 N N . VAL A 1 760 ? 5.16 -12.43 -26.266 1 94.94 760 VAL A N 1
ATOM 5842 C CA . VAL A 1 760 ? 5.02 -13.523 -27.219 1 94.94 760 VAL A CA 1
ATOM 5843 C C . VAL A 1 760 ? 6.277 -13.625 -28.094 1 94.94 760 VAL A C 1
ATOM 5845 O O . VAL A 1 760 ? 6.879 -12.609 -28.438 1 94.94 760 VAL A O 1
ATOM 5848 N N . GLY A 1 761 ? 6.664 -14.836 -28.375 1 95.5 761 GLY A N 1
ATOM 5849 C CA . GLY A 1 761 ? 7.867 -15.031 -29.172 1 95.5 761 GLY A CA 1
ATOM 5850 C C . GLY A 1 761 ? 7.875 -16.344 -29.938 1 95.5 761 GLY A C 1
ATOM 5851 O O . GLY A 1 761 ? 6.98 -17.172 -29.75 1 95.5 761 GLY A O 1
ATOM 5852 N N . SER A 1 762 ? 8.789 -16.422 -30.812 1 95.81 762 SER A N 1
ATOM 5853 C CA . SER A 1 762 ? 8.953 -17.625 -31.625 1 95.81 762 SER A CA 1
ATOM 5854 C C . SER A 1 762 ? 10.414 -17.828 -32 1 95.81 762 SER A C 1
ATOM 5856 O O . SER A 1 762 ? 11.227 -16.906 -31.906 1 95.81 762 SER A O 1
ATOM 5858 N N . ALA A 1 763 ? 10.742 -19.047 -32.312 1 95.06 763 ALA A N 1
ATOM 5859 C CA . ALA A 1 763 ? 12.07 -19.438 -32.781 1 95.06 763 ALA A CA 1
ATOM 5860 C C . ALA A 1 763 ? 11.969 -20.422 -33.938 1 95.06 763 ALA A C 1
ATOM 5862 O O . ALA A 1 763 ? 10.93 -21.062 -34.125 1 95.06 763 ALA A O 1
ATOM 5863 N N . GLN A 1 764 ? 13.023 -20.406 -34.719 1 92.94 764 GLN A N 1
ATOM 5864 C CA . GLN A 1 764 ? 13.07 -21.438 -35.75 1 92.94 764 GLN A CA 1
ATOM 5865 C C . GLN A 1 764 ? 13.055 -22.844 -35.156 1 92.94 764 GLN A C 1
ATOM 5867 O O . GLN A 1 764 ? 13.883 -23.156 -34.281 1 92.94 764 GLN A O 1
ATOM 5872 N N . GLY A 1 765 ? 12.141 -23.578 -35.5 1 88.69 765 GLY A N 1
ATOM 5873 C CA . GLY A 1 765 ? 12.016 -24.938 -35 1 88.69 765 GLY A CA 1
ATOM 5874 C C . GLY A 1 765 ? 11.172 -25.016 -33.719 1 88.69 765 GLY A C 1
ATOM 5875 O O . GLY A 1 765 ? 10.859 -26.109 -33.25 1 88.69 765 GLY A O 1
ATOM 5876 N N . GLY A 1 766 ? 10.914 -23.922 -33.188 1 90.5 766 GLY A N 1
ATOM 5877 C CA . GLY A 1 766 ? 10.086 -23.891 -32 1 90.5 766 GLY A CA 1
ATOM 5878 C C . GLY A 1 766 ? 8.625 -23.609 -32.312 1 90.5 766 GLY A C 1
ATOM 5879 O O . GLY A 1 766 ? 8.109 -24.031 -33.344 1 90.5 766 GLY A O 1
ATOM 5880 N N . ARG A 1 767 ? 7.918 -23.062 -31.312 1 90.62 767 ARG A N 1
ATOM 5881 C CA . ARG A 1 767 ? 6.504 -22.734 -31.438 1 90.62 767 ARG A CA 1
ATOM 5882 C C . ARG A 1 767 ? 6.227 -21.312 -30.938 1 90.62 767 ARG A C 1
ATOM 5884 O O . ARG A 1 767 ? 6.984 -20.781 -30.109 1 90.62 767 ARG A O 1
ATOM 5891 N N . LEU A 1 768 ? 5.191 -20.844 -31.516 1 92.38 768 LEU A N 1
ATOM 5892 C CA . LEU A 1 768 ? 4.73 -19.578 -30.969 1 92.38 768 LEU A CA 1
ATOM 5893 C C . LEU A 1 768 ? 4.297 -19.734 -29.516 1 92.38 768 LEU A C 1
ATOM 5895 O O . LEU A 1 768 ? 3.383 -20.5 -29.219 1 92.38 768 LEU A O 1
ATOM 5899 N N . THR A 1 769 ? 4.941 -19 -28.688 1 90.88 769 THR A N 1
ATOM 5900 C CA . THR A 1 769 ? 4.719 -19.203 -27.25 1 90.88 769 THR A CA 1
ATOM 5901 C C . THR A 1 769 ? 4.445 -17.891 -26.547 1 90.88 769 THR A C 1
ATOM 5903 O O . THR A 1 769 ? 5.105 -16.875 -26.828 1 90.88 769 THR A O 1
ATOM 5906 N N . GLY A 1 770 ? 3.428 -17.906 -25.688 1 90.62 770 GLY A N 1
ATOM 5907 C CA . GLY A 1 770 ? 3.172 -16.781 -24.812 1 90.62 770 GLY A CA 1
ATOM 5908 C C . GLY A 1 770 ? 3.848 -16.922 -23.453 1 90.62 770 GLY A C 1
ATOM 5909 O O . GLY A 1 770 ? 3.975 -18.031 -22.938 1 90.62 770 GLY A O 1
ATOM 5910 N N . TYR A 1 771 ? 4.281 -15.727 -22.984 1 90.62 771 TYR A N 1
ATOM 5911 C CA . TYR A 1 771 ? 5.039 -15.758 -21.734 1 90.62 771 TYR A CA 1
ATOM 5912 C C . TYR A 1 771 ? 4.48 -14.758 -20.734 1 90.62 771 TYR A C 1
ATOM 5914 O O . TYR A 1 771 ? 4.09 -13.648 -21.109 1 90.62 771 TYR A O 1
ATOM 5922 N N . ILE A 1 772 ? 4.406 -15.172 -19.438 1 90.06 772 ILE A N 1
ATOM 5923 C CA . ILE A 1 772 ? 4.184 -14.312 -18.281 1 90.06 772 ILE A CA 1
ATOM 5924 C C . ILE A 1 772 ? 5.25 -14.586 -17.219 1 90.06 772 ILE A C 1
ATOM 5926 O O . ILE A 1 772 ? 5.367 -15.711 -16.734 1 90.06 772 ILE A O 1
ATOM 5930 N N . TYR A 1 773 ? 5.941 -13.523 -16.922 1 90.5 773 TYR A N 1
ATOM 5931 C CA . TYR A 1 773 ? 7.043 -13.695 -15.977 1 90.5 773 TYR A CA 1
ATOM 5932 C C . TYR A 1 773 ? 7.062 -12.562 -14.953 1 90.5 773 TYR A C 1
ATOM 5934 O O . TYR A 1 773 ? 6.801 -11.406 -15.281 1 90.5 773 TYR A O 1
ATOM 5942 N N . LEU A 1 774 ? 7.332 -12.922 -13.703 1 90.81 774 LEU A N 1
ATOM 5943 C CA . LEU A 1 774 ? 7.613 -11.969 -12.633 1 90.81 774 LEU A CA 1
ATOM 5944 C C . LEU A 1 774 ? 8.906 -12.336 -11.906 1 90.81 774 LEU A C 1
ATOM 5946 O O . LEU A 1 774 ? 8.984 -13.391 -11.266 1 90.81 774 LEU A O 1
ATOM 5950 N N . GLY A 1 775 ? 9.812 -11.469 -11.938 1 86.12 775 GLY A N 1
ATOM 5951 C CA . GLY A 1 775 ? 11.016 -11.594 -11.141 1 86.12 775 GLY A CA 1
ATOM 5952 C C . GLY A 1 775 ? 11.836 -12.828 -11.484 1 86.12 775 GLY A C 1
ATOM 5953 O O . GLY A 1 775 ? 12.469 -13.422 -10.609 1 86.12 775 GLY A O 1
ATOM 5954 N N . VAL A 1 776 ? 11.75 -13.398 -12.602 1 73.31 776 VAL A N 1
ATOM 5955 C CA . VAL A 1 776 ? 12.477 -14.602 -12.969 1 73.31 776 VAL A CA 1
ATOM 5956 C C . VAL A 1 776 ? 13.703 -14.234 -13.797 1 73.31 776 VAL A C 1
ATOM 5958 O O . VAL A 1 776 ? 13.711 -13.203 -14.484 1 73.31 776 VAL A O 1
ATOM 5961 N N . ASP A 1 777 ? 14.68 -15.164 -13.516 1 65.44 777 ASP A N 1
ATOM 5962 C CA . ASP A 1 777 ? 15.93 -14.977 -14.25 1 65.44 777 ASP A CA 1
ATOM 5963 C C . ASP A 1 777 ? 15.766 -15.352 -15.719 1 65.44 777 ASP A C 1
ATOM 5965 O O . ASP A 1 777 ? 15.172 -16.391 -16.031 1 65.44 777 ASP A O 1
ATOM 5969 N N . TYR A 1 778 ? 16.047 -14.406 -16.578 1 61.88 778 TYR A N 1
ATOM 5970 C CA . TYR A 1 778 ? 16.078 -14.672 -18.016 1 61.88 778 TYR A CA 1
ATOM 5971 C C . TYR A 1 778 ? 17.453 -14.383 -18.609 1 61.88 778 TYR A C 1
ATOM 5973 O O . TYR A 1 778 ? 18.25 -13.648 -18.016 1 61.88 778 TYR A O 1
ATOM 5981 N N . MET B 1 1 ? -14.484 -73.938 9.211 1 15.48 1 MET B N 1
ATOM 5982 C CA . MET B 1 1 ? -15.742 -74.062 9.938 1 15.48 1 MET B CA 1
ATOM 5983 C C . MET B 1 1 ? -16.219 -72.688 10.445 1 15.48 1 MET B C 1
ATOM 5985 O O . MET B 1 1 ? -15.516 -71.688 10.305 1 15.48 1 MET B O 1
ATOM 5989 N N . ASN B 1 2 ? -16.5 -72.625 11.797 1 13.76 2 ASN B N 1
ATOM 5990 C CA . ASN B 1 2 ? -17.578 -72.188 12.688 1 13.76 2 ASN B CA 1
ATOM 5991 C C . ASN B 1 2 ? -17.422 -70.688 13.055 1 13.76 2 ASN B C 1
ATOM 5993 O O . ASN B 1 2 ? -18.406 -69.938 13.008 1 13.76 2 ASN B O 1
ATOM 5997 N N . ARG B 1 3 ? -16.625 -70.5 14.039 1 14.78 3 ARG B N 1
ATOM 5998 C CA . ARG B 1 3 ? -17.172 -69.812 15.234 1 14.78 3 ARG B CA 1
ATOM 5999 C C . ARG B 1 3 ? -17.562 -68.375 14.945 1 14.78 3 ARG B C 1
ATOM 6001 O O . ARG B 1 3 ? -18.656 -67.938 15.32 1 14.78 3 ARG B O 1
ATOM 6008 N N . ALA B 1 4 ? -16.531 -67.5 15.242 1 15.28 4 ALA B N 1
ATOM 6009 C CA . ALA B 1 4 ? -16.703 -66.5 16.266 1 15.28 4 ALA B CA 1
ATOM 6010 C C . ALA B 1 4 ? -17.656 -65.375 15.797 1 15.28 4 ALA B C 1
ATOM 6012 O O . ALA B 1 4 ? -17.5 -64.875 14.703 1 15.28 4 ALA B O 1
ATOM 6013 N N . SER B 1 5 ? -18.781 -65.125 16.453 1 14.96 5 SER B N 1
ATOM 6014 C CA . SER B 1 5 ? -20.141 -64.625 16.641 1 14.96 5 SER B CA 1
ATOM 6015 C C . SER B 1 5 ? -20.203 -63.094 16.547 1 14.96 5 SER B C 1
ATOM 6017 O O . SER B 1 5 ? -21.094 -62.562 15.867 1 14.96 5 SER B O 1
ATOM 6019 N N . ARG B 1 6 ? -19.688 -62.438 17.578 1 15.88 6 ARG B N 1
ATOM 6020 C CA . ARG B 1 6 ? -20.578 -61.625 18.406 1 15.88 6 ARG B CA 1
ATOM 6021 C C . ARG B 1 6 ? -20.969 -60.312 17.703 1 15.88 6 ARG B C 1
ATOM 6023 O O . ARG B 1 6 ? -22.141 -59.938 17.75 1 15.88 6 ARG B O 1
ATOM 6030 N N . TYR B 1 7 ? -19.922 -59.406 17.594 1 16.27 7 TYR B N 1
ATOM 6031 C CA . TYR B 1 7 ? -20.109 -58.062 18.141 1 16.27 7 TYR B CA 1
ATOM 6032 C C . TYR B 1 7 ? -21.141 -57.281 17.344 1 16.27 7 TYR B C 1
ATOM 6034 O O . TYR B 1 7 ? -21.109 -57.281 16.109 1 16.27 7 TYR B O 1
ATOM 6042 N N . GLY B 1 8 ? -22.391 -57.094 17.922 1 15.82 8 GLY B N 1
ATOM 6043 C CA . GLY B 1 8 ? -23.734 -56.562 17.734 1 15.82 8 GLY B CA 1
ATOM 6044 C C . GLY B 1 8 ? -23.75 -55.125 17.219 1 15.82 8 GLY B C 1
ATOM 6045 O O . GLY B 1 8 ? -22.844 -54.344 17.516 1 15.82 8 GLY B O 1
ATOM 6046 N N . ILE B 1 9 ? -24.516 -54.75 16.094 1 15.95 9 ILE B N 1
ATOM 6047 C CA . ILE B 1 9 ? -24.938 -53.75 15.109 1 15.95 9 ILE B CA 1
ATOM 6048 C C . ILE B 1 9 ? -25.797 -52.688 15.789 1 15.95 9 ILE B C 1
ATOM 6050 O O . ILE B 1 9 ? -27 -52.594 15.539 1 15.95 9 ILE B O 1
ATOM 6054 N N . TYR B 1 10 ? -25.5 -52.344 17.188 1 16.16 10 TYR B N 1
ATOM 6055 C CA . TYR B 1 10 ? -26.609 -51.562 17.734 1 16.16 10 TYR B CA 1
ATOM 6056 C C . TYR B 1 10 ? -26.891 -50.344 16.875 1 16.16 10 TYR B C 1
ATOM 6058 O O . TYR B 1 10 ? -26.016 -49.5 16.656 1 16.16 10 TYR B O 1
ATOM 6066 N N . VAL B 1 11 ? -27.828 -50.438 15.875 1 16.31 11 VAL B N 1
ATOM 6067 C CA . VAL B 1 11 ? -28.531 -49.594 14.914 1 16.31 11 VAL B CA 1
ATOM 6068 C C . VAL B 1 11 ? -29.297 -48.5 15.656 1 16.31 11 VAL B C 1
ATOM 6070 O O . VAL B 1 11 ? -30.203 -48.781 16.438 1 16.31 11 VAL B O 1
ATOM 6073 N N . LEU B 1 12 ? -28.594 -47.469 16.219 1 15.98 12 LEU B N 1
ATOM 6074 C CA . LEU B 1 12 ? -29.203 -46.375 16.938 1 15.98 12 LEU B CA 1
ATOM 6075 C C . LEU B 1 12 ? -30.469 -45.875 16.219 1 15.98 12 LEU B C 1
ATOM 6077 O O . LEU B 1 12 ? -30.484 -45.781 15 1 15.98 12 LEU B O 1
ATOM 6081 N N . THR B 1 13 ? -31.719 -45.812 16.859 1 15.57 13 THR B N 1
ATOM 6082 C CA . THR B 1 13 ? -33.188 -45.656 16.891 1 15.57 13 THR B CA 1
ATOM 6083 C C . THR B 1 13 ? -33.594 -44.344 16.25 1 15.57 13 THR B C 1
ATOM 6085 O O . THR B 1 13 ? -34.5 -44.312 15.406 1 15.57 13 THR B O 1
ATOM 6088 N N . TYR B 1 14 ? -33.625 -43.156 16.922 1 15.95 14 TYR B N 1
ATOM 6089 C CA . TYR B 1 14 ? -34.844 -42.438 17.234 1 15.95 14 TYR B CA 1
ATOM 6090 C C . TYR B 1 14 ? -35.219 -41.438 16.141 1 15.95 14 TYR B C 1
ATOM 6092 O O . TYR B 1 14 ? -34.5 -40.469 15.906 1 15.95 14 TYR B O 1
ATOM 6100 N N . MET B 1 15 ? -35.875 -41.781 14.977 1 15.66 15 MET B N 1
ATOM 6101 C CA . MET B 1 15 ? -36.375 -41.062 13.82 1 15.66 15 MET B CA 1
ATOM 6102 C C . MET B 1 15 ? -37.469 -40.062 14.234 1 15.66 15 MET B C 1
ATOM 6104 O O . MET B 1 15 ? -38.125 -39.469 13.383 1 15.66 15 MET B O 1
ATOM 6108 N N . SER B 1 16 ? -37.875 -39.781 15.492 1 15.47 16 SER B N 1
ATOM 6109 C CA . SER B 1 16 ? -39.281 -39.406 15.625 1 15.47 16 SER B CA 1
ATOM 6110 C C . SER B 1 16 ? -39.594 -38.125 14.891 1 15.47 16 SER B C 1
ATOM 6112 O O . SER B 1 16 ? -39.094 -37.062 15.273 1 15.47 16 SER B O 1
ATOM 6114 N N . LEU B 1 17 ? -39.75 -38.125 13.555 1 16.52 17 LEU B N 1
ATOM 6115 C CA . LEU B 1 17 ? -40.25 -37.062 12.695 1 16.52 17 LEU B CA 1
ATOM 6116 C C . LEU B 1 17 ? -41.656 -36.656 13.094 1 16.52 17 LEU B C 1
ATOM 6118 O O . LEU B 1 17 ? -42.594 -37.438 12.938 1 16.52 17 LEU B O 1
ATOM 6122 N N . TYR B 1 18 ? -41.969 -36.031 14.266 1 15.75 18 TYR B N 1
ATOM 6123 C CA . TYR B 1 18 ? -43.281 -35.562 14.68 1 15.75 18 TYR B CA 1
ATOM 6124 C C . TYR B 1 18 ? -43.906 -34.656 13.625 1 15.75 18 TYR B C 1
ATOM 6126 O O . TYR B 1 18 ? -43.312 -33.625 13.281 1 15.75 18 TYR B O 1
ATOM 6134 N N . LEU B 1 19 ? -44.875 -35.062 12.664 1 15.96 19 LEU B N 1
ATOM 6135 C CA . LEU B 1 19 ? -45.719 -34.656 11.562 1 15.96 19 LEU B CA 1
ATOM 6136 C C . LEU B 1 19 ? -46.719 -33.594 12.031 1 15.96 19 LEU B C 1
ATOM 6138 O O . LEU B 1 19 ? -47.531 -33.094 11.234 1 15.96 19 LEU B O 1
ATOM 6142 N N . THR B 1 20 ? -46.969 -33.188 13.258 1 15.63 20 THR B N 1
ATOM 6143 C CA . THR B 1 20 ? -48.375 -32.844 13.562 1 15.63 20 THR B CA 1
ATOM 6144 C C . THR B 1 20 ? -48.875 -31.75 12.641 1 15.63 20 THR B C 1
ATOM 6146 O O . THR B 1 20 ? -48.125 -30.859 12.258 1 15.63 20 THR B O 1
ATOM 6149 N N . SER B 1 21 ? -50.219 -31.766 12.055 1 15.85 21 SER B N 1
ATOM 6150 C CA . SER B 1 21 ? -51.312 -31.422 11.125 1 15.85 21 SER B CA 1
ATOM 6151 C C . SER B 1 21 ? -51.844 -30.031 11.406 1 15.85 21 SER B C 1
ATOM 6153 O O . SER B 1 21 ? -52.75 -29.562 10.711 1 15.85 21 SER B O 1
ATOM 6155 N N . ARG B 1 22 ? -51.469 -29.109 12.273 1 16.02 22 ARG B N 1
ATOM 6156 C CA . ARG B 1 22 ? -52.625 -28.297 12.688 1 16.02 22 ARG B CA 1
ATOM 6157 C C . ARG B 1 22 ? -53.188 -27.516 11.516 1 16.02 22 ARG B C 1
ATOM 6159 O O . ARG B 1 22 ? -52.469 -26.797 10.828 1 16.02 22 ARG B O 1
ATOM 6166 N N . ILE B 1 23 ? -54.5 -27.703 11 1 16.78 23 ILE B N 1
ATOM 6167 C CA . ILE B 1 23 ? -55.5 -27.344 9.977 1 16.78 23 ILE B CA 1
ATOM 6168 C C . ILE B 1 23 ? -56 -25.922 10.242 1 16.78 23 ILE B C 1
ATOM 6170 O O . ILE B 1 23 ? -56.875 -25.438 9.531 1 16.78 23 ILE B O 1
ATOM 6174 N N . ASP B 1 24 ? -55.469 -25.125 11.125 1 14.95 24 ASP B N 1
ATOM 6175 C CA . ASP B 1 24 ? -56.5 -24.219 11.609 1 14.95 24 ASP B CA 1
ATOM 6176 C C . ASP B 1 24 ? -57.125 -23.422 10.461 1 14.95 24 ASP B C 1
ATOM 6178 O O . ASP B 1 24 ? -58.344 -23.375 10.328 1 14.95 24 ASP B O 1
ATOM 6182 N N . ALA B 1 25 ? -56.875 -22.125 10.438 1 16.42 25 ALA B N 1
ATOM 6183 C CA . ALA B 1 25 ? -57.844 -21.031 10.609 1 16.42 25 ALA B CA 1
ATOM 6184 C C . ALA B 1 25 ? -58.312 -20.484 9.258 1 16.42 25 ALA B C 1
ATOM 6186 O O . ALA B 1 25 ? -57.469 -20.031 8.453 1 16.42 25 ALA B O 1
ATOM 6187 N N . GLY B 1 26 ? -59.312 -20.953 8.602 1 15.61 26 GLY B N 1
ATOM 6188 C CA . GLY B 1 26 ? -60 -20.734 7.344 1 15.61 26 GLY B CA 1
ATOM 6189 C C . GLY B 1 26 ? -60.312 -19.281 7.086 1 15.61 26 GLY B C 1
ATOM 6190 O O . GLY B 1 26 ? -60 -18.75 6.023 1 15.61 26 GLY B O 1
ATOM 6191 N N . GLU B 1 27 ? -61.344 -18.781 7.75 1 15.99 27 GLU B N 1
ATOM 6192 C CA . GLU B 1 27 ? -62.562 -18.375 7.016 1 15.99 27 GLU B CA 1
ATOM 6193 C C . GLU B 1 27 ? -62.406 -16.969 6.453 1 15.99 27 GLU B C 1
ATOM 6195 O O . GLU B 1 27 ? -62.531 -16.766 5.242 1 15.99 27 GLU B O 1
ATOM 6200 N N . THR B 1 28 ? -63.281 -15.969 6.973 1 16.55 28 THR B N 1
ATOM 6201 C CA . THR B 1 28 ? -64.438 -15.242 6.426 1 16.55 28 THR B CA 1
ATOM 6202 C C . THR B 1 28 ? -64 -13.859 5.953 1 16.55 28 THR B C 1
ATOM 6204 O O . THR B 1 28 ? -63.344 -13.117 6.688 1 16.55 28 THR B O 1
ATOM 6207 N N . ILE B 1 29 ? -64.062 -13.453 4.656 1 17.2 29 ILE B N 1
ATOM 6208 C CA . ILE B 1 29 ? -63.75 -12.391 3.701 1 17.2 29 ILE B CA 1
ATOM 6209 C C . ILE B 1 29 ? -64.625 -11.164 4.023 1 17.2 29 ILE B C 1
ATOM 6211 O O . ILE B 1 29 ? -64.375 -10.078 3.477 1 17.2 29 ILE B O 1
ATOM 6215 N N . ILE B 1 30 ? -65.75 -11.305 4.84 1 16.89 30 ILE B N 1
ATOM 6216 C CA . ILE B 1 30 ? -66.875 -10.555 4.316 1 16.89 30 ILE B CA 1
ATOM 6217 C C . ILE B 1 30 ? -66.625 -9.062 4.508 1 16.89 30 ILE B C 1
ATOM 6219 O O . ILE B 1 30 ? -67.562 -8.266 4.453 1 16.89 30 ILE B O 1
ATOM 6223 N N . ALA B 1 31 ? -65.438 -8.664 4.676 1 14.91 31 ALA B N 1
ATOM 6224 C CA . ALA B 1 31 ? -65.5 -7.371 5.355 1 14.91 31 ALA B CA 1
ATOM 6225 C C . ALA B 1 31 ? -66.375 -6.383 4.586 1 14.91 31 ALA B C 1
ATOM 6227 O O . ALA B 1 31 ? -67.25 -5.758 5.16 1 14.91 31 ALA B O 1
ATOM 6228 N N . ASN B 1 32 ? -65.875 -5.43 3.748 1 16.55 32 ASN B N 1
ATOM 6229 C CA . ASN B 1 32 ? -65.938 -4.098 4.344 1 16.55 32 ASN B CA 1
ATOM 6230 C C . ASN B 1 32 ? -67 -3.229 3.641 1 16.55 32 ASN B C 1
ATOM 6232 O O . ASN B 1 32 ? -66.625 -2.354 2.846 1 16.55 32 ASN B O 1
ATOM 6236 N N . LEU B 1 33 ? -68.062 -3.945 3.098 1 16.11 33 LEU B N 1
ATOM 6237 C CA . LEU B 1 33 ? -68.75 -3.15 2.082 1 16.11 33 LEU B CA 1
ATOM 6238 C C . LEU B 1 33 ? -69.188 -1.795 2.643 1 16.11 33 LEU B C 1
ATOM 6240 O O . LEU B 1 33 ? -69.188 -0.799 1.916 1 16.11 33 LEU B O 1
ATOM 6244 N N . SER B 1 34 ? -69.938 -1.972 3.736 1 15.31 34 SER B N 1
ATOM 6245 C CA . SER B 1 34 ? -71.25 -1.363 3.711 1 15.31 34 SER B CA 1
ATOM 6246 C C . SER B 1 34 ? -71.188 0.159 3.676 1 15.31 34 SER B C 1
ATOM 6248 O O . SER B 1 34 ? -72 0.821 3.049 1 15.31 34 SER B O 1
ATOM 6250 N N . GLY B 1 35 ? -70.688 0.824 4.676 1 16.2 35 GLY B N 1
ATOM 6251 C CA . GLY B 1 35 ? -71.562 1.739 5.418 1 16.2 35 GLY B CA 1
ATOM 6252 C C . GLY B 1 35 ? -71.75 3.082 4.73 1 16.2 35 GLY B C 1
ATOM 6253 O O . GLY B 1 35 ? -70.75 3.721 4.355 1 16.2 35 GLY B O 1
ATOM 6254 N N . MET B 1 36 ? -72.75 3.412 4.051 1 17.06 36 MET B N 1
ATOM 6255 C CA . MET B 1 36 ? -73.438 4.379 3.182 1 17.06 36 MET B CA 1
ATOM 6256 C C . MET B 1 36 ? -73.375 5.785 3.766 1 17.06 36 MET B C 1
ATOM 6258 O O . MET B 1 36 ? -73 6.738 3.055 1 17.06 36 MET B O 1
ATOM 6262 N N . PRO B 1 37 ? -74.125 6.086 4.848 1 15.87 37 PRO B N 1
ATOM 6263 C CA . PRO B 1 37 ? -75.25 7.047 4.684 1 15.87 37 PRO B CA 1
ATOM 6264 C C . PRO B 1 37 ? -74.75 8.492 4.82 1 15.87 37 PRO B C 1
ATOM 6266 O O . PRO B 1 37 ? -75.312 9.375 4.129 1 15.87 37 PRO B O 1
ATOM 6269 N N . LYS B 1 38 ? -74 8.984 5.883 1 15.51 38 LYS B N 1
ATOM 6270 C CA . LYS B 1 38 ? -74.625 10.023 6.684 1 15.51 38 LYS B CA 1
ATOM 6271 C C . LYS B 1 38 ? -74.688 11.359 5.941 1 15.51 38 LYS B C 1
ATOM 6273 O O . LYS B 1 38 ? -73.688 11.719 5.27 1 15.51 38 LYS B O 1
ATOM 6278 N N . SER B 1 39 ? -75.625 12.172 5.895 1 15.45 39 SER B N 1
ATOM 6279 C CA . SER B 1 39 ? -76.438 13.242 5.355 1 15.45 39 SER B CA 1
ATOM 6280 C C . SER B 1 39 ? -75.875 14.609 5.645 1 15.45 39 SER B C 1
ATOM 6282 O O . SER B 1 39 ? -75.812 15.484 4.777 1 15.45 39 SER B O 1
ATOM 6284 N N . LYS B 1 40 ? -75.5 14.945 7.008 1 15.16 40 LYS B N 1
ATOM 6285 C CA . LYS B 1 40 ? -76.188 16.156 7.477 1 15.16 40 LYS B CA 1
ATOM 6286 C C . LYS B 1 40 ? -75.375 17.406 7.07 1 15.16 40 LYS B C 1
ATOM 6288 O O . LYS B 1 40 ? -74.188 17.531 7.375 1 15.16 40 LYS B O 1
ATOM 6293 N N . PHE B 1 41 ? -75.625 18.062 6.078 1 16 41 PHE B N 1
ATOM 6294 C CA . PHE B 1 41 ? -75.188 19.297 5.434 1 16 41 PHE B CA 1
ATOM 6295 C C . PHE B 1 41 ? -75.375 20.484 6.371 1 16 41 PHE B C 1
ATOM 6297 O O . PHE B 1 41 ? -76.5 21.062 6.438 1 16 41 PHE B O 1
ATOM 6304 N N . PHE B 1 42 ? -74.75 20.406 7.605 1 15.03 42 PHE B N 1
ATOM 6305 C CA . PHE B 1 42 ? -75.25 21.453 8.484 1 15.03 42 PHE B CA 1
ATOM 6306 C C . PHE B 1 42 ? -75.062 22.828 7.859 1 15.03 42 PHE B C 1
ATOM 6308 O O . PHE B 1 42 ? -74.188 22.984 6.961 1 15.03 42 PHE B O 1
ATOM 6315 N N . PRO B 1 43 ? -75.312 23.969 8.852 1 16.39 43 PRO B N 1
ATOM 6316 C CA . PRO B 1 43 ? -75.875 25.297 8.836 1 16.39 43 PRO B CA 1
ATOM 6317 C C . PRO B 1 43 ? -74.875 26.406 8.609 1 16.39 43 PRO B C 1
ATOM 6319 O O . PRO B 1 43 ? -73.875 26.469 9.305 1 16.39 43 PRO B O 1
ATOM 6322 N N . HIS B 1 44 ? -74.625 27.016 7.535 1 15.88 44 HIS B N 1
ATOM 6323 C CA . HIS B 1 44 ? -73.688 28.016 7.051 1 15.88 44 HIS B CA 1
ATOM 6324 C C . HIS B 1 44 ? -73.875 29.359 7.746 1 15.88 44 HIS B C 1
ATOM 6326 O O . HIS B 1 44 ? -73.188 30.328 7.473 1 15.88 44 HIS B O 1
ATOM 6332 N N . ARG B 1 45 ? -74.938 29.625 8.609 1 16.06 45 ARG B N 1
ATOM 6333 C CA . ARG B 1 45 ? -75.438 30.953 8.25 1 16.06 45 ARG B CA 1
ATOM 6334 C C . ARG B 1 45 ? -74.375 32.031 8.602 1 16.06 45 ARG B C 1
ATOM 6336 O O . ARG B 1 45 ? -74.062 32.875 7.773 1 16.06 45 ARG B O 1
ATOM 6343 N N . ARG B 1 46 ? -74.312 32.469 9.914 1 17.73 46 ARG B N 1
ATOM 6344 C CA . ARG B 1 46 ? -74.688 33.844 10.148 1 17.73 46 ARG B CA 1
ATOM 6345 C C . ARG B 1 46 ? -73.562 34.812 9.852 1 17.73 46 ARG B C 1
ATOM 6347 O O . ARG B 1 46 ? -72.375 34.375 9.828 1 17.73 46 ARG B O 1
ATOM 6354 N N . LEU B 1 47 ? -73.812 36.188 10.078 1 19.03 47 LEU B N 1
ATOM 6355 C CA . LEU B 1 47 ? -73.75 37.562 9.539 1 19.03 47 LEU B CA 1
ATOM 6356 C C . LEU B 1 47 ? -72.562 38.312 10.109 1 19.03 47 LEU B C 1
ATOM 6358 O O . LEU B 1 47 ? -72.375 39.469 9.766 1 19.03 47 LEU B O 1
ATOM 6362 N N . ILE B 1 48 ? -71.562 37.562 10.844 1 17.33 48 ILE B N 1
ATOM 6363 C CA . ILE B 1 48 ? -71 38.5 11.812 1 17.33 48 ILE B CA 1
ATOM 6364 C C . ILE B 1 48 ? -70.125 39.5 11.086 1 17.33 48 ILE B C 1
ATOM 6366 O O . ILE B 1 48 ? -69.062 39.156 10.539 1 17.33 48 ILE B O 1
ATOM 6370 N N . LEU B 1 49 ? -70.75 40.625 10.578 1 18.44 49 LEU B N 1
ATOM 6371 C CA . LEU B 1 49 ? -70.125 41.688 9.797 1 18.44 49 LEU B CA 1
ATOM 6372 C C . LEU B 1 49 ? -69.25 42.562 10.664 1 18.44 49 LEU B C 1
ATOM 6374 O O . LEU B 1 49 ? -68.562 43.438 10.148 1 18.44 49 LEU B O 1
ATOM 6378 N N . THR B 1 50 ? -69.188 42.344 11.992 1 19.84 50 THR B N 1
ATOM 6379 C CA . THR B 1 50 ? -69 43.656 12.578 1 19.84 50 THR B CA 1
ATOM 6380 C C . THR B 1 50 ? -67.688 44.281 12.195 1 19.84 50 THR B C 1
ATOM 6382 O O . THR B 1 50 ? -66.688 43.594 12.133 1 19.84 50 THR B O 1
ATOM 6385 N N . LEU B 1 51 ? -67.688 45.531 12.109 1 19.95 51 LEU B N 1
ATOM 6386 C CA . LEU B 1 51 ? -67 46.688 11.531 1 19.95 51 LEU B CA 1
ATOM 6387 C C . LEU B 1 51 ? -65.625 46.875 12.148 1 19.95 51 LEU B C 1
ATOM 6389 O O . LEU B 1 51 ? -65.312 46.375 13.242 1 19.95 51 LEU B O 1
ATOM 6393 N N . CYS B 1 52 ? -64.812 47.969 11.797 1 19.53 52 CYS B N 1
ATOM 6394 C CA . CYS B 1 52 ? -63.562 48.594 11.344 1 19.53 52 CYS B CA 1
ATOM 6395 C C . CYS B 1 52 ? -62.781 49.156 12.516 1 19.53 52 CYS B C 1
ATOM 6397 O O . CYS B 1 52 ? -61.719 49.781 12.328 1 19.53 52 CYS B O 1
ATOM 6399 N N . ALA B 1 53 ? -63.219 49.156 13.781 1 20.92 53 ALA B N 1
ATOM 6400 C CA . ALA B 1 53 ? -62.781 50.375 14.477 1 20.92 53 ALA B CA 1
ATOM 6401 C C . ALA B 1 53 ? -61.344 50.25 14.906 1 20.92 53 ALA B C 1
ATOM 6403 O O . ALA B 1 53 ? -60.969 49.312 15.617 1 20.92 53 ALA B O 1
ATOM 6404 N N . ALA B 1 54 ? -60.344 51.125 14.25 1 23.75 54 ALA B N 1
ATOM 6405 C CA . ALA B 1 54 ? -58.906 51.375 14.086 1 23.75 54 ALA B CA 1
ATOM 6406 C C . ALA B 1 54 ? -58.281 51.844 15.398 1 23.75 54 ALA B C 1
ATOM 6408 O O . ALA B 1 54 ? -57.094 52.188 15.445 1 23.75 54 ALA B O 1
ATOM 6409 N N . GLY B 1 55 ? -59.031 51.875 16.547 1 23.28 55 GLY B N 1
ATOM 6410 C CA . GLY B 1 55 ? -58.406 52.875 17.391 1 23.28 55 GLY B CA 1
ATOM 6411 C C . GLY B 1 55 ? -57 52.5 17.859 1 23.28 55 GLY B C 1
ATOM 6412 O O . GLY B 1 55 ? -56.75 51.344 18.172 1 23.28 55 GLY B O 1
ATOM 6413 N N . LEU B 1 56 ? -56.031 53.406 17.688 1 27.52 56 LEU B N 1
ATOM 6414 C CA . LEU B 1 56 ? -54.594 53.688 17.719 1 27.52 56 LEU B CA 1
ATOM 6415 C C . LEU B 1 56 ? -54.031 53.531 19.125 1 27.52 56 LEU B C 1
ATOM 6417 O O . LEU B 1 56 ? -53.469 54.469 19.688 1 27.52 56 LEU B O 1
ATOM 6421 N N . PHE B 1 57 ? -54.781 52.812 20.062 1 28.44 57 PHE B N 1
ATOM 6422 C CA . PHE B 1 57 ? -54.219 53.188 21.359 1 28.44 57 PHE B CA 1
ATOM 6423 C C . PHE B 1 57 ? -52.781 52.688 21.5 1 28.44 57 PHE B C 1
ATOM 6425 O O . PHE B 1 57 ? -52.531 51.5 21.266 1 28.44 57 PHE B O 1
ATOM 6432 N N . VAL B 1 58 ? -51.812 53.594 21.531 1 29.55 58 VAL B N 1
ATOM 6433 C CA . VAL B 1 58 ? -50.375 53.656 21.672 1 29.55 58 VAL B CA 1
ATOM 6434 C C . VAL B 1 58 ? -49.938 53 22.969 1 29.55 58 VAL B C 1
ATOM 6436 O O . VAL B 1 58 ? -50 53.625 24.031 1 29.55 58 VAL B O 1
ATOM 6439 N N . SER B 1 59 ? -50.562 51.875 23.422 1 28.02 59 SER B N 1
ATOM 6440 C CA . SER B 1 59 ? -50.062 51.562 24.766 1 28.02 59 SER B CA 1
ATOM 6441 C C . SER B 1 59 ? -48.562 51.375 24.766 1 28.02 59 SER B C 1
ATOM 6443 O O . SER B 1 59 ? -48 50.75 23.844 1 28.02 59 SER B O 1
ATOM 6445 N N . THR B 1 60 ? -47.781 52.125 25.547 1 31.33 60 THR B N 1
ATOM 6446 C CA . THR B 1 60 ? -46.406 52.25 25.953 1 31.33 60 THR B CA 1
ATOM 6447 C C . THR B 1 60 ? -45.875 50.938 26.5 1 31.33 60 THR B C 1
ATOM 6449 O O . THR B 1 60 ? -46.25 50.5 27.609 1 31.33 60 THR B O 1
ATOM 6452 N N . ALA B 1 61 ? -45.812 49.812 25.781 1 29.52 61 ALA B N 1
ATOM 6453 C CA . ALA B 1 61 ? -45.312 48.562 26.344 1 29.52 61 ALA B CA 1
ATOM 6454 C C . ALA B 1 61 ? -43.844 48.688 26.719 1 29.52 61 ALA B C 1
ATOM 6456 O O . ALA B 1 61 ? -43 49.062 25.906 1 29.52 61 ALA B O 1
ATOM 6457 N N . ALA B 1 62 ? -43.562 48.875 28 1 33.34 62 ALA B N 1
ATOM 6458 C CA . ALA B 1 62 ? -42.281 48.688 28.672 1 33.34 62 ALA B CA 1
ATOM 6459 C C . ALA B 1 62 ? -41.594 47.406 28.219 1 33.34 62 ALA B C 1
ATOM 6461 O O . ALA B 1 62 ? -42.156 46.344 28.297 1 33.34 62 ALA B O 1
ATOM 6462 N N . SER B 1 63 ? -40.75 47.5 27.234 1 28.39 63 SER B N 1
ATOM 6463 C CA . SER B 1 63 ? -39.875 46.469 26.703 1 28.39 63 SER B CA 1
ATOM 6464 C C . SER B 1 63 ? -39.156 45.719 27.812 1 28.39 63 SER B C 1
ATOM 6466 O O . SER B 1 63 ? -38.344 46.312 28.547 1 28.39 63 SER B O 1
ATOM 6468 N N . ALA B 1 64 ? -39.875 44.875 28.609 1 31.02 64 ALA B N 1
ATOM 6469 C CA . ALA B 1 64 ? -39.125 44 29.516 1 31.02 64 ALA B CA 1
ATOM 6470 C C . ALA B 1 64 ? -37.906 43.406 28.828 1 31.02 64 ALA B C 1
ATOM 6472 O O . ALA B 1 64 ? -38 42.688 27.828 1 31.02 64 ALA B O 1
ATOM 6473 N N . ASP B 1 65 ? -36.844 44.156 28.781 1 30.23 65 ASP B N 1
ATOM 6474 C CA . ASP B 1 65 ? -35.531 43.594 28.391 1 30.23 65 ASP B CA 1
ATOM 6475 C C . ASP B 1 65 ? -35.375 42.156 28.906 1 30.23 65 ASP B C 1
ATOM 6477 O O . ASP B 1 65 ? -35.375 41.938 30.125 1 30.23 65 ASP B O 1
ATOM 6481 N N . GLY B 1 66 ? -36.125 41.188 28.422 1 31.75 66 GLY B N 1
ATOM 6482 C CA . GLY B 1 66 ? -35.938 39.781 28.766 1 31.75 66 GLY B CA 1
ATOM 6483 C C . GLY B 1 66 ? -34.469 39.438 28.984 1 31.75 66 GLY B C 1
ATOM 6484 O O . GLY B 1 66 ? -33.719 39.219 28.016 1 31.75 66 GLY B O 1
ATOM 6485 N N . ALA B 1 67 ? -33.875 40.062 30 1 35.72 67 ALA B N 1
ATOM 6486 C CA . ALA B 1 67 ? -32.594 39.531 30.438 1 35.72 67 ALA B CA 1
ATOM 6487 C C . ALA B 1 67 ? -32.5 38.031 30.203 1 35.72 67 ALA B C 1
ATOM 6489 O O . ALA B 1 67 ? -33.375 37.281 30.641 1 35.72 67 ALA B O 1
ATOM 6490 N N . ALA B 1 68 ? -31.906 37.688 29.156 1 38.31 68 ALA B N 1
ATOM 6491 C CA . ALA B 1 68 ? -31.547 36.281 28.938 1 38.31 68 ALA B CA 1
ATOM 6492 C C . ALA B 1 68 ? -31.266 35.594 30.25 1 38.31 68 ALA B C 1
ATOM 6494 O O . ALA B 1 68 ? -30.359 35.969 31 1 38.31 68 ALA B O 1
ATOM 6495 N N . GLN B 1 69 ? -32.219 35.188 31 1 38.09 69 GLN B N 1
ATOM 6496 C CA . GLN B 1 69 ? -32.031 34.312 32.156 1 38.09 69 GLN B CA 1
ATOM 6497 C C . GLN B 1 69 ? -30.844 33.406 31.969 1 38.09 69 GLN B C 1
ATOM 6499 O O . GLN B 1 69 ? -30.75 32.688 30.953 1 38.09 69 GLN B O 1
ATOM 6504 N N . VAL B 1 70 ? -29.656 33.719 32.406 1 43.75 70 VAL B N 1
ATOM 6505 C CA . VAL B 1 70 ? -28.5 32.844 32.469 1 43.75 70 VAL B CA 1
ATOM 6506 C C . VAL B 1 70 ? -28.969 31.406 32.719 1 43.75 70 VAL B C 1
ATOM 6508 O O . VAL B 1 70 ? -29.625 31.141 33.75 1 43.75 70 VAL B O 1
ATOM 6511 N N . PRO B 1 71 ? -29.234 30.609 31.688 1 52.84 71 PRO B N 1
ATOM 6512 C CA . PRO B 1 71 ? -29.641 29.219 31.969 1 52.84 71 PRO B CA 1
ATOM 6513 C C . PRO B 1 71 ? -28.938 28.641 33.188 1 52.84 71 PRO B C 1
ATOM 6515 O O . PRO B 1 71 ? -27.812 29.016 33.5 1 52.84 71 PRO B O 1
ATOM 6518 N N . GLU B 1 72 ? -29.734 28.188 34.219 1 67.5 72 GLU B N 1
ATOM 6519 C CA . GLU B 1 72 ? -29.359 27.438 35.406 1 67.5 72 GLU B CA 1
ATOM 6520 C C . GLU B 1 72 ? -28.484 26.234 35.031 1 67.5 72 GLU B C 1
ATOM 6522 O O . GLU 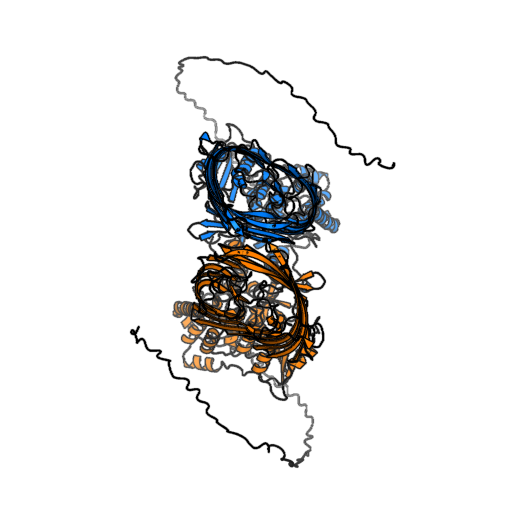B 1 72 ? -28.875 25.406 34.188 1 67.5 72 GLU B O 1
ATOM 6527 N N . GLY B 1 73 ? -27.094 26.344 35.219 1 87.06 73 GLY B N 1
ATOM 6528 C CA . GLY B 1 73 ? -26.203 25.203 35.094 1 87.06 73 GLY B CA 1
ATOM 6529 C C . GLY B 1 73 ? -24.859 25.547 34.5 1 87.06 73 GLY B C 1
ATOM 6530 O O . GLY B 1 73 ? -24.516 26.734 34.406 1 87.06 73 GLY B O 1
ATOM 6531 N N . VAL B 1 74 ? -24.078 24.578 34.188 1 95.62 74 VAL B N 1
ATOM 6532 C CA . VAL B 1 74 ? -22.719 24.734 33.688 1 95.62 74 VAL B CA 1
ATOM 6533 C C . VAL B 1 74 ? -22.672 24.328 32.219 1 95.62 74 VAL B C 1
ATOM 6535 O O . VAL B 1 74 ? -23.438 23.469 31.766 1 95.62 74 VAL B O 1
ATOM 6538 N N . GLY B 1 75 ? -21.906 25.109 31.375 1 97.81 75 GLY B N 1
ATOM 6539 C CA . GLY B 1 75 ? -21.688 24.703 30 1 97.81 75 GLY B CA 1
ATOM 6540 C C . GLY B 1 75 ? -20.734 23.516 29.875 1 97.81 75 GLY B C 1
ATOM 6541 O O . GLY B 1 75 ? -19.797 23.391 30.656 1 97.81 75 GLY B O 1
ATOM 6542 N N . VAL B 1 76 ? -21.016 22.641 28.938 1 98.56 76 VAL B N 1
ATOM 6543 C CA . VAL B 1 76 ? -20.172 21.469 28.734 1 98.56 76 VAL B CA 1
ATOM 6544 C C . VAL B 1 76 ? -19.594 21.484 27.328 1 98.56 76 VAL B C 1
ATOM 6546 O O . VAL B 1 76 ? -20.328 21.656 26.344 1 98.56 76 VAL B O 1
ATOM 6549 N N . VAL B 1 77 ? -18.266 21.375 27.188 1 98.75 77 VAL B N 1
ATOM 6550 C CA . VAL B 1 77 ? -17.562 21.328 25.922 1 98.75 77 VAL B CA 1
ATOM 6551 C C . VAL B 1 77 ? -16.938 19.953 25.719 1 98.75 77 VAL B C 1
ATOM 6553 O O . VAL B 1 77 ? -16.125 19.5 26.531 1 98.75 77 VAL B O 1
ATOM 6556 N N . LEU B 1 78 ? -17.344 19.297 24.672 1 98.75 78 LEU B N 1
ATOM 6557 C CA . LEU B 1 78 ? -16.891 17.938 24.391 1 98.75 78 LEU B CA 1
ATOM 6558 C C . LEU B 1 78 ? -16 17.906 23.156 1 98.75 78 LEU B C 1
ATOM 6560 O O . LEU B 1 78 ? -16.469 18.109 22.047 1 98.75 78 LEU B O 1
ATOM 6564 N N . GLY B 1 79 ? -14.766 17.531 23.344 1 98.19 79 GLY B N 1
ATOM 6565 C CA . GLY B 1 79 ? -13.773 17.562 22.266 1 98.19 79 GLY B CA 1
ATOM 6566 C C . GLY B 1 79 ? -13.836 16.344 21.375 1 98.19 79 GLY B C 1
ATOM 6567 O O . GLY B 1 79 ? -14.461 15.336 21.719 1 98.19 79 GLY B O 1
ATOM 6568 N N . GLY B 1 80 ? -13.195 16.5 20.172 1 96.88 80 GLY B N 1
ATOM 6569 C CA . GLY B 1 80 ? -13.07 15.375 19.25 1 96.88 80 GLY B CA 1
ATOM 6570 C C . GLY B 1 80 ? -11.93 14.438 19.594 1 96.88 80 GLY B C 1
ATOM 6571 O O . GLY B 1 80 ? -10.922 14.859 20.172 1 96.88 80 GLY B O 1
ATOM 6572 N N . GLY B 1 81 ? -12.148 13.141 19.219 1 94.44 81 GLY B N 1
ATOM 6573 C CA . GLY B 1 81 ? -11.117 12.164 19.516 1 94.44 81 GLY B CA 1
ATOM 6574 C C . GLY B 1 81 ? -11.414 10.781 18.969 1 94.44 81 GLY B C 1
ATOM 6575 O O . GLY B 1 81 ? -10.859 9.789 19.453 1 94.44 81 GLY B O 1
ATOM 6576 N N . GLY B 1 82 ? -12.289 10.688 18.047 1 92.25 82 GLY B N 1
ATOM 6577 C CA . GLY B 1 82 ? -12.664 9.391 17.516 1 92.25 82 GLY B CA 1
ATOM 6578 C C . GLY B 1 82 ? -13.242 8.461 18.562 1 92.25 82 GLY B C 1
ATOM 6579 O O . GLY B 1 82 ? -14.125 8.852 19.328 1 92.25 82 GLY B O 1
ATOM 6580 N N . ALA B 1 83 ? -12.688 7.211 18.562 1 93.12 83 ALA B N 1
ATOM 6581 C CA . ALA B 1 83 ? -13.18 6.23 19.531 1 93.12 83 ALA B CA 1
ATOM 6582 C C . ALA B 1 83 ? -12.914 6.691 20.969 1 93.12 83 ALA B C 1
ATOM 6584 O O . ALA B 1 83 ? -13.641 6.312 21.891 1 93.12 83 ALA B O 1
ATOM 6585 N N . ARG B 1 84 ? -11.914 7.469 21.109 1 96.38 84 ARG B N 1
ATOM 6586 C CA . ARG B 1 84 ? -11.594 8 22.422 1 96.38 84 ARG B CA 1
ATOM 6587 C C . ARG B 1 84 ? -12.742 8.844 22.969 1 96.38 84 ARG B C 1
ATOM 6589 O O . ARG B 1 84 ? -12.852 9.047 24.188 1 96.38 84 ARG B O 1
ATOM 6596 N N . GLY B 1 85 ? -13.602 9.273 22.141 1 97.5 85 GLY B N 1
ATOM 6597 C CA . GLY B 1 85 ? -14.734 10.102 22.516 1 97.5 85 GLY B CA 1
ATOM 6598 C C . GLY B 1 85 ? -15.789 9.359 23.297 1 97.5 85 GLY B C 1
ATOM 6599 O O . GLY B 1 85 ? -16.656 9.977 23.922 1 97.5 85 GLY B O 1
ATOM 6600 N N . PHE B 1 86 ? -15.703 8.031 23.359 1 97.69 86 PHE B N 1
ATOM 6601 C CA . PHE B 1 86 ? -16.641 7.285 24.188 1 97.69 86 PHE B CA 1
ATOM 6602 C C . PHE B 1 86 ? -16.484 7.684 25.656 1 97.69 86 PHE B C 1
ATOM 6604 O O . PHE B 1 86 ? -17.406 7.48 26.453 1 97.69 86 PHE B O 1
ATOM 6611 N N . ALA B 1 87 ? -15.398 8.266 26 1 98.5 87 ALA B N 1
ATOM 6612 C CA . ALA B 1 87 ? -15.148 8.734 27.359 1 98.5 87 ALA B CA 1
ATOM 6613 C C . ALA B 1 87 ? -16.141 9.828 27.75 1 98.5 87 ALA B C 1
ATOM 6615 O O . ALA B 1 87 ? -16.422 10.016 28.938 1 98.5 87 ALA B O 1
ATOM 6616 N N . HIS B 1 88 ? -16.609 10.578 26.797 1 98.75 88 HIS B N 1
ATOM 6617 C CA . HIS B 1 88 ? -17.578 11.625 27.078 1 98.75 88 HIS B CA 1
ATOM 6618 C C . HIS B 1 88 ? -18.812 11.062 27.797 1 98.75 88 HIS B C 1
ATOM 6620 O O . HIS B 1 88 ? -19.359 11.711 28.688 1 98.75 88 HIS B O 1
ATOM 6626 N N . LEU B 1 89 ? -19.234 9.875 27.328 1 98.56 89 LEU B N 1
ATOM 6627 C CA . LEU B 1 89 ? -20.391 9.234 27.969 1 98.56 89 LEU B CA 1
ATOM 6628 C C . LEU B 1 89 ? -20.125 8.961 29.438 1 98.56 89 LEU B C 1
ATOM 6630 O O . LEU B 1 89 ? -20.984 9.195 30.281 1 98.56 89 LEU B O 1
ATOM 6634 N N . GLY B 1 90 ? -18.969 8.492 29.734 1 98.56 90 GLY B N 1
ATOM 6635 C CA . GLY B 1 90 ? -18.594 8.258 31.125 1 98.56 90 GLY B CA 1
ATOM 6636 C C . GLY B 1 90 ? -18.609 9.516 31.969 1 98.56 90 GLY B C 1
ATOM 6637 O O . GLY B 1 90 ? -19.094 9.516 33.094 1 98.56 90 GLY B O 1
ATOM 6638 N N . VAL B 1 91 ? -18.078 10.578 31.422 1 98.75 91 VAL B N 1
ATOM 6639 C CA . VAL B 1 91 ? -18.031 11.859 32.125 1 98.75 91 VAL B CA 1
ATOM 6640 C C . VAL B 1 91 ? -19.453 12.352 32.375 1 98.75 91 VAL B C 1
ATOM 6642 O O . VAL B 1 91 ? -19.781 12.781 33.5 1 98.75 91 VAL B O 1
ATOM 6645 N N . LEU B 1 92 ? -20.281 12.312 31.375 1 98.5 92 LEU B N 1
ATOM 6646 C CA . LEU B 1 92 ? -21.656 12.781 31.5 1 98.5 92 LEU B CA 1
ATOM 6647 C C . LEU B 1 92 ? -22.422 11.977 32.562 1 98.5 92 LEU B C 1
ATOM 6649 O O . LEU B 1 92 ? -23.219 12.531 33.312 1 98.5 92 LEU B O 1
ATOM 6653 N N . LYS B 1 93 ? -22.172 10.703 32.562 1 98 93 LYS B N 1
ATOM 6654 C CA . LYS B 1 93 ? -22.828 9.859 33.562 1 98 93 LYS B CA 1
ATOM 6655 C C . LYS B 1 93 ? -22.406 10.273 34.969 1 98 93 LYS B C 1
ATOM 6657 O O . LYS B 1 93 ? -23.234 10.273 35.906 1 98 93 LYS B O 1
ATOM 6662 N N . GLU B 1 94 ? -21.188 10.625 35.156 1 98.12 94 GLU B N 1
ATOM 6663 C CA . GLU B 1 94 ? -20.719 11.07 36.469 1 98.12 94 GLU B CA 1
ATOM 6664 C C . GLU B 1 94 ? -21.297 12.43 36.812 1 98.12 94 GLU B C 1
ATOM 6666 O O . GLU B 1 94 ? -21.578 12.703 38 1 98.12 94 GLU B O 1
ATOM 6671 N N . LEU B 1 95 ? -21.422 13.328 35.844 1 98 95 LEU B N 1
ATOM 6672 C CA . LEU B 1 95 ? -22.078 14.609 36.125 1 98 95 LEU B CA 1
ATOM 6673 C C . LEU B 1 95 ? -23.5 14.398 36.594 1 98 95 LEU B C 1
ATOM 6675 O O . LEU B 1 95 ? -23.984 15.125 37.469 1 98 95 LEU B O 1
ATOM 6679 N N . GLU B 1 96 ? -24.125 13.453 35.938 1 96.69 96 GLU B N 1
ATOM 6680 C CA . GLU B 1 96 ? -25.469 13.109 36.375 1 96.69 96 GLU B CA 1
ATOM 6681 C C . GLU B 1 96 ? -25.469 12.594 37.812 1 96.69 96 GLU B C 1
ATOM 6683 O O . GLU B 1 96 ? -26.328 12.969 38.594 1 96.69 96 GLU B O 1
ATOM 6688 N N . ARG B 1 97 ? -24.578 11.75 38.125 1 96.38 97 ARG B N 1
ATOM 6689 C CA . ARG B 1 97 ? -24.453 11.203 39.469 1 96.38 97 ARG B CA 1
ATOM 6690 C C . ARG B 1 97 ? -24.266 12.312 40.5 1 96.38 97 ARG B C 1
ATOM 6692 O O . ARG B 1 97 ? -24.812 12.258 41.594 1 96.38 97 ARG B O 1
ATOM 6699 N N . LEU B 1 98 ? -23.594 13.375 40.156 1 97 98 LEU B N 1
ATOM 6700 C CA . LEU B 1 98 ? -23.281 14.492 41.031 1 97 98 LEU B CA 1
ATOM 6701 C C . LEU B 1 98 ? -24.375 15.547 41 1 97 98 LEU B C 1
ATOM 6703 O O . LEU B 1 98 ? -24.297 16.562 41.688 1 97 98 LEU B O 1
ATOM 6707 N N . ARG B 1 99 ? -25.375 15.352 40.188 1 96.81 99 ARG B N 1
ATOM 6708 C CA . ARG B 1 99 ? -26.531 16.234 40.031 1 96.81 99 ARG B CA 1
ATOM 6709 C C . ARG B 1 99 ? -26.094 17.609 39.562 1 96.81 99 ARG B C 1
ATOM 6711 O O . ARG B 1 99 ? -26.469 18.625 40.156 1 96.81 99 ARG B O 1
ATOM 6718 N N . ILE B 1 100 ? -25.375 17.625 38.562 1 97.31 100 ILE B N 1
ATOM 6719 C CA . ILE B 1 100 ? -24.922 18.875 37.938 1 97.31 100 ILE B CA 1
ATOM 6720 C C . ILE B 1 100 ? -25.75 19.156 36.688 1 97.31 100 ILE B C 1
ATOM 6722 O O . ILE B 1 100 ? -25.625 18.453 35.688 1 97.31 100 ILE B O 1
ATOM 6726 N N . PRO B 1 101 ? -26.547 20.125 36.719 1 96.38 101 PRO B N 1
ATOM 6727 C CA . PRO B 1 101 ? -27.328 20.453 35.531 1 96.38 101 PRO B CA 1
ATOM 6728 C C . PRO B 1 101 ? -26.469 21.062 34.406 1 96.38 101 PRO B C 1
ATOM 6730 O O . PRO B 1 101 ? -25.562 21.828 34.688 1 96.38 101 PRO B O 1
ATOM 6733 N N . VAL B 1 102 ? -26.766 20.703 33.156 1 97 102 VAL B N 1
ATOM 6734 C CA . VAL B 1 102 ? -26.031 21.188 31.984 1 97 102 VAL B CA 1
ATOM 6735 C C . VAL B 1 102 ? -26.844 22.281 31.297 1 97 102 VAL B C 1
ATOM 6737 O O . VAL B 1 102 ? -27.984 22.062 30.891 1 97 102 VAL B O 1
ATOM 6740 N N . ALA B 1 103 ? -26.266 23.453 31.109 1 96.44 103 ALA B N 1
ATOM 6741 C CA . ALA B 1 103 ? -26.938 24.609 30.5 1 96.44 103 ALA B CA 1
ATOM 6742 C C . ALA B 1 103 ? -26.922 24.5 28.984 1 96.44 103 ALA B C 1
ATOM 6744 O O . ALA B 1 103 ? -27.922 24.844 28.328 1 96.44 103 ALA B O 1
ATOM 6745 N N . CYS B 1 104 ? -25.844 24.188 28.453 1 97.62 104 CYS B N 1
ATOM 6746 C CA . CYS B 1 104 ? -25.672 24.016 27.016 1 97.62 104 CYS B CA 1
ATOM 6747 C C . CYS B 1 104 ? -24.453 23.156 26.703 1 97.62 104 CYS B C 1
ATOM 6749 O O . CYS B 1 104 ? -23.625 22.906 27.578 1 97.62 104 CYS B O 1
ATOM 6751 N N . ILE B 1 105 ? -24.375 22.625 25.5 1 98.5 105 ILE B N 1
ATOM 6752 C CA . ILE B 1 105 ? -23.297 21.734 25.094 1 98.5 105 ILE B CA 1
ATOM 6753 C C . ILE B 1 105 ? -22.781 22.141 23.719 1 98.5 105 ILE B C 1
ATOM 6755 O O . ILE B 1 105 ? -23.562 22.531 22.844 1 98.5 105 ILE B O 1
ATOM 6759 N N . ALA B 1 106 ? -21.516 22.188 23.516 1 98.75 106 ALA B N 1
ATOM 6760 C CA . ALA B 1 106 ? -20.875 22.234 22.203 1 98.75 106 ALA B CA 1
ATOM 6761 C C . ALA B 1 106 ? -19.906 21.078 22.016 1 98.75 106 ALA B C 1
ATOM 6763 O O . ALA B 1 106 ? -19.234 20.672 22.984 1 98.75 106 ALA B O 1
ATOM 6764 N N . GLY B 1 107 ? -19.859 20.484 20.844 1 98.56 107 GLY B N 1
ATOM 6765 C CA . GLY B 1 107 ? -18.984 19.359 20.625 1 98.56 107 GLY B CA 1
ATOM 6766 C C . GLY B 1 107 ? -18.422 19.312 19.219 1 98.56 107 GLY B C 1
ATOM 6767 O O . GLY B 1 107 ? -18.938 19.953 18.312 1 98.56 107 GLY B O 1
ATOM 6768 N N . THR B 1 108 ? -17.359 18.594 19.047 1 98.31 108 THR B N 1
ATOM 6769 C CA . THR B 1 108 ? -16.719 18.328 17.766 1 98.31 108 THR B CA 1
ATOM 6770 C C . THR B 1 108 ? -16.5 16.828 17.562 1 98.31 108 THR B C 1
ATOM 6772 O O . THR B 1 108 ? -16.047 16.141 18.469 1 98.31 108 THR B O 1
ATOM 6775 N N . SER B 1 109 ? -16.75 16.359 16.344 1 96.81 109 SER B N 1
ATOM 6776 C CA . SER B 1 109 ? -16.547 14.961 15.992 1 96.81 109 SER B CA 1
ATOM 6777 C C . SER B 1 109 ? -17.25 14.031 16.984 1 96.81 109 SER B C 1
ATOM 6779 O O . SER B 1 109 ? -18.453 14.172 17.219 1 96.81 109 SER B O 1
ATOM 6781 N N . ALA B 1 110 ? -16.578 13.18 17.672 1 96.56 110 ALA B N 1
ATOM 6782 C CA . ALA B 1 110 ? -17.188 12.281 18.641 1 96.56 110 ALA B CA 1
ATOM 6783 C C . ALA B 1 110 ? -17.859 13.062 19.766 1 96.56 110 ALA B C 1
ATOM 6785 O O . ALA B 1 110 ? -18.891 12.625 20.297 1 96.56 110 ALA B O 1
ATOM 6786 N N . GLY B 1 111 ? -17.312 14.148 20.109 1 98.19 111 GLY B N 1
ATOM 6787 C CA . GLY B 1 111 ? -17.938 15.016 21.094 1 98.19 111 GLY B CA 1
ATOM 6788 C C . GLY B 1 111 ? -19.281 15.555 20.641 1 98.19 111 GLY B C 1
ATOM 6789 O O . GLY B 1 111 ? -20.219 15.648 21.422 1 98.19 111 GLY B O 1
ATOM 6790 N N . ALA B 1 112 ? -19.312 15.93 19.391 1 98.31 112 ALA B N 1
ATOM 6791 C CA . ALA B 1 112 ? -20.594 16.375 18.828 1 98.31 112 ALA B CA 1
ATOM 6792 C C . ALA B 1 112 ? -21.609 15.25 18.812 1 98.31 112 ALA B C 1
ATOM 6794 O O . ALA B 1 112 ? -22.781 15.461 19.109 1 98.31 112 ALA B O 1
ATOM 6795 N N . LEU B 1 113 ? -21.156 14.078 18.453 1 96.62 113 LEU B N 1
ATOM 6796 C CA . LEU B 1 113 ? -22.062 12.93 18.391 1 96.62 113 LEU B CA 1
ATOM 6797 C C . LEU B 1 113 ? -22.688 12.641 19.75 1 96.62 113 LEU B C 1
ATOM 6799 O O . LEU B 1 113 ? -23.922 12.617 19.875 1 96.62 113 LEU B O 1
ATOM 6803 N N . ILE B 1 114 ? -21.891 12.484 20.766 1 98.06 114 ILE B N 1
ATOM 6804 C CA . ILE B 1 114 ? -22.391 12.141 22.094 1 98.06 114 ILE B CA 1
ATOM 6805 C C . ILE B 1 114 ? -23.141 13.328 22.688 1 98.06 114 ILE B C 1
ATOM 6807 O O . ILE B 1 114 ? -24.234 13.172 23.219 1 98.06 114 ILE B O 1
ATOM 6811 N N . GLY B 1 115 ? -22.547 14.484 22.531 1 98.44 115 GLY B N 1
ATOM 6812 C CA . GLY B 1 115 ? -23.203 15.688 23.047 1 98.44 115 GLY B CA 1
ATOM 6813 C C . GLY B 1 115 ? -24.531 15.969 22.375 1 98.44 115 GLY B C 1
ATOM 6814 O O . GLY B 1 115 ? -25.5 16.359 23.047 1 98.44 115 GLY B O 1
ATOM 6815 N N . GLY B 1 116 ? -24.531 15.805 21.078 1 98.12 116 GLY B N 1
ATOM 6816 C CA . GLY B 1 116 ? -25.75 16.062 20.328 1 98.12 116 GLY B CA 1
ATOM 6817 C C . GLY B 1 116 ? -26.875 15.102 20.672 1 98.12 116 GLY B C 1
ATOM 6818 O O . GLY B 1 116 ? -28.031 15.508 20.797 1 98.12 116 GLY B O 1
ATOM 6819 N N . ILE B 1 117 ? -26.562 13.859 20.828 1 97.25 117 ILE B N 1
ATOM 6820 C CA . ILE B 1 117 ? -27.547 12.852 21.172 1 97.25 117 ILE B CA 1
ATOM 6821 C C . ILE B 1 117 ? -28.078 13.117 22.578 1 97.25 117 ILE B C 1
ATOM 6823 O O . ILE B 1 117 ? -29.297 13.023 22.812 1 97.25 117 ILE B O 1
ATOM 6827 N N . TYR B 1 118 ? -27.234 13.461 23.469 1 97.81 118 TYR B N 1
ATOM 6828 C CA . TYR B 1 118 ? -27.641 13.797 24.828 1 97.81 118 TYR B CA 1
ATOM 6829 C C . TYR B 1 118 ? -28.5 15.055 24.844 1 97.81 118 TYR B C 1
ATOM 6831 O O . TYR B 1 118 ? -29.547 15.094 25.516 1 97.81 118 TYR B O 1
ATOM 6839 N N . ALA B 1 119 ? -28.094 16.016 24.125 1 97.62 119 ALA B N 1
ATOM 6840 C CA . ALA B 1 119 ? -28.812 17.281 24.031 1 97.62 119 ALA B CA 1
ATOM 6841 C C . ALA B 1 119 ? -30.219 17.078 23.469 1 97.62 119 ALA B C 1
ATOM 6843 O O . ALA B 1 119 ? -31.125 17.859 23.75 1 97.62 119 ALA B O 1
ATOM 6844 N N . ASN B 1 120 ? -30.297 16.031 22.688 1 96.62 120 ASN B N 1
ATOM 6845 C CA . ASN B 1 120 ? -31.562 15.719 22.047 1 96.62 120 ASN B CA 1
ATOM 6846 C C . ASN B 1 120 ? -32.5 14.938 22.984 1 96.62 120 ASN B C 1
ATOM 6848 O O . ASN B 1 120 ? -33.594 14.57 22.594 1 96.62 120 ASN B O 1
ATOM 6852 N N . GLY B 1 121 ? -32 14.578 24.188 1 95.81 121 GLY B N 1
ATOM 6853 C CA . GLY B 1 121 ? -32.875 14.062 25.219 1 95.81 121 GLY B CA 1
ATOM 6854 C C . GLY B 1 121 ? -32.719 12.57 25.453 1 95.81 121 GLY B C 1
ATOM 6855 O O . GLY B 1 121 ? -33.469 11.977 26.203 1 95.81 121 GLY B O 1
ATOM 6856 N N . LEU B 1 122 ? -31.797 11.93 24.797 1 95.5 122 LEU B N 1
ATOM 6857 C CA . LEU B 1 122 ? -31.594 10.508 25.047 1 95.5 122 LEU B CA 1
ATOM 6858 C C . LEU B 1 122 ? -30.953 10.289 26.422 1 95.5 122 LEU B C 1
ATOM 6860 O O . LEU B 1 122 ? -29.859 10.797 26.688 1 95.5 122 LEU B O 1
ATOM 6864 N N . PRO B 1 123 ? -31.609 9.477 27.219 1 95.94 123 PRO B N 1
ATOM 6865 C CA . PRO B 1 123 ? -31 9.195 28.516 1 95.94 123 PRO B CA 1
ATOM 6866 C C . PRO B 1 123 ? -29.656 8.484 28.391 1 95.94 123 PRO B C 1
ATOM 6868 O O . PRO B 1 123 ? -29.469 7.641 27.516 1 95.94 123 PRO B O 1
ATOM 6871 N N . LEU B 1 124 ? -28.781 8.789 29.297 1 97.19 124 LEU B N 1
ATOM 6872 C CA . LEU B 1 124 ? -27.406 8.312 29.219 1 97.19 124 LEU B CA 1
ATOM 6873 C C . LEU B 1 124 ? -27.359 6.789 29.312 1 97.19 124 LEU B C 1
ATOM 6875 O O . LEU B 1 124 ? -26.562 6.148 28.625 1 97.19 124 LEU B O 1
ATOM 6879 N N . ASP B 1 125 ? -28.156 6.211 30.078 1 95.81 125 ASP B N 1
ATOM 6880 C CA . ASP B 1 125 ? -28.188 4.758 30.203 1 95.81 125 ASP B CA 1
ATOM 6881 C C . ASP B 1 125 ? -28.641 4.105 28.906 1 95.81 125 ASP B C 1
ATOM 6883 O O . ASP B 1 125 ? -28.156 3.039 28.531 1 95.81 125 ASP B O 1
ATOM 6887 N N . GLU B 1 126 ? -29.578 4.707 28.297 1 95.69 126 GLU B N 1
ATOM 6888 C CA . GLU B 1 126 ? -30.031 4.195 27.016 1 95.69 126 GLU B CA 1
ATOM 6889 C C . GLU B 1 126 ? -28.969 4.363 25.938 1 95.69 126 GLU B C 1
ATOM 6891 O O . GLU B 1 126 ? -28.812 3.5 25.062 1 95.69 126 GLU B O 1
ATOM 6896 N N . MET B 1 127 ? -28.359 5.461 26 1 96.19 127 MET B N 1
ATOM 6897 C CA . MET B 1 127 ? -27.25 5.68 25.078 1 96.19 127 MET B CA 1
ATOM 6898 C C . MET B 1 127 ? -26.203 4.586 25.203 1 96.19 127 MET B C 1
ATOM 6900 O O . MET B 1 127 ? -25.719 4.039 24.203 1 96.19 127 MET B O 1
ATOM 6904 N N . GLU B 1 128 ? -25.812 4.309 26.422 1 96.44 128 GLU B N 1
ATOM 6905 C CA . GLU B 1 128 ? -24.844 3.254 26.688 1 96.44 128 GLU B CA 1
ATOM 6906 C C . GLU B 1 128 ? -25.312 1.913 26.125 1 96.44 128 GLU B C 1
ATOM 6908 O O . GLU B 1 128 ? -24.516 1.164 25.547 1 96.44 128 GLU B O 1
ATOM 6913 N N . ARG B 1 129 ? -26.547 1.633 26.281 1 95.62 129 ARG B N 1
ATOM 6914 C CA . ARG B 1 129 ? -27.109 0.39 25.75 1 95.62 129 ARG B CA 1
ATOM 6915 C C . ARG B 1 129 ? -27.062 0.359 24.234 1 95.62 129 ARG B C 1
ATOM 6917 O O . ARG B 1 129 ? -26.75 -0.675 23.641 1 95.62 129 ARG B O 1
ATOM 6924 N N . GLU B 1 130 ? -27.422 1.449 23.656 1 94.31 130 GLU B N 1
ATOM 6925 C CA . GLU B 1 130 ? -27.375 1.543 22.188 1 94.31 130 GLU B CA 1
ATOM 6926 C C . GLU B 1 130 ? -25.969 1.322 21.672 1 94.31 130 GLU B C 1
ATOM 6928 O O . GLU B 1 130 ? -25.766 0.623 20.672 1 94.31 130 GLU B O 1
ATOM 6933 N N . PHE B 1 131 ? -24.984 1.893 22.344 1 94 131 PHE B N 1
ATOM 6934 C CA . PHE B 1 131 ? -23.594 1.76 21.922 1 94 131 PHE B CA 1
ATOM 6935 C C . PHE B 1 131 ? -23.125 0.324 22.094 1 94 131 PHE B C 1
ATOM 6937 O O . PHE B 1 131 ? -22.391 -0.201 21.25 1 94 131 PHE B O 1
ATOM 6944 N N . ASN B 1 132 ? -23.547 -0.28 23.172 1 92.38 132 ASN B N 1
ATOM 6945 C CA . ASN B 1 132 ? -23.172 -1.662 23.453 1 92.38 132 ASN B CA 1
ATOM 6946 C C . ASN B 1 132 ? -23.781 -2.621 22.438 1 92.38 132 ASN B C 1
ATOM 6948 O O . ASN B 1 132 ? -23.188 -3.658 22.125 1 92.38 132 ASN B O 1
ATOM 6952 N N . ALA B 1 133 ? -24.844 -2.238 21.859 1 90.19 133 ALA B N 1
ATOM 6953 C CA . ALA B 1 133 ? -25.562 -3.105 20.922 1 90.19 133 ALA B CA 1
ATOM 6954 C C . ALA B 1 133 ? -25.094 -2.896 19.5 1 90.19 133 ALA B C 1
ATOM 6956 O O . ALA B 1 133 ? -25.344 -3.725 18.625 1 90.19 133 ALA B O 1
ATOM 6957 N N . ALA B 1 134 ? -24.438 -1.875 19.281 1 87.38 134 ALA B N 1
ATOM 6958 C CA . ALA B 1 134 ? -24.016 -1.52 17.922 1 87.38 134 ALA B CA 1
ATOM 6959 C C . ALA B 1 134 ? -22.828 -2.371 17.469 1 87.38 134 ALA B C 1
ATOM 6961 O O . ALA B 1 134 ? -21.922 -2.648 18.266 1 87.38 134 ALA B O 1
ATOM 6962 N N . ASP B 1 135 ? -22.891 -2.863 16.234 1 80.62 135 ASP B N 1
ATOM 6963 C CA . ASP B 1 135 ? -21.734 -3.494 15.602 1 80.62 135 ASP B CA 1
ATOM 6964 C C . ASP B 1 135 ? -20.844 -2.457 14.93 1 80.62 135 ASP B C 1
ATOM 6966 O O . ASP B 1 135 ? -20.922 -2.26 13.711 1 80.62 135 ASP B O 1
ATOM 6970 N N . TRP B 1 136 ? -19.938 -1.959 15.727 1 81.25 136 TRP B N 1
ATOM 6971 C CA . TRP B 1 136 ? -19.109 -0.838 15.281 1 81.25 136 TRP B CA 1
ATOM 6972 C C . TRP B 1 136 ? -18.234 -1.246 14.109 1 81.25 136 TRP B C 1
ATOM 6974 O O . TRP B 1 136 ? -18.031 -0.473 13.172 1 81.25 136 TRP B O 1
ATOM 6984 N N . ASP B 1 137 ? -17.703 -2.473 14.109 1 72.62 137 ASP B N 1
ATOM 6985 C CA . ASP B 1 137 ? -16.828 -2.943 13.031 1 72.62 137 ASP B CA 1
ATOM 6986 C C . ASP B 1 137 ? -17.578 -2.969 11.695 1 72.62 137 ASP B C 1
ATOM 6988 O O . ASP B 1 137 ? -17.047 -2.529 10.68 1 72.62 137 ASP B O 1
ATOM 6992 N N . GLN B 1 138 ? -18.719 -3.461 11.781 1 73.06 138 GLN B N 1
ATOM 6993 C CA . GLN B 1 138 ? -19.531 -3.537 10.562 1 73.06 138 GLN B CA 1
ATOM 6994 C C . GLN B 1 138 ? -19.953 -2.148 10.102 1 73.06 138 GLN B C 1
ATOM 6996 O O . GLN B 1 138 ? -19.906 -1.847 8.906 1 73.06 138 GLN B O 1
ATOM 7001 N N . MET B 1 139 ? -20.328 -1.375 11.016 1 77.06 139 MET B N 1
ATOM 7002 C CA . MET B 1 139 ? -20.844 -0.045 10.688 1 77.06 139 MET B CA 1
ATOM 7003 C C . MET B 1 139 ? -19.734 0.834 10.117 1 77.06 139 MET B C 1
ATOM 7005 O O . MET B 1 139 ? -19.984 1.674 9.25 1 77.06 139 MET B O 1
ATOM 7009 N N . LEU B 1 140 ? -18.547 0.562 10.562 1 75.25 140 LEU B N 1
ATOM 7010 C CA . LEU B 1 140 ? -17.438 1.419 10.164 1 75.25 140 LEU B CA 1
ATOM 7011 C C . LEU B 1 140 ? -16.672 0.81 8.984 1 75.25 140 LEU B C 1
ATOM 7013 O O . LEU B 1 140 ? -15.719 1.401 8.492 1 75.25 140 LEU B O 1
ATOM 7017 N N . SER B 1 141 ? -17.078 -0.397 8.547 1 70.69 141 SER B N 1
ATOM 7018 C CA . SER B 1 141 ? -16.469 -1 7.375 1 70.69 141 SER B CA 1
ATOM 7019 C C . SER B 1 141 ? -16.938 -0.324 6.09 1 70.69 141 SER B C 1
ATOM 7021 O O . SER B 1 141 ? -16.281 -0.403 5.059 1 70.69 141 SER B O 1
ATOM 7023 N N . GLY B 1 142 ? -18.031 0.304 6.184 1 68.56 142 GLY B N 1
ATOM 7024 C CA . GLY B 1 142 ? -18.578 1.009 5.039 1 68.56 142 GLY B CA 1
ATOM 7025 C C . GLY B 1 142 ? -19.266 0.09 4.051 1 68.56 142 GLY B C 1
ATOM 7026 O O . GLY B 1 142 ? -19.812 0.549 3.041 1 68.56 142 GLY B O 1
ATOM 7027 N N . LYS B 1 143 ? -19.188 -1.21 4.23 1 74.56 143 LYS B N 1
ATOM 7028 C CA . LYS B 1 143 ? -19.844 -2.166 3.342 1 74.56 143 LYS B CA 1
ATOM 7029 C C . LYS B 1 143 ? -21.062 -2.805 4.016 1 74.56 143 LYS B C 1
ATOM 7031 O O . LYS B 1 143 ? -21.047 -3.025 5.23 1 74.56 143 LYS B O 1
ATOM 7036 N N . PRO B 1 144 ? -22.062 -2.953 3.193 1 80.06 144 PRO B N 1
ATOM 7037 C CA . PRO B 1 144 ? -23.172 -3.709 3.771 1 80.06 144 PRO B CA 1
ATOM 7038 C C . PRO B 1 144 ? -22.797 -5.145 4.129 1 80.06 144 PRO B C 1
ATOM 7040 O O . PRO B 1 144 ? -21.828 -5.684 3.58 1 80.06 144 PRO B O 1
ATOM 7043 N N . ALA B 1 145 ? -23.547 -5.613 5.105 1 84.25 145 ALA B N 1
ATOM 7044 C CA . ALA B 1 145 ? -23.344 -7.031 5.398 1 84.25 145 ALA B CA 1
ATOM 7045 C C . ALA B 1 145 ? -23.594 -7.887 4.164 1 84.25 145 ALA B C 1
ATOM 7047 O O . ALA B 1 145 ? -24.625 -7.73 3.496 1 84.25 145 ALA B O 1
ATOM 7048 N N . ARG B 1 146 ? -22.703 -8.742 3.889 1 89.38 146 ARG B N 1
ATOM 7049 C CA . ARG B 1 146 ? -22.812 -9.539 2.668 1 89.38 146 ARG B CA 1
ATOM 7050 C C . ARG B 1 146 ? -24.125 -10.32 2.637 1 89.38 146 ARG B C 1
ATOM 7052 O O . ARG B 1 146 ? -24.703 -10.516 1.571 1 89.38 146 ARG B O 1
ATOM 7059 N N . ALA B 1 147 ? -24.578 -10.773 3.822 1 90.19 147 ALA B N 1
ATOM 7060 C CA . ALA B 1 147 ? -25.797 -11.578 3.91 1 90.19 147 ALA B CA 1
ATOM 7061 C C . ALA B 1 147 ? -27.016 -10.781 3.439 1 90.19 147 ALA B C 1
ATOM 7063 O O . ALA B 1 147 ? -28.047 -11.359 3.092 1 90.19 147 ALA B O 1
ATOM 7064 N N . ASP B 1 148 ? -26.859 -9.469 3.373 1 89.62 148 ASP B N 1
ATOM 7065 C CA . ASP B 1 148 ? -27.969 -8.617 2.988 1 89.62 148 ASP B CA 1
ATOM 7066 C C . ASP B 1 148 ? -27.859 -8.188 1.526 1 89.62 148 ASP B C 1
ATOM 7068 O O . ASP B 1 148 ? -28.781 -7.586 0.977 1 89.62 148 ASP B O 1
ATOM 7072 N N . ILE B 1 149 ? -26.828 -8.531 0.881 1 91.88 149 ILE B N 1
ATOM 7073 C CA . ILE B 1 149 ? -26.609 -8.172 -0.516 1 91.88 149 ILE B CA 1
ATOM 7074 C C . ILE B 1 149 ? -27.375 -9.125 -1.422 1 91.88 149 ILE B C 1
ATOM 7076 O O . ILE B 1 149 ? -27.359 -10.344 -1.224 1 91.88 149 ILE B O 1
ATOM 7080 N N . PRO B 1 150 ? -28.094 -8.469 -2.35 1 91.62 150 PRO B N 1
ATOM 7081 C CA . PRO B 1 150 ? -28.766 -9.359 -3.311 1 91.62 150 PRO B CA 1
ATOM 7082 C C . PRO B 1 150 ? -27.797 -10.32 -3.984 1 91.62 150 PRO B C 1
ATOM 7084 O O . PRO B 1 150 ? -26.656 -9.953 -4.289 1 91.62 150 PRO B O 1
ATOM 7087 N N . TYR B 1 151 ? -28.203 -11.5 -4.219 1 92.69 151 TYR B N 1
ATOM 7088 C CA . TYR B 1 151 ? -27.312 -12.555 -4.668 1 92.69 151 TYR B CA 1
ATOM 7089 C C . TYR B 1 151 ? -26.688 -12.219 -6.023 1 92.69 151 TYR B C 1
ATOM 7091 O O . TYR B 1 151 ? -25.547 -12.562 -6.297 1 92.69 151 TYR B O 1
ATOM 7099 N N . ASP B 1 152 ? -27.5 -11.617 -6.895 1 88.75 152 ASP B N 1
ATOM 7100 C CA . ASP B 1 152 ? -27.016 -11.305 -8.234 1 88.75 152 ASP B CA 1
ATOM 7101 C C . ASP B 1 152 ? -25.797 -10.383 -8.188 1 88.75 152 ASP B C 1
ATOM 7103 O O . ASP B 1 152 ? -25.031 -10.312 -9.141 1 88.75 152 ASP B O 1
ATOM 7107 N N . ARG B 1 153 ? -25.609 -9.75 -7.074 1 88.69 153 ARG B N 1
ATOM 7108 C CA . ARG B 1 153 ? -24.484 -8.836 -6.926 1 88.69 153 ARG B CA 1
ATOM 7109 C C . ARG B 1 153 ? -23.297 -9.516 -6.238 1 88.69 153 ARG B C 1
ATOM 7111 O O . ARG B 1 153 ? -22.188 -9 -6.242 1 88.69 153 ARG B O 1
ATOM 7118 N N . LYS B 1 154 ? -23.547 -10.602 -5.645 1 90.5 154 LYS B N 1
ATOM 7119 C CA . LYS B 1 154 ? -22.453 -11.234 -4.91 1 90.5 154 LYS B CA 1
ATOM 7120 C C . LYS B 1 154 ? -22.141 -12.617 -5.473 1 90.5 154 LYS B C 1
ATOM 7122 O O . LYS B 1 154 ? -21.359 -13.367 -4.883 1 90.5 154 LYS B O 1
ATOM 7127 N N . ARG B 1 155 ? -22.703 -12.992 -6.566 1 89.88 155 ARG B N 1
ATOM 7128 C CA . ARG B 1 155 ? -22.578 -14.312 -7.18 1 89.88 155 ARG B CA 1
ATOM 7129 C C . ARG B 1 155 ? -21.109 -14.656 -7.438 1 89.88 155 ARG B C 1
ATOM 7131 O O . ARG B 1 155 ? -20.719 -15.812 -7.309 1 89.88 155 ARG B O 1
ATOM 7138 N N . ASN B 1 156 ? -20.328 -13.695 -7.734 1 85.25 156 ASN B N 1
ATOM 7139 C CA . ASN B 1 156 ? -18.984 -13.961 -8.195 1 85.25 156 ASN B CA 1
ATOM 7140 C C . ASN B 1 156 ? -17.953 -13.75 -7.086 1 85.25 156 ASN B C 1
ATOM 7142 O O . ASN B 1 156 ? -16.75 -13.742 -7.34 1 85.25 156 ASN B O 1
ATOM 7146 N N . ASP B 1 157 ? -18.344 -13.594 -5.867 1 87.5 157 ASP B N 1
ATOM 7147 C CA . ASP B 1 157 ? -17.469 -13.289 -4.734 1 87.5 157 ASP B CA 1
ATOM 7148 C C . ASP B 1 157 ? -16.594 -14.492 -4.391 1 87.5 157 ASP B C 1
ATOM 7150 O O . ASP B 1 157 ? -15.625 -14.359 -3.648 1 87.5 157 ASP B O 1
ATOM 7154 N N . TYR B 1 158 ? -16.922 -15.609 -4.902 1 85.5 158 TYR B N 1
ATOM 7155 C CA . TYR B 1 158 ? -16.156 -16.812 -4.582 1 85.5 158 TYR B CA 1
ATOM 7156 C C . TYR B 1 158 ? -14.859 -16.859 -5.379 1 85.5 158 TYR B C 1
ATOM 7158 O O . TYR B 1 158 ? -13.945 -17.609 -5.035 1 85.5 158 TYR B O 1
ATOM 7166 N N . GLN B 1 159 ? -14.812 -16.156 -6.445 1 85 159 GLN B N 1
ATOM 7167 C CA . GLN B 1 159 ? -13.539 -16.031 -7.156 1 85 159 GLN B CA 1
ATOM 7168 C C . GLN B 1 159 ? -12.578 -15.125 -6.395 1 85 159 GLN B C 1
ATOM 7170 O O . GLN B 1 159 ? -12.992 -14.141 -5.777 1 85 159 GLN B O 1
ATOM 7175 N N . ASN B 1 160 ? -11.328 -15.453 -6.438 1 84.62 160 ASN B N 1
ATOM 7176 C CA . ASN B 1 160 ? -10.359 -14.734 -5.621 1 84.62 160 ASN B CA 1
ATOM 7177 C C . ASN B 1 160 ? -9.93 -13.43 -6.285 1 84.62 160 ASN B C 1
ATOM 7179 O O . ASN B 1 160 ? -8.82 -13.344 -6.828 1 84.62 160 ASN B O 1
ATOM 7183 N N . TYR B 1 161 ? -10.766 -12.508 -6.168 1 83.81 161 TYR B N 1
ATOM 7184 C CA . TYR B 1 161 ? -10.422 -11.164 -6.613 1 83.81 161 TYR B CA 1
ATOM 7185 C C . TYR B 1 161 ? -10.047 -10.281 -5.434 1 83.81 161 TYR B C 1
ATOM 7187 O O . TYR B 1 161 ? -10.484 -10.516 -4.305 1 83.81 161 TYR B O 1
ATOM 7195 N N . LEU B 1 162 ? -9.328 -9.289 -5.734 1 81.56 162 LEU B N 1
ATOM 7196 C CA . LEU B 1 162 ? -8.992 -8.305 -4.715 1 81.56 162 LEU B CA 1
ATOM 7197 C C . LEU B 1 162 ? -10.242 -7.594 -4.207 1 81.56 162 LEU B C 1
ATOM 7199 O O . LEU B 1 162 ? -11.188 -7.375 -4.969 1 81.56 162 LEU B O 1
ATOM 7203 N N . ASP B 1 163 ? -10.172 -7.227 -2.959 1 73.81 163 ASP B N 1
ATOM 7204 C CA . ASP B 1 163 ? -11.312 -6.551 -2.354 1 73.81 163 ASP B CA 1
ATOM 7205 C C . ASP B 1 163 ? -11.398 -5.094 -2.809 1 73.81 163 ASP B C 1
ATOM 7207 O O . ASP B 1 163 ? -12.07 -4.277 -2.176 1 73.81 163 ASP B O 1
ATOM 7211 N N . VAL B 1 164 ? -10.672 -4.773 -3.799 1 73.31 164 VAL B N 1
ATOM 7212 C CA . VAL B 1 164 ? -10.727 -3.43 -4.359 1 73.31 164 VAL B CA 1
ATOM 7213 C C . VAL B 1 164 ? -11.18 -3.496 -5.816 1 73.31 164 VAL B C 1
ATOM 7215 O O . VAL B 1 164 ? -10.703 -4.332 -6.586 1 73.31 164 VAL B O 1
ATOM 7218 N N . SER B 1 165 ? -12.219 -2.754 -6.062 1 76.19 165 SER B N 1
ATOM 7219 C CA . SER B 1 165 ? -12.688 -2.656 -7.441 1 76.19 165 SER B CA 1
ATOM 7220 C C . SER B 1 165 ? -12.266 -1.334 -8.078 1 76.19 165 SER B C 1
ATOM 7222 O O . SER B 1 165 ? -12.227 -0.303 -7.398 1 76.19 165 SER B O 1
ATOM 7224 N N . PHE B 1 166 ? -11.969 -1.443 -9.375 1 83.12 166 PHE B N 1
ATOM 7225 C CA . PHE B 1 166 ? -11.617 -0.251 -10.133 1 83.12 166 PHE B CA 1
ATOM 7226 C C . PHE B 1 166 ? -12.695 0.088 -11.148 1 83.12 166 PHE B C 1
ATOM 7228 O O . PHE B 1 166 ? -13.375 -0.805 -11.656 1 83.12 166 PHE B O 1
ATOM 7235 N N . GLY B 1 167 ? -12.875 1.419 -11.242 1 85.19 167 GLY B N 1
ATOM 7236 C CA . GLY B 1 167 ? -13.836 1.848 -12.242 1 85.19 167 GLY B CA 1
ATOM 7237 C C . GLY B 1 167 ? -13.188 2.342 -13.523 1 85.19 167 GLY B C 1
ATOM 7238 O O . GLY B 1 167 ? -12.047 2.814 -13.5 1 85.19 167 GLY B O 1
ATOM 7239 N N . LEU B 1 168 ? -13.852 2.004 -14.617 1 82.69 168 LEU B N 1
ATOM 7240 C CA . LEU B 1 168 ? -13.438 2.564 -15.898 1 82.69 168 LEU B CA 1
ATOM 7241 C C . LEU B 1 168 ? -14.422 3.627 -16.375 1 82.69 168 LEU B C 1
ATOM 7243 O O . LEU B 1 168 ? -15.594 3.328 -16.625 1 82.69 168 LEU B O 1
ATOM 7247 N N . LYS B 1 169 ? -14.031 4.848 -16.234 1 76.12 169 LYS B N 1
ATOM 7248 C CA . LYS B 1 169 ? -14.859 5.949 -16.719 1 76.12 169 LYS B CA 1
ATOM 7249 C C . LYS B 1 169 ? -14.055 6.926 -17.562 1 76.12 169 LYS B C 1
ATOM 7251 O O . LYS B 1 169 ? -13 7.406 -17.125 1 76.12 169 LYS B O 1
ATOM 7256 N N . GLY B 1 170 ? -14.625 7.27 -18.734 1 72.31 170 GLY B N 1
ATOM 7257 C CA . GLY B 1 170 ? -13.945 8.203 -19.609 1 72.31 170 GLY B CA 1
ATOM 7258 C C . GLY B 1 170 ? -12.547 7.762 -20 1 72.31 170 GLY B C 1
ATOM 7259 O O . GLY B 1 170 ? -11.641 8.586 -20.125 1 72.31 170 GLY B O 1
ATOM 7260 N N . GLY B 1 171 ? -12.344 6.496 -20 1 73.31 171 GLY B N 1
ATOM 7261 C CA . GLY B 1 171 ? -11.055 5.957 -20.406 1 73.31 171 GLY B CA 1
ATOM 7262 C C . GLY B 1 171 ? -10.039 5.938 -19.281 1 73.31 171 GLY B C 1
ATOM 7263 O O . GLY B 1 171 ? -8.875 5.602 -19.5 1 73.31 171 GLY B O 1
ATOM 7264 N N . ALA B 1 172 ? -10.445 6.391 -18.141 1 74.69 172 ALA B N 1
ATOM 7265 C CA . ALA B 1 172 ? -9.492 6.441 -17.016 1 74.69 172 ALA B CA 1
ATOM 7266 C C . ALA B 1 172 ? -9.914 5.488 -15.906 1 74.69 172 ALA B C 1
ATOM 7268 O O . ALA B 1 172 ? -11.102 5.203 -15.734 1 74.69 172 ALA B O 1
ATOM 7269 N N . LEU B 1 173 ? -8.852 4.977 -15.219 1 79.56 173 LEU B N 1
ATOM 7270 C CA . LEU B 1 173 ? -9.078 4.125 -14.055 1 79.56 173 LEU B CA 1
ATOM 7271 C C . LEU B 1 173 ? -9.445 4.961 -12.828 1 79.56 173 LEU B C 1
ATOM 7273 O O . LEU B 1 173 ? -8.781 5.957 -12.539 1 79.56 173 LEU B O 1
ATOM 7277 N N . ARG B 1 174 ? -10.578 4.695 -12.273 1 78 174 ARG B N 1
ATOM 7278 C CA . ARG B 1 174 ? -11.031 5.426 -11.094 1 78 174 ARG B CA 1
ATOM 7279 C C . ARG B 1 174 ? -11 4.547 -9.852 1 78 174 ARG B C 1
ATOM 7281 O O . ARG B 1 174 ? -11.305 3.354 -9.922 1 78 174 ARG B O 1
ATOM 7288 N N . VAL B 1 175 ? -10.523 5.199 -8.75 1 75.31 175 VAL B N 1
ATOM 7289 C CA . VAL B 1 175 ? -10.555 4.531 -7.453 1 75.31 175 VAL B CA 1
ATOM 7290 C C . VAL B 1 175 ? -11.656 5.145 -6.586 1 75.31 175 VAL B C 1
ATOM 7292 O O . VAL B 1 175 ? -12.023 6.305 -6.766 1 75.31 175 VAL B O 1
ATOM 7295 N N . PRO B 1 176 ? -12.203 4.426 -5.664 1 70 176 PRO B N 1
ATOM 7296 C CA . PRO B 1 176 ? -13.289 4.945 -4.82 1 70 176 PRO B CA 1
ATOM 7297 C C . PRO B 1 176 ? -12.867 6.176 -4.02 1 70 176 PRO B C 1
ATOM 7299 O O . PRO B 1 176 ? -11.695 6.32 -3.672 1 70 176 PRO B O 1
ATOM 7302 N N . ARG B 1 177 ? -13.781 7.102 -3.797 1 64.88 177 ARG B N 1
ATOM 7303 C CA . ARG B 1 177 ? -13.539 8.383 -3.141 1 64.88 177 ARG B CA 1
ATOM 7304 C C . ARG B 1 177 ? -13.328 8.195 -1.643 1 64.88 177 ARG B C 1
ATOM 7306 O O . ARG B 1 177 ? -12.781 9.078 -0.975 1 64.88 177 ARG B O 1
ATOM 7313 N N . SER B 1 178 ? -13.914 7.27 -1.099 1 62.22 178 SER B N 1
ATOM 7314 C CA . SER B 1 178 ? -13.758 7.055 0.336 1 62.22 178 SER B CA 1
ATOM 7315 C C . SER B 1 178 ? -13.383 5.605 0.639 1 62.22 178 SER B C 1
ATOM 7317 O O . SER B 1 178 ? -13.703 4.703 -0.132 1 62.22 178 SER B O 1
ATOM 7319 N N . ALA B 1 179 ? -12.602 5.621 1.799 1 61.69 179 ALA B N 1
ATOM 7320 C CA . ALA B 1 179 ? -12.203 4.277 2.213 1 61.69 179 ALA B CA 1
ATOM 7321 C C . ALA B 1 179 ? -13.367 3.535 2.854 1 61.69 179 ALA B C 1
ATOM 7323 O O . ALA B 1 179 ? -13.469 2.309 2.752 1 61.69 179 ALA B O 1
ATOM 7324 N N . ILE B 1 180 ? -14.109 4.352 3.619 1 61.5 180 ILE B N 1
ATOM 7325 C CA . ILE B 1 180 ? -15.242 3.76 4.324 1 61.5 180 ILE B CA 1
ATOM 7326 C C . ILE B 1 180 ? -16.531 4.426 3.873 1 61.5 180 ILE B C 1
ATOM 7328 O O . ILE B 1 180 ? -16.641 5.656 3.871 1 61.5 180 ILE B O 1
ATOM 7332 N N . ASN B 1 181 ? -17.391 3.631 3.369 1 67.12 181 ASN B N 1
ATOM 7333 C CA . ASN B 1 181 ? -18.719 4.152 3.053 1 67.12 181 ASN B CA 1
ATOM 7334 C C . ASN B 1 181 ? -19.5 4.527 4.316 1 67.12 181 ASN B C 1
ATOM 7336 O O . ASN B 1 181 ? -19.594 3.73 5.246 1 67.12 181 ASN B O 1
ATOM 7340 N N . SER B 1 182 ? -20.016 5.742 4.402 1 76.31 182 SER B N 1
ATOM 7341 C CA . SER B 1 182 ? -20.594 6.352 5.598 1 76.31 182 SER B CA 1
ATOM 7342 C C . SER B 1 182 ? -22.078 6.043 5.715 1 76.31 182 SER B C 1
ATOM 7344 O O . SER B 1 182 ? -22.781 6.613 6.559 1 76.31 182 SER B O 1
ATOM 7346 N N . GLN B 1 183 ? -22.609 5.07 4.941 1 81.38 183 GLN B N 1
ATOM 7347 C CA . GLN B 1 183 ? -24.031 4.801 4.93 1 81.38 183 GLN B CA 1
ATOM 7348 C C . GLN B 1 183 ? -24.516 4.266 6.277 1 81.38 183 GLN B C 1
ATOM 7350 O O . GLN B 1 183 ? -25.5 4.754 6.836 1 81.38 183 GLN B O 1
ATOM 7355 N N . GLY B 1 184 ? -23.812 3.357 6.801 1 82.38 184 GLY B N 1
ATOM 7356 C CA . GLY B 1 184 ? -24.203 2.748 8.062 1 82.38 184 GLY B CA 1
ATOM 7357 C C . GLY B 1 184 ? -24.188 3.721 9.227 1 82.38 184 GLY B C 1
ATOM 7358 O O . GLY B 1 184 ? -25.156 3.795 9.992 1 82.38 184 GLY B O 1
ATOM 7359 N N . ILE B 1 185 ? -23.203 4.473 9.367 1 86.5 185 ILE B N 1
ATOM 7360 C CA . ILE B 1 185 ? -23.078 5.398 10.484 1 86.5 185 ILE B CA 1
ATOM 7361 C C . ILE B 1 185 ? -24.094 6.531 10.328 1 86.5 185 ILE B C 1
ATOM 7363 O O . ILE B 1 185 ? -24.625 7.035 11.328 1 86.5 185 ILE B O 1
ATOM 7367 N N . GLU B 1 186 ? -24.297 6.938 9.141 1 88.94 186 GLU B N 1
ATOM 7368 C CA . GLU B 1 186 ? -25.281 7.996 8.906 1 88.94 186 GLU B CA 1
ATOM 7369 C C . GLU B 1 186 ? -26.672 7.555 9.336 1 88.94 186 GLU B C 1
ATOM 7371 O O . GLU B 1 186 ? -27.391 8.305 10 1 88.94 186 GLU B O 1
ATOM 7376 N N . LEU B 1 187 ? -27.062 6.398 8.93 1 89 187 LEU B N 1
ATOM 7377 C CA . LEU B 1 187 ? -28.375 5.895 9.312 1 89 187 LEU B CA 1
ATOM 7378 C C . LEU B 1 187 ? -28.453 5.699 10.82 1 89 187 LEU B C 1
ATOM 7380 O O . LEU B 1 187 ? -29.516 5.918 11.422 1 89 187 LEU B O 1
ATOM 7384 N N . TYR B 1 188 ? -27.375 5.289 11.344 1 90.56 188 TYR B N 1
ATOM 7385 C CA . TYR B 1 188 ? -27.312 5.121 12.789 1 90.56 188 TYR B CA 1
ATOM 7386 C C . TYR B 1 188 ? -27.516 6.457 13.5 1 90.56 188 TYR B C 1
ATOM 7388 O O . TYR B 1 188 ? -28.234 6.531 14.5 1 90.56 188 TYR B O 1
ATOM 7396 N N . ILE B 1 189 ? -26.938 7.477 13.016 1 93 189 ILE B N 1
ATOM 7397 C CA . ILE B 1 189 ? -27.078 8.812 13.586 1 93 189 ILE B CA 1
ATOM 7398 C C . ILE B 1 189 ? -28.516 9.289 13.438 1 93 189 ILE B C 1
ATOM 7400 O O . ILE B 1 189 ? -29.078 9.875 14.367 1 93 189 ILE B O 1
ATOM 7404 N N . HIS B 1 190 ? -29.062 9.031 12.328 1 92.88 190 HIS B N 1
ATOM 7405 C CA . HIS B 1 190 ? -30.469 9.359 12.125 1 92.88 190 HIS B CA 1
ATOM 7406 C C . HIS B 1 190 ? -31.359 8.664 13.148 1 92.88 190 HIS B C 1
ATOM 7408 O O . HIS B 1 190 ? -32.281 9.273 13.695 1 92.88 190 HIS B O 1
ATOM 7414 N N . LYS B 1 191 ? -31.062 7.441 13.359 1 92.31 191 LYS B N 1
ATOM 7415 C CA . LYS B 1 191 ? -31.828 6.676 14.344 1 92.31 191 LYS B CA 1
ATOM 7416 C C . LYS B 1 191 ? -31.719 7.305 15.734 1 92.31 191 LYS B C 1
ATOM 7418 O O . LYS B 1 191 ? -32.719 7.516 16.406 1 92.31 191 LYS B O 1
ATOM 7423 N N . LEU B 1 192 ? -30.547 7.633 16.109 1 94 192 LEU B N 1
ATOM 7424 C CA . LEU B 1 192 ? -30.312 8.117 17.469 1 94 192 LEU B CA 1
ATOM 7425 C C . LEU B 1 192 ? -30.891 9.523 17.656 1 94 192 LEU B C 1
ATOM 7427 O O . LEU B 1 192 ? -31.328 9.883 18.75 1 94 192 LEU B O 1
ATOM 7431 N N . THR B 1 193 ? -30.906 10.336 16.641 1 94.94 193 THR B N 1
ATOM 7432 C CA . THR B 1 193 ? -31.406 11.703 16.719 1 94.94 193 THR B CA 1
ATOM 7433 C C . THR B 1 193 ? -32.906 11.742 16.453 1 94.94 193 THR B C 1
ATOM 7435 O O . THR B 1 193 ? -33.531 12.789 16.609 1 94.94 193 THR B O 1
ATOM 7438 N N . ARG B 1 194 ? -33.438 10.586 15.984 1 93.69 194 ARG B N 1
ATOM 7439 C CA . ARG B 1 194 ? -34.844 10.469 15.609 1 93.69 194 ARG B CA 1
ATOM 7440 C C . ARG B 1 194 ? -35.219 11.516 14.578 1 93.69 194 ARG B C 1
ATOM 7442 O O . ARG B 1 194 ? -36.312 12.109 14.656 1 93.69 194 ARG B O 1
ATOM 7449 N N . ASP B 1 195 ? -34.25 11.906 13.773 1 91.81 195 ASP B N 1
ATOM 7450 C CA . ASP B 1 195 ? -34.406 12.781 12.617 1 91.81 195 ASP B CA 1
ATOM 7451 C C . ASP B 1 195 ? -34.875 14.164 13.039 1 91.81 195 ASP B C 1
ATOM 7453 O O . ASP B 1 195 ? -35.688 14.781 12.344 1 91.81 195 ASP B O 1
ATOM 7457 N N . ARG B 1 196 ? -34.406 14.562 14.141 1 90.44 196 ARG B N 1
ATOM 7458 C CA . ARG B 1 196 ? -34.75 15.883 14.656 1 90.44 196 ARG B CA 1
ATOM 7459 C C . ARG B 1 196 ? -34.312 16.984 13.688 1 90.44 196 ARG B C 1
ATOM 7461 O O . ARG B 1 196 ? -33.156 17.031 13.273 1 90.44 196 ARG B O 1
ATOM 7468 N N . ASP B 1 197 ? -35.25 17.781 13.188 1 89.38 197 ASP B N 1
ATOM 7469 C CA . ASP B 1 197 ? -35.031 18.984 12.391 1 89.38 197 ASP B CA 1
ATOM 7470 C C . ASP B 1 197 ? -35.688 20.203 13.023 1 89.38 197 ASP B C 1
ATOM 7472 O O . ASP B 1 197 ? -36.906 20.266 13.117 1 89.38 197 ASP B O 1
ATOM 7476 N N . ILE B 1 198 ? -34.875 21.141 13.516 1 88.5 198 ILE B N 1
ATOM 7477 C CA . ILE B 1 198 ? -35.406 22.266 14.258 1 88.5 198 ILE B CA 1
ATOM 7478 C C . ILE B 1 198 ? -34.75 23.562 13.812 1 88.5 198 ILE B C 1
ATOM 7480 O O . ILE B 1 198 ? -33.594 23.547 13.367 1 88.5 198 ILE B O 1
ATOM 7484 N N . ASP B 1 199 ? -35.406 24.641 13.867 1 88.94 199 ASP B N 1
ATOM 7485 C CA . ASP B 1 199 ? -34.938 25.938 13.352 1 88.94 199 ASP B CA 1
ATOM 7486 C C . ASP B 1 199 ? -33.812 26.5 14.203 1 88.94 199 ASP B C 1
ATOM 7488 O O . ASP B 1 199 ? -33.062 27.375 13.758 1 88.94 199 ASP B O 1
ATOM 7492 N N . ASN B 1 200 ? -33.781 26.016 15.43 1 94.75 200 ASN B N 1
ATOM 7493 C CA . ASN B 1 200 ? -32.781 26.5 16.359 1 94.75 200 ASN B CA 1
ATOM 7494 C C . ASN B 1 200 ? -32.406 25.453 17.406 1 94.75 200 ASN B C 1
ATOM 7496 O O . ASN B 1 200 ? -33.281 25.031 18.188 1 94.75 200 ASN B O 1
ATOM 7500 N N . PHE B 1 201 ? -31.141 25.109 17.5 1 96.69 201 PHE B N 1
ATOM 7501 C CA . PHE B 1 201 ? -30.703 24.062 18.406 1 96.69 201 PHE B CA 1
ATOM 7502 C C . PHE B 1 201 ? -30.812 24.531 19.859 1 96.69 201 PHE B C 1
ATOM 7504 O O . PHE B 1 201 ? -30.672 23.719 20.781 1 96.69 201 PHE B O 1
ATOM 7511 N N . ASP B 1 202 ? -31.109 25.828 20.078 1 95.25 202 ASP B N 1
ATOM 7512 C CA . ASP B 1 202 ? -31.359 26.328 21.422 1 95.25 202 ASP B CA 1
ATOM 7513 C C . ASP B 1 202 ? -32.688 25.781 21.969 1 95.25 202 ASP B C 1
ATOM 7515 O O . ASP B 1 202 ? -32.938 25.844 23.172 1 95.25 202 ASP B O 1
ATOM 7519 N N . LYS B 1 203 ? -33.469 25.297 21.047 1 92.94 203 LYS B N 1
ATOM 7520 C CA . LYS B 1 203 ? -34.781 24.781 21.438 1 92.94 203 LYS B CA 1
ATOM 7521 C C . LYS B 1 203 ? -34.719 23.281 21.75 1 92.94 203 LYS B C 1
ATOM 7523 O O . LYS B 1 203 ? -35.719 22.688 22.141 1 92.94 203 LYS B O 1
ATOM 7528 N N . LEU B 1 204 ? -33.594 22.688 21.578 1 95.5 204 LEU B N 1
ATOM 7529 C CA . LEU B 1 204 ? -33.406 21.328 22.031 1 95.5 204 LEU B CA 1
ATOM 7530 C C . LEU B 1 204 ? -33.531 21.234 23.562 1 95.5 204 LEU B C 1
ATOM 7532 O O . LEU B 1 204 ? -33.438 22.25 24.25 1 95.5 204 LEU B O 1
ATOM 7536 N N . PRO B 1 205 ? -33.781 20.047 24.062 1 95.19 205 PRO B N 1
ATOM 7537 C CA . PRO B 1 205 ? -33.844 19.938 25.516 1 95.19 205 PRO B CA 1
ATOM 7538 C C . PRO B 1 205 ? -32.625 20.578 26.203 1 95.19 205 PRO B C 1
ATOM 7540 O O . PRO B 1 205 ? -32.781 21.25 27.219 1 95.19 205 PRO B O 1
ATOM 7543 N N . ILE B 1 206 ? -31.5 20.375 25.688 1 96.56 206 ILE B N 1
ATOM 7544 C CA . ILE B 1 206 ? -30.297 21.125 26.047 1 96.56 206 ILE B CA 1
ATOM 7545 C C . ILE B 1 206 ? -29.75 21.875 24.828 1 96.56 206 ILE B C 1
ATOM 7547 O O . ILE B 1 206 ? -29.484 21.266 23.797 1 96.56 206 ILE B O 1
ATOM 7551 N N . PRO B 1 207 ? -29.625 23.219 24.922 1 97.12 207 PRO B N 1
ATOM 7552 C CA . PRO B 1 207 ? -29.031 23.953 23.812 1 97.12 207 PRO B CA 1
ATOM 7553 C C . PRO B 1 207 ? -27.719 23.344 23.344 1 97.12 207 PRO B C 1
ATOM 7555 O O . PRO B 1 207 ? -26.922 22.891 24.172 1 97.12 207 PRO B O 1
ATOM 7558 N N . PHE B 1 208 ? -27.484 23.359 21.953 1 97.25 208 PHE B N 1
ATOM 7559 C CA . PHE B 1 208 ? -26.375 22.547 21.438 1 97.25 208 PHE B CA 1
ATOM 7560 C C . PHE B 1 208 ? -25.75 23.219 20.219 1 97.25 208 PHE B C 1
ATOM 7562 O O . PHE B 1 208 ? -26.422 23.922 19.469 1 97.25 208 PHE B O 1
ATOM 7569 N N . ARG B 1 209 ? -24.438 23.047 20.078 1 98.69 209 ARG B N 1
ATOM 7570 C CA . ARG B 1 209 ? -23.703 23.406 18.875 1 98.69 209 ARG B CA 1
ATOM 7571 C C . ARG B 1 209 ? -22.797 22.266 18.438 1 98.69 209 ARG B C 1
ATOM 7573 O O . ARG B 1 209 ? -22.156 21.625 19.266 1 98.69 209 ARG B O 1
ATOM 7580 N N . ALA B 1 210 ? -22.766 21.953 17.141 1 98.44 210 ALA B N 1
ATOM 7581 C CA . ALA B 1 210 ? -21.828 21.016 16.531 1 98.44 210 ALA B CA 1
ATOM 7582 C C . ALA B 1 210 ? -20.844 21.719 15.609 1 98.44 210 ALA B C 1
ATOM 7584 O O . ALA B 1 210 ? -21.25 22.578 14.805 1 98.44 210 ALA B O 1
ATOM 7585 N N . VAL B 1 211 ? -19.609 21.422 15.719 1 98.44 211 VAL B N 1
ATOM 7586 C CA . VAL B 1 211 ? -18.594 22.125 14.945 1 98.44 211 VAL B CA 1
ATOM 7587 C C . VAL B 1 211 ? -18.047 21.234 13.836 1 98.44 211 VAL B C 1
ATOM 7589 O O . VAL B 1 211 ? -17.641 20.094 14.094 1 98.44 211 VAL B O 1
ATOM 7592 N N . ALA B 1 212 ? -18.094 21.641 12.609 1 97.88 212 ALA B N 1
ATOM 7593 C CA . ALA B 1 212 ? -17.453 21.062 11.438 1 97.88 212 ALA B CA 1
ATOM 7594 C C . ALA B 1 212 ? -16.438 22.031 10.828 1 97.88 212 ALA B C 1
AT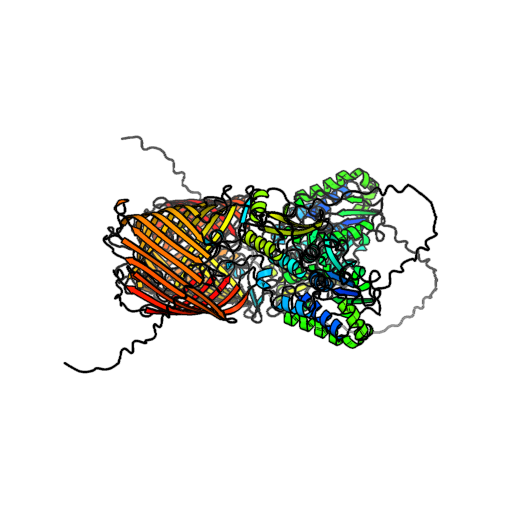OM 7596 O O . ALA B 1 212 ? -16.125 23.062 11.43 1 97.88 212 ALA B O 1
ATOM 7597 N N . ALA B 1 213 ? -15.797 21.625 9.789 1 95.81 213 ALA B N 1
ATOM 7598 C CA . ALA B 1 213 ? -14.828 22.484 9.117 1 95.81 213 ALA B CA 1
ATOM 7599 C C . ALA B 1 213 ? -15.078 22.516 7.613 1 95.81 213 ALA B C 1
ATOM 7601 O O . ALA B 1 213 ? -15.414 21.5 7.012 1 95.81 213 ALA B O 1
ATOM 7602 N N . ASP B 1 214 ? -14.906 23.656 7.062 1 95.38 214 ASP B N 1
ATOM 7603 C CA . ASP B 1 214 ? -14.992 23.797 5.613 1 95.38 214 ASP B CA 1
ATOM 7604 C C . ASP B 1 214 ? -13.68 23.406 4.941 1 95.38 214 ASP B C 1
ATOM 7606 O O . ASP B 1 214 ? -12.648 24.047 5.148 1 95.38 214 ASP B O 1
ATOM 7610 N N . LEU B 1 215 ? -13.766 22.453 4.043 1 93.31 215 LEU B N 1
ATOM 7611 C CA . LEU B 1 215 ? -12.57 21.906 3.414 1 93.31 215 LEU B CA 1
ATOM 7612 C C . LEU B 1 215 ? -11.977 22.891 2.416 1 93.31 215 LEU B C 1
ATOM 7614 O O . LEU B 1 215 ? -10.797 22.797 2.076 1 93.31 215 LEU B O 1
ATOM 7618 N N . LEU B 1 216 ? -12.797 23.812 1.916 1 92.25 216 LEU B N 1
ATOM 7619 C CA . LEU B 1 216 ? -12.336 24.766 0.906 1 92.25 216 LEU B CA 1
ATOM 7620 C C . LEU B 1 216 ? -11.602 25.922 1.553 1 92.25 216 LEU B C 1
ATOM 7622 O O . LEU B 1 216 ? -10.695 26.5 0.951 1 92.25 216 LEU B O 1
ATOM 7626 N N . THR B 1 217 ? -11.984 26.281 2.805 1 90 217 THR B N 1
ATOM 7627 C CA . THR B 1 217 ? -11.43 27.484 3.424 1 90 217 THR B CA 1
ATOM 7628 C C . THR B 1 217 ? -10.656 27.125 4.688 1 90 217 THR B C 1
ATOM 7630 O O . THR B 1 217 ? -9.812 27.906 5.145 1 90 217 THR B O 1
ATOM 7633 N N . GLY B 1 218 ? -10.977 26.094 5.277 1 89.69 218 GLY B N 1
ATOM 7634 C CA . GLY B 1 218 ? -10.359 25.703 6.535 1 89.69 218 GLY B CA 1
ATOM 7635 C C . GLY B 1 218 ? -11.078 26.281 7.746 1 89.69 218 GLY B C 1
ATOM 7636 O O . GLY B 1 218 ? -10.734 25.953 8.883 1 89.69 218 GLY B O 1
ATOM 7637 N N . ASP B 1 219 ? -12.109 26.969 7.543 1 92.25 219 ASP B N 1
ATOM 7638 C CA . ASP B 1 219 ? -12.82 27.641 8.625 1 92.25 219 ASP B CA 1
ATOM 7639 C C . ASP B 1 219 ? -13.781 26.703 9.328 1 92.25 219 ASP B C 1
ATOM 7641 O O . ASP B 1 219 ? -14.266 25.734 8.734 1 92.25 219 ASP B O 1
ATOM 7645 N N . ALA B 1 220 ? -14.023 27.047 10.641 1 95.62 220 ALA B N 1
ATOM 7646 C CA . ALA B 1 220 ? -15.023 26.297 11.391 1 95.62 220 ALA B CA 1
ATOM 7647 C C . ALA B 1 220 ? -16.438 26.625 10.922 1 95.62 220 ALA B C 1
ATOM 7649 O O . ALA B 1 220 ? -16.734 27.797 10.617 1 95.62 220 ALA B O 1
ATOM 7650 N N . VAL B 1 221 ? -17.203 25.656 10.75 1 97.06 221 VAL B N 1
ATOM 7651 C CA . VAL B 1 221 ? -18.625 25.797 10.492 1 97.06 221 VAL B CA 1
ATOM 7652 C C . VAL B 1 221 ? -19.422 25.312 11.703 1 97.06 221 VAL B C 1
ATOM 7654 O O . VAL B 1 221 ? -19.422 24.109 12 1 97.06 221 VAL B O 1
ATOM 7657 N N . VAL B 1 222 ? -20.109 26.203 12.367 1 98 222 VAL B N 1
ATOM 7658 C CA . VAL B 1 222 ? -20.828 25.875 13.594 1 98 222 VAL B CA 1
ATOM 7659 C C . VAL B 1 222 ? -22.312 25.688 13.281 1 98 222 VAL B C 1
ATOM 7661 O O . VAL B 1 222 ? -22.984 26.625 12.859 1 98 222 VAL B O 1
ATOM 7664 N N . PHE B 1 223 ? -22.797 24.484 13.523 1 97.31 223 PHE B N 1
ATOM 7665 C CA . PHE B 1 223 ? -24.203 24.188 13.305 1 97.31 223 PHE B CA 1
ATOM 7666 C C . PHE B 1 223 ? -25.031 24.578 14.523 1 97.31 223 PHE B C 1
ATOM 7668 O O . PHE B 1 223 ? -24.734 24.156 15.641 1 97.31 223 PHE B O 1
ATOM 7675 N N . GLY B 1 224 ? -26.109 25.328 14.328 1 96.69 224 GLY B N 1
ATOM 7676 C CA . GLY B 1 224 ? -27.047 25.734 15.375 1 96.69 224 GLY B CA 1
ATOM 7677 C C . GLY B 1 224 ? -28.5 25.625 14.961 1 96.69 224 GLY B C 1
ATOM 7678 O O . GLY B 1 224 ? -29.391 26.094 15.664 1 96.69 224 GLY B O 1
ATOM 7679 N N . LYS B 1 225 ? -28.641 24.984 13.836 1 94.44 225 LYS B N 1
ATOM 7680 C CA . LYS B 1 225 ? -30 24.828 13.328 1 94.44 225 LYS B CA 1
ATOM 7681 C C . LYS B 1 225 ? -30.062 23.734 12.266 1 94.44 225 LYS B C 1
ATOM 7683 O O . LYS B 1 225 ? -29.031 23.203 11.844 1 94.44 225 LYS B O 1
ATOM 7688 N N . GLY B 1 226 ? -31.266 23.375 11.977 1 91.38 226 GLY B N 1
ATOM 7689 C CA . GLY B 1 226 ? -31.484 22.422 10.906 1 91.38 226 GLY B CA 1
ATOM 7690 C C . GLY B 1 226 ? -31.531 20.984 11.391 1 91.38 226 GLY B C 1
ATOM 7691 O O . GLY B 1 226 ? -32.062 20.703 12.469 1 91.38 226 GLY B O 1
ATOM 7692 N N . SER B 1 227 ? -31.047 20.062 10.469 1 92.06 227 SER B N 1
ATOM 7693 C CA . SER B 1 227 ? -31.031 18.641 10.789 1 92.06 227 SER B CA 1
ATOM 7694 C C . SER B 1 227 ? -29.891 18.297 11.75 1 92.06 227 SER B C 1
ATOM 7696 O O . SER B 1 227 ? -28.719 18.516 11.43 1 92.06 227 SER B O 1
ATOM 7698 N N . LEU B 1 228 ? -30.328 17.797 12.867 1 95.25 228 LEU B N 1
ATOM 7699 C CA . LEU B 1 228 ? -29.328 17.422 13.852 1 95.25 228 LEU B CA 1
ATOM 7700 C C . LEU B 1 228 ? -28.422 16.297 13.312 1 95.25 228 LEU B C 1
ATOM 7702 O O . LEU B 1 228 ? -27.219 16.312 13.523 1 95.25 228 LEU B O 1
ATOM 7706 N N . ALA B 1 229 ? -29 15.367 12.586 1 94 229 ALA B N 1
ATOM 7707 C CA . ALA B 1 229 ? -28.234 14.258 12.016 1 94 229 ALA B CA 1
ATOM 7708 C C . ALA B 1 229 ? -27.188 14.773 11.031 1 94 229 ALA B C 1
ATOM 7710 O O . ALA B 1 229 ? -26.047 14.312 11.039 1 94 229 ALA B O 1
ATOM 7711 N N . ARG B 1 230 ? -27.531 15.703 10.242 1 92.81 230 ARG B N 1
ATOM 7712 C CA . ARG B 1 230 ? -26.609 16.281 9.281 1 92.81 230 ARG B CA 1
ATOM 7713 C C . ARG B 1 230 ? -25.469 17 9.984 1 92.81 230 ARG B C 1
ATOM 7715 O O . ARG B 1 230 ? -24.312 16.906 9.555 1 92.81 230 ARG B O 1
ATOM 7722 N N . ALA B 1 231 ? -25.844 17.75 10.992 1 96.12 231 ALA B N 1
ATOM 7723 C CA . ALA B 1 231 ? -24.844 18.484 11.773 1 96.12 231 ALA B CA 1
ATOM 7724 C C . ALA B 1 231 ? -23.828 17.516 12.383 1 96.12 231 ALA B C 1
ATOM 7726 O O . ALA B 1 231 ? -22.609 17.75 12.297 1 96.12 231 ALA B O 1
ATOM 7727 N N . LEU B 1 232 ? -24.328 16.484 12.969 1 96.88 232 LEU B N 1
ATOM 7728 C CA . LEU B 1 232 ? -23.453 15.508 13.617 1 96.88 232 LEU B CA 1
ATOM 7729 C C . LEU B 1 232 ? -22.609 14.773 12.586 1 96.88 232 LEU B C 1
ATOM 7731 O O . LEU B 1 232 ? -21.406 14.555 12.812 1 96.88 232 LEU B O 1
ATOM 7735 N N . ARG B 1 233 ? -23.141 14.43 11.469 1 93.56 233 ARG B N 1
ATOM 7736 C CA . ARG B 1 233 ? -22.406 13.742 10.398 1 93.56 233 ARG B CA 1
ATOM 7737 C C . ARG B 1 233 ? -21.281 14.625 9.859 1 93.56 233 ARG B C 1
ATOM 7739 O O . ARG B 1 233 ? -20.188 14.148 9.602 1 93.56 233 ARG B O 1
ATOM 7746 N N . ALA B 1 234 ? -21.641 15.828 9.656 1 94.62 234 ALA B N 1
ATOM 7747 C CA . ALA B 1 234 ? -20.656 16.781 9.156 1 94.62 234 ALA B CA 1
ATOM 7748 C C . ALA B 1 234 ? -19.484 16.922 10.133 1 94.62 234 ALA B C 1
ATOM 7750 O O . ALA B 1 234 ? -18.328 16.906 9.734 1 94.62 234 ALA B O 1
ATOM 7751 N N . SER B 1 235 ? -19.812 17 11.344 1 97.12 235 SER B N 1
ATOM 7752 C CA . SER B 1 235 ? -18.812 17.188 12.391 1 97.12 235 SER B CA 1
ATOM 7753 C C . SER B 1 235 ? -17.922 15.969 12.508 1 97.12 235 SER B C 1
ATOM 7755 O O . SER B 1 235 ? -16.781 16.078 12.969 1 97.12 235 SER B O 1
ATOM 7757 N N . MET B 1 236 ? -18.406 14.859 12.031 1 93 236 MET B N 1
ATOM 7758 C CA . MET B 1 236 ? -17.688 13.594 12.211 1 93 236 MET B CA 1
ATOM 7759 C C . MET B 1 236 ? -16.969 13.188 10.93 1 93 236 MET B C 1
ATOM 7761 O O . MET B 1 236 ? -16.406 12.102 10.844 1 93 236 MET B O 1
ATOM 7765 N N . ALA B 1 237 ? -17.047 14.008 9.945 1 90.94 237 ALA B N 1
ATOM 7766 C CA . ALA B 1 237 ? -16.5 13.656 8.641 1 90.94 237 ALA B CA 1
ATOM 7767 C C . ALA B 1 237 ? -14.977 13.711 8.641 1 90.94 237 ALA B C 1
ATOM 7769 O O . ALA B 1 237 ? -14.375 14.531 7.945 1 90.94 237 ALA B O 1
ATOM 7770 N N . VAL B 1 238 ? -14.359 12.773 9.359 1 88.56 238 VAL B N 1
ATOM 7771 C CA . VAL B 1 238 ? -12.906 12.711 9.484 1 88.56 238 VAL B CA 1
ATOM 7772 C C . VAL B 1 238 ? -12.273 12.484 8.109 1 88.56 238 VAL B C 1
ATOM 7774 O O . VAL B 1 238 ? -12.562 11.484 7.449 1 88.56 238 VAL B O 1
ATOM 7777 N N . PRO B 1 239 ? -11.422 13.375 7.691 1 85 239 PRO B N 1
ATOM 7778 C CA . PRO B 1 239 ? -10.789 13.195 6.379 1 85 239 PRO B CA 1
ATOM 7779 C C . PRO B 1 239 ? -10.07 11.859 6.254 1 85 239 PRO B C 1
ATOM 7781 O O . PRO B 1 239 ? -9.328 11.461 7.16 1 85 239 PRO B O 1
ATOM 7784 N N . GLY B 1 240 ? -10.266 11.234 5.102 1 77 240 GLY B N 1
ATOM 7785 C CA . GLY B 1 240 ? -9.602 9.961 4.84 1 77 240 GLY B CA 1
ATOM 7786 C C . GLY B 1 240 ? -10.352 8.773 5.406 1 77 240 GLY B C 1
ATOM 7787 O O . GLY B 1 240 ? -10.109 7.633 5.012 1 77 240 GLY B O 1
ATOM 7788 N N . VAL B 1 241 ? -11.234 9.055 6.367 1 79.44 241 VAL B N 1
ATOM 7789 C CA . VAL B 1 241 ? -11.969 7.965 7.008 1 79.44 241 VAL B CA 1
ATOM 7790 C C . VAL B 1 241 ? -13.422 7.984 6.547 1 79.44 241 VAL B C 1
ATOM 7792 O O . VAL B 1 241 ? -13.938 6.984 6.039 1 79.44 241 VAL B O 1
ATOM 7795 N N . PHE B 1 242 ? -14 9.133 6.699 1 82.12 242 PHE B N 1
ATOM 7796 C CA . PHE B 1 242 ? -15.398 9.273 6.324 1 82.12 242 PHE B CA 1
ATOM 7797 C C . PHE B 1 242 ? -15.555 10.227 5.141 1 82.12 242 PHE B C 1
ATOM 7799 O O . PHE B 1 242 ? -14.742 11.141 4.969 1 82.12 242 PHE B O 1
ATOM 7806 N N . ASP B 1 243 ? -16.672 10.078 4.418 1 81.62 243 ASP B N 1
ATOM 7807 C CA . ASP B 1 243 ? -16.953 10.977 3.307 1 81.62 243 ASP B CA 1
ATOM 7808 C C . ASP B 1 243 ? -17.266 12.391 3.805 1 81.62 243 ASP B C 1
ATOM 7810 O O . ASP B 1 243 ? -17.859 12.562 4.871 1 81.62 243 ASP B O 1
ATOM 7814 N N . LEU B 1 244 ? -16.844 13.328 2.994 1 86.38 244 LEU B N 1
ATOM 7815 C CA . LEU B 1 244 ? -17.203 14.703 3.316 1 86.38 244 LEU B CA 1
ATOM 7816 C C . LEU B 1 244 ? -18.703 14.93 3.135 1 86.38 244 LEU B C 1
ATOM 7818 O O . LEU B 1 244 ? -19.391 14.109 2.529 1 86.38 244 LEU B O 1
ATOM 7822 N N . VAL B 1 245 ? -19.219 15.898 3.723 1 87.25 245 VAL B N 1
ATOM 7823 C CA . VAL B 1 245 ? -20.625 16.266 3.627 1 87.25 245 VAL B CA 1
ATOM 7824 C C . VAL B 1 245 ? -20.781 17.562 2.854 1 87.25 245 VAL B C 1
ATOM 7826 O O . VAL B 1 245 ? -20.109 18.562 3.162 1 87.25 245 VAL B O 1
ATOM 7829 N N . GLU B 1 246 ? -21.516 17.5 1.834 1 85.38 246 GLU B N 1
ATOM 7830 C CA . GLU B 1 246 ? -21.812 18.719 1.102 1 85.38 246 GLU B CA 1
ATOM 7831 C C . GLU B 1 246 ? -23 19.453 1.709 1 85.38 246 GLU B C 1
ATOM 7833 O O . GLU B 1 246 ? -24.062 18.859 1.928 1 85.38 246 GLU B O 1
ATOM 7838 N N . ASP B 1 247 ? -22.781 20.688 2.061 1 85.94 247 ASP B N 1
ATOM 7839 C CA . ASP B 1 247 ? -23.828 21.5 2.662 1 85.94 247 ASP B CA 1
ATOM 7840 C C . ASP B 1 247 ? -23.75 22.953 2.174 1 85.94 247 ASP B C 1
ATOM 7842 O O . ASP B 1 247 ? -22.812 23.672 2.5 1 85.94 247 ASP B O 1
ATOM 7846 N N . ASP B 1 248 ? -24.781 23.375 1.458 1 83.12 248 ASP B N 1
ATOM 7847 C CA . ASP B 1 248 ? -24.906 24.766 1.007 1 83.12 248 ASP B CA 1
ATOM 7848 C C . ASP B 1 248 ? -23.656 25.203 0.257 1 83.12 248 ASP B C 1
ATOM 7850 O O . ASP B 1 248 ? -23.047 26.234 0.599 1 83.12 248 ASP B O 1
ATOM 7854 N N . GLY B 1 249 ? -23.172 24.406 -0.561 1 82.81 249 GLY B N 1
ATOM 7855 C CA . GLY B 1 249 ? -22.047 24.766 -1.403 1 82.81 249 GLY B CA 1
ATOM 7856 C C . GLY B 1 249 ? -20.703 24.547 -0.722 1 82.81 249 GLY B C 1
ATOM 7857 O O . GLY B 1 249 ? -19.656 24.75 -1.328 1 82.81 249 GLY B O 1
ATOM 7858 N N . LYS B 1 250 ? -20.781 24.188 0.513 1 91.12 250 LYS B N 1
ATOM 7859 C CA . LYS B 1 250 ? -19.562 23.906 1.252 1 91.12 250 LYS B CA 1
ATOM 7860 C C . LYS B 1 250 ? -19.266 22.406 1.265 1 91.12 250 LYS B C 1
ATOM 7862 O O . LYS B 1 250 ? -20.156 21.594 1.098 1 91.12 250 LYS B O 1
ATOM 7867 N N . LEU B 1 251 ? -18.031 22.141 1.294 1 92.69 251 LEU B N 1
ATOM 7868 C CA . LEU B 1 251 ? -17.562 20.781 1.537 1 92.69 251 LEU B CA 1
ATOM 7869 C C . LEU B 1 251 ? -17.078 20.625 2.977 1 92.69 251 LEU B C 1
ATOM 7871 O O . LEU B 1 251 ? -16.016 21.141 3.342 1 92.69 251 LEU B O 1
ATOM 7875 N N . LEU B 1 252 ? -17.875 19.922 3.744 1 94.56 252 LEU B N 1
ATOM 7876 C CA . LEU B 1 252 ? -17.625 19.891 5.18 1 94.56 252 LEU B CA 1
ATOM 7877 C C . LEU B 1 252 ? -16.891 18.625 5.582 1 94.56 252 LEU B C 1
ATOM 7879 O O . LEU B 1 252 ? -17.172 17.547 5.066 1 94.56 252 LEU B O 1
ATOM 7883 N N . VAL B 1 253 ? -15.93 18.828 6.41 1 93.81 253 VAL B N 1
ATOM 7884 C CA . VAL B 1 253 ? -15.18 17.734 7.027 1 93.81 253 VAL B CA 1
ATOM 7885 C C . VAL B 1 253 ? -15.188 17.891 8.547 1 93.81 253 VAL B C 1
ATOM 7887 O O . VAL B 1 253 ? -15.82 18.812 9.078 1 93.81 253 VAL B O 1
ATOM 7890 N N . ASP B 1 254 ? -14.562 16.953 9.195 1 94.5 254 ASP B N 1
ATOM 7891 C CA . ASP B 1 254 ? -14.523 16.953 10.656 1 94.5 254 ASP B CA 1
ATOM 7892 C C . ASP B 1 254 ? -14.016 18.281 11.203 1 94.5 254 ASP B C 1
ATOM 7894 O O . ASP B 1 254 ? -13.062 18.844 10.664 1 94.5 254 ASP B O 1
ATOM 7898 N N . GLY B 1 255 ? -14.586 18.719 12.312 1 95.81 255 GLY B N 1
ATOM 7899 C CA . GLY B 1 255 ? -14.273 20.016 12.891 1 95.81 255 GLY B CA 1
ATOM 7900 C C . GLY B 1 255 ? -12.914 20.062 13.562 1 95.81 255 GLY B C 1
ATOM 7901 O O . GLY B 1 255 ? -12.414 21.125 13.906 1 95.81 255 GLY B O 1
ATOM 7902 N N . ALA B 1 256 ? -12.305 18.938 13.75 1 92.62 256 ALA B N 1
ATOM 7903 C CA . ALA B 1 256 ? -11.016 18.859 14.445 1 92.62 256 ALA B CA 1
ATOM 7904 C C . ALA B 1 256 ? -9.961 19.719 13.742 1 92.62 256 ALA B C 1
ATOM 7906 O O . ALA B 1 256 ? -9.055 20.234 14.391 1 92.62 256 ALA B O 1
ATOM 7907 N N . ILE B 1 257 ? -10.164 19.922 12.508 1 89.06 257 ILE B N 1
ATOM 7908 C CA . ILE B 1 257 ? -9.156 20.641 11.734 1 89.06 257 ILE B CA 1
ATOM 7909 C C . ILE B 1 257 ? -9.258 22.141 12.016 1 89.06 257 ILE B C 1
ATOM 7911 O O . ILE B 1 257 ? -8.289 22.875 11.844 1 89.06 257 ILE B O 1
ATOM 7915 N N . ALA B 1 258 ? -10.422 22.578 12.453 1 92.5 258 ALA B N 1
ATOM 7916 C CA . ALA B 1 258 ? -10.648 24 12.688 1 92.5 258 ALA B CA 1
ATOM 7917 C C . ALA B 1 258 ? -10.758 24.297 14.18 1 92.5 258 ALA B C 1
ATOM 7919 O O . ALA B 1 258 ? -10.156 25.25 14.68 1 92.5 258 ALA B O 1
ATOM 7920 N N . ARG B 1 259 ? -11.562 23.5 14.883 1 94.94 259 ARG B N 1
ATOM 7921 C CA . ARG B 1 259 ? -11.828 23.719 16.297 1 94.94 259 ARG B CA 1
ATOM 7922 C C . ARG B 1 259 ? -12.219 22.422 16.984 1 94.94 259 ARG B C 1
ATOM 7924 O O . ARG B 1 259 ? -13.406 22.109 17.125 1 94.94 259 ARG B O 1
ATOM 7931 N N . ASN B 1 260 ? -11.258 21.781 17.625 1 96.38 260 ASN B N 1
ATOM 7932 C CA . ASN B 1 260 ? -11.492 20.453 18.172 1 96.38 260 ASN B CA 1
ATOM 7933 C C . ASN B 1 260 ? -12.172 20.516 19.531 1 96.38 260 ASN B C 1
ATOM 7935 O O . ASN B 1 260 ? -12.898 19.594 19.906 1 96.38 260 ASN B O 1
ATOM 7939 N N . VAL B 1 261 ? -11.867 21.562 20.297 1 97.88 261 VAL B N 1
ATOM 7940 C CA . VAL B 1 261 ? -12.492 21.828 21.594 1 97.88 261 VAL B CA 1
ATOM 7941 C C . VAL B 1 261 ? -13.188 23.188 21.562 1 97.88 261 VAL B C 1
ATOM 7943 O O . VAL B 1 261 ? -12.594 24.203 21.938 1 97.88 261 VAL B O 1
ATOM 7946 N N . PRO B 1 262 ? -14.445 23.219 21.25 1 97.88 262 PRO B N 1
ATOM 7947 C CA . PRO B 1 262 ? -15.125 24.469 20.922 1 97.88 262 PRO B CA 1
ATOM 7948 C C . PRO B 1 262 ? -15.594 25.219 22.172 1 97.88 262 PRO B C 1
ATOM 7950 O O . PRO B 1 262 ? -16.797 25.453 22.344 1 97.88 262 PRO B O 1
ATOM 7953 N N . VAL B 1 263 ? -14.703 25.766 22.938 1 98.19 263 VAL B N 1
ATOM 7954 C CA . VAL B 1 263 ? -14.977 26.516 24.156 1 98.19 263 VAL B CA 1
ATOM 7955 C C . VAL B 1 263 ? -15.711 27.812 23.828 1 98.19 263 VAL B C 1
ATOM 7957 O O . VAL B 1 263 ? -16.656 28.188 24.516 1 98.19 263 VAL B O 1
ATOM 7960 N N . GLN B 1 264 ? -15.391 28.438 22.719 1 96.62 264 GLN B N 1
ATOM 7961 C CA . GLN B 1 264 ? -15.922 29.75 22.375 1 96.62 264 GLN B CA 1
ATOM 7962 C C . GLN B 1 264 ? -17.406 29.672 22.031 1 96.62 264 GLN B C 1
ATOM 7964 O O . GLN B 1 264 ? -18.109 30.688 22.062 1 96.62 264 GLN B O 1
ATOM 7969 N N . GLU B 1 265 ? -17.875 28.453 21.719 1 96.31 265 GLU B N 1
ATOM 7970 C CA . GLU B 1 265 ? -19.281 28.297 21.375 1 96.31 265 GLU B CA 1
ATOM 7971 C C . GLU B 1 265 ? -20.156 28.219 22.625 1 96.31 265 GLU B C 1
ATOM 7973 O O . GLU B 1 265 ? -21.375 28.328 22.562 1 96.31 265 GLU B O 1
ATOM 7978 N N . VAL B 1 266 ? -19.547 28.047 23.812 1 96.56 266 VAL B N 1
ATOM 7979 C CA . VAL B 1 266 ? -20.297 27.859 25.047 1 96.56 266 VAL B CA 1
ATOM 7980 C C . VAL B 1 266 ? -20 29 26.016 1 96.56 266 VAL B C 1
ATOM 7982 O O . VAL B 1 266 ? -20.922 29.672 26.484 1 96.56 266 VAL B O 1
ATOM 7985 N N . LYS B 1 267 ? -18.766 29.234 26.281 1 95.31 267 LYS B N 1
ATOM 7986 C CA . LYS B 1 267 ? -18.359 30.219 27.281 1 95.31 267 LYS B CA 1
ATOM 7987 C C . LYS B 1 267 ? -18.734 31.641 26.828 1 95.31 267 LYS B C 1
ATOM 7989 O O . LYS B 1 267 ? -18.359 32.062 25.734 1 95.31 267 LYS B O 1
ATOM 7994 N N . GLY B 1 268 ? -19.453 32.344 27.703 1 90.19 268 GLY B N 1
ATOM 7995 C CA . GLY B 1 268 ? -19.859 33.719 27.422 1 90.19 268 GLY B CA 1
ATOM 7996 C C . GLY B 1 268 ? -21.078 33.812 26.531 1 90.19 268 GLY B C 1
ATOM 7997 O O . GLY B 1 268 ? -21.594 34.875 26.266 1 90.19 268 GLY B O 1
ATOM 7998 N N . ARG B 1 269 ? -21.547 32.688 26.078 1 91.12 269 ARG B N 1
ATOM 7999 C CA . ARG B 1 269 ? -22.719 32.656 25.219 1 91.12 269 ARG B CA 1
ATOM 8000 C C . ARG B 1 269 ? -23.922 32.062 25.938 1 91.12 269 ARG B C 1
ATOM 8002 O O . ARG B 1 269 ? -24.828 32.781 26.359 1 91.12 269 ARG B O 1
ATOM 8009 N N . CYS B 1 270 ? -23.75 30.75 26.188 1 92.06 270 CYS B N 1
ATOM 8010 C CA . CYS B 1 270 ? -24.891 30.094 26.828 1 92.06 270 CYS B CA 1
ATOM 8011 C C . CYS B 1 270 ? -24.578 29.734 28.281 1 92.06 270 CYS B C 1
ATOM 8013 O O . CYS B 1 270 ? -25.453 29.312 29.016 1 92.06 270 CYS B O 1
ATOM 8015 N N . ALA B 1 271 ? -23.328 29.922 28.625 1 94.5 271 ALA B N 1
ATOM 8016 C CA . ALA B 1 271 ? -22.938 29.672 30.016 1 94.5 271 ALA B CA 1
ATOM 8017 C C . ALA B 1 271 ? -21.719 30.5 30.406 1 94.5 271 ALA B C 1
ATOM 8019 O O . ALA B 1 271 ? -20.891 30.812 29.562 1 94.5 271 ALA B O 1
ATOM 8020 N N . GLU B 1 272 ? -21.594 30.812 31.625 1 93.25 272 GLU B N 1
ATOM 8021 C CA . GLU B 1 272 ? -20.469 31.594 32.125 1 93.25 272 GLU B CA 1
ATOM 8022 C C . GLU B 1 272 ? -19.281 30.703 32.469 1 93.25 272 GLU B C 1
ATOM 8024 O O . GLU B 1 272 ? -18.125 31.094 32.25 1 93.25 272 GLU B O 1
ATOM 8029 N N . HIS B 1 273 ? -19.594 29.578 33.094 1 95.31 273 HIS B N 1
ATOM 8030 C CA . HIS B 1 273 ? -18.562 28.594 33.438 1 95.31 273 HIS B CA 1
ATOM 8031 C C . HIS B 1 273 ? -18.75 27.312 32.625 1 95.31 273 HIS B C 1
ATOM 8033 O O . HIS B 1 273 ? -19.875 26.953 32.281 1 95.31 273 HIS B O 1
ATOM 8039 N N . VAL B 1 274 ? -17.562 26.719 32.375 1 97.75 274 VAL B N 1
ATOM 8040 C CA . VAL B 1 274 ? -17.672 25.578 31.469 1 97.75 274 VAL B CA 1
ATOM 8041 C C . VAL B 1 274 ? -16.891 24.391 32.062 1 97.75 274 VAL B C 1
ATOM 8043 O O . VAL B 1 274 ? -15.938 24.594 32.812 1 97.75 274 VAL B O 1
ATOM 8046 N N . ILE B 1 275 ? -17.344 23.219 31.828 1 98.31 275 ILE B N 1
ATOM 8047 C CA . ILE B 1 275 ? -16.609 21.969 32 1 98.31 275 ILE B CA 1
ATOM 8048 C C . ILE B 1 275 ? -16.156 21.453 30.625 1 98.31 275 ILE B C 1
ATOM 8050 O O . ILE B 1 275 ? -16.984 21.156 29.766 1 98.31 275 ILE B O 1
ATOM 8054 N N . VAL B 1 276 ? -14.828 21.391 30.422 1 98.69 276 VAL B N 1
ATOM 8055 C CA . VAL B 1 276 ? -14.25 20.969 29.141 1 98.69 276 VAL B CA 1
ATOM 8056 C C . VAL B 1 276 ? -13.727 19.547 29.266 1 98.69 276 VAL B C 1
ATOM 8058 O O . VAL B 1 276 ? -12.953 19.234 30.172 1 98.69 276 VAL B O 1
ATOM 8061 N N . VAL B 1 277 ? -14.18 18.688 28.391 1 98.69 277 VAL B N 1
ATOM 8062 C CA . VAL B 1 277 ? -13.664 17.312 28.328 1 98.69 277 VAL B CA 1
ATOM 8063 C C . VAL B 1 277 ? -12.789 17.156 27.078 1 98.69 277 VAL B C 1
ATOM 8065 O O . VAL B 1 277 ? -13.297 17.172 25.953 1 98.69 277 VAL B O 1
ATOM 8068 N N . ASP B 1 278 ? -11.539 17 27.266 1 97.62 278 ASP B N 1
ATOM 8069 C CA . ASP B 1 278 ? -10.57 16.875 26.188 1 97.62 278 ASP B CA 1
ATOM 8070 C C . ASP B 1 278 ? -10.109 15.422 26.047 1 97.62 278 ASP B C 1
ATOM 8072 O O . ASP B 1 278 ? -9.383 14.906 26.891 1 97.62 278 ASP B O 1
ATOM 8076 N N . VAL B 1 279 ? -10.516 14.844 24.938 1 97.06 279 VAL B N 1
ATOM 8077 C CA . VAL B 1 279 ? -10.18 13.438 24.703 1 97.06 279 VAL B CA 1
ATOM 8078 C C . VAL B 1 279 ? -9.219 13.32 23.531 1 97.06 279 VAL B C 1
ATOM 8080 O O . VAL B 1 279 ? -9.109 12.25 22.906 1 97.06 279 VAL B O 1
ATOM 8083 N N . GLY B 1 280 ? -8.617 14.383 23.188 1 92.94 280 GLY B N 1
ATOM 8084 C CA . GLY B 1 280 ? -7.699 14.414 22.062 1 92.94 280 GLY B CA 1
ATOM 8085 C C . GLY B 1 280 ? -6.492 13.516 22.266 1 92.94 280 GLY B C 1
ATOM 8086 O O . GLY B 1 280 ? -6.195 13.102 23.375 1 92.94 280 GLY B O 1
ATOM 8087 N N . THR B 1 281 ? -5.863 13.164 21.203 1 88.5 281 THR B N 1
ATOM 8088 C CA . THR B 1 281 ? -4.641 12.367 21.234 1 88.5 281 THR B CA 1
ATOM 8089 C C . THR B 1 281 ? -3.451 13.219 21.672 1 88.5 281 THR B C 1
ATOM 8091 O O . THR B 1 281 ? -3.18 14.258 21.062 1 88.5 281 THR B O 1
ATOM 8094 N N . PRO B 1 282 ? -2.773 12.758 22.656 1 88.19 282 PRO B N 1
ATOM 8095 C CA . PRO B 1 282 ? -1.592 13.523 23.062 1 88.19 282 PRO B CA 1
ATOM 8096 C C . PRO B 1 282 ? -0.461 13.445 22.031 1 88.19 282 PRO B C 1
ATOM 8098 O O . PRO B 1 282 ? -0.386 12.484 21.266 1 88.19 282 PRO B O 1
ATOM 8101 N N . LEU B 1 283 ? 0.343 14.523 22.031 1 88.94 283 LEU B N 1
ATOM 8102 C CA . LEU B 1 283 ? 1.517 14.516 21.172 1 88.94 283 LEU B CA 1
ATOM 8103 C C . LEU B 1 283 ? 2.514 13.453 21.609 1 88.94 283 LEU B C 1
ATOM 8105 O O . LEU B 1 283 ? 2.67 13.211 22.812 1 88.94 283 LEU B O 1
ATOM 8109 N N . LEU B 1 284 ? 3.156 12.883 20.703 1 88.19 284 LEU B N 1
ATOM 8110 C CA . LEU B 1 284 ? 4.203 11.914 21 1 88.19 284 LEU B CA 1
ATOM 8111 C C . LEU B 1 284 ? 5.434 12.594 21.578 1 88.19 284 LEU B C 1
ATOM 8113 O O . LEU B 1 284 ? 5.758 13.727 21.203 1 88.19 284 LEU B O 1
ATOM 8117 N N . LYS B 1 285 ? 6.074 11.859 22.484 1 88.06 285 LYS B N 1
ATOM 8118 C CA . LYS B 1 285 ? 7.383 12.297 22.953 1 88.06 285 LYS B CA 1
ATOM 8119 C C . LYS B 1 285 ? 8.484 11.93 21.969 1 88.06 285 LYS B C 1
ATOM 8121 O O . LYS B 1 285 ? 8.258 11.148 21.047 1 88.06 285 LYS B O 1
ATOM 8126 N N . ALA B 1 286 ? 9.594 12.57 22.125 1 86.69 286 ALA B N 1
ATOM 8127 C CA . ALA B 1 286 ? 10.711 12.352 21.219 1 86.69 286 ALA B CA 1
ATOM 8128 C C . ALA B 1 286 ? 11.055 10.875 21.109 1 86.69 286 ALA B C 1
ATOM 8130 O O . ALA B 1 286 ? 11.312 10.367 20.016 1 86.69 286 ALA B O 1
ATOM 8131 N N . ASP B 1 287 ? 10.992 10.109 22.172 1 83.31 287 ASP B N 1
ATOM 8132 C CA . ASP B 1 287 ? 11.398 8.711 22.219 1 83.31 287 ASP B CA 1
ATOM 8133 C C . ASP B 1 287 ? 10.328 7.809 21.609 1 83.31 287 ASP B C 1
ATOM 8135 O O . ASP B 1 287 ? 10.547 6.609 21.422 1 83.31 287 ASP B O 1
ATOM 8139 N N . GLU B 1 288 ? 9.211 8.398 21.266 1 85.44 288 GLU B N 1
ATOM 8140 C CA . GLU B 1 288 ? 8.117 7.617 20.703 1 85.44 288 GLU B CA 1
ATOM 8141 C C . GLU B 1 288 ? 8.047 7.781 19.188 1 85.44 288 GLU B C 1
ATOM 8143 O O . GLU B 1 288 ? 7.227 7.137 18.516 1 85.44 288 GLU B O 1
ATOM 8148 N N . ILE B 1 289 ? 8.852 8.656 18.688 1 85.06 289 ILE B N 1
ATOM 8149 C CA . ILE B 1 289 ? 8.859 8.906 17.25 1 85.06 289 ILE B CA 1
ATOM 8150 C C . ILE B 1 289 ? 9.945 8.055 16.594 1 85.06 289 ILE B C 1
ATOM 8152 O O . ILE B 1 289 ? 11.125 8.414 16.625 1 85.06 289 ILE B O 1
ATOM 8156 N N . HIS B 1 290 ? 9.516 6.914 16 1 73.75 290 HIS B N 1
ATOM 8157 C CA . HIS B 1 290 ? 10.492 5.953 15.516 1 73.75 290 HIS B CA 1
ATOM 8158 C C . HIS B 1 290 ? 10.367 5.758 14.008 1 73.75 290 HIS B C 1
ATOM 8160 O O . HIS B 1 290 ? 11.297 5.262 13.359 1 73.75 290 HIS B O 1
ATOM 8166 N N . SER B 1 291 ? 9.234 6.082 13.453 1 75.12 291 SER B N 1
ATOM 8167 C CA . SER B 1 291 ? 8.992 5.805 12.039 1 75.12 291 SER B CA 1
ATOM 8168 C C . SER B 1 291 ? 8.523 7.059 11.305 1 75.12 291 SER B C 1
ATOM 8170 O O . SER B 1 291 ? 8.156 8.055 11.93 1 75.12 291 SER B O 1
ATOM 8172 N N . LEU B 1 292 ? 8.641 6.953 9.984 1 75.44 292 LEU B N 1
ATOM 8173 C CA . LEU B 1 292 ? 8.125 8.023 9.148 1 75.44 292 LEU B CA 1
ATOM 8174 C C . LEU B 1 292 ? 6.637 8.25 9.398 1 75.44 292 LEU B C 1
ATOM 8176 O O . LEU B 1 292 ? 6.152 9.375 9.32 1 75.44 292 LEU B O 1
ATOM 8180 N N . PHE B 1 293 ? 5.945 7.25 9.766 1 77.75 293 PHE B N 1
ATOM 8181 C CA . PHE B 1 293 ? 4.52 7.363 10.039 1 77.75 293 PHE B CA 1
ATOM 8182 C C . PHE B 1 293 ? 4.27 8.148 11.32 1 77.75 293 PHE B C 1
ATOM 8184 O O . PHE B 1 293 ? 3.316 8.93 11.398 1 77.75 293 PHE B O 1
ATOM 8191 N N . ASP B 1 294 ? 5.211 7.965 12.297 1 83.38 294 ASP B N 1
ATOM 8192 C CA . ASP B 1 294 ? 5.117 8.758 13.516 1 83.38 294 ASP B CA 1
ATOM 8193 C C . ASP B 1 294 ? 5.309 10.242 13.234 1 83.38 294 ASP B C 1
ATOM 8195 O O . ASP B 1 294 ? 4.617 11.086 13.805 1 83.38 294 ASP B O 1
ATOM 8199 N N . VAL B 1 295 ? 6.203 10.469 12.359 1 83.56 295 VAL B N 1
ATOM 8200 C CA . VAL B 1 295 ? 6.512 11.852 12.016 1 83.56 295 VAL B CA 1
ATOM 8201 C C . VAL B 1 295 ? 5.316 12.492 11.32 1 83.56 295 VAL B C 1
ATOM 8203 O O . VAL B 1 295 ? 4.914 13.609 11.656 1 83.56 295 VAL B O 1
ATOM 8206 N N . VAL B 1 296 ? 4.734 11.828 10.43 1 81.94 296 VAL B N 1
ATOM 8207 C CA . VAL B 1 296 ? 3.596 12.336 9.672 1 81.94 296 VAL B CA 1
ATOM 8208 C C . VAL B 1 296 ? 2.387 12.477 10.594 1 81.94 296 VAL B C 1
ATOM 8210 O O . VAL B 1 296 ? 1.694 13.5 10.57 1 81.94 296 VAL B O 1
ATOM 8213 N N . ASP B 1 297 ? 2.164 11.547 11.406 1 83.81 297 ASP B N 1
ATOM 8214 C CA . ASP B 1 297 ? 1.069 11.578 12.375 1 83.81 297 ASP B CA 1
ATOM 8215 C C . ASP B 1 297 ? 1.221 12.758 13.336 1 83.81 297 ASP B C 1
ATOM 8217 O O . ASP B 1 297 ? 0.256 13.477 13.602 1 83.81 297 ASP B O 1
ATOM 8221 N N . GLN B 1 298 ? 2.436 12.898 13.859 1 87.06 298 GLN B N 1
ATOM 8222 C CA . GLN B 1 298 ? 2.707 13.984 14.789 1 87.06 298 GLN B CA 1
ATOM 8223 C C . GLN B 1 298 ? 2.467 15.344 14.133 1 87.06 298 GLN B C 1
ATOM 8225 O O . GLN B 1 298 ? 1.95 16.266 14.773 1 87.06 298 GLN B O 1
ATOM 8230 N N . SER B 1 299 ? 2.855 15.453 12.93 1 86.12 299 SER B N 1
ATOM 8231 C CA . SER B 1 299 ? 2.666 16.703 12.219 1 86.12 299 SER B CA 1
ATOM 8232 C C . SER B 1 299 ? 1.187 17.047 12.086 1 86.12 299 SER B C 1
ATOM 8234 O O . SER B 1 299 ? 0.798 18.219 12.219 1 86.12 299 SER B O 1
ATOM 8236 N N . SER B 1 300 ? 0.35 16.094 11.844 1 84 300 SER B N 1
ATOM 8237 C CA . SER B 1 300 ? -1.093 16.297 11.75 1 84 300 SER B CA 1
ATOM 8238 C C . SER B 1 300 ? -1.689 16.656 13.109 1 84 300 SER B C 1
ATOM 8240 O O . SER B 1 300 ? -2.564 17.516 13.203 1 84 300 SER B O 1
ATOM 8242 N N . ASN B 1 301 ? -1.196 16.031 14.086 1 87.5 301 ASN B N 1
ATOM 8243 C CA . ASN B 1 301 ? -1.703 16.25 15.438 1 87.5 301 ASN B CA 1
ATOM 8244 C C . ASN B 1 301 ? -1.331 17.641 15.945 1 87.5 301 ASN B C 1
ATOM 8246 O O . ASN B 1 301 ? -2.053 18.234 16.75 1 87.5 301 ASN B O 1
ATOM 8250 N N . LEU B 1 302 ? -0.229 18.125 15.461 1 87.38 302 LEU B N 1
ATOM 8251 C CA . LEU B 1 302 ? 0.201 19.453 15.859 1 87.38 302 LEU B CA 1
ATOM 8252 C C . LEU B 1 302 ? -0.805 20.516 15.414 1 87.38 302 LEU B C 1
ATOM 8254 O O . LEU B 1 302 ? -1.083 21.469 16.141 1 87.38 302 LEU B O 1
ATOM 8258 N N . ALA B 1 303 ? -1.338 20.328 14.258 1 83.75 303 ALA B N 1
ATOM 8259 C CA . ALA B 1 303 ? -2.332 21.266 13.758 1 83.75 303 ALA B CA 1
ATOM 8260 C C . ALA B 1 303 ? -3.582 21.266 14.633 1 83.75 303 ALA B C 1
ATOM 8262 O O . ALA B 1 303 ? -4.141 22.312 14.938 1 83.75 303 ALA B O 1
ATOM 8263 N N . VAL B 1 304 ? -4.027 20.141 15.062 1 88.44 304 VAL B N 1
ATOM 8264 C CA . VAL B 1 304 ? -5.195 20.016 15.93 1 88.44 304 VAL B CA 1
ATOM 8265 C C . VAL B 1 304 ? -4.887 20.609 17.297 1 88.44 304 VAL B C 1
ATOM 8267 O O . VAL B 1 304 ? -5.695 21.359 17.859 1 88.44 304 VAL B O 1
ATOM 8270 N N . MET B 1 305 ? -3.705 20.359 17.797 1 89 305 MET B N 1
ATOM 8271 C CA . MET B 1 305 ? -3.322 20.828 19.109 1 89 305 MET B CA 1
ATOM 8272 C C . MET B 1 305 ? -3.273 22.359 19.156 1 89 305 MET B C 1
ATOM 8274 O O . MET B 1 305 ? -3.576 22.969 20.172 1 89 305 MET B O 1
ATOM 8278 N N . ARG B 1 306 ? -2.902 22.906 18.094 1 85.81 306 ARG B N 1
ATOM 8279 C CA . ARG B 1 306 ? -2.818 24.359 18.047 1 85.81 306 ARG B CA 1
ATOM 8280 C C . ARG B 1 306 ? -4.191 25 18.234 1 85.81 306 ARG B C 1
ATOM 8282 O O . ARG B 1 306 ? -4.328 25.969 18.984 1 85.81 306 ARG B O 1
ATOM 8289 N N . ASN B 1 307 ? -5.176 24.469 17.578 1 89.25 307 ASN B N 1
ATOM 8290 C CA . ASN B 1 307 ? -6.488 25.078 17.75 1 89.25 307 ASN B CA 1
ATOM 8291 C C . ASN B 1 307 ? -7.062 24.781 19.141 1 89.25 307 ASN B C 1
ATOM 8293 O O . ASN B 1 307 ? -7.82 25.578 19.688 1 89.25 307 ASN B O 1
ATOM 8297 N N . VAL B 1 308 ? -6.684 23.625 19.719 1 93.94 308 VAL B N 1
ATOM 8298 C CA . VAL B 1 308 ? -7.105 23.312 21.078 1 93.94 308 VAL B CA 1
ATOM 8299 C C . VAL B 1 308 ? -6.508 24.328 22.047 1 93.94 308 VAL B C 1
ATOM 8301 O O . VAL B 1 308 ? -7.203 24.844 22.922 1 93.94 308 VAL B O 1
ATOM 8304 N N . GLN B 1 309 ? -5.246 24.641 21.875 1 91.12 309 GLN B N 1
ATOM 8305 C CA . GLN B 1 309 ? -4.574 25.578 22.75 1 91.12 309 GLN B CA 1
ATOM 8306 C C . GLN B 1 309 ? -5.219 26.969 22.656 1 91.12 309 GLN B C 1
ATOM 8308 O O . GLN B 1 309 ? -5.363 27.656 23.672 1 91.12 309 GLN B O 1
ATOM 8313 N N . GLU B 1 310 ? -5.582 27.328 21.484 1 91 310 GLU B N 1
ATOM 8314 C CA . GLU B 1 310 ? -6.262 28.609 21.297 1 91 310 GLU B CA 1
ATOM 8315 C C . GLU B 1 310 ? -7.566 28.672 22.078 1 91 310 GLU B C 1
ATOM 8317 O O . GLU B 1 310 ? -7.898 29.688 22.688 1 91 310 GLU B O 1
ATOM 8322 N N . GLN B 1 311 ? -8.266 27.562 22.109 1 95.94 311 GLN B N 1
ATOM 8323 C CA . GLN B 1 311 ? -9.547 27.484 22.812 1 95.94 311 GLN B CA 1
ATOM 8324 C C . GLN B 1 311 ? -9.328 27.422 24.328 1 95.94 311 GLN B C 1
ATOM 8326 O O . GLN B 1 311 ? -10.094 28 25.094 1 95.94 311 GLN B O 1
ATOM 8331 N N . MET B 1 312 ? -8.312 26.797 24.719 1 96.06 312 MET B N 1
ATOM 8332 C CA . MET B 1 312 ? -8.031 26.641 26.156 1 96.06 312 MET B CA 1
ATOM 8333 C C . MET B 1 312 ? -7.676 27.984 26.781 1 96.06 312 MET B C 1
ATOM 8335 O O . MET B 1 312 ? -7.895 28.188 27.984 1 96.06 312 MET B O 1
ATOM 8339 N N . LYS B 1 313 ? -7.188 28.938 26 1 95.44 313 LYS B N 1
ATOM 8340 C CA . LYS B 1 313 ? -6.809 30.266 26.5 1 95.44 313 LYS B CA 1
ATOM 8341 C C . LYS B 1 313 ? -8.031 31.062 26.938 1 95.44 313 LYS B C 1
ATOM 8343 O O . LYS B 1 313 ? -7.914 32.031 27.672 1 95.44 313 LYS B O 1
ATOM 8348 N N . LEU B 1 314 ? -9.148 30.594 26.547 1 96.25 314 LEU B N 1
ATOM 8349 C CA . LEU B 1 314 ? -10.383 31.312 26.859 1 96.25 314 LEU B CA 1
ATOM 8350 C C . LEU B 1 314 ? -10.875 30.938 28.266 1 96.25 314 LEU B C 1
ATOM 8352 O O . LEU B 1 314 ? -11.766 31.594 28.797 1 96.25 314 LEU B O 1
ATOM 8356 N N . LEU B 1 315 ? -10.273 29.969 28.875 1 96.75 315 LEU B N 1
ATOM 8357 C CA . LEU B 1 315 ? -10.75 29.453 30.156 1 96.75 315 LEU B CA 1
ATOM 8358 C C . LEU B 1 315 ? -10.25 30.297 31.312 1 96.75 315 LEU B C 1
ATOM 8360 O O . LEU B 1 315 ? -9.203 30.953 31.203 1 96.75 315 LEU B O 1
ATOM 8364 N N . ASP B 1 316 ? -10.984 30.359 32.375 1 93.69 316 ASP B N 1
ATOM 8365 C CA . ASP B 1 316 ? -10.578 31.031 33.594 1 93.69 316 ASP B CA 1
ATOM 8366 C C . ASP B 1 316 ? -10.547 30.047 34.75 1 93.69 316 ASP B C 1
ATOM 8368 O O . ASP B 1 316 ? -10.664 28.844 34.562 1 93.69 316 ASP B O 1
ATOM 8372 N N . ARG B 1 317 ? -10.352 30.516 36 1 91.19 317 ARG B N 1
ATOM 8373 C CA . ARG B 1 317 ? -10.062 29.703 37.188 1 91.19 317 ARG B CA 1
ATOM 8374 C C . ARG B 1 317 ? -11.281 28.891 37.594 1 91.19 317 ARG B C 1
ATOM 8376 O O . ARG B 1 317 ? -11.148 27.859 38.25 1 91.19 317 ARG B O 1
ATOM 8383 N N . ARG B 1 318 ? -12.477 29.281 37.281 1 92.31 318 ARG B N 1
ATOM 8384 C CA . ARG B 1 318 ? -13.695 28.578 37.688 1 92.31 318 ARG B CA 1
ATOM 8385 C C . ARG B 1 318 ? -14.094 27.516 36.688 1 92.31 318 ARG B C 1
ATOM 8387 O O . ARG B 1 318 ? -15.008 26.719 36.938 1 92.31 318 ARG B O 1
ATOM 8394 N N . ASP B 1 319 ? -13.438 27.516 35.562 1 96.56 319 ASP B N 1
ATOM 8395 C CA . ASP B 1 319 ? -13.688 26.484 34.562 1 96.56 319 ASP B CA 1
ATOM 8396 C C . ASP B 1 319 ? -12.93 25.203 34.875 1 96.56 319 ASP B C 1
ATOM 8398 O O . ASP B 1 319 ? -11.906 25.25 35.562 1 96.56 319 ASP B O 1
ATOM 8402 N N . ILE B 1 320 ? -13.523 24.078 34.531 1 97.62 320 ILE B N 1
ATOM 8403 C CA . ILE B 1 320 ? -12.922 22.781 34.875 1 97.62 320 ILE B CA 1
ATOM 8404 C C . ILE B 1 320 ? -12.586 22.031 33.562 1 97.62 320 ILE B C 1
ATOM 8406 O O . ILE B 1 320 ? -13.406 21.953 32.656 1 97.62 320 ILE B O 1
ATOM 8410 N N . VAL B 1 321 ? -11.352 21.562 33.438 1 98 321 VAL B N 1
ATOM 8411 C CA . VAL B 1 321 ? -10.922 20.734 32.281 1 98 321 VAL B CA 1
ATOM 8412 C C . VAL B 1 321 ? -10.711 19.297 32.75 1 98 321 VAL B C 1
ATOM 8414 O O . VAL B 1 321 ? -9.945 19.031 33.688 1 98 321 VAL B O 1
ATOM 8417 N N . ILE B 1 322 ? -11.414 18.391 32.156 1 98.25 322 ILE B N 1
ATOM 8418 C CA . ILE B 1 322 ? -11.281 16.969 32.438 1 98.25 322 ILE B CA 1
ATOM 8419 C C . ILE B 1 322 ? -10.547 16.281 31.297 1 98.25 322 ILE B C 1
ATOM 8421 O O . ILE B 1 322 ? -10.984 16.344 30.141 1 98.25 322 ILE B O 1
ATOM 8425 N N . ARG B 1 323 ? -9.453 15.617 31.594 1 97.5 323 ARG B N 1
ATOM 8426 C CA . ARG B 1 323 ? -8.688 14.836 30.625 1 97.5 323 ARG B CA 1
ATOM 8427 C C . ARG B 1 323 ? -8.594 13.375 31.047 1 97.5 323 ARG B C 1
ATOM 8429 O O . ARG B 1 323 ? -7.703 13.008 31.828 1 97.5 323 ARG B O 1
ATOM 8436 N N . PRO B 1 324 ? -9.469 12.539 30.5 1 97.88 324 PRO B N 1
ATOM 8437 C CA . PRO B 1 324 ? -9.406 11.117 30.875 1 97.88 324 PRO B CA 1
ATOM 8438 C C . PRO B 1 324 ? -8.094 10.461 30.453 1 97.88 324 PRO B C 1
ATOM 8440 O O . PRO B 1 324 ? -7.523 10.812 29.422 1 97.88 324 PRO B O 1
ATOM 8443 N N . ASP B 1 325 ? -7.645 9.484 31.266 1 96.62 325 ASP B N 1
ATOM 8444 C CA . ASP B 1 325 ? -6.473 8.688 30.906 1 96.62 325 ASP B CA 1
ATOM 8445 C C . ASP B 1 325 ? -6.82 7.645 29.844 1 96.62 325 ASP B C 1
ATOM 8447 O O . ASP B 1 325 ? -7.281 6.551 30.172 1 96.62 325 ASP B O 1
ATOM 8451 N N . LEU B 1 326 ? -6.477 7.961 28.641 1 96.5 326 LEU B N 1
ATOM 8452 C CA . LEU B 1 326 ? -6.836 7.082 27.531 1 96.5 326 LEU B CA 1
ATOM 8453 C C . LEU B 1 326 ? -5.59 6.492 26.891 1 96.5 326 LEU B C 1
ATOM 8455 O O . LEU B 1 326 ? -5.586 6.211 25.688 1 96.5 326 LEU B O 1
ATOM 8459 N N . ASN B 1 327 ? -4.578 6.375 27.734 1 91 327 ASN B N 1
ATOM 8460 C CA . ASN B 1 327 ? -3.381 5.699 27.234 1 91 327 ASN B CA 1
ATOM 8461 C C . ASN B 1 327 ? -3.682 4.266 26.812 1 91 327 ASN B C 1
ATOM 8463 O O . ASN B 1 327 ? -4.387 3.537 27.516 1 91 327 ASN B O 1
ATOM 8467 N N . GLY B 1 328 ? -3.184 3.871 25.625 1 88.25 328 GLY B N 1
ATOM 8468 C CA . GLY B 1 328 ? -3.426 2.527 25.125 1 88.25 328 GLY B CA 1
ATOM 8469 C C . GLY B 1 328 ? -4.59 2.453 24.156 1 88.25 328 GLY B C 1
ATOM 8470 O O . GLY B 1 328 ? -4.797 1.427 23.5 1 88.25 328 GLY B O 1
ATOM 8471 N N . TYR B 1 329 ? -5.383 3.518 24.141 1 92.44 329 TYR B N 1
ATOM 8472 C CA . TYR B 1 329 ? -6.496 3.568 23.203 1 92.44 329 TYR B CA 1
ATOM 8473 C C . TYR B 1 329 ? -6.227 4.574 22.094 1 92.44 329 TYR B C 1
ATOM 8475 O O . TYR B 1 329 ? -5.695 5.66 22.344 1 92.44 329 TYR B O 1
ATOM 8483 N N . THR B 1 330 ? -6.578 4.18 20.906 1 88.12 330 THR B N 1
ATOM 8484 C CA . THR B 1 330 ? -6.383 5.059 19.766 1 88.12 330 THR B CA 1
ATOM 8485 C C . THR B 1 330 ? -7.723 5.586 19.25 1 88.12 330 THR B C 1
ATOM 8487 O O . THR B 1 330 ? -8.781 5.215 19.766 1 88.12 330 THR B O 1
ATOM 8490 N N . THR B 1 331 ? -7.637 6.461 18.297 1 90 331 THR B N 1
ATOM 8491 C CA . THR B 1 331 ? -8.836 7.031 17.703 1 90 331 THR B CA 1
ATOM 8492 C C . THR B 1 331 ? -9.633 5.953 16.969 1 90 331 THR B C 1
ATOM 8494 O O . THR B 1 331 ? -10.805 6.156 16.641 1 90 331 THR B O 1
ATOM 8497 N N . ALA B 1 332 ? -9.078 4.762 16.766 1 83 332 ALA B N 1
ATOM 8498 C CA . ALA B 1 332 ? -9.727 3.693 16.016 1 83 332 ALA B CA 1
ATOM 8499 C C . ALA B 1 332 ? -10.141 2.547 16.922 1 83 332 ALA B C 1
ATOM 8501 O O . ALA B 1 332 ? -10.609 1.507 16.469 1 83 332 ALA B O 1
ATOM 8502 N N . SER B 1 333 ? -10.023 2.736 18.234 1 87.56 333 SER B N 1
ATOM 8503 C CA . SER B 1 333 ? -10.32 1.677 19.188 1 87.56 333 SER B CA 1
ATOM 8504 C C . SER B 1 333 ? -11.812 1.576 19.469 1 87.56 333 SER B C 1
ATOM 8506 O O . SER B 1 333 ? -12.242 1.576 20.625 1 87.56 333 SER B O 1
ATOM 8508 N N . PHE B 1 334 ? -12.578 1.314 18.469 1 84.88 334 PHE B N 1
ATOM 8509 C CA . PHE B 1 334 ? -14.031 1.301 18.609 1 84.88 334 PHE B CA 1
ATOM 8510 C C . PHE B 1 334 ? -14.492 0.047 19.344 1 84.88 334 PHE B C 1
ATOM 8512 O O . PHE B 1 334 ? -15.523 0.062 20.016 1 84.88 334 PHE B O 1
ATOM 8519 N N . GLY B 1 335 ? -13.727 -0.989 19.266 1 81.06 335 GLY B N 1
ATOM 8520 C CA . GLY B 1 335 ? -14.047 -2.221 19.969 1 81.06 335 GLY B CA 1
ATOM 8521 C C . GLY B 1 335 ? -13.914 -2.1 21.469 1 81.06 335 GLY B C 1
ATOM 8522 O O . GLY B 1 335 ? -14.5 -2.891 22.219 1 81.06 335 GLY B O 1
ATOM 8523 N N . ASP B 1 336 ? -13.227 -1.076 21.922 1 89.88 336 ASP B N 1
ATOM 8524 C CA . ASP B 1 336 ? -12.953 -0.896 23.344 1 89.88 336 ASP B CA 1
ATOM 8525 C C . ASP B 1 336 ? -13.867 0.176 23.938 1 89.88 336 ASP B C 1
ATOM 8527 O O . ASP B 1 336 ? -13.516 0.805 24.953 1 89.88 336 ASP B O 1
ATOM 8531 N N . HIS B 1 337 ? -15.031 0.387 23.375 1 93.5 337 HIS B N 1
ATOM 8532 C CA . HIS B 1 337 ? -15.883 1.511 23.75 1 93.5 337 HIS B CA 1
ATOM 8533 C C . HIS B 1 337 ? -16.281 1.417 25.219 1 93.5 337 HIS B C 1
ATOM 8535 O O . HIS B 1 337 ? -16.344 2.432 25.922 1 93.5 337 HIS B O 1
ATOM 8541 N N . MET B 1 338 ? -16.516 0.194 25.797 1 95.12 338 MET B N 1
ATOM 8542 C CA . MET B 1 338 ? -16.938 0.041 27.188 1 95.12 338 MET B CA 1
ATOM 8543 C C . MET B 1 338 ? -15.82 0.461 28.141 1 95.12 338 MET B C 1
ATOM 8545 O O . MET B 1 338 ? -16.062 1.186 29.109 1 95.12 338 MET B O 1
ATOM 8549 N N . ALA B 1 339 ? -14.648 -0.006 27.797 1 96 339 ALA B N 1
ATOM 8550 C CA . ALA B 1 339 ? -13.492 0.356 28.625 1 96 339 ALA B CA 1
ATOM 8551 C C . ALA B 1 339 ? -13.242 1.861 28.578 1 96 339 ALA B C 1
ATOM 8553 O O . ALA B 1 339 ? -12.875 2.463 29.594 1 96 339 ALA B O 1
ATOM 8554 N N . ILE B 1 340 ? -13.414 2.5 27.5 1 97.62 340 ILE B N 1
ATOM 8555 C CA . ILE B 1 340 ? -13.156 3.926 27.328 1 97.62 340 ILE B CA 1
ATOM 8556 C C . ILE B 1 340 ? -14.195 4.738 28.094 1 97.62 340 ILE B C 1
ATOM 8558 O O . ILE B 1 340 ? -13.867 5.754 28.703 1 97.62 340 ILE B O 1
ATOM 8562 N N . VAL B 1 341 ? -15.5 4.273 28.125 1 98 341 VAL B N 1
ATOM 8563 C CA . VAL B 1 341 ? -16.547 4.914 28.906 1 98 341 VAL B CA 1
ATOM 8564 C C . VAL B 1 341 ? -16.141 4.922 30.391 1 98 341 VAL B C 1
ATOM 8566 O O . VAL B 1 341 ? -16.266 5.941 31.062 1 98 341 VAL B O 1
ATOM 8569 N N . GLU B 1 342 ? -15.617 3.861 30.781 1 97.69 342 GLU B N 1
ATOM 8570 C CA . GLU B 1 342 ? -15.211 3.742 32.188 1 97.69 342 GLU B CA 1
ATOM 8571 C C . GLU B 1 342 ? -14.07 4.699 32.5 1 97.69 342 GLU B C 1
ATOM 8573 O O . GLU B 1 342 ? -14.031 5.27 33.594 1 97.69 342 GLU B O 1
ATOM 8578 N N . ARG B 1 343 ? -13.164 4.852 31.641 1 98.12 343 ARG B N 1
ATOM 8579 C CA . ARG B 1 343 ? -12.055 5.777 31.844 1 98.12 343 ARG B CA 1
ATOM 8580 C C . ARG B 1 343 ? -12.562 7.215 31.953 1 98.12 343 ARG B C 1
ATOM 8582 O O . ARG B 1 343 ? -11.992 8.023 32.688 1 98.12 343 ARG B O 1
ATOM 8589 N N . GLY B 1 344 ? -13.57 7.562 31.188 1 98.5 344 GLY B N 1
ATOM 8590 C CA . GLY B 1 344 ? -14.195 8.875 31.328 1 98.5 344 GLY B CA 1
ATOM 8591 C C . GLY B 1 344 ? -14.828 9.094 32.688 1 98.5 344 GLY B C 1
ATOM 8592 O O . GLY B 1 344 ? -14.641 10.148 33.281 1 98.5 344 GLY B O 1
ATOM 8593 N N . ALA B 1 345 ? -15.508 8.055 33.156 1 98.25 345 ALA B N 1
ATOM 8594 C CA . ALA B 1 345 ? -16.141 8.133 34.469 1 98.25 345 ALA B CA 1
ATOM 8595 C C . ALA B 1 345 ? -15.086 8.281 35.562 1 98.25 345 ALA B C 1
ATOM 8597 O O . ALA B 1 345 ? -15.258 9.086 36.5 1 98.25 345 ALA B O 1
ATOM 8598 N N . GLU B 1 346 ? -14.047 7.555 35.406 1 98.19 346 GLU B N 1
ATOM 8599 C CA . GLU B 1 346 ? -12.969 7.598 36.406 1 98.19 346 GLU B CA 1
ATOM 8600 C C . GLU B 1 346 ? -12.336 8.984 36.469 1 98.19 346 GLU B C 1
ATOM 8602 O O . GLU B 1 346 ? -12.055 9.492 37.562 1 98.19 346 GLU B O 1
ATOM 8607 N N . ALA B 1 347 ? -12.125 9.555 35.375 1 98.31 347 ALA B N 1
ATOM 8608 C CA . ALA B 1 347 ? -11.508 10.875 35.312 1 98.31 347 ALA B CA 1
ATOM 8609 C C . ALA B 1 347 ? -12.391 11.914 36 1 98.31 347 ALA B C 1
ATOM 8611 O O . ALA B 1 347 ? -11.883 12.781 36.719 1 98.31 347 ALA B O 1
ATOM 8612 N N . ALA B 1 348 ? -13.672 11.867 35.75 1 98.12 348 ALA B N 1
ATOM 8613 C CA . ALA B 1 348 ? -14.602 12.789 36.406 1 98.12 348 ALA B CA 1
ATOM 8614 C C . ALA B 1 348 ? -14.68 12.547 37.906 1 98.12 348 ALA B C 1
ATOM 8616 O O . ALA B 1 348 ? -14.766 13.484 38.688 1 98.12 348 ALA B O 1
ATOM 8617 N N . ARG B 1 349 ? -14.633 11.297 38.281 1 97.69 349 ARG B N 1
ATOM 8618 C CA . ARG B 1 349 ? -14.688 10.945 39.688 1 97.69 349 ARG B CA 1
ATOM 8619 C C . ARG B 1 349 ? -13.492 11.523 40.438 1 97.69 349 ARG B C 1
ATOM 8621 O O . ARG B 1 349 ? -13.633 11.969 41.594 1 97.69 349 ARG B O 1
ATOM 8628 N N . LYS B 1 350 ? -12.391 11.508 39.812 1 97.25 350 LYS B N 1
ATOM 8629 C CA . LYS B 1 350 ? -11.172 12.047 40.438 1 97.25 350 LYS B CA 1
ATOM 8630 C C . LYS B 1 350 ? -11.305 13.547 40.656 1 97.25 350 LYS B C 1
ATOM 8632 O O . LYS B 1 350 ? -10.648 14.094 41.562 1 97.25 350 LYS B O 1
ATOM 8637 N N . MET B 1 351 ? -12.188 14.195 39.938 1 97.12 351 MET B N 1
ATOM 8638 C CA . MET B 1 351 ? -12.367 15.641 40.062 1 97.12 351 MET B CA 1
ATOM 8639 C C . MET B 1 351 ? -13.695 15.961 40.75 1 97.12 351 MET B C 1
ATOM 8641 O O . MET B 1 351 ? -14.211 17.078 40.594 1 97.12 351 MET B O 1
ATOM 8645 N N . ALA B 1 352 ? -14.258 15.062 41.438 1 96.06 352 ALA B N 1
ATOM 8646 C CA . ALA B 1 352 ? -15.586 15.18 42.031 1 96.06 352 ALA B CA 1
ATOM 8647 C C . ALA B 1 352 ? -15.672 16.375 42.969 1 96.06 352 ALA B C 1
ATOM 8649 O O . ALA B 1 352 ? -16.703 17.062 43.031 1 96.06 352 ALA B O 1
ATOM 8650 N N . LYS B 1 353 ? -14.625 16.641 43.719 1 95.44 353 LYS B N 1
ATOM 8651 C CA . LYS B 1 353 ? -14.625 17.75 44.656 1 95.44 353 LYS B CA 1
ATOM 8652 C C . LYS B 1 353 ? -14.797 19.094 43.938 1 95.44 353 LYS B C 1
ATOM 8654 O O . LYS B 1 353 ? -15.594 19.938 44.375 1 95.44 353 LYS B O 1
ATOM 8659 N N . GLN B 1 354 ? -14.039 19.219 42.875 1 95.81 354 GLN B N 1
ATOM 8660 C CA . GLN B 1 354 ? -14.141 20.438 42.062 1 95.81 354 GLN B CA 1
ATOM 8661 C C . GLN B 1 354 ? -15.492 20.531 41.375 1 95.81 354 GLN B C 1
ATOM 8663 O O . GLN B 1 354 ? -16.094 21.609 41.312 1 95.81 354 GLN B O 1
ATOM 8668 N N . LEU B 1 355 ? -15.977 19.453 40.938 1 97 355 LEU B N 1
ATOM 8669 C CA . LEU B 1 355 ? -17.219 19.406 40.188 1 97 355 LEU B CA 1
ATOM 8670 C C . LEU B 1 355 ? -18.422 19.672 41.062 1 97 355 LEU B C 1
ATOM 8672 O O . LEU B 1 355 ? -19.438 20.219 40.625 1 97 355 LEU B O 1
ATOM 8676 N N . SER B 1 356 ? -18.344 19.297 42.281 1 94.38 356 SER B N 1
ATOM 8677 C CA . SER B 1 356 ? -19.453 19.391 43.219 1 94.38 356 SER B CA 1
ATOM 8678 C C . SER B 1 356 ? -19.844 20.859 43.438 1 94.38 356 SER B C 1
ATOM 8680 O O . SER B 1 356 ? -20.938 21.141 43.938 1 94.38 356 SER B O 1
ATOM 8682 N N . SER B 1 357 ? -18.922 21.734 43.062 1 93.62 357 SER B N 1
ATOM 8683 C CA . SER B 1 357 ? -19.25 23.156 43.188 1 93.62 357 SER B CA 1
ATOM 8684 C C . SER B 1 357 ? -20.438 23.531 42.281 1 93.62 357 SER B C 1
ATOM 8686 O O . SER B 1 357 ? -21.094 24.531 42.531 1 93.62 357 SER B O 1
ATOM 8688 N N . TYR B 1 358 ? -20.719 22.703 41.375 1 95.25 358 TYR B N 1
ATOM 8689 C CA . TYR B 1 358 ? -21.797 23 40.438 1 95.25 358 TYR B CA 1
ATOM 8690 C C . TYR B 1 358 ? -23 22.109 40.688 1 95.25 358 TYR B C 1
ATOM 8692 O O . TYR B 1 358 ? -23.984 22.156 39.969 1 95.25 358 TYR B O 1
ATOM 8700 N N . SER B 1 359 ? -22.906 21.266 41.719 1 95.81 359 SER B N 1
ATOM 8701 C CA . SER B 1 359 ? -24.016 20.375 42.062 1 95.81 359 SER B CA 1
ATOM 8702 C C . SER B 1 359 ? -25.203 21.172 42.625 1 95.81 359 SER B C 1
ATOM 8704 O O . SER B 1 359 ? -25.016 22.219 43.219 1 95.81 359 SER B O 1
ATOM 8706 N N . VAL B 1 360 ? -26.375 20.641 42.406 1 95.81 360 VAL B N 1
ATOM 8707 C CA . VAL B 1 360 ? -27.578 21.234 42.938 1 95.81 360 VAL B CA 1
ATOM 8708 C C . VAL B 1 360 ? -28.359 20.203 43.75 1 95.81 360 VAL B C 1
ATOM 8710 O O . VAL B 1 360 ? -28.109 19 43.656 1 95.81 360 VAL B O 1
ATOM 8713 N N . PRO B 1 361 ? -29.25 20.656 44.562 1 95.12 361 PRO B N 1
ATOM 8714 C CA . PRO B 1 361 ? -30.047 19.703 45.344 1 95.12 361 PRO B CA 1
ATOM 8715 C C . PRO B 1 361 ? -30.891 18.781 44.438 1 95.12 361 PRO B C 1
ATOM 8717 O O . PRO B 1 361 ? -31.188 19.141 43.312 1 95.12 361 PRO B O 1
ATOM 8720 N N . GLU B 1 362 ? -31.203 17.688 44.906 1 95 362 GLU B N 1
ATOM 8721 C CA . GLU B 1 362 ? -31.875 16.609 44.188 1 95 362 GLU B CA 1
ATOM 8722 C C . GLU B 1 362 ? -33.156 17.125 43.531 1 95 362 GLU B C 1
ATOM 8724 O O . GLU B 1 362 ? -33.438 16.797 42.375 1 95 362 GLU B O 1
ATOM 8729 N N . ALA B 1 363 ? -33.938 17.859 44.219 1 94.56 363 ALA B N 1
ATOM 8730 C CA . ALA B 1 363 ? -35.219 18.344 43.688 1 94.56 363 ALA B CA 1
ATOM 8731 C C . ALA B 1 363 ? -35.031 19.25 42.5 1 94.56 363 ALA B C 1
ATOM 8733 O O . ALA B 1 363 ? -35.75 19.156 41.5 1 94.56 363 ALA B O 1
ATOM 8734 N N . GLU B 1 364 ? -34.062 20.078 42.625 1 94.06 364 GLU B N 1
ATOM 8735 C CA . GLU B 1 364 ? -33.75 21 41.531 1 94.06 364 GLU B CA 1
ATOM 8736 C C . GLU B 1 364 ? -33.219 20.234 40.312 1 94.06 364 GLU B C 1
ATOM 8738 O O . GLU B 1 364 ? -33.562 20.562 39.188 1 94.06 364 GLU B O 1
ATOM 8743 N N . TYR B 1 365 ? -32.438 19.25 40.625 1 95.19 365 TYR B N 1
ATOM 8744 C CA . TYR B 1 365 ? -31.859 18.469 39.531 1 95.19 365 TYR B CA 1
ATOM 8745 C C . TYR B 1 365 ? -32.938 17.672 38.812 1 95.19 365 TYR B C 1
ATOM 8747 O O . TYR B 1 365 ? -32.938 17.562 37.562 1 95.19 365 TYR B O 1
ATOM 8755 N N . GLN B 1 366 ? -33.844 17.094 39.562 1 94.12 366 GLN B N 1
ATOM 8756 C CA . GLN B 1 366 ? -34.906 16.312 38.969 1 94.12 366 GLN B CA 1
ATOM 8757 C C . GLN B 1 366 ? -35.812 17.188 38.094 1 94.12 366 GLN B C 1
ATOM 8759 O O . GLN B 1 366 ? -36.344 16.75 37.062 1 94.12 366 GLN B O 1
ATOM 8764 N N . ALA B 1 367 ? -36.031 18.406 38.562 1 93.31 367 ALA B N 1
ATOM 8765 C CA . ALA B 1 367 ? -36.812 19.359 37.781 1 93.31 367 ALA B CA 1
ATOM 8766 C C . ALA B 1 367 ? -36.156 19.641 36.438 1 93.31 367 ALA B C 1
ATOM 8768 O O . ALA B 1 367 ? -36.812 19.75 35.406 1 93.31 367 ALA B O 1
ATOM 8769 N N . TRP B 1 368 ? -34.875 19.781 36.5 1 93.75 368 TRP B N 1
ATOM 8770 C CA . TRP B 1 368 ? -34.094 19.984 35.281 1 93.75 368 TRP B CA 1
ATOM 8771 C C . TRP B 1 368 ? -34.156 18.766 34.375 1 93.75 368 TRP B C 1
ATOM 8773 O O . TRP B 1 368 ? -34.406 18.891 33.156 1 93.75 368 TRP B O 1
ATOM 8783 N N . LYS B 1 369 ? -33.969 17.609 34.875 1 93.12 369 LYS B N 1
ATOM 8784 C CA . LYS B 1 369 ? -33.938 16.359 34.156 1 93.12 369 LYS B CA 1
ATOM 8785 C C . LYS B 1 369 ? -35.281 16.062 33.5 1 93.12 369 LYS B C 1
ATOM 8787 O O . LYS B 1 369 ? -35.344 15.5 32.406 1 93.12 369 LYS B O 1
ATOM 8792 N N . ASN B 1 370 ? -36.344 16.438 34.125 1 91.5 370 ASN B N 1
ATOM 8793 C CA . ASN B 1 370 ? -37.688 16.188 33.625 1 91.5 370 ASN B CA 1
ATOM 8794 C C . ASN B 1 370 ? -37.969 17.016 32.375 1 91.5 370 ASN B C 1
ATOM 8796 O O . ASN B 1 370 ? -38.875 16.703 31.594 1 91.5 370 ASN B O 1
ATOM 8800 N N . LYS B 1 371 ? -37.188 18 32.219 1 89 371 LYS B N 1
ATOM 8801 C CA . LYS B 1 371 ? -37.375 18.859 31.031 1 89 371 LYS B CA 1
ATOM 8802 C C . LYS B 1 371 ? -36.719 18.234 29.797 1 89 371 LYS B C 1
ATOM 8804 O O . LYS B 1 371 ? -36.969 18.656 28.672 1 89 371 LYS B O 1
ATOM 8809 N N . LEU B 1 372 ? -35.938 17.281 30.047 1 92 372 LEU B N 1
ATOM 8810 C CA . LEU B 1 372 ? -35.219 16.656 28.938 1 92 372 LEU B CA 1
ATOM 8811 C C . LEU B 1 372 ? -36.094 15.633 28.234 1 92 372 LEU B C 1
ATOM 8813 O O . LEU B 1 372 ? -36.062 14.453 28.594 1 92 372 LEU B O 1
ATOM 8817 N N . GLY B 1 373 ? -36.906 16.031 27.359 1 88.62 373 GLY B N 1
ATOM 8818 C CA . GLY B 1 373 ? -37.781 15.117 26.641 1 88.62 373 GLY B CA 1
ATOM 8819 C C . GLY B 1 373 ? -37.281 14.781 25.25 1 88.62 373 GLY B C 1
ATOM 8820 O O . GLY B 1 373 ? -36.875 15.672 24.5 1 88.62 373 GLY B O 1
ATOM 8821 N N . ARG B 1 374 ? -37.219 13.508 24.969 1 88.06 374 ARG B N 1
ATOM 8822 C CA . ARG B 1 374 ? -36.844 13.031 23.641 1 88.06 374 ARG B CA 1
ATOM 8823 C C . ARG B 1 374 ? -38 13.195 22.656 1 88.06 374 ARG B C 1
ATOM 8825 O O . ARG B 1 374 ? -39.156 12.961 23 1 88.06 374 ARG B O 1
ATOM 8832 N N . PRO B 1 375 ? -37.656 13.602 21.469 1 87.88 375 PRO B N 1
ATOM 8833 C CA . PRO B 1 375 ? -38.719 13.742 20.469 1 87.88 375 PRO B CA 1
ATOM 8834 C C . PRO B 1 375 ? -39.25 12.398 19.984 1 87.88 375 PRO B C 1
ATOM 8836 O O . PRO B 1 375 ? -38.562 11.375 20.125 1 87.88 375 PRO B O 1
ATOM 8839 N N . ARG B 1 376 ? -40.438 12.375 19.516 1 87.38 376 ARG B N 1
ATOM 8840 C CA . ARG B 1 376 ? -40.969 11.203 18.828 1 87.38 376 ARG B CA 1
ATOM 8841 C C . ARG B 1 376 ? -40.469 11.125 17.391 1 87.38 376 ARG B C 1
ATOM 8843 O O . ARG B 1 376 ? -40.062 12.141 16.812 1 87.38 376 ARG B O 1
ATOM 8850 N N . TYR B 1 377 ? -40.406 9.914 16.953 1 89 377 TYR B N 1
ATOM 8851 C CA . TYR B 1 377 ? -40.094 9.773 15.539 1 89 377 TYR B CA 1
ATOM 8852 C C . TYR B 1 377 ? -41.125 10.461 14.672 1 89 377 TYR B C 1
ATOM 8854 O O . TYR B 1 377 ? -42.344 10.383 14.945 1 89 377 TYR B O 1
ATOM 8862 N N . PRO B 1 378 ? -40.656 11.125 13.734 1 86.56 378 PRO B N 1
ATOM 8863 C CA . PRO B 1 378 ? -41.625 11.719 12.836 1 86.56 378 PRO B CA 1
ATOM 8864 C C . PRO B 1 378 ? -42.344 10.68 11.977 1 86.56 378 PRO B C 1
ATOM 8866 O O . PRO B 1 378 ? -41.75 9.672 11.602 1 86.56 378 PRO B O 1
ATOM 8869 N N . LEU B 1 379 ? -43.625 10.883 11.773 1 89.94 379 LEU B N 1
ATOM 8870 C CA . LEU B 1 379 ? -44.375 10.109 10.789 1 89.94 379 LEU B CA 1
ATOM 8871 C C . LEU B 1 379 ? -44.312 10.781 9.422 1 89.94 379 LEU B C 1
ATOM 8873 O O . LEU B 1 379 ? -44.688 11.953 9.289 1 89.94 379 LEU B O 1
ATOM 8877 N N . LEU B 1 380 ? -43.906 10.039 8.461 1 92.88 380 LEU B N 1
ATOM 8878 C CA . LEU B 1 380 ? -43.719 10.602 7.133 1 92.88 380 LEU B CA 1
ATOM 8879 C C . LEU B 1 380 ? -45 10.586 6.324 1 92.88 380 LEU B C 1
ATOM 8881 O O . LEU B 1 380 ? -45.75 9.602 6.348 1 92.88 380 LEU B O 1
ATOM 8885 N N . ASP B 1 381 ? -45.188 11.688 5.727 1 91.62 381 ASP B N 1
ATOM 8886 C CA . ASP B 1 381 ? -46.312 11.781 4.82 1 91.62 381 ASP B CA 1
ATOM 8887 C C . ASP B 1 381 ? -45.938 11.367 3.404 1 91.62 381 ASP B C 1
ATOM 8889 O O . ASP B 1 381 ? -46.781 10.898 2.637 1 91.62 381 ASP B O 1
ATOM 8893 N N . GLU B 1 382 ? -44.688 11.594 3.168 1 90.69 382 GLU B N 1
ATOM 8894 C CA . GLU B 1 382 ? -44.219 11.258 1.832 1 90.69 382 GLU B CA 1
ATOM 8895 C C . GLU B 1 382 ? -42.688 11.031 1.828 1 90.69 382 GLU B C 1
ATOM 8897 O O . GLU B 1 382 ? -42 11.516 2.713 1 90.69 382 GLU B O 1
ATOM 8902 N N . VAL B 1 383 ? -42.25 10.242 0.845 1 93.62 383 VAL B N 1
ATOM 8903 C CA . VAL B 1 383 ? -40.844 10.047 0.547 1 93.62 383 VAL B CA 1
ATOM 8904 C C . VAL B 1 383 ? -40.531 10.516 -0.876 1 93.62 383 VAL B C 1
ATOM 8906 O O . VAL B 1 383 ? -41.156 10.055 -1.831 1 93.62 383 VAL B O 1
ATOM 8909 N N . ARG B 1 384 ? -39.688 11.492 -0.997 1 92.62 384 ARG B N 1
ATOM 8910 C CA . ARG B 1 384 ? -39.344 12.008 -2.318 1 92.62 384 ARG B CA 1
ATOM 8911 C C . ARG B 1 384 ? -37.844 11.969 -2.553 1 92.62 384 ARG B C 1
ATOM 8913 O O . ARG B 1 384 ? -37.062 12 -1.601 1 92.62 384 ARG B O 1
ATOM 8920 N N . VAL B 1 385 ? -37.438 11.914 -3.809 1 94.5 385 VAL B N 1
ATOM 8921 C CA . VAL B 1 385 ? -36.031 11.891 -4.199 1 94.5 385 VAL B CA 1
ATOM 8922 C C . VAL B 1 385 ? -35.656 13.203 -4.879 1 94.5 385 VAL B C 1
ATOM 8924 O O . VAL B 1 385 ? -36.375 13.672 -5.77 1 94.5 385 VAL B O 1
ATOM 8927 N N . GLU B 1 386 ? -34.656 13.812 -4.344 1 90.62 386 GLU B N 1
ATOM 8928 C CA . GLU B 1 386 ? -34.156 15.039 -4.949 1 90.62 386 GLU B CA 1
ATOM 8929 C C . GLU B 1 386 ? -32.781 14.805 -5.574 1 90.62 386 GLU B C 1
ATOM 8931 O O . GLU B 1 386 ? -31.953 14.078 -5.02 1 90.62 386 GLU B O 1
ATOM 8936 N N . GLY B 1 387 ? -32.625 15.328 -6.656 1 86.56 387 GLY B N 1
ATOM 8937 C CA . GLY B 1 387 ? -31.344 15.211 -7.348 1 86.56 387 GLY B CA 1
ATOM 8938 C C . GLY B 1 387 ? -31.5 15.117 -8.852 1 86.56 387 GLY B C 1
ATOM 8939 O O . GLY B 1 387 ? -32.594 15.344 -9.391 1 86.56 387 GLY B O 1
ATOM 8940 N N . LYS B 1 388 ? -30.375 15.008 -9.492 1 87.88 388 LYS B N 1
ATOM 8941 C CA . LYS B 1 388 ? -30.359 14.852 -10.938 1 87.88 388 LYS B CA 1
ATOM 8942 C C . LYS B 1 388 ? -30.031 13.414 -11.328 1 87.88 388 LYS B C 1
ATOM 8944 O O . LYS B 1 388 ? -29.469 12.656 -10.531 1 87.88 388 LYS B O 1
ATOM 8949 N N . ASP B 1 389 ? -30.531 13.094 -12.477 1 90.81 389 ASP B N 1
ATOM 8950 C CA . ASP B 1 389 ? -30.188 11.773 -13.008 1 90.81 389 ASP B CA 1
ATOM 8951 C C . ASP B 1 389 ? -28.672 11.617 -13.141 1 90.81 389 ASP B C 1
ATOM 8953 O O . ASP B 1 389 ? -27.969 12.562 -13.523 1 90.81 389 ASP B O 1
ATOM 8957 N N . GLY B 1 390 ? -28.266 10.547 -12.656 1 87 390 GLY B N 1
ATOM 8958 C CA . GLY B 1 390 ? -26.859 10.234 -12.859 1 87 390 GLY B CA 1
ATOM 8959 C C . GLY B 1 390 ? -26.578 9.641 -14.227 1 87 390 GLY B C 1
ATOM 8960 O O . GLY B 1 390 ? -27.406 9.742 -15.141 1 87 390 GLY B O 1
ATOM 8961 N N . ASP B 1 391 ? -25.406 9.148 -14.414 1 84.88 391 ASP B N 1
ATOM 8962 C CA . ASP B 1 391 ? -25 8.508 -15.664 1 84.88 391 ASP B CA 1
ATOM 8963 C C . ASP B 1 391 ? -25.797 7.227 -15.898 1 84.88 391 ASP B C 1
ATOM 8965 O O . ASP B 1 391 ? -26.125 6.895 -17.047 1 84.88 391 ASP B O 1
ATOM 8969 N N . PHE B 1 392 ? -26.109 6.527 -14.734 1 86.38 392 PHE B N 1
ATOM 8970 C CA . PHE B 1 392 ? -26.797 5.254 -14.945 1 86.38 392 PHE B CA 1
ATOM 8971 C C . PHE B 1 392 ? -27.891 5.047 -13.906 1 86.38 392 PHE B C 1
ATOM 8973 O O . PHE B 1 392 ? -28.453 3.957 -13.805 1 86.38 392 PHE B O 1
ATOM 8980 N N . THR B 1 393 ? -28.047 5.988 -13.086 1 89.38 393 THR B N 1
ATOM 8981 C CA . THR B 1 393 ? -29.156 5.949 -12.141 1 89.38 393 THR B CA 1
ATOM 8982 C C . THR B 1 393 ? -30.172 7.039 -12.453 1 89.38 393 THR B C 1
ATOM 8984 O O . THR B 1 393 ? -29.812 8.141 -12.859 1 89.38 393 THR B O 1
ATOM 8987 N N . LYS B 1 394 ? -31.391 6.656 -12.32 1 89.62 394 LYS B N 1
ATOM 8988 C CA . LYS B 1 394 ? -32.469 7.602 -12.57 1 89.62 394 LYS B CA 1
ATOM 8989 C C . LYS B 1 394 ? -33.25 7.91 -11.289 1 89.62 394 LYS B C 1
ATOM 8991 O O . LYS B 1 394 ? -33.531 7.008 -10.508 1 89.62 394 LYS B O 1
ATOM 8996 N N . VAL B 1 395 ? -33.562 9.141 -11.133 1 92.88 395 VAL B N 1
ATOM 8997 C CA . VAL B 1 395 ? -34.312 9.602 -9.969 1 92.88 395 VAL B CA 1
ATOM 8998 C C . VAL B 1 395 ? -35.688 8.953 -9.953 1 92.88 395 VAL B C 1
ATOM 9000 O O . VAL B 1 395 ? -36.188 8.562 -8.891 1 92.88 395 VAL B O 1
ATOM 9003 N N . SER B 1 396 ? -36.25 8.82 -11.133 1 89.94 396 SER B N 1
ATOM 9004 C CA . SER B 1 396 ? -37.562 8.242 -11.234 1 89.94 396 SER B CA 1
ATOM 9005 C C . SER B 1 396 ? -37.594 6.793 -10.766 1 89.94 396 SER B C 1
ATOM 9007 O O . SER B 1 396 ? -38.531 6.355 -10.094 1 89.94 396 SER B O 1
ATOM 9009 N N . SER B 1 397 ? -36.531 6.102 -11.109 1 88.56 397 SER B N 1
ATOM 9010 C CA . SER B 1 397 ? -36.438 4.703 -10.695 1 88.56 397 SER B CA 1
ATOM 9011 C C . SER B 1 397 ? -36.312 4.578 -9.188 1 88.56 397 SER B C 1
ATOM 9013 O O . SER B 1 397 ? -36.938 3.701 -8.57 1 88.56 397 SER B O 1
ATOM 9015 N N . LEU B 1 398 ? -35.5 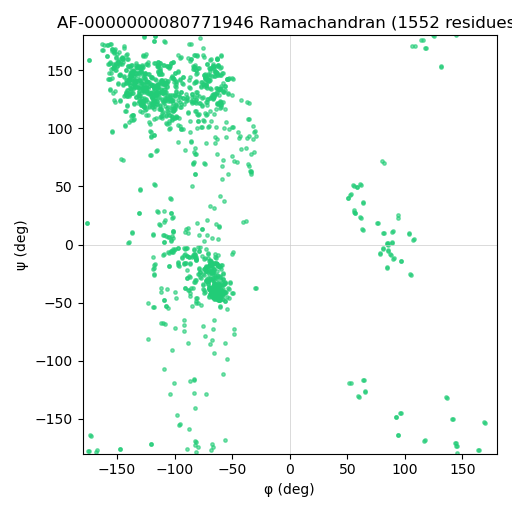5.387 -8.625 1 91.81 398 LEU B N 1
ATOM 9016 C CA . LEU B 1 398 ? -35.312 5.375 -7.172 1 91.81 398 LEU B CA 1
ATOM 9017 C C . LEU B 1 398 ? -36.625 5.781 -6.473 1 91.81 398 LEU B C 1
ATOM 9019 O O . LEU B 1 398 ? -36.969 5.207 -5.441 1 91.81 398 LEU B O 1
ATOM 9023 N N . GLN B 1 399 ? -37.281 6.758 -7.031 1 93.19 399 GLN B N 1
ATOM 9024 C CA . GLN B 1 399 ? -38.562 7.191 -6.484 1 93.19 399 GLN B CA 1
ATOM 9025 C C . GLN B 1 399 ? -39.562 6.047 -6.461 1 93.19 399 GLN B C 1
ATOM 9027 O O . GLN B 1 399 ? -40.312 5.883 -5.492 1 93.19 399 GLN B O 1
ATOM 9032 N N . GLN B 1 400 ? -39.562 5.293 -7.508 1 88.94 400 GLN B N 1
ATOM 9033 C CA . GLN B 1 400 ? -40.469 4.156 -7.594 1 88.94 400 GLN B CA 1
ATOM 9034 C C . GLN B 1 400 ? -40.125 3.104 -6.543 1 88.94 400 GLN B C 1
ATOM 9036 O O . GLN B 1 400 ? -41.031 2.5 -5.949 1 88.94 400 GLN B O 1
ATOM 9041 N N . SER B 1 401 ? -38.906 2.879 -6.352 1 88.81 401 SER B N 1
ATOM 9042 C CA . SER B 1 401 ? -38.469 1.89 -5.371 1 88.81 401 SER B CA 1
ATOM 9043 C C . SER B 1 401 ? -38.812 2.33 -3.951 1 88.81 401 SER B C 1
ATOM 9045 O O . SER B 1 401 ? -38.906 1.5 -3.045 1 88.81 401 SER B O 1
ATOM 9047 N N . LEU B 1 402 ? -38.969 3.611 -3.785 1 91.94 402 LEU B N 1
ATOM 9048 C CA . LEU B 1 402 ? -39.25 4.156 -2.463 1 91.94 402 LEU B CA 1
ATOM 9049 C C . LEU B 1 402 ? -40.719 4.504 -2.334 1 91.94 402 LEU B C 1
ATOM 9051 O O . LEU B 1 402 ? -41.094 5.316 -1.489 1 91.94 402 LEU B O 1
ATOM 9055 N N . ALA B 1 403 ? -41.469 3.875 -3.133 1 89.19 403 ALA B N 1
ATOM 9056 C CA . ALA B 1 403 ? -42.906 4.105 -3.047 1 89.19 403 ALA B CA 1
ATOM 9057 C C . ALA B 1 403 ? -43.531 3.283 -1.921 1 89.19 403 ALA B C 1
ATOM 9059 O O . ALA B 1 403 ? -43.188 2.115 -1.731 1 89.19 403 ALA B O 1
ATOM 9060 N N . PHE B 1 404 ? -44.188 3.924 -1.077 1 89.69 404 PHE B N 1
ATOM 9061 C CA . PHE B 1 404 ? -44.906 3.279 0.022 1 89.69 404 PHE B CA 1
ATOM 9062 C C . PHE B 1 404 ? -46.406 3.371 -0.176 1 89.69 404 PHE B C 1
ATOM 9064 O O . PHE B 1 404 ? -46.906 4.258 -0.884 1 89.69 404 PHE B O 1
ATOM 9071 N N . PRO B 1 405 ? -47.188 2.357 0.448 1 85.12 405 PRO B N 1
ATOM 9072 C CA . PRO B 1 405 ? -48.656 2.461 0.368 1 85.12 405 PRO B CA 1
ATOM 9073 C C . PRO B 1 405 ? -49.188 3.742 1 1 85.12 405 PRO B C 1
ATOM 9075 O O . PRO B 1 405 ? -48.469 4.414 1.746 1 85.12 405 PRO B O 1
ATOM 9078 N N . SER B 1 406 ? -50.469 4.066 0.641 1 80.81 406 SER B N 1
ATOM 9079 C CA . SER B 1 406 ? -51.094 5.301 1.105 1 80.81 406 SER B CA 1
ATOM 9080 C C . SER B 1 406 ? -51.219 5.324 2.625 1 80.81 406 SER B C 1
ATOM 9082 O O . SER B 1 406 ? -51.438 4.289 3.252 1 80.81 406 SER B O 1
ATOM 9084 N N . GLY B 1 407 ? -50.844 6.461 3.262 1 83.25 407 GLY B N 1
ATOM 9085 C CA . GLY B 1 407 ? -50.875 6.629 4.707 1 83.25 407 GLY B CA 1
ATOM 9086 C C . GLY B 1 407 ? -49.562 7.055 5.297 1 83.25 407 GLY B C 1
ATOM 9087 O O . GLY B 1 407 ? -48.594 7.266 4.57 1 83.25 407 GLY B O 1
ATOM 9088 N N . PRO B 1 408 ? -49.625 7.207 6.633 1 88.88 408 PRO B N 1
ATOM 9089 C CA . PRO B 1 408 ? -48.375 7.59 7.312 1 88.88 408 PRO B CA 1
ATOM 9090 C C . PRO B 1 408 ? -47.312 6.477 7.305 1 88.88 408 PRO B C 1
ATOM 9092 O O . PRO B 1 408 ? -47.656 5.301 7.449 1 88.88 408 PRO B O 1
ATOM 9095 N N . ILE B 1 409 ? -46.125 6.824 7.004 1 92 409 ILE B N 1
ATOM 9096 C CA . ILE B 1 409 ? -45 5.891 6.898 1 92 409 ILE B CA 1
ATOM 9097 C C . ILE B 1 409 ? -44.062 6.059 8.094 1 92 409 ILE B C 1
ATOM 9099 O O . ILE B 1 409 ? -43.469 7.117 8.281 1 92 409 ILE B O 1
ATOM 9103 N N . PRO B 1 410 ? -43.938 5.02 8.859 1 89.56 410 PRO B N 1
ATOM 9104 C CA . PRO B 1 410 ? -42.906 5.125 9.898 1 89.56 410 PRO B CA 1
ATOM 9105 C C . PRO B 1 410 ? -41.5 5.312 9.328 1 89.56 410 PRO B C 1
ATOM 9107 O O . PRO B 1 410 ? -41.125 4.621 8.383 1 89.56 410 PRO B O 1
ATOM 9110 N N . VAL B 1 411 ? -40.781 6.227 9.859 1 90.12 411 VAL B N 1
ATOM 9111 C CA . VAL B 1 411 ? -39.469 6.578 9.328 1 90.12 411 VAL B CA 1
ATOM 9112 C C . VAL B 1 411 ? -38.562 5.359 9.375 1 90.12 411 VAL B C 1
ATOM 9114 O O . VAL B 1 411 ? -37.719 5.176 8.5 1 90.12 411 VAL B O 1
ATOM 9117 N N . GLY B 1 412 ? -38.688 4.527 10.391 1 88.62 412 GLY B N 1
ATOM 9118 C CA . GLY B 1 412 ? -37.906 3.316 10.5 1 88.62 412 GLY B CA 1
ATOM 9119 C C . GLY B 1 412 ? -38.062 2.389 9.305 1 88.62 412 GLY B C 1
ATOM 9120 O O . GLY B 1 412 ? -37.094 1.775 8.859 1 88.62 412 GLY B O 1
ATOM 9121 N N . GLU B 1 413 ? -39.25 2.287 8.859 1 90.69 413 GLU B N 1
ATOM 9122 C CA . GLU B 1 413 ? -39.5 1.456 7.688 1 90.69 413 GLU B CA 1
ATOM 9123 C C . GLU B 1 413 ? -38.875 2.041 6.438 1 90.69 413 GLU B C 1
ATOM 9125 O O . GLU B 1 413 ? -38.312 1.307 5.617 1 90.69 413 GLU B O 1
ATOM 9130 N N . ALA B 1 414 ? -39.031 3.307 6.32 1 91.88 414 ALA B N 1
ATOM 9131 C CA . ALA B 1 414 ? -38.406 3.979 5.184 1 91.88 414 ALA B CA 1
ATOM 9132 C C . ALA B 1 414 ? -36.875 3.816 5.219 1 91.88 414 ALA B C 1
ATOM 9134 O O . ALA B 1 414 ? -36.25 3.586 4.184 1 91.88 414 ALA B O 1
ATOM 9135 N N . ARG B 1 415 ? -36.375 3.949 6.379 1 91.38 415 ARG B N 1
ATOM 9136 C CA . ARG B 1 415 ? -34.938 3.797 6.543 1 91.38 415 ARG B CA 1
ATOM 9137 C C . ARG B 1 415 ? -34.469 2.381 6.188 1 91.38 415 ARG B C 1
ATOM 9139 O O . ARG B 1 415 ? -33.438 2.191 5.566 1 91.38 415 ARG B O 1
ATOM 9146 N N . ARG B 1 416 ? -35.188 1.448 6.57 1 89.06 416 ARG B N 1
ATOM 9147 C CA . ARG B 1 416 ? -34.875 0.062 6.238 1 89.06 416 ARG B CA 1
ATOM 9148 C C . ARG B 1 416 ? -34.938 -0.161 4.727 1 89.06 416 ARG B C 1
ATOM 9150 O O . ARG B 1 416 ? -34.062 -0.864 4.18 1 89.06 416 ARG B O 1
ATOM 9157 N N . ARG B 1 417 ? -35.906 0.375 4.152 1 90.94 417 ARG B N 1
ATOM 9158 C CA . ARG B 1 417 ? -36 0.27 2.699 1 90.94 417 ARG B CA 1
ATOM 9159 C C . ARG B 1 417 ? -34.812 0.923 2.018 1 90.94 417 ARG B C 1
ATOM 9161 O O . ARG B 1 417 ? -34.312 0.404 1.026 1 90.94 417 ARG B O 1
ATOM 9168 N N . LEU B 1 418 ? -34.438 2.021 2.527 1 90.94 418 LEU B N 1
ATOM 9169 C CA . LEU B 1 418 ? -33.25 2.713 1.994 1 90.94 418 LEU B CA 1
ATOM 9170 C C . LEU B 1 418 ? -32 1.852 2.127 1 90.94 418 LEU B C 1
ATOM 9172 O O . LEU B 1 418 ? -31.203 1.777 1.2 1 90.94 418 LEU B O 1
ATOM 9176 N N . ALA B 1 419 ? -31.891 1.254 3.236 1 87.62 419 ALA B N 1
ATOM 9177 C CA . ALA B 1 419 ? -30.75 0.374 3.475 1 87.62 419 ALA B CA 1
ATOM 9178 C C . ALA B 1 419 ? -30.75 -0.795 2.494 1 87.62 419 ALA B C 1
ATOM 9180 O O . ALA B 1 419 ? -29.688 -1.192 1.997 1 87.62 419 ALA B O 1
ATOM 9181 N N . GLU B 1 420 ? -31.875 -1.28 2.258 1 88.5 420 GLU B N 1
ATOM 9182 C CA . GLU B 1 420 ? -32 -2.389 1.317 1 88.5 420 GLU B CA 1
ATOM 9183 C C . GLU B 1 420 ? -31.609 -1.965 -0.094 1 88.5 420 GLU B C 1
ATOM 9185 O O . GLU B 1 420 ? -30.906 -2.695 -0.792 1 88.5 420 GLU B O 1
ATOM 9190 N N . ILE B 1 421 ? -32.094 -0.837 -0.484 1 89.19 421 ILE B N 1
ATOM 9191 C CA . ILE B 1 421 ? -31.781 -0.33 -1.817 1 89.19 421 ILE B CA 1
ATOM 9192 C C . ILE B 1 421 ? -30.281 -0.09 -1.946 1 89.19 421 ILE B C 1
ATOM 9194 O O . ILE B 1 421 ? -29.688 -0.35 -2.998 1 89.19 421 ILE B O 1
ATOM 9198 N N . PHE B 1 422 ? -29.703 0.337 -0.91 1 88.75 422 PHE B N 1
ATOM 9199 C CA . PHE B 1 422 ? -28.281 0.643 -0.901 1 88.75 422 PHE B CA 1
ATOM 9200 C C . PHE B 1 422 ? -27.453 -0.606 -1.195 1 88.75 422 PHE B C 1
ATOM 9202 O O . PHE B 1 422 ? -26.375 -0.521 -1.792 1 88.75 422 PHE B O 1
ATOM 9209 N N . THR B 1 423 ? -27.922 -1.726 -0.769 1 87.44 423 THR B N 1
ATOM 9210 C CA . THR B 1 423 ? -27.188 -2.967 -0.934 1 87.44 423 THR B CA 1
ATOM 9211 C C . THR B 1 423 ? -27.062 -3.332 -2.41 1 87.44 423 THR B C 1
ATOM 9213 O O . THR B 1 423 ? -26.234 -4.168 -2.781 1 87.44 423 THR B O 1
ATOM 9216 N N . GLY B 1 424 ? -27.828 -2.734 -3.229 1 85.19 424 GLY B N 1
ATOM 9217 C CA . GLY B 1 424 ? -27.75 -2.99 -4.66 1 85.19 424 GLY B CA 1
ATOM 9218 C C . GLY B 1 424 ? -26.469 -2.514 -5.289 1 85.19 424 GLY B C 1
ATOM 9219 O O . GLY B 1 424 ? -26.109 -2.947 -6.391 1 85.19 424 GLY B O 1
ATOM 9220 N N . GLY B 1 425 ? -25.797 -1.559 -4.676 1 84.19 425 GLY B N 1
ATOM 9221 C CA . GLY B 1 425 ? -24.469 -1.159 -5.094 1 84.19 425 GLY B CA 1
ATOM 9222 C C . GLY B 1 425 ? -24.484 -0.064 -6.145 1 84.19 425 GLY B C 1
ATOM 9223 O O . GLY B 1 425 ? -23.453 0.216 -6.766 1 84.19 425 GLY B O 1
ATOM 9224 N N . GLU B 1 426 ? -25.562 0.545 -6.41 1 87.81 426 GLU B N 1
ATOM 9225 C CA . GLU B 1 426 ? -25.641 1.571 -7.445 1 87.81 426 GLU B CA 1
ATOM 9226 C C . GLU B 1 426 ? -25.266 2.943 -6.895 1 87.81 426 GLU B C 1
ATOM 9228 O O . GLU B 1 426 ? -25 3.873 -7.66 1 87.81 426 GLU B O 1
ATOM 9233 N N . TYR B 1 427 ? -25.266 3.004 -5.617 1 86.56 427 TYR B N 1
ATOM 9234 C CA . TYR B 1 427 ? -25.047 4.301 -4.988 1 86.56 427 TYR B CA 1
ATOM 9235 C C . TYR B 1 427 ? -23.875 4.242 -4.02 1 86.56 427 TYR B C 1
ATOM 9237 O O . TYR B 1 427 ? -23.656 3.227 -3.352 1 86.56 427 TYR B O 1
ATOM 9245 N N . ASP B 1 428 ? -23.125 5.293 -4.047 1 80.81 428 ASP B N 1
ATOM 9246 C CA . ASP B 1 428 ? -22.094 5.441 -3.025 1 80.81 428 ASP B CA 1
ATOM 9247 C C . ASP B 1 428 ? -22.688 5.938 -1.71 1 80.81 428 ASP B C 1
ATOM 9249 O O . ASP B 1 428 ? -22.141 5.672 -0.636 1 80.81 428 ASP B O 1
ATOM 9253 N N . LYS B 1 429 ? -23.812 6.629 -1.851 1 83.12 429 LYS B N 1
ATOM 9254 C CA . LYS B 1 429 ? -24.5 7.176 -0.679 1 83.12 429 LYS B CA 1
ATOM 9255 C C . LYS B 1 429 ? -25.984 7.395 -0.953 1 83.12 429 LYS B C 1
ATOM 9257 O O . LYS B 1 429 ? -26.359 7.867 -2.027 1 83.12 429 LYS B O 1
ATOM 9262 N N . LEU B 1 430 ? -26.75 6.949 -0.003 1 88.75 430 LEU B N 1
ATOM 9263 C CA . LEU B 1 430 ? -28.172 7.262 0 1 88.75 430 LEU B CA 1
ATOM 9264 C C . LEU B 1 430 ? -28.562 7.992 1.278 1 88.75 430 LEU B C 1
ATOM 9266 O O . LEU B 1 430 ? -29.188 7.406 2.168 1 88.75 430 LEU B O 1
ATOM 9270 N N . GLY B 1 431 ? -28.219 9.195 1.257 1 86.19 431 GLY B N 1
ATOM 9271 C CA . GLY B 1 431 ? -28.578 10.016 2.402 1 86.19 431 GLY B CA 1
ATOM 9272 C C . GLY B 1 431 ? -29.969 10.609 2.309 1 86.19 431 GLY B C 1
ATOM 9273 O O . GLY B 1 431 ? -30.578 10.602 1.238 1 86.19 431 GLY B O 1
ATOM 9274 N N . TYR B 1 432 ? -30.469 10.992 3.463 1 90.5 432 TYR B N 1
ATOM 9275 C CA . TYR B 1 432 ? -31.781 11.633 3.441 1 90.5 432 TYR B CA 1
ATOM 9276 C C . TYR B 1 432 ? -31.875 12.703 4.523 1 90.5 432 TYR B C 1
ATOM 9278 O O . TYR B 1 432 ? -31.016 12.797 5.398 1 90.5 432 TYR B O 1
ATOM 9286 N N . ARG B 1 433 ? -32.812 13.539 4.316 1 87.25 433 ARG B N 1
ATOM 9287 C CA . ARG B 1 433 ? -33.219 14.5 5.332 1 87.25 433 ARG B CA 1
ATOM 9288 C C . ARG B 1 433 ? -34.75 14.516 5.484 1 87.25 433 ARG B C 1
ATOM 9290 O O . ARG B 1 433 ? -35.469 14.125 4.57 1 87.25 433 ARG B O 1
ATOM 9297 N N . VAL B 1 434 ? -35.094 14.844 6.609 1 89.75 434 VAL B N 1
ATOM 9298 C CA . VAL B 1 434 ? -36.531 14.977 6.855 1 89.75 434 VAL B CA 1
ATOM 9299 C C . VAL B 1 434 ? -36.906 16.453 6.949 1 89.75 434 VAL B C 1
ATOM 9301 O O . VAL B 1 434 ? -36.406 17.172 7.801 1 89.75 434 VAL B O 1
ATOM 9304 N N . ASP B 1 435 ? -37.688 16.828 5.973 1 84.94 435 ASP B N 1
ATOM 9305 C CA . ASP B 1 435 ? -38.219 18.203 5.965 1 84.94 435 ASP B CA 1
ATOM 9306 C C . ASP B 1 435 ? -39.594 18.266 6.574 1 84.94 435 ASP B C 1
ATOM 9308 O O . ASP B 1 435 ? -40.469 17.484 6.223 1 84.94 435 ASP B O 1
ATOM 9312 N N . SER B 1 436 ? -39.688 19.094 7.594 1 81.38 436 SER B N 1
ATOM 9313 C CA . SER B 1 436 ? -41 19.344 8.195 1 81.38 436 SER B CA 1
ATOM 9314 C C . SER B 1 436 ? -41.562 20.703 7.793 1 81.38 436 SER B C 1
ATOM 9316 O O . SER B 1 436 ? -41.094 21.734 8.266 1 81.38 436 SER B O 1
ATOM 9318 N N . VAL B 1 437 ? -42.438 20.719 6.863 1 76.06 437 VAL B N 1
ATOM 9319 C CA . VAL B 1 437 ? -43.062 21.969 6.414 1 76.06 437 VAL B CA 1
ATOM 9320 C C . VAL B 1 437 ? -44.562 21.922 6.684 1 76.06 437 VAL B C 1
ATOM 9322 O O . VAL B 1 437 ? -45.25 21.047 6.18 1 76.06 437 VAL B O 1
ATOM 9325 N N . SER B 1 438 ? -45.062 22.938 7.398 1 76.94 438 SER B N 1
ATOM 9326 C CA . SER B 1 438 ? -46.5 23.156 7.656 1 76.94 438 SER B CA 1
ATOM 9327 C C . SER B 1 438 ? -47.156 21.891 8.188 1 76.94 438 SER B C 1
ATOM 9329 O O . SER B 1 438 ? -48.219 21.5 7.707 1 76.94 438 SER B O 1
ATOM 9331 N N . GLY B 1 439 ? -46.5 21.125 9.07 1 76.19 439 GLY B N 1
ATOM 9332 C CA . GLY B 1 439 ? -47.062 19.953 9.711 1 76.19 439 GLY B CA 1
ATOM 9333 C C . GLY B 1 439 ? -46.875 18.672 8.898 1 76.19 439 GLY B C 1
ATOM 9334 O O . GLY B 1 439 ? -47.25 17.594 9.352 1 76.19 439 GLY B O 1
ATOM 9335 N N . ARG B 1 440 ? -46.406 18.844 7.699 1 85.88 440 ARG B N 1
ATOM 9336 C CA . ARG B 1 440 ? -46.156 17.672 6.863 1 85.88 440 ARG B CA 1
ATOM 9337 C C . ARG B 1 440 ? -44.656 17.312 6.879 1 85.88 440 ARG B C 1
ATOM 9339 O O . ARG B 1 440 ? -43.812 18.203 6.77 1 85.88 440 ARG B O 1
ATOM 9346 N N . ASN B 1 441 ? -44.438 16.031 7.195 1 90 441 ASN B N 1
ATOM 9347 C CA . ASN B 1 441 ? -43.094 15.531 7.207 1 90 441 ASN B CA 1
ATOM 9348 C C . ASN B 1 441 ? -42.75 14.773 5.926 1 90 441 ASN B C 1
ATOM 9350 O O . ASN B 1 441 ? -43.5 13.875 5.523 1 90 441 ASN B O 1
ATOM 9354 N N . ALA B 1 442 ? -41.75 15.234 5.234 1 91.62 442 ALA B N 1
ATOM 9355 C CA . ALA B 1 442 ? -41.312 14.562 4.016 1 91.62 442 ALA B CA 1
ATOM 9356 C C . ALA B 1 442 ? -39.844 14.109 4.133 1 91.62 442 ALA B C 1
ATOM 9358 O O . ALA B 1 442 ? -38.969 14.883 4.551 1 91.62 442 ALA B O 1
ATOM 9359 N N . MET B 1 443 ? -39.625 12.852 3.859 1 93.12 443 MET B N 1
ATOM 9360 C CA . MET B 1 443 ? -38.25 12.359 3.73 1 93.12 443 MET B CA 1
ATOM 9361 C C . MET B 1 443 ? -37.688 12.656 2.342 1 93.12 443 MET B C 1
ATOM 9363 O O . MET B 1 443 ? -38.25 12.219 1.338 1 93.12 443 MET B O 1
ATOM 9367 N N . VAL B 1 444 ? -36.75 13.438 2.314 1 92.81 444 VAL B N 1
ATOM 9368 C CA . VAL B 1 444 ? -36.094 13.781 1.051 1 92.81 444 VAL B CA 1
ATOM 9369 C C . VAL B 1 444 ? -34.781 13 0.907 1 92.81 444 VAL B C 1
ATOM 9371 O O . VAL B 1 444 ? -33.812 13.25 1.638 1 92.81 444 VAL B O 1
ATOM 9374 N N . VAL B 1 445 ? -34.75 12.141 -0.067 1 93.88 445 VAL B N 1
ATOM 9375 C CA . VAL B 1 445 ? -33.594 11.297 -0.305 1 93.88 445 VAL B CA 1
ATOM 9376 C C . VAL B 1 445 ? -32.688 11.953 -1.344 1 93.88 445 VAL B C 1
ATOM 9378 O O . VAL B 1 445 ? -33.156 12.43 -2.379 1 93.88 445 VAL B O 1
ATOM 9381 N N . MET B 1 446 ? -31.453 12.023 -1.042 1 89.25 446 MET B N 1
ATOM 9382 C CA . MET B 1 446 ? -30.453 12.609 -1.933 1 89.25 446 MET B CA 1
ATOM 9383 C C . MET B 1 446 ? -29.406 11.57 -2.334 1 89.25 446 MET B C 1
ATOM 9385 O O . MET B 1 446 ? -28.375 11.438 -1.683 1 89.25 446 MET B O 1
ATOM 9389 N N . PRO B 1 447 ? -29.578 10.93 -3.445 1 90.5 447 PRO B N 1
ATOM 9390 C CA . PRO B 1 447 ? -28.688 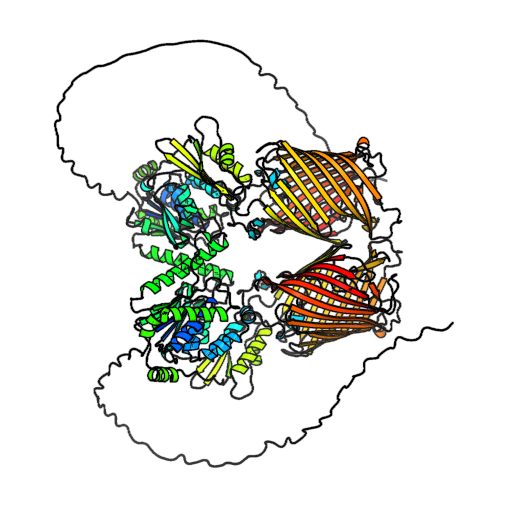9.844 -3.852 1 90.5 447 PRO B CA 1
ATOM 9391 C C . PRO B 1 447 ? -27.406 10.352 -4.5 1 90.5 447 PRO B C 1
ATOM 9393 O O . PRO B 1 447 ? -27.422 11.359 -5.211 1 90.5 447 PRO B O 1
ATOM 9396 N N . VAL B 1 448 ? -26.328 9.766 -4.211 1 84.25 448 VAL B N 1
ATOM 9397 C CA . VAL B 1 448 ? -25.062 9.953 -4.906 1 84.25 448 VAL B CA 1
ATOM 9398 C C . VAL B 1 448 ? -24.688 8.672 -5.648 1 84.25 448 VAL B C 1
ATOM 9400 O O . VAL B 1 448 ? -24.422 7.641 -5.023 1 84.25 448 VAL B O 1
ATOM 9403 N N . GLU B 1 449 ? -24.656 8.875 -6.898 1 87.69 449 GLU B N 1
ATOM 9404 C CA . GLU B 1 449 ? -24.344 7.719 -7.73 1 87.69 449 GLU B CA 1
ATOM 9405 C C . GLU B 1 449 ? -22.922 7.215 -7.473 1 87.69 449 GLU B C 1
ATOM 9407 O O . GLU B 1 449 ? -22.047 7.988 -7.098 1 87.69 449 GLU B O 1
ATOM 9412 N N . ARG B 1 450 ? -22.797 5.945 -7.637 1 83.19 450 ARG B N 1
ATOM 9413 C CA . ARG B 1 450 ? -21.484 5.34 -7.461 1 83.19 450 ARG B CA 1
ATOM 9414 C C . ARG B 1 450 ? -20.438 6.043 -8.32 1 83.19 450 ARG B C 1
ATOM 9416 O O . ARG B 1 450 ? -20.578 6.125 -9.539 1 83.19 450 ARG B O 1
ATOM 9423 N N . SER B 1 451 ? -19.328 6.414 -7.738 1 78.44 451 SER B N 1
ATOM 9424 C CA . SER B 1 451 ? -18.328 7.266 -8.383 1 78.44 451 SER B CA 1
ATOM 9425 C C . SER B 1 451 ? -17.484 6.473 -9.375 1 78.44 451 SER B C 1
ATOM 9427 O O . SER B 1 451 ? -17.016 7.02 -10.375 1 78.44 451 SER B O 1
ATOM 9429 N N . ILE B 1 452 ? -17.344 5.188 -9.102 1 80 452 ILE B N 1
ATOM 9430 C CA . ILE B 1 452 ? -16.453 4.41 -9.961 1 80 452 ILE B CA 1
ATOM 9431 C C . ILE B 1 452 ? -17.188 3.994 -11.227 1 80 452 ILE B C 1
ATOM 9433 O O . ILE B 1 452 ? -16.594 3.428 -12.148 1 80 452 ILE B O 1
ATOM 9437 N N . GLY B 1 453 ? -18.531 4.172 -11.281 1 83.88 453 GLY B N 1
ATOM 9438 C CA . GLY B 1 453 ? -19.297 3.965 -12.5 1 83.88 453 GLY B CA 1
ATOM 9439 C C . GLY B 1 453 ? -19.891 2.568 -12.602 1 83.88 453 GLY B C 1
ATOM 9440 O O . GLY B 1 453 ? -19.969 1.847 -11.609 1 83.88 453 GLY B O 1
ATOM 9441 N N . GLN B 1 454 ? -20.312 2.252 -13.891 1 89.19 454 GLN B N 1
ATOM 9442 C CA . GLN B 1 454 ? -21.016 0.995 -14.141 1 89.19 454 GLN B CA 1
ATOM 9443 C C . GLN B 1 454 ? -20.047 -0.077 -14.641 1 89.19 454 GLN B C 1
ATOM 9445 O O . GLN B 1 454 ? -20.375 -1.267 -14.625 1 89.19 454 GLN B O 1
ATOM 9450 N N . ASN B 1 455 ? -18.938 0.352 -15.086 1 91.12 455 ASN B N 1
ATOM 9451 C CA . ASN B 1 455 ? -17.922 -0.57 -15.562 1 91.12 455 ASN B CA 1
ATOM 9452 C C . ASN B 1 455 ? -16.828 -0.802 -14.516 1 91.12 455 ASN B C 1
ATOM 9454 O O . ASN B 1 455 ? -16.016 0.081 -14.258 1 91.12 455 ASN B O 1
ATOM 9458 N N . THR B 1 456 ? -16.875 -1.956 -14.008 1 90.75 456 THR B N 1
ATOM 9459 C CA . THR B 1 456 ? -15.922 -2.242 -12.945 1 90.75 456 THR B CA 1
ATOM 9460 C C . THR B 1 456 ? -14.914 -3.299 -13.391 1 90.75 456 THR B C 1
ATOM 9462 O O . THR B 1 456 ? -15.25 -4.184 -14.188 1 90.75 456 THR B O 1
ATOM 9465 N N . LEU B 1 457 ? -13.727 -3.17 -12.906 1 92.06 457 LEU B N 1
ATOM 9466 C CA . LEU B 1 457 ? -12.641 -4.109 -13.172 1 92.06 457 LEU B CA 1
ATOM 9467 C C . LEU B 1 457 ? -12.172 -4.773 -11.891 1 92.06 457 LEU B C 1
ATOM 9469 O O . LEU B 1 457 ? -12.07 -4.117 -10.844 1 92.06 457 LEU B O 1
ATOM 9473 N N . HIS B 1 458 ? -11.992 -6.09 -11.984 1 91.31 458 HIS B N 1
ATOM 9474 C CA . HIS B 1 458 ? -11.508 -6.891 -10.867 1 91.31 458 HIS B CA 1
ATOM 9475 C C . HIS B 1 458 ? -10.266 -7.684 -11.258 1 91.31 458 HIS B C 1
ATOM 9477 O O . HIS B 1 458 ? -10.164 -8.18 -12.383 1 91.31 458 HIS B O 1
ATOM 9483 N N . PHE B 1 459 ? -9.281 -7.758 -10.336 1 89.88 459 PHE B N 1
ATOM 9484 C CA . PHE B 1 459 ? -8.07 -8.539 -10.555 1 89.88 459 PHE B CA 1
ATOM 9485 C C . PHE B 1 459 ? -7.848 -9.523 -9.406 1 89.88 459 PHE B C 1
ATOM 9487 O O . PHE B 1 459 ? -8.273 -9.266 -8.273 1 89.88 459 PHE B O 1
ATOM 9494 N N . GLY B 1 460 ? -7.281 -10.648 -9.766 1 90.31 460 GLY B N 1
ATOM 9495 C CA . GLY B 1 460 ? -7.039 -11.641 -8.734 1 90.31 460 GLY B CA 1
ATOM 9496 C C . GLY B 1 460 ? -5.859 -12.547 -9.039 1 90.31 460 GLY B C 1
ATOM 9497 O O . GLY B 1 460 ? -5.34 -12.539 -10.164 1 90.31 460 GLY B O 1
ATOM 9498 N N . LEU B 1 461 ? -5.367 -13.281 -8 1 89.5 461 LEU B N 1
ATOM 9499 C CA . LEU B 1 461 ? -4.234 -14.195 -8.086 1 89.5 461 LEU B CA 1
ATOM 9500 C C . LEU B 1 461 ? -4.488 -15.453 -7.258 1 89.5 461 LEU B C 1
ATOM 9502 O O . LEU B 1 461 ? -5 -15.375 -6.137 1 89.5 461 LEU B O 1
ATOM 9506 N N . ASN B 1 462 ? -4.219 -16.547 -7.887 1 91.88 462 ASN B N 1
ATOM 9507 C CA . ASN B 1 462 ? -4.254 -17.812 -7.184 1 91.88 462 ASN B CA 1
ATOM 9508 C C . ASN B 1 462 ? -2.883 -18.484 -7.176 1 91.88 462 ASN B C 1
ATOM 9510 O O . ASN B 1 462 ? -2.189 -18.516 -8.195 1 91.88 462 ASN B O 1
ATOM 9514 N N . LEU B 1 463 ? -2.49 -19 -6.035 1 89.94 463 LEU B N 1
ATOM 9515 C CA . LEU B 1 463 ? -1.281 -19.797 -5.883 1 89.94 463 LEU B CA 1
ATOM 9516 C C . LEU B 1 463 ? -1.602 -21.156 -5.25 1 89.94 463 LEU B C 1
ATOM 9518 O O . LEU B 1 463 ? -2.408 -21.219 -4.32 1 89.94 463 LEU B O 1
ATOM 9522 N N . SER B 1 464 ? -1.044 -22.156 -5.781 1 89.94 464 SER B N 1
ATOM 9523 C CA . SER B 1 464 ? -1.201 -23.5 -5.215 1 89.94 464 SER B CA 1
ATOM 9524 C C . SER B 1 464 ? 0.097 -24.297 -5.309 1 89.94 464 SER B C 1
ATOM 9526 O O . SER B 1 464 ? 0.726 -24.344 -6.367 1 89.94 464 SER B O 1
ATOM 9528 N N . SER B 1 465 ? 0.444 -24.828 -4.188 1 88.25 465 SER B N 1
ATOM 9529 C CA . SER B 1 465 ? 1.643 -25.672 -4.168 1 88.25 465 SER B CA 1
ATOM 9530 C C . SER B 1 465 ? 1.473 -26.859 -3.234 1 88.25 465 SER B C 1
ATOM 9532 O O . SER B 1 465 ? 1.018 -26.703 -2.1 1 88.25 465 SER B O 1
ATOM 9534 N N . ASP B 1 466 ? 1.761 -28.016 -3.809 1 86.81 466 ASP B N 1
ATOM 9535 C CA . ASP B 1 466 ? 1.82 -29.25 -3.033 1 86.81 466 ASP B CA 1
ATOM 9536 C C . ASP B 1 466 ? 3.236 -29.828 -3.02 1 86.81 466 ASP B C 1
ATOM 9538 O O . ASP B 1 466 ? 3.908 -29.859 -4.051 1 86.81 466 ASP B O 1
ATOM 9542 N N . THR B 1 467 ? 3.703 -30.234 -1.933 1 82.31 467 THR B N 1
ATOM 9543 C CA . THR B 1 467 ? 5.004 -30.891 -1.813 1 82.31 467 THR B CA 1
ATOM 9544 C C . THR B 1 467 ? 4.879 -32.219 -1.05 1 82.31 467 THR B C 1
ATOM 9546 O O . THR B 1 467 ? 4.652 -32.219 0.162 1 82.31 467 THR B O 1
ATOM 9549 N N . PRO B 1 468 ? 5.125 -33.344 -1.698 1 80.25 468 PRO B N 1
ATOM 9550 C CA . PRO B 1 468 ? 5.469 -33.469 -3.115 1 80.25 468 PRO B CA 1
ATOM 9551 C C . PRO B 1 468 ? 4.324 -33.062 -4.043 1 80.25 468 PRO B C 1
ATOM 9553 O O . PRO B 1 468 ? 3.156 -33.156 -3.652 1 80.25 468 PRO B O 1
ATOM 9556 N N . GLY B 1 469 ? 4.719 -32.625 -5.258 1 78.75 469 GLY B N 1
ATOM 9557 C CA . GLY B 1 469 ? 3.732 -32.25 -6.254 1 78.75 469 GLY B CA 1
ATOM 9558 C C . GLY B 1 469 ? 4.145 -31.031 -7.07 1 78.75 469 GLY B C 1
ATOM 9559 O O . GLY B 1 469 ? 5.328 -30.859 -7.371 1 78.75 469 GLY B O 1
ATOM 9560 N N . SER B 1 470 ? 3.104 -30.328 -7.477 1 79.19 470 SER B N 1
ATOM 9561 C CA . SER B 1 470 ? 3.381 -29.219 -8.398 1 79.19 470 SER B CA 1
ATOM 9562 C C . SER B 1 470 ? 2.998 -27.875 -7.793 1 79.19 470 SER B C 1
ATOM 9564 O O . SER B 1 470 ? 2.316 -27.828 -6.766 1 79.19 470 SER B O 1
ATOM 9566 N N . SER B 1 471 ? 3.596 -26.844 -8.273 1 86.19 471 SER B N 1
ATOM 9567 C CA . SER B 1 471 ? 3.277 -25.469 -7.91 1 86.19 471 SER B CA 1
ATOM 9568 C C . SER B 1 471 ? 2.758 -24.688 -9.109 1 86.19 471 SER B C 1
ATOM 9570 O O . SER B 1 471 ? 3.344 -24.734 -10.195 1 86.19 471 SER B O 1
ATOM 9572 N N . SER B 1 472 ? 1.686 -24.078 -8.914 1 89.56 472 SER B N 1
ATOM 9573 C CA . SER B 1 472 ? 1.072 -23.359 -10.031 1 89.56 472 SER B CA 1
ATOM 9574 C C . SER B 1 472 ? 0.46 -22.047 -9.57 1 89.56 472 SER B C 1
ATOM 9576 O O . SER B 1 472 ? 0.292 -21.812 -8.375 1 89.56 472 SER B O 1
ATOM 9578 N N . PHE B 1 473 ? 0.203 -21.234 -10.547 1 89.94 473 PHE B N 1
ATOM 9579 C CA . PHE B 1 473 ? -0.488 -19.969 -10.273 1 89.94 473 PHE B CA 1
ATOM 9580 C C . PHE B 1 473 ? -1.484 -19.656 -11.383 1 89.94 473 PHE B C 1
ATOM 9582 O O . PHE B 1 473 ? -1.391 -20.188 -12.484 1 89.94 473 PHE B O 1
ATOM 9589 N N . THR B 1 474 ? -2.43 -18.812 -11.047 1 91.06 474 THR B N 1
ATOM 9590 C CA . THR B 1 474 ? -3.395 -18.312 -12.016 1 91.06 474 THR B CA 1
ATOM 9591 C C . THR B 1 474 ? -3.701 -16.844 -11.758 1 91.06 474 THR B C 1
ATOM 9593 O O . THR B 1 474 ? -4.004 -16.453 -10.625 1 91.06 474 THR B O 1
ATOM 9596 N N . LEU B 1 475 ? -3.553 -16.094 -12.828 1 90.81 475 LEU B N 1
ATOM 9597 C CA . LEU B 1 475 ? -3.996 -14.695 -12.773 1 90.81 475 LEU B CA 1
ATOM 9598 C C . LEU B 1 475 ? -5.426 -14.562 -13.297 1 90.81 475 LEU B C 1
ATOM 9600 O O . LEU B 1 475 ? -5.793 -15.195 -14.289 1 90.81 475 LEU B O 1
ATOM 9604 N N . ARG B 1 476 ? -6.133 -13.75 -12.586 1 93 476 ARG B N 1
ATOM 9605 C CA . ARG B 1 476 ? -7.527 -13.57 -12.977 1 93 476 ARG B CA 1
ATOM 9606 C C . ARG B 1 476 ? -7.855 -12.102 -13.188 1 93 476 ARG B C 1
ATOM 9608 O O . ARG B 1 476 ? -7.27 -11.227 -12.547 1 93 476 ARG B O 1
ATOM 9615 N N . ALA B 1 477 ? -8.766 -11.836 -14.133 1 93.38 477 ALA B N 1
ATOM 9616 C CA . ALA B 1 477 ? -9.328 -10.508 -14.398 1 93.38 477 ALA B CA 1
ATOM 9617 C C . ALA B 1 477 ? -10.797 -10.602 -14.781 1 93.38 477 ALA B C 1
ATOM 9619 O O . ALA B 1 477 ? -11.219 -11.57 -15.422 1 93.38 477 ALA B O 1
ATOM 9620 N N . ALA B 1 478 ? -11.523 -9.625 -14.352 1 94.88 478 ALA B N 1
ATOM 9621 C CA . ALA B 1 478 ? -12.938 -9.594 -14.719 1 94.88 478 ALA B CA 1
ATOM 9622 C C . ALA B 1 478 ? -13.398 -8.164 -15 1 94.88 478 ALA B C 1
ATOM 9624 O O . ALA B 1 478 ? -12.891 -7.215 -14.406 1 94.88 478 ALA B O 1
ATOM 9625 N N . HIS B 1 479 ? -14.227 -8.047 -15.992 1 94.94 479 HIS B N 1
ATOM 9626 C CA . HIS B 1 479 ? -14.938 -6.812 -16.312 1 94.94 479 HIS B CA 1
ATOM 9627 C C . HIS B 1 479 ? -16.438 -6.988 -16.156 1 94.94 479 HIS B C 1
ATOM 9629 O O . HIS B 1 479 ? -17.016 -7.973 -16.641 1 94.94 479 HIS B O 1
ATOM 9635 N N . GLU B 1 480 ? -17 -6.125 -15.477 1 93.38 480 GLU B N 1
ATOM 9636 C CA . GLU B 1 480 ? -18.438 -6.18 -15.289 1 93.38 480 GLU B CA 1
ATOM 9637 C C . GLU B 1 480 ? -19.094 -4.852 -15.648 1 93.38 480 GLU B C 1
ATOM 9639 O O . GLU B 1 480 ? -18.719 -3.803 -15.133 1 93.38 480 GLU B O 1
ATOM 9644 N N . TRP B 1 481 ? -20.016 -4.965 -16.562 1 94.38 481 TRP B N 1
ATOM 9645 C CA . TRP B 1 481 ? -20.859 -3.83 -16.938 1 94.38 481 TRP B CA 1
ATOM 9646 C C . TRP B 1 481 ? -22.266 -3.973 -16.359 1 94.38 481 TRP B C 1
ATOM 9648 O O . TRP B 1 481 ? -23.078 -4.742 -16.875 1 94.38 481 TRP B O 1
ATOM 9658 N N . THR B 1 482 ? -22.547 -3.184 -15.336 1 90.81 482 THR B N 1
ATOM 9659 C CA . THR B 1 482 ? -23.844 -3.252 -14.688 1 90.81 482 THR B CA 1
ATOM 9660 C C . THR B 1 482 ? -24.797 -2.197 -15.258 1 90.81 482 THR B C 1
ATOM 9662 O O . THR B 1 482 ? -24.359 -1.277 -15.953 1 90.81 482 THR B O 1
ATOM 9665 N N . SER B 1 483 ? -26.094 -2.383 -15.062 1 89.06 483 SER B N 1
ATOM 9666 C CA . SER B 1 483 ? -27.125 -1.465 -15.516 1 89.06 483 SER B CA 1
ATOM 9667 C C . SER B 1 483 ? -27.031 -1.207 -17.016 1 89.06 483 SER B C 1
ATOM 9669 O O . SER B 1 483 ? -27.016 -0.054 -17.453 1 89.06 483 SER B O 1
ATOM 9671 N N . LEU B 1 484 ? -26.969 -2.244 -17.734 1 90.25 484 LEU B N 1
ATOM 9672 C CA . LEU B 1 484 ? -26.812 -2.203 -19.172 1 90.25 484 LEU B CA 1
ATOM 9673 C C . LEU B 1 484 ? -28.047 -1.584 -19.844 1 90.25 484 LEU B C 1
ATOM 9675 O O . LEU B 1 484 ? -27.938 -0.968 -20.906 1 90.25 484 LEU B O 1
ATOM 9679 N N . ASN B 1 485 ? -29.172 -1.783 -19.266 1 90.44 485 ASN B N 1
ATOM 9680 C CA . ASN B 1 485 ? -30.438 -1.273 -19.781 1 90.44 485 ASN B CA 1
ATOM 9681 C C . ASN B 1 485 ? -31.422 -0.937 -18.656 1 90.44 485 ASN B C 1
ATOM 9683 O O . ASN B 1 485 ? -31.062 -1.018 -17.484 1 90.44 485 ASN B O 1
ATOM 9687 N N . ALA B 1 486 ? -32.594 -0.553 -19.016 1 85.69 486 ALA B N 1
ATOM 9688 C CA . ALA B 1 486 ? -33.562 -0.067 -18.047 1 85.69 486 ALA B CA 1
ATOM 9689 C C . ALA B 1 486 ? -34.031 -1.191 -17.125 1 85.69 486 ALA B C 1
ATOM 9691 O O . ALA B 1 486 ? -34.469 -0.938 -16 1 85.69 486 ALA B O 1
ATOM 9692 N N . ALA B 1 487 ? -33.875 -2.451 -17.594 1 89.38 487 ALA B N 1
ATOM 9693 C CA . ALA B 1 487 ? -34.312 -3.586 -16.766 1 89.38 487 ALA B CA 1
ATOM 9694 C C . ALA B 1 487 ? -33.219 -3.984 -15.781 1 89.38 487 ALA B C 1
ATOM 9696 O O . ALA B 1 487 ? -33.469 -4.77 -14.859 1 89.38 487 ALA B O 1
ATOM 9697 N N . GLY B 1 488 ? -32.062 -3.475 -15.914 1 89.12 488 GLY B N 1
ATOM 9698 C CA . GLY B 1 488 ? -30.969 -3.764 -14.992 1 89.12 488 GLY B CA 1
ATOM 9699 C C . GLY B 1 488 ? -30.078 -4.902 -15.453 1 89.12 488 GLY B C 1
ATOM 9700 O O . GLY B 1 488 ? -29.484 -5.613 -14.625 1 89.12 488 GLY B O 1
ATOM 9701 N N . GLY B 1 489 ? -30.016 -5.137 -16.688 1 92.94 489 GLY B N 1
ATOM 9702 C CA . GLY B 1 489 ? -29.156 -6.164 -17.25 1 92.94 489 GLY B CA 1
ATOM 9703 C C . GLY B 1 489 ? -27.688 -5.934 -16.953 1 92.94 489 GLY B C 1
ATOM 9704 O O . GLY B 1 489 ? -27.281 -4.805 -16.672 1 92.94 489 GLY B O 1
ATOM 9705 N N . SER B 1 490 ? -26.953 -7.02 -16.906 1 94.38 490 SER B N 1
ATOM 9706 C CA . SER B 1 490 ? -25.516 -6.914 -16.672 1 94.38 490 SER B CA 1
ATOM 9707 C C . SER B 1 490 ? -24.734 -7.816 -17.609 1 94.38 490 SER B C 1
ATOM 9709 O O . SER B 1 490 ? -25.25 -8.828 -18.078 1 94.38 490 SER B O 1
ATOM 9711 N N . TRP B 1 491 ? -23.578 -7.367 -18.016 1 96.69 491 TRP B N 1
ATOM 9712 C CA . TRP B 1 491 ? -22.641 -8.102 -18.859 1 96.69 491 TRP B CA 1
ATOM 9713 C C . TRP B 1 491 ? -21.312 -8.32 -18.156 1 96.69 491 TRP B C 1
ATOM 9715 O O . TRP B 1 491 ? -20.641 -7.355 -17.75 1 96.69 491 TRP B O 1
ATOM 9725 N N . ARG B 1 492 ? -20.969 -9.523 -17.984 1 96 492 ARG B N 1
ATOM 9726 C CA . ARG B 1 492 ? -19.734 -9.844 -17.266 1 96 492 ARG B CA 1
ATOM 9727 C C . ARG B 1 492 ? -18.766 -10.625 -18.141 1 96 492 ARG B C 1
ATOM 9729 O O . ARG B 1 492 ? -19.188 -11.516 -18.891 1 96 492 ARG B O 1
ATOM 9736 N N . ASN B 1 493 ? -17.516 -10.289 -18.094 1 96.81 493 ASN B N 1
ATOM 9737 C CA . ASN B 1 493 ? -16.422 -10.953 -18.781 1 96.81 493 ASN B CA 1
ATOM 9738 C C . ASN B 1 493 ? -15.32 -11.375 -17.812 1 96.81 493 ASN B C 1
ATOM 9740 O O . ASN B 1 493 ? -14.797 -10.547 -17.062 1 96.81 493 ASN B O 1
ATOM 9744 N N . ASP B 1 494 ? -15.039 -12.602 -17.844 1 96 494 ASP B N 1
ATOM 9745 C CA . ASP B 1 494 ? -13.992 -13.156 -16.984 1 96 494 ASP B CA 1
ATOM 9746 C C . ASP B 1 494 ? -12.844 -13.719 -17.812 1 96 494 ASP B C 1
ATOM 9748 O O . ASP B 1 494 ? -13.062 -14.305 -18.875 1 96 494 ASP B O 1
ATOM 9752 N N . ALA B 1 495 ? -11.656 -13.516 -17.312 1 95.12 495 ALA B N 1
ATOM 9753 C CA . ALA B 1 495 ? -10.469 -14.086 -17.938 1 95.12 495 ALA B CA 1
ATOM 9754 C C . ALA B 1 495 ? -9.5 -14.625 -16.891 1 95.12 495 ALA B C 1
ATOM 9756 O O . ALA B 1 495 ? -9.375 -14.055 -15.805 1 95.12 495 ALA B O 1
ATOM 9757 N N . ALA B 1 496 ? -8.898 -15.727 -17.188 1 92.5 496 ALA B N 1
ATOM 9758 C CA . ALA B 1 496 ? -7.867 -16.328 -16.359 1 92.5 496 ALA B CA 1
ATOM 9759 C C . ALA B 1 496 ? -6.703 -16.828 -17.203 1 92.5 496 ALA B C 1
ATOM 9761 O O . ALA B 1 496 ? -6.91 -17.359 -18.297 1 92.5 496 ALA B O 1
ATOM 9762 N N . ILE B 1 497 ? -5.5 -16.656 -16.672 1 89.44 497 ILE B N 1
ATOM 9763 C CA . ILE B 1 497 ? -4.32 -17.125 -17.391 1 89.44 497 ILE B CA 1
ATOM 9764 C C . ILE B 1 497 ? -3.334 -17.75 -16.406 1 89.44 497 ILE B C 1
ATOM 9766 O O . ILE B 1 497 ? -3.174 -17.25 -15.281 1 89.44 497 ILE B O 1
ATOM 9770 N N . GLY B 1 498 ? -2.742 -18.844 -16.797 1 89 498 GLY B N 1
ATOM 9771 C CA . GLY B 1 498 ? -1.85 -19.625 -15.961 1 89 498 GLY B CA 1
ATOM 9772 C C . GLY B 1 498 ? -2.094 -21.109 -16.062 1 89 498 GLY B C 1
ATOM 9773 O O . GLY B 1 498 ? -2.119 -21.672 -17.156 1 89 498 GLY B O 1
ATOM 9774 N N . ASP B 1 499 ? -2.172 -21.672 -14.828 1 86.62 499 ASP B N 1
ATOM 9775 C CA . ASP B 1 499 ? -2.506 -23.094 -14.805 1 86.62 499 ASP B CA 1
ATOM 9776 C C . ASP B 1 499 ? -3.902 -23.344 -15.367 1 86.62 499 ASP B C 1
ATOM 9778 O O . ASP B 1 499 ? -4.121 -24.312 -16.094 1 86.62 499 ASP B O 1
ATOM 9782 N N . ASP B 1 500 ? -4.719 -22.469 -14.898 1 87.38 500 ASP B N 1
ATOM 9783 C CA . ASP B 1 500 ? -6.051 -22.422 -15.492 1 87.38 500 ASP B CA 1
ATOM 9784 C C . ASP B 1 500 ? -6.148 -21.312 -16.531 1 87.38 500 ASP B C 1
ATOM 9786 O O . ASP B 1 500 ? -5.688 -20.188 -16.297 1 87.38 500 ASP B O 1
ATOM 9790 N N . LYS B 1 501 ? -6.66 -21.672 -17.656 1 90.69 501 LYS B N 1
ATOM 9791 C CA . LYS B 1 501 ? -6.953 -20.672 -18.688 1 90.69 501 LYS B CA 1
ATOM 9792 C C . LYS B 1 501 ? -8.453 -20.594 -18.969 1 90.69 501 LYS B C 1
ATOM 9794 O O . LYS B 1 501 ? -9.109 -21.625 -19.109 1 90.69 501 LYS B O 1
ATOM 9799 N N . ALA B 1 502 ? -8.867 -19.469 -18.953 1 94.88 502 ALA B N 1
ATOM 9800 C CA . ALA B 1 502 ? -10.305 -19.375 -19.188 1 94.88 502 ALA B CA 1
ATOM 9801 C C . ALA B 1 502 ? -10.688 -17.984 -19.703 1 94.88 502 ALA B C 1
ATOM 9803 O O . ALA B 1 502 ? -10.047 -16.984 -19.359 1 94.88 502 ALA B O 1
ATOM 9804 N N . ILE B 1 503 ? -11.633 -17.906 -20.609 1 96.5 503 ILE B N 1
ATOM 9805 C CA . ILE B 1 503 ? -12.352 -16.703 -21 1 96.5 503 ILE B CA 1
ATOM 9806 C C . ILE B 1 503 ? -13.859 -16.984 -21 1 96.5 503 ILE B C 1
ATOM 9808 O O . ILE B 1 503 ? -14.32 -17.938 -21.641 1 96.5 503 ILE B O 1
ATOM 9812 N N . LYS B 1 504 ? -14.547 -16.266 -20.297 1 97 504 LYS B N 1
ATOM 9813 C CA . LYS B 1 504 ? -15.984 -16.453 -20.203 1 97 504 LYS B CA 1
ATOM 9814 C C . LYS B 1 504 ? -16.734 -15.125 -20.297 1 97 504 LYS B C 1
ATOM 9816 O O . LYS B 1 504 ? -16.281 -14.117 -19.75 1 97 504 LYS B O 1
ATOM 9821 N N . THR B 1 505 ? -17.781 -15.047 -21.047 1 97.69 505 THR B N 1
ATOM 9822 C CA . THR B 1 505 ? -18.656 -13.891 -21.141 1 97.69 505 THR B CA 1
ATOM 9823 C C . THR B 1 505 ? -20.094 -14.281 -20.844 1 97.69 505 THR B C 1
ATOM 9825 O O . THR B 1 505 ? -20.562 -15.359 -21.234 1 97.69 505 THR B O 1
ATOM 9828 N N . GLU B 1 506 ? -20.766 -13.531 -20.078 1 97.38 506 GLU B N 1
ATOM 9829 C CA . GLU B 1 506 ? -22.156 -13.82 -19.719 1 97.38 506 GLU B CA 1
ATOM 9830 C C . GLU B 1 506 ? -23 -12.555 -19.766 1 97.38 506 GLU B C 1
ATOM 9832 O O . GLU B 1 506 ? -22.594 -11.5 -19.281 1 97.38 506 GLU B O 1
ATOM 9837 N N . LEU B 1 507 ? -24.094 -12.672 -20.438 1 97.69 507 LEU B N 1
ATOM 9838 C CA . LEU B 1 507 ? -25.125 -11.641 -20.406 1 97.69 507 LEU B CA 1
ATOM 9839 C C . LEU B 1 507 ? -26.281 -12.055 -19.484 1 97.69 507 LEU B C 1
ATOM 9841 O O . LEU B 1 507 ? -26.891 -13.109 -19.688 1 97.69 507 LEU B O 1
ATOM 9845 N N . TYR B 1 508 ? -26.516 -11.312 -18.5 1 96.5 508 TYR B N 1
ATOM 9846 C CA . TYR B 1 508 ? -27.594 -11.508 -17.531 1 96.5 508 TYR B CA 1
ATOM 9847 C C . TYR B 1 508 ? -28.688 -10.461 -17.719 1 96.5 508 TYR B C 1
ATOM 9849 O O . TYR B 1 508 ? -28.438 -9.258 -17.656 1 96.5 508 TYR B O 1
ATOM 9857 N N . GLN B 1 509 ? -29.953 -10.953 -17.891 1 96.31 509 GLN B N 1
ATOM 9858 C CA . GLN B 1 509 ? -31.031 -10.023 -18.219 1 96.31 509 GLN B CA 1
ATOM 9859 C C . GLN B 1 509 ? -32.281 -10.32 -17.391 1 96.31 509 GLN B C 1
ATOM 9861 O O . GLN B 1 509 ? -33.031 -11.258 -17.703 1 96.31 509 GLN B O 1
ATOM 9866 N N . PRO B 1 510 ? -32.562 -9.438 -16.438 1 94.88 510 PRO B N 1
ATOM 9867 C CA . PRO B 1 510 ? -33.875 -9.547 -15.805 1 94.88 510 PRO B CA 1
ATOM 9868 C C . PRO B 1 510 ? -35.031 -9.219 -16.75 1 94.88 510 PRO B C 1
ATOM 9870 O O . PRO B 1 510 ? -34.844 -8.43 -17.688 1 94.88 510 PRO B O 1
ATOM 9873 N N . LEU B 1 511 ? -36.219 -9.797 -16.531 1 94.81 511 LEU B N 1
ATOM 9874 C CA . LEU B 1 511 ? -37.344 -9.555 -17.406 1 94.81 511 LEU B CA 1
ATOM 9875 C C . LEU B 1 511 ? -37.812 -8.102 -17.328 1 94.81 511 LEU B C 1
ATOM 9877 O O . LEU B 1 511 ? -38.188 -7.508 -18.344 1 94.81 511 LEU B O 1
ATOM 9881 N N . TRP B 1 512 ? -37.906 -7.508 -16.203 1 89.38 512 TRP B N 1
ATOM 9882 C CA . TRP B 1 512 ? -38.156 -6.098 -15.922 1 89.38 512 TRP B CA 1
ATOM 9883 C C . TRP B 1 512 ? -37.375 -5.633 -14.695 1 89.38 512 TRP B C 1
ATOM 9885 O O . TRP B 1 512 ? -36.719 -6.438 -14.031 1 89.38 512 TRP B O 1
ATOM 9895 N N . ARG B 1 513 ? -37.375 -4.379 -14.523 1 83.56 513 ARG B N 1
ATOM 9896 C CA . ARG B 1 513 ? -36.594 -3.859 -13.391 1 83.56 513 ARG B CA 1
ATOM 9897 C C . ARG B 1 513 ? -37.094 -4.441 -12.078 1 83.56 513 ARG B C 1
ATOM 9899 O O . ARG B 1 513 ? -38.281 -4.352 -11.758 1 83.56 513 ARG B O 1
ATOM 9906 N N . GLY B 1 514 ? -36.219 -5.09 -11.352 1 81.31 514 GLY B N 1
ATOM 9907 C CA . GLY B 1 514 ? -36.562 -5.68 -10.07 1 81.31 514 GLY B CA 1
ATOM 9908 C C . GLY B 1 514 ? -37.156 -7.066 -10.195 1 81.31 514 GLY B C 1
ATOM 9909 O O . GLY B 1 514 ? -37.531 -7.688 -9.195 1 81.31 514 GLY B O 1
ATOM 9910 N N . SER B 1 515 ? -37.281 -7.582 -11.375 1 90.12 515 SER B N 1
ATOM 9911 C CA . SER B 1 515 ? -37.875 -8.898 -11.602 1 90.12 515 SER B CA 1
ATOM 9912 C C . SER B 1 515 ? -37.062 -10 -10.953 1 90.12 515 SER B C 1
ATOM 9914 O O . SER B 1 515 ? -35.812 -9.977 -11.023 1 90.12 515 SER B O 1
ATOM 9916 N N . PRO B 1 516 ? -37.75 -10.945 -10.258 1 93 516 PRO B N 1
ATOM 9917 C CA . PRO B 1 516 ? -37 -12.117 -9.781 1 93 516 PRO B CA 1
ATOM 9918 C C . PRO B 1 516 ? -36.656 -13.086 -10.906 1 93 516 PRO B C 1
ATOM 9920 O O . PRO B 1 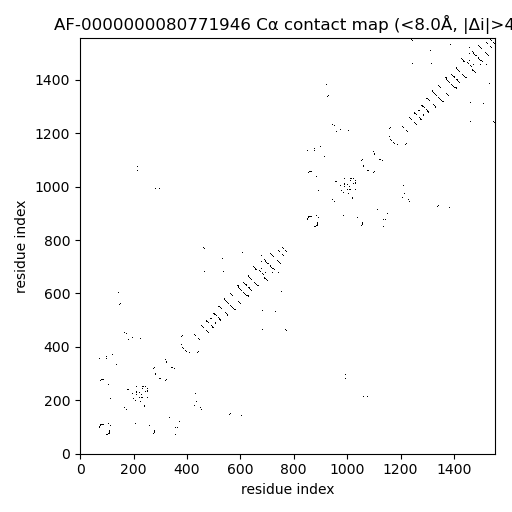516 ? -35.781 -13.938 -10.742 1 93 516 PRO B O 1
ATOM 9923 N N . MET B 1 517 ? -37.375 -12.977 -11.953 1 96.69 517 MET B N 1
ATOM 9924 C CA . MET B 1 517 ? -37.125 -13.852 -13.086 1 96.69 517 MET B CA 1
ATOM 9925 C C . MET B 1 517 ? -36.062 -13.242 -14 1 96.69 517 MET B C 1
ATOM 9927 O O . MET B 1 517 ? -36.031 -12.031 -14.211 1 96.69 517 MET B O 1
ATOM 9931 N N . PHE B 1 518 ? -35.219 -14.016 -14.531 1 96.94 518 PHE B N 1
ATOM 9932 C CA . PHE B 1 518 ? -34.188 -13.523 -15.422 1 96.94 518 PHE B CA 1
ATOM 9933 C C . PHE B 1 518 ? -33.844 -14.562 -16.469 1 96.94 518 PHE B C 1
ATOM 9935 O O . PHE B 1 518 ? -34.25 -15.719 -16.391 1 96.94 518 PHE B O 1
ATOM 9942 N N . ALA B 1 519 ? -33.156 -14.164 -17.484 1 97.69 519 ALA B N 1
ATOM 9943 C CA . ALA B 1 519 ? -32.5 -15.008 -18.484 1 97.69 519 ALA B CA 1
ATOM 9944 C C . ALA B 1 519 ? -31.016 -14.711 -18.562 1 97.69 519 ALA B C 1
ATOM 9946 O O . ALA B 1 519 ? -30.578 -13.594 -18.281 1 97.69 519 ALA B O 1
ATOM 9947 N N . ALA B 1 520 ? -30.328 -15.688 -18.828 1 97.44 520 ALA B N 1
ATOM 9948 C CA . ALA B 1 520 ? -28.875 -15.508 -18.938 1 97.44 520 ALA B CA 1
ATOM 9949 C C . ALA B 1 520 ? -28.297 -16.375 -20.062 1 97.44 520 ALA B C 1
ATOM 9951 O O . ALA B 1 520 ? -28.734 -17.5 -20.266 1 97.44 520 ALA B O 1
ATOM 9952 N N . ALA B 1 521 ? -27.375 -15.797 -20.797 1 98 521 ALA B N 1
ATOM 9953 C CA . ALA B 1 521 ? -26.641 -16.5 -21.844 1 98 521 ALA B CA 1
ATOM 9954 C C . ALA B 1 521 ? -25.125 -16.344 -21.641 1 98 521 ALA B C 1
ATOM 9956 O O . ALA B 1 521 ? -24.656 -15.25 -21.328 1 98 521 ALA B O 1
ATOM 9957 N N . SER B 1 522 ? -24.484 -17.438 -21.766 1 97.69 522 SER B N 1
ATOM 9958 C CA . SER B 1 522 ? -23.047 -17.344 -21.562 1 97.69 522 SER B CA 1
ATOM 9959 C C . SER B 1 522 ? -22.297 -18.156 -22.609 1 97.69 522 SER B C 1
ATOM 9961 O O . SER B 1 522 ? -22.828 -19.125 -23.156 1 97.69 522 SER B O 1
ATOM 9963 N N . LEU B 1 523 ? -21.125 -17.703 -22.969 1 97.62 523 LEU B N 1
ATOM 9964 C CA . LEU B 1 523 ? -20.125 -18.344 -23.828 1 97.62 523 LEU B CA 1
ATOM 9965 C C . LEU B 1 523 ? -18.766 -18.375 -23.141 1 97.62 523 LEU B C 1
ATOM 9967 O O . LEU B 1 523 ? -18.359 -17.391 -22.5 1 97.62 523 LEU B O 1
ATOM 9971 N N . GLY B 1 524 ? -18.141 -19.547 -23.188 1 97.56 524 GLY B N 1
ATOM 9972 C CA . GLY B 1 524 ? -16.875 -19.625 -22.484 1 97.56 524 GLY B CA 1
ATOM 9973 C C . GLY B 1 524 ? -15.93 -20.656 -23.062 1 97.56 524 GLY B C 1
ATOM 9974 O O . GLY B 1 524 ? -16.359 -21.562 -23.766 1 97.56 524 GLY B O 1
ATOM 9975 N N . TYR B 1 525 ? -14.695 -20.438 -22.859 1 96.88 525 TYR B N 1
ATOM 9976 C CA . TYR B 1 525 ? -13.609 -21.375 -23.109 1 96.88 525 TYR B CA 1
ATOM 9977 C C . TYR B 1 525 ? -12.75 -21.562 -21.859 1 96.88 525 TYR B C 1
ATOM 9979 O O . TYR B 1 525 ? -12.406 -20.594 -21.188 1 96.88 525 TYR B O 1
ATOM 9987 N N . GLN B 1 526 ? -12.516 -22.797 -21.562 1 95.44 526 GLN B N 1
ATOM 9988 C CA . GLN B 1 526 ? -11.664 -23.094 -20.422 1 95.44 526 GLN B CA 1
ATOM 9989 C C . GLN B 1 526 ? -10.719 -24.266 -20.719 1 95.44 526 GLN B C 1
ATOM 9991 O O . GLN B 1 526 ? -11.062 -25.172 -21.484 1 95.44 526 GLN B O 1
ATOM 9996 N N . GLN B 1 527 ? -9.523 -24.203 -20.234 1 92.06 527 GLN B N 1
ATOM 9997 C CA . GLN B 1 527 ? -8.547 -25.281 -20.297 1 92.06 527 GLN B CA 1
ATOM 9998 C C . GLN B 1 527 ? -7.945 -25.562 -18.922 1 92.06 527 GLN B C 1
ATOM 10000 O O . GLN B 1 527 ? -7.422 -24.656 -18.266 1 92.06 527 GLN B O 1
ATOM 10005 N N . LYS B 1 528 ? -8.102 -26.734 -18.5 1 89.06 528 LYS B N 1
ATOM 10006 C CA . LYS B 1 528 ? -7.562 -27.172 -17.219 1 89.06 528 LYS B CA 1
ATOM 10007 C C . LYS B 1 528 ? -6.742 -28.453 -17.375 1 89.06 528 LYS B C 1
ATOM 10009 O O . LYS B 1 528 ? -7.078 -29.328 -18.172 1 89.06 528 LYS B O 1
ATOM 10014 N N . PRO B 1 529 ? -5.727 -28.562 -16.562 1 86.75 529 PRO B N 1
ATOM 10015 C CA . PRO B 1 529 ? -4.977 -29.812 -16.594 1 86.75 529 PRO B CA 1
ATOM 10016 C C . PRO B 1 529 ? -5.715 -30.969 -15.922 1 86.75 529 PRO B C 1
ATOM 10018 O O . PRO B 1 529 ? -6.395 -30.766 -14.906 1 86.75 529 PRO B O 1
ATOM 10021 N N . PHE B 1 530 ? -5.672 -32.094 -16.516 1 87.19 530 PHE B N 1
ATOM 10022 C CA . PHE B 1 530 ? -6.176 -33.344 -15.977 1 87.19 530 PHE B CA 1
ATOM 10023 C C . PHE B 1 530 ? -5.043 -34.375 -15.797 1 87.19 530 PHE B C 1
ATOM 10025 O O . PHE B 1 530 ? -4.48 -34.844 -16.781 1 87.19 530 PHE B O 1
ATOM 10032 N N . ARG B 1 531 ? -4.836 -34.719 -14.594 1 86.06 531 ARG B N 1
ATOM 10033 C CA . ARG B 1 531 ? -3.691 -35.594 -14.289 1 86.06 531 ARG B CA 1
ATOM 10034 C C . ARG B 1 531 ? -4.141 -37 -13.914 1 86.06 531 ARG B C 1
ATOM 10036 O O . ARG B 1 531 ? -5.16 -37.156 -13.242 1 86.06 531 ARG B O 1
ATOM 10043 N N . VAL B 1 532 ? -3.391 -37.906 -14.375 1 85.69 532 VAL B N 1
ATOM 10044 C CA . VAL B 1 532 ? -3.58 -39.312 -14.016 1 85.69 532 VAL B CA 1
ATOM 10045 C C . VAL B 1 532 ? -2.369 -39.812 -13.227 1 85.69 532 VAL B C 1
ATOM 10047 O O . VAL B 1 532 ? -1.225 -39.531 -13.602 1 85.69 532 VAL B O 1
ATOM 10050 N N . PHE B 1 533 ? -2.678 -40.5 -12.188 1 85.94 533 PHE B N 1
ATOM 10051 C CA . PHE B 1 533 ? -1.61 -40.844 -11.258 1 85.94 533 PHE B CA 1
ATOM 10052 C C . PHE B 1 533 ? -1.354 -42.344 -11.273 1 85.94 533 PHE B C 1
ATOM 10054 O O . PHE B 1 533 ? -2.256 -43.125 -11.57 1 85.94 533 PHE B O 1
ATOM 10061 N N . ASN B 1 534 ? -0.093 -42.656 -10.867 1 83.5 534 ASN B N 1
ATOM 10062 C CA . ASN B 1 534 ? 0.284 -44.031 -10.633 1 83.5 534 ASN B CA 1
ATOM 10063 C C . ASN B 1 534 ? -0.059 -44.5 -9.211 1 83.5 534 ASN B C 1
ATOM 10065 O O . ASN B 1 534 ? -0.446 -43.656 -8.383 1 83.5 534 ASN B O 1
ATOM 10069 N N . GLU B 1 535 ? 0.097 -45.719 -8.953 1 78.25 535 GLU B N 1
ATOM 10070 C CA . GLU B 1 535 ? -0.181 -46.281 -7.637 1 78.25 535 GLU B CA 1
ATOM 10071 C C . GLU B 1 535 ? 0.773 -45.719 -6.586 1 78.25 535 GLU B C 1
ATOM 10073 O O . GLU B 1 535 ? 0.428 -45.656 -5.406 1 78.25 535 GLU B O 1
ATOM 10078 N N . ASP B 1 536 ? 1.914 -45.312 -7.008 1 80.75 536 ASP B N 1
ATOM 10079 C CA . ASP B 1 536 ? 2.9 -44.812 -6.066 1 80.75 536 ASP B CA 1
ATOM 10080 C C . ASP B 1 536 ? 2.746 -43.281 -5.895 1 80.75 536 ASP B C 1
ATOM 10082 O O . ASP B 1 536 ? 3.646 -42.625 -5.375 1 80.75 536 ASP B O 1
ATOM 10086 N N . HIS B 1 537 ? 1.656 -42.719 -6.422 1 84.56 537 HIS B N 1
ATOM 10087 C CA . HIS B 1 537 ? 1.255 -41.344 -6.223 1 84.56 537 HIS B CA 1
ATOM 10088 C C . HIS B 1 537 ? 2.021 -40.406 -7.152 1 84.56 537 HIS B C 1
ATOM 10090 O O . HIS B 1 537 ? 1.99 -39.188 -6.98 1 84.56 537 HIS B O 1
ATOM 10096 N N . THR B 1 538 ? 2.797 -40.938 -8.172 1 82.56 538 THR B N 1
ATOM 10097 C CA . THR B 1 538 ? 3.451 -40.125 -9.172 1 82.56 538 THR B CA 1
ATOM 10098 C C . THR B 1 538 ? 2.52 -39.844 -10.352 1 82.56 538 THR B C 1
ATOM 10100 O O . THR B 1 538 ? 1.622 -40.656 -10.633 1 82.56 538 THR B O 1
ATOM 10103 N N . VAL B 1 539 ? 2.777 -38.844 -11.055 1 85.75 539 VAL B N 1
ATOM 10104 C CA . VAL B 1 539 ? 1.917 -38.5 -12.18 1 85.75 539 VAL B CA 1
ATOM 10105 C C . VAL B 1 539 ? 2.324 -39.312 -13.414 1 85.75 539 VAL B C 1
ATOM 10107 O O . VAL B 1 539 ? 3.469 -39.219 -13.867 1 85.75 539 VAL B O 1
ATOM 10110 N N . LEU B 1 540 ? 1.414 -40 -13.906 1 84.5 540 LEU B N 1
ATOM 10111 C CA . LEU B 1 540 ? 1.651 -40.812 -15.102 1 84.5 540 LEU B CA 1
ATOM 10112 C C . LEU B 1 540 ? 1.565 -39.969 -16.359 1 84.5 540 LEU B C 1
ATOM 10114 O O . LEU B 1 540 ? 2.426 -40.031 -17.234 1 84.5 540 LEU B O 1
ATOM 10118 N N . ALA B 1 541 ? 0.462 -39.188 -16.391 1 85.31 541 ALA B N 1
ATOM 10119 C CA . ALA B 1 541 ? 0.22 -38.344 -17.547 1 85.31 541 ALA B CA 1
ATOM 10120 C C . ALA B 1 541 ? -0.638 -37.156 -17.188 1 85.31 541 ALA B C 1
ATOM 10122 O O . ALA B 1 541 ? -1.416 -37.188 -16.234 1 85.31 541 ALA B O 1
ATOM 10123 N N . THR B 1 542 ? -0.428 -36.156 -17.906 1 86.06 542 THR B N 1
ATOM 10124 C CA . THR B 1 542 ? -1.255 -34.969 -17.781 1 86.06 542 THR B CA 1
ATOM 10125 C C . THR B 1 542 ? -1.912 -34.625 -19.109 1 86.06 542 THR B C 1
ATOM 10127 O O . THR B 1 542 ? -1.239 -34.531 -20.141 1 86.06 542 THR B O 1
ATOM 10130 N N . PHE B 1 543 ? -3.18 -34.438 -19.062 1 86.06 543 PHE B N 1
ATOM 10131 C CA . PHE B 1 543 ? -3.949 -34 -20.219 1 86.06 543 PHE B CA 1
ATOM 10132 C C . PHE B 1 543 ? -4.461 -32.594 -20.047 1 86.06 543 PHE B C 1
ATOM 10134 O O . PHE B 1 543 ? -4.699 -32.125 -18.922 1 86.06 543 PHE B O 1
ATOM 10141 N N . ASN B 1 544 ? -4.523 -31.938 -21.172 1 88 544 ASN B N 1
ATOM 10142 C CA . ASN B 1 544 ? -5.254 -30.672 -21.188 1 88 544 ASN B CA 1
ATOM 10143 C C . ASN B 1 544 ? -6.695 -30.859 -21.641 1 88 544 ASN B C 1
ATOM 10145 O O . ASN B 1 544 ? -6.938 -31.328 -22.766 1 88 544 ASN B O 1
ATOM 10149 N N . ASN B 1 545 ? -7.5 -30.531 -20.75 1 89.88 545 ASN B N 1
ATOM 10150 C CA . ASN B 1 545 ? -8.914 -30.594 -21.094 1 89.88 545 ASN B CA 1
ATOM 10151 C C . ASN B 1 545 ? -9.438 -29.219 -21.516 1 89.88 545 ASN B C 1
ATOM 10153 O O . ASN B 1 545 ? -9.695 -28.359 -20.688 1 89.88 545 ASN B O 1
ATOM 10157 N N . SER B 1 546 ? -9.602 -29.031 -22.812 1 92.44 546 SER B N 1
ATOM 10158 C CA . SER B 1 546 ? -10.164 -27.797 -23.359 1 92.44 546 SER B CA 1
ATOM 10159 C C . SER B 1 546 ? -11.672 -27.922 -23.547 1 92.44 546 SER B C 1
ATOM 10161 O O . SER B 1 546 ? -12.148 -28.844 -24.219 1 92.44 546 SER B O 1
ATOM 10163 N N . ILE B 1 547 ? -12.398 -27.031 -23 1 95.19 547 ILE B N 1
ATOM 10164 C CA . ILE B 1 547 ? -13.859 -27.078 -23.062 1 95.19 547 ILE B CA 1
ATOM 10165 C C . ILE B 1 547 ? -14.391 -25.766 -23.641 1 95.19 547 ILE B C 1
ATOM 10167 O O . ILE B 1 547 ? -14.125 -24.688 -23.094 1 95.19 547 ILE B O 1
ATOM 10171 N N . PHE B 1 548 ? -15.016 -25.797 -24.734 1 96.81 548 PHE B N 1
ATOM 10172 C CA . PHE B 1 548 ? -15.852 -24.703 -25.188 1 96.81 548 PHE B CA 1
ATOM 10173 C C . PHE B 1 548 ? -17.281 -24.875 -24.719 1 96.81 548 PHE B C 1
ATOM 10175 O O . PHE B 1 548 ? -17.922 -25.875 -25.016 1 96.81 548 PHE B O 1
ATOM 10182 N N . GLU B 1 549 ? -17.797 -23.938 -24.047 1 97.19 549 GLU B N 1
ATOM 10183 C CA . GLU B 1 549 ? -19.109 -24.109 -23.406 1 97.19 549 GLU B CA 1
ATOM 10184 C C . GLU B 1 549 ? -20.062 -22.984 -23.797 1 97.19 549 GLU B C 1
ATOM 10186 O O . GLU B 1 549 ? -19.672 -21.828 -23.875 1 97.19 549 GLU B O 1
ATOM 10191 N N . THR B 1 550 ? -21.234 -23.297 -24.078 1 97.38 550 THR B N 1
ATOM 10192 C CA . THR B 1 550 ? -22.344 -22.391 -24.297 1 97.38 550 THR B CA 1
ATOM 10193 C C . THR B 1 550 ? -23.516 -22.734 -23.375 1 97.38 550 THR B C 1
ATOM 10195 O O . THR B 1 550 ? -23.891 -23.906 -23.25 1 97.38 550 THR B O 1
ATOM 10198 N N . GLN B 1 551 ? -24.047 -21.766 -22.766 1 97.81 551 GLN B N 1
ATOM 10199 C CA . GLN B 1 551 ? -25.203 -21.984 -21.875 1 97.81 551 GLN B CA 1
ATOM 10200 C C . GLN B 1 551 ? -26.297 -20.969 -22.141 1 97.81 551 GLN B C 1
ATOM 10202 O O . GLN B 1 551 ? -26.016 -19.797 -22.391 1 97.81 551 GLN B O 1
ATOM 10207 N N . LEU B 1 552 ? -27.484 -21.422 -22.109 1 97.88 552 LEU B N 1
ATOM 10208 C CA . LEU B 1 552 ? -28.688 -20.594 -22.062 1 97.88 552 LEU B CA 1
ATOM 10209 C C . LEU B 1 552 ? -29.531 -20.922 -20.844 1 97.88 552 LEU B C 1
ATOM 10211 O O . LEU B 1 552 ? -30.016 -22.047 -20.688 1 97.88 552 LEU B O 1
ATOM 10215 N N . ASN B 1 553 ? -29.719 -20 -20.031 1 97.94 553 ASN B N 1
ATOM 10216 C CA . ASN B 1 553 ? -30.391 -20.25 -18.766 1 97.94 553 ASN B CA 1
ATOM 10217 C C . ASN B 1 553 ? -31.547 -19.281 -18.531 1 97.94 553 ASN B C 1
ATOM 10219 O O . ASN B 1 553 ? -31.562 -18.188 -19.094 1 97.94 553 ASN B O 1
ATOM 10223 N N . ALA B 1 554 ? -32.438 -19.734 -17.781 1 97.94 554 ALA B N 1
ATOM 10224 C CA . ALA B 1 554 ? -33.469 -18.938 -17.125 1 97.94 554 ALA B CA 1
ATOM 10225 C C . ALA B 1 554 ? -33.562 -19.25 -15.641 1 97.94 554 ALA B C 1
ATOM 10227 O O . ALA B 1 554 ? -33.156 -20.328 -15.203 1 97.94 554 ALA B O 1
ATOM 10228 N N . GLY B 1 555 ? -34 -18.266 -14.906 1 97.56 555 GLY B N 1
ATOM 10229 C CA . GLY B 1 555 ? -34.031 -18.547 -13.484 1 97.56 555 GLY B CA 1
ATOM 10230 C C . GLY B 1 555 ? -34.812 -17.516 -12.672 1 97.56 555 GLY B C 1
ATOM 10231 O O . GLY B 1 555 ? -35.469 -16.656 -13.242 1 97.56 555 GLY B O 1
ATOM 10232 N N . VAL B 1 556 ? -34.719 -17.844 -11.359 1 97.38 556 VAL B N 1
ATOM 10233 C CA . VAL B 1 556 ? -35.375 -16.984 -10.383 1 97.38 556 VAL B CA 1
ATOM 10234 C C . VAL B 1 556 ? -34.406 -16.641 -9.266 1 97.38 556 VAL B C 1
ATOM 10236 O O . VAL B 1 556 ? -33.781 -17.516 -8.68 1 97.38 556 VAL B O 1
ATOM 10239 N N . THR B 1 557 ? -34.375 -15.328 -9.062 1 95 557 THR B N 1
ATOM 10240 C CA . THR B 1 557 ? -33.594 -14.891 -7.922 1 95 557 THR B CA 1
ATOM 10241 C C . THR B 1 557 ? -34.375 -15 -6.629 1 95 557 THR B C 1
ATOM 10243 O O . THR B 1 557 ? -35.594 -14.734 -6.609 1 95 557 THR B O 1
ATOM 10246 N N . LEU B 1 558 ? -33.719 -15.438 -5.559 1 96.25 558 LEU B N 1
ATOM 10247 C CA . LEU B 1 558 ? -34.344 -15.555 -4.238 1 96.25 558 LEU B CA 1
ATOM 10248 C C . LEU B 1 558 ? -33.875 -14.414 -3.328 1 96.25 558 LEU B C 1
ATOM 10250 O O . LEU B 1 558 ? -33.531 -14.648 -2.174 1 96.25 558 LEU B O 1
ATOM 10254 N N . GLY B 1 559 ? -33.781 -13.242 -3.906 1 92.62 559 GLY B N 1
ATOM 10255 C CA . GLY B 1 559 ? -33.344 -12.062 -3.154 1 92.62 559 GLY B CA 1
ATOM 10256 C C . GLY B 1 559 ? -31.922 -12.148 -2.668 1 92.62 559 GLY B C 1
ATOM 10257 O O . GLY B 1 559 ? -31 -12.391 -3.457 1 92.62 559 GLY B O 1
ATOM 10258 N N . LYS B 1 560 ? -31.812 -11.938 -1.366 1 93.56 560 LYS B N 1
ATOM 10259 C CA . LYS B 1 560 ? -30.469 -11.969 -0.77 1 93.56 560 LYS B CA 1
ATOM 10260 C C . LYS B 1 560 ? -30.031 -13.398 -0.481 1 93.56 560 LYS B C 1
ATOM 10262 O O . LYS B 1 560 ? -28.859 -13.648 -0.191 1 93.56 560 LYS B O 1
ATOM 10267 N N . TYR B 1 561 ? -30.891 -14.383 -0.62 1 95.88 561 TYR B N 1
ATOM 10268 C CA . TYR B 1 561 ? -30.625 -15.742 -0.165 1 95.88 561 TYR B CA 1
ATOM 10269 C C . TYR B 1 561 ? -29.922 -16.562 -1.247 1 95.88 561 TYR B C 1
ATOM 10271 O O . TYR B 1 561 ? -29.141 -17.469 -0.945 1 95.88 561 TYR B O 1
ATOM 10279 N N . GLY B 1 562 ? -30.375 -16.328 -2.512 1 97.06 562 GLY B N 1
ATOM 10280 C CA . GLY B 1 562 ? -29.75 -17.125 -3.541 1 97.06 562 GLY B CA 1
ATOM 10281 C C . GLY B 1 562 ? -30.438 -17.031 -4.887 1 97.06 562 GLY B C 1
ATOM 10282 O O . GLY B 1 562 ? -30.953 -15.977 -5.246 1 97.06 562 GLY B O 1
ATOM 10283 N N . GLU B 1 563 ? -30.234 -18.156 -5.66 1 97.31 563 GLU B N 1
ATOM 10284 C CA . GLU B 1 563 ? -30.766 -18.188 -7.02 1 97.31 563 GLU B CA 1
ATOM 10285 C C . GLU B 1 563 ? -31.016 -19.625 -7.488 1 97.31 563 GLU B C 1
ATOM 10287 O O . GLU B 1 563 ? -30.297 -20.547 -7.09 1 97.31 563 GLU B O 1
ATOM 10292 N N . TRP B 1 564 ? -32.094 -19.766 -8.25 1 97.88 564 TRP B N 1
ATOM 10293 C CA . TRP B 1 564 ? -32.406 -21.031 -8.93 1 97.88 564 TRP B CA 1
ATOM 10294 C C . TRP B 1 564 ? -32.344 -20.859 -10.445 1 97.88 564 TRP B C 1
ATOM 10296 O O . TRP B 1 564 ? -33.062 -20.031 -11 1 97.88 564 TRP B O 1
ATOM 10306 N N . ARG B 1 565 ? -31.516 -21.625 -11.133 1 97.62 565 ARG B N 1
ATOM 10307 C CA . ARG B 1 565 ? -31.344 -21.547 -12.578 1 97.62 565 ARG B CA 1
ATOM 10308 C C . ARG B 1 565 ? -31.703 -22.875 -13.242 1 97.62 565 ARG B C 1
ATOM 10310 O O . ARG B 1 565 ? -31.484 -23.953 -12.656 1 97.62 565 ARG B O 1
ATOM 10317 N N . PHE B 1 566 ? -32.281 -22.812 -14.367 1 97.56 566 PHE B N 1
ATOM 10318 C CA . PHE B 1 566 ? -32.5 -23.953 -15.258 1 97.56 566 PHE B CA 1
ATOM 10319 C C . PHE B 1 566 ? -32.156 -23.594 -16.703 1 97.56 566 PHE B C 1
ATOM 10321 O O . PHE B 1 566 ? -32.438 -22.469 -17.141 1 97.56 566 PHE B O 1
ATOM 10328 N N . GLY B 1 567 ? -31.484 -24.547 -17.406 1 97.38 567 GLY B N 1
ATOM 10329 C CA . GLY B 1 567 ? -31.156 -24.156 -18.766 1 97.38 567 GLY B CA 1
ATOM 10330 C C . GLY B 1 567 ? -30.531 -25.281 -19.562 1 97.38 567 GLY B C 1
ATOM 10331 O O . GLY B 1 567 ? -30.547 -26.438 -19.141 1 97.38 567 GLY B O 1
ATOM 10332 N N . LEU B 1 568 ? -30.188 -24.891 -20.797 1 97.5 568 LEU B N 1
ATOM 10333 C CA . LEU B 1 568 ? -29.5 -25.75 -21.75 1 97.5 568 LEU B CA 1
ATOM 10334 C C . LEU B 1 568 ? -28 -25.469 -21.781 1 97.5 568 LEU B C 1
ATOM 10336 O O . LEU B 1 568 ? -27.578 -24.328 -21.641 1 97.5 568 LEU B O 1
ATOM 10340 N N . TYR B 1 569 ? -27.297 -26.547 -21.844 1 96.75 569 TYR B N 1
ATOM 10341 C CA . TYR B 1 569 ? -25.844 -26.359 -21.984 1 96.75 569 TYR B CA 1
ATOM 10342 C C . TYR B 1 569 ? -25.297 -27.172 -23.141 1 96.75 569 TYR B C 1
ATOM 10344 O O . TYR B 1 569 ? -25.906 -28.156 -23.562 1 96.75 569 TYR B O 1
ATOM 10352 N N . ARG B 1 570 ? -24.234 -26.734 -23.734 1 96.88 570 ARG B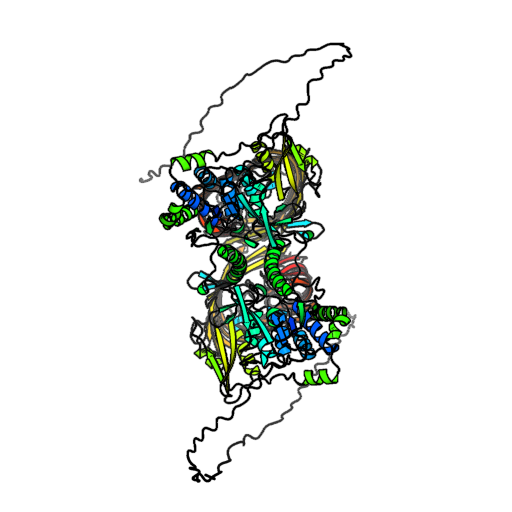 N 1
ATOM 10353 C CA . ARG B 1 570 ? -23.406 -27.453 -24.688 1 96.88 570 ARG B CA 1
ATOM 10354 C C . ARG B 1 570 ? -21.922 -27.328 -24.328 1 96.88 570 ARG B C 1
ATOM 10356 O O . ARG B 1 570 ? -21.422 -26.234 -24.109 1 96.88 570 ARG B O 1
ATOM 10363 N N . GLN B 1 571 ? -21.312 -28.469 -24.266 1 95.25 571 GLN B N 1
ATOM 10364 C CA . GLN B 1 571 ? -19.875 -28.516 -23.969 1 95.25 571 GLN B CA 1
ATOM 10365 C C . GLN B 1 571 ? -19.141 -29.328 -25.031 1 95.25 571 GLN B C 1
ATOM 10367 O O . GLN B 1 571 ? -19.438 -30.5 -25.25 1 95.25 571 GLN B O 1
ATOM 10372 N N . ASP B 1 572 ? -18.266 -28.672 -25.688 1 95.56 572 ASP B N 1
ATOM 10373 C CA . ASP B 1 572 ? -17.344 -29.359 -26.578 1 95.56 572 ASP B CA 1
ATOM 10374 C C . ASP B 1 572 ? -15.992 -29.609 -25.891 1 95.56 572 ASP B C 1
ATOM 10376 O O . ASP B 1 572 ? -15.195 -28.688 -25.734 1 95.56 572 ASP B O 1
ATOM 10380 N N . ASN B 1 573 ? -15.742 -30.875 -25.594 1 92.31 573 ASN B N 1
ATOM 10381 C CA . ASN B 1 573 ? -14.547 -31.266 -24.844 1 92.31 573 ASN B CA 1
ATOM 10382 C C . ASN B 1 573 ? -13.445 -31.766 -25.766 1 92.31 573 ASN B C 1
ATOM 10384 O O . ASN B 1 573 ? -13.719 -32.5 -26.719 1 92.31 573 ASN B O 1
ATOM 10388 N N . ASP B 1 574 ? -12.242 -31.406 -25.469 1 91.88 574 ASP B N 1
ATOM 10389 C CA . ASP B 1 574 ? -11.062 -31.844 -26.203 1 91.88 574 ASP B CA 1
ATOM 10390 C C . ASP B 1 574 ? -9.914 -32.156 -25.25 1 91.88 574 ASP B C 1
ATOM 10392 O O . ASP B 1 574 ? -9.281 -31.25 -24.703 1 91.88 574 ASP B O 1
ATOM 10396 N N . PHE B 1 575 ? -9.625 -33.438 -25.031 1 88.06 575 PHE B N 1
ATOM 10397 C CA . PHE B 1 575 ? -8.508 -33.875 -24.203 1 88.06 575 PHE B CA 1
ATOM 10398 C C . PHE B 1 575 ? -7.262 -34.094 -25.047 1 88.06 575 PHE B C 1
ATOM 10400 O O . PHE B 1 575 ? -7.25 -34.969 -25.953 1 88.06 575 PHE B O 1
ATOM 10407 N N . THR B 1 576 ? -6.246 -33.406 -24.734 1 86.38 576 THR B N 1
ATOM 10408 C CA . THR B 1 576 ? -4.984 -33.531 -25.453 1 86.38 576 THR B CA 1
ATOM 10409 C C . THR B 1 576 ? -3.832 -33.781 -24.484 1 86.38 576 THR B C 1
ATOM 10411 O O . THR B 1 576 ? -3.74 -33.156 -23.438 1 86.38 576 THR B O 1
ATOM 10414 N N . LEU B 1 577 ? -3.037 -34.719 -24.812 1 83.38 577 LEU B N 1
ATOM 10415 C CA . LEU B 1 577 ? -1.904 -35.062 -23.969 1 83.38 577 LEU B CA 1
ATOM 10416 C C . LEU B 1 577 ? -0.908 -33.906 -23.891 1 83.38 577 LEU B C 1
ATOM 10418 O O . LEU B 1 577 ? -0.526 -33.344 -24.922 1 83.38 577 LEU B O 1
ATOM 10422 N N . SER B 1 578 ? -0.546 -33.594 -22.75 1 80.56 578 SER B N 1
ATOM 10423 C CA . SER B 1 578 ? 0.425 -32.5 -22.547 1 80.56 578 SER B CA 1
ATOM 10424 C C . SER B 1 578 ? 1.745 -33.062 -22.016 1 80.56 578 SER B C 1
ATOM 10426 O O . SER B 1 578 ? 2.818 -32.562 -22.375 1 80.56 578 SER B O 1
ATOM 10428 N N . GLN B 1 579 ? 1.588 -33.969 -21.156 1 82.69 579 GLN B N 1
ATOM 10429 C CA . GLN B 1 579 ? 2.779 -34.562 -20.562 1 82.69 579 GLN B CA 1
ATOM 10430 C C . GLN B 1 579 ? 2.617 -36.062 -20.406 1 82.69 579 GLN B C 1
ATOM 10432 O O . GLN B 1 579 ? 1.543 -36.562 -20.031 1 82.69 579 GLN B O 1
ATOM 10437 N N . GLY B 1 580 ? 3.666 -36.75 -20.641 1 78.94 580 GLY B N 1
ATOM 10438 C CA . GLY B 1 580 ? 3.666 -38.219 -20.469 1 78.94 580 GLY B CA 1
ATOM 10439 C C . GLY B 1 580 ? 3.66 -38.969 -21.781 1 78.94 580 GLY B C 1
ATOM 10440 O O . GLY B 1 580 ? 3.926 -38.375 -22.828 1 78.94 580 GLY B O 1
ATOM 10441 N N . ASP B 1 581 ? 3.83 -40.25 -21.812 1 67.06 581 ASP B N 1
ATOM 10442 C CA . ASP B 1 581 ? 3.879 -41.062 -23.031 1 67.06 581 ASP B CA 1
ATOM 10443 C C . ASP B 1 581 ? 2.729 -42.062 -23.062 1 67.06 581 ASP B C 1
ATOM 10445 O O . ASP B 1 581 ? 2.953 -43.281 -23.047 1 67.06 581 ASP B O 1
ATOM 10449 N N . PRO B 1 582 ? 1.523 -41.438 -22.828 1 60.25 582 PRO B N 1
ATOM 10450 C CA . PRO B 1 582 ? 0.483 -42.469 -22.922 1 60.25 582 PRO B CA 1
ATOM 10451 C C . PRO B 1 582 ? 0.212 -42.906 -24.359 1 60.25 582 PRO B C 1
ATOM 10453 O O . PRO B 1 582 ? 0.554 -42.188 -25.297 1 60.25 582 PRO B O 1
ATOM 10456 N N . ASP B 1 583 ? -0.071 -44.094 -24.719 1 56.31 583 ASP B N 1
ATOM 10457 C CA . ASP B 1 583 ? -0.473 -44.531 -26.047 1 56.31 583 ASP B CA 1
ATOM 10458 C C . ASP B 1 583 ? -1.333 -43.5 -26.75 1 56.31 583 ASP B C 1
ATOM 10460 O O . ASP B 1 583 ? -2.25 -42.938 -26.141 1 56.31 583 ASP B O 1
ATOM 10464 N N . PRO B 1 584 ? -0.731 -42.781 -27.844 1 51.59 584 PRO B N 1
ATOM 10465 C CA . PRO B 1 584 ? -1.325 -41.688 -28.641 1 51.59 584 PRO B CA 1
ATOM 10466 C C . PRO B 1 584 ? -2.846 -41.781 -28.734 1 51.59 584 PRO B C 1
ATOM 10468 O O . PRO B 1 584 ? -3.521 -40.781 -28.984 1 51.59 584 PRO B O 1
ATOM 10471 N N . GLY B 1 585 ? -3.408 -42.875 -28.828 1 51.22 585 GLY B N 1
ATOM 10472 C CA . GLY B 1 585 ? -4.828 -43.031 -29.094 1 51.22 585 GLY B CA 1
ATOM 10473 C C . GLY B 1 585 ? -5.707 -42.406 -28.016 1 51.22 585 GLY B C 1
ATOM 10474 O O . GLY B 1 585 ? -6.934 -42.531 -28.062 1 51.22 585 GLY B O 1
ATOM 10475 N N . VAL B 1 586 ? -5.031 -41.531 -27.172 1 62.19 586 VAL B N 1
ATOM 10476 C CA . VAL B 1 586 ? -5.766 -41.219 -25.953 1 62.19 586 VAL B CA 1
ATOM 10477 C C . VAL B 1 586 ? -6.391 -39.844 -26.062 1 62.19 586 VAL B C 1
ATOM 10479 O O . VAL B 1 586 ? -7.242 -39.469 -25.266 1 62.19 586 VAL B O 1
ATOM 10482 N N . ASN B 1 587 ? -6.086 -39.094 -27.188 1 67.69 587 ASN B N 1
ATOM 10483 C CA . ASN B 1 587 ? -6.824 -37.844 -27.375 1 67.69 587 ASN B CA 1
ATOM 10484 C C . ASN B 1 587 ? -8.289 -38.094 -27.703 1 67.69 587 ASN B C 1
ATOM 10486 O O . ASN B 1 587 ? -8.602 -38.969 -28.531 1 67.69 587 ASN B O 1
ATOM 10490 N N . THR B 1 588 ? -9.156 -37.469 -26.922 1 80.69 588 THR B N 1
ATOM 10491 C CA . THR B 1 588 ? -10.578 -37.75 -27.062 1 80.69 588 THR B CA 1
ATOM 10492 C C . THR B 1 588 ? -11.367 -36.438 -27.172 1 80.69 588 THR B C 1
ATOM 10494 O O . THR B 1 588 ? -11.094 -35.469 -26.438 1 80.69 588 THR B O 1
ATOM 10497 N N . ARG B 1 589 ? -12.18 -36.375 -28.219 1 89.31 589 ARG B N 1
ATOM 10498 C CA . ARG B 1 589 ? -13.117 -35.25 -28.406 1 89.31 589 ARG B CA 1
ATOM 10499 C C . ARG B 1 589 ? -14.555 -35.75 -28.297 1 89.31 589 ARG B C 1
ATOM 10501 O O . ARG B 1 589 ? -14.898 -36.812 -28.828 1 89.31 589 ARG B O 1
ATOM 10508 N N . PHE B 1 590 ? -15.328 -35.062 -27.516 1 89.19 590 PHE B N 1
ATOM 10509 C CA . PHE B 1 590 ? -16.734 -35.438 -27.438 1 89.19 590 PHE B CA 1
ATOM 10510 C C . PHE B 1 590 ? -17.594 -34.188 -27.094 1 89.19 590 PHE B C 1
ATOM 10512 O O . PHE B 1 590 ? -17.094 -33.25 -26.5 1 89.19 590 PHE B O 1
ATOM 10519 N N . ARG B 1 591 ? -18.844 -34.25 -27.594 1 93.75 591 ARG B N 1
ATOM 10520 C CA . ARG B 1 591 ? -19.812 -33.188 -27.359 1 93.75 591 ARG B CA 1
ATOM 10521 C C . ARG B 1 591 ? -20.844 -33.594 -26.312 1 93.75 591 ARG B C 1
ATOM 10523 O O . ARG B 1 591 ? -21.422 -34.688 -26.422 1 93.75 591 ARG B O 1
ATOM 10530 N N . ASP B 1 592 ? -20.984 -32.844 -25.297 1 92.62 592 ASP B N 1
ATOM 10531 C CA . ASP B 1 592 ? -22.016 -33.031 -24.281 1 92.62 592 ASP B CA 1
ATOM 10532 C C . ASP B 1 592 ? -23.062 -31.938 -24.312 1 92.62 592 ASP B C 1
ATOM 10534 O O . ASP B 1 592 ? -22.766 -30.781 -24 1 92.62 592 ASP B O 1
ATOM 10538 N N . VAL B 1 593 ? -24.219 -32.25 -24.734 1 95.62 593 VAL B N 1
ATOM 10539 C CA . VAL B 1 593 ? -25.328 -31.312 -24.812 1 95.62 593 VAL B CA 1
ATOM 10540 C C . VAL B 1 593 ? -26.484 -31.797 -23.938 1 95.62 593 VAL B C 1
ATOM 10542 O O . VAL B 1 593 ? -26.844 -32.969 -23.984 1 95.62 593 VAL B O 1
ATOM 10545 N N . GLY B 1 594 ? -26.984 -30.906 -23.141 1 96.25 594 GLY B N 1
ATOM 10546 C CA . GLY B 1 594 ? -28.078 -31.344 -22.281 1 96.25 594 GLY B CA 1
ATOM 10547 C C . GLY B 1 594 ? -28.719 -30.219 -21.5 1 96.25 594 GLY B C 1
ATOM 10548 O O . GLY B 1 594 ? -28.734 -29.062 -21.953 1 96.25 594 GLY B O 1
ATOM 10549 N N . VAL B 1 595 ? -29.484 -30.688 -20.469 1 96.62 595 VAL B N 1
ATOM 10550 C CA . VAL B 1 595 ? -30.188 -29.75 -19.594 1 96.62 595 VAL B CA 1
ATOM 10551 C C . VAL B 1 595 ? -29.578 -29.812 -18.188 1 96.62 595 VAL B C 1
ATOM 10553 O O . VAL B 1 595 ? -29.016 -30.828 -17.781 1 96.62 595 VAL B O 1
ATOM 10556 N N . GLN B 1 596 ? -29.656 -28.719 -17.547 1 97.19 596 GLN B N 1
ATOM 10557 C CA . GLN B 1 596 ? -29.156 -28.672 -16.172 1 97.19 596 GLN B CA 1
ATOM 10558 C C . GLN B 1 596 ? -29.953 -27.672 -15.336 1 97.19 596 GLN B C 1
ATOM 10560 O O . GLN B 1 596 ? -30.594 -26.766 -15.875 1 97.19 596 GLN B O 1
ATOM 10565 N N . THR B 1 597 ? -29.938 -27.844 -14.047 1 97.75 597 THR B N 1
ATOM 10566 C CA . THR B 1 597 ? -30.516 -26.938 -13.07 1 97.75 597 THR B CA 1
ATOM 10567 C C . THR B 1 597 ? -29.594 -26.75 -11.875 1 97.75 597 THR B C 1
ATOM 10569 O O . THR B 1 597 ? -28.844 -27.656 -11.516 1 97.75 597 THR B O 1
ATOM 10572 N N . ARG B 1 598 ? -29.609 -25.609 -11.359 1 97.81 598 ARG B N 1
ATOM 10573 C CA . ARG B 1 598 ? -28.734 -25.281 -10.234 1 97.81 598 ARG B CA 1
ATOM 10574 C C . ARG B 1 598 ? -29.453 -24.422 -9.203 1 97.81 598 ARG B C 1
ATOM 10576 O O . ARG B 1 598 ? -30.094 -23.422 -9.562 1 97.81 598 ARG B O 1
ATOM 10583 N N . LEU B 1 599 ? -29.406 -24.828 -8.008 1 98.12 599 LEU B N 1
ATOM 10584 C CA . LEU B 1 599 ? -29.906 -24.047 -6.879 1 98.12 599 LEU B CA 1
ATOM 10585 C C . LEU B 1 599 ? -28.766 -23.625 -5.957 1 98.12 599 LEU B C 1
ATOM 10587 O O . LEU B 1 599 ? -27.984 -24.453 -5.504 1 98.12 599 LEU B O 1
ATOM 10591 N N . VAL B 1 600 ? -28.703 -22.328 -5.691 1 97.75 600 VAL B N 1
ATOM 10592 C CA . VAL B 1 600 ? -27.688 -21.812 -4.785 1 97.75 600 VAL B CA 1
ATOM 10593 C C . VAL B 1 600 ? -28.344 -21.031 -3.656 1 97.75 600 VAL B C 1
ATOM 10595 O O . VAL B 1 600 ? -29.234 -20.219 -3.896 1 97.75 600 VAL B O 1
ATOM 10598 N N . VAL B 1 601 ? -27.953 -21.312 -2.447 1 98 601 VAL B N 1
ATOM 10599 C CA . VAL B 1 601 ? -28.297 -20.531 -1.253 1 98 601 VAL B CA 1
ATOM 10600 C C . VAL B 1 601 ? -27.016 -20.078 -0.557 1 98 601 VAL B C 1
ATOM 10602 O O . VAL B 1 601 ? -26.172 -20.891 -0.183 1 98 601 VAL B O 1
ATOM 10605 N N . ASP B 1 602 ? -26.859 -18.734 -0.379 1 97.25 602 ASP B N 1
ATOM 10606 C CA . ASP B 1 602 ? -25.594 -18.188 0.101 1 97.25 602 ASP B CA 1
ATOM 10607 C C . ASP B 1 602 ? -25.812 -17.094 1.144 1 97.25 602 ASP B C 1
ATOM 10609 O O . ASP B 1 602 ? -26.219 -15.984 0.804 1 97.25 602 ASP B O 1
ATOM 10613 N N . GLN B 1 603 ? -25.484 -17.344 2.373 1 96.75 603 GLN B N 1
ATOM 10614 C CA . GLN B 1 603 ? -25.625 -16.391 3.471 1 96.75 603 GLN B CA 1
ATOM 10615 C C . GLN B 1 603 ? -24.328 -16.312 4.285 1 96.75 603 GLN B C 1
ATOM 10617 O O . GLN B 1 603 ? -24.375 -16.047 5.488 1 96.75 603 GLN B O 1
ATOM 10622 N N . PHE B 1 604 ? -23.281 -16.594 3.605 1 94.75 604 PHE B N 1
ATOM 10623 C CA . PHE B 1 604 ? -21.984 -16.453 4.258 1 94.75 604 PHE B CA 1
ATOM 10624 C C . PHE B 1 604 ? -21.594 -14.992 4.41 1 94.75 604 PHE B C 1
ATOM 10626 O O . PHE B 1 604 ? -21.891 -14.172 3.535 1 94.75 604 PHE B O 1
ATOM 10633 N N . ASP B 1 605 ? -20.891 -14.672 5.477 1 90.62 605 ASP B N 1
ATOM 10634 C CA . ASP B 1 605 ? -20.344 -13.336 5.664 1 90.62 605 ASP B CA 1
ATOM 10635 C C . ASP B 1 605 ? -19.141 -13.102 4.758 1 90.62 605 ASP B C 1
ATOM 10637 O O . ASP B 1 605 ? -18.969 -12 4.223 1 90.62 605 ASP B O 1
ATOM 10641 N N . ASN B 1 606 ? -18.328 -14.062 4.645 1 88.75 606 ASN B N 1
ATOM 10642 C CA . ASN B 1 606 ? -17.172 -14.109 3.76 1 88.75 606 ASN B CA 1
ATOM 10643 C C . ASN B 1 606 ? -17.062 -15.461 3.059 1 88.75 606 ASN B C 1
ATOM 10645 O O . ASN B 1 606 ? -16.781 -16.484 3.699 1 88.75 606 ASN B O 1
ATOM 10649 N N . PRO B 1 607 ? -17.281 -15.414 1.814 1 88.81 607 PRO B N 1
ATOM 10650 C CA . PRO B 1 607 ? -17.312 -16.719 1.141 1 88.81 607 PRO B CA 1
ATOM 10651 C C . PRO B 1 607 ? -15.945 -17.391 1.115 1 88.81 607 PRO B C 1
ATOM 10653 O O . PRO B 1 607 ? -15.867 -18.625 1.049 1 88.81 607 PRO B O 1
ATOM 10656 N N . ARG B 1 608 ? -14.852 -16.703 1.116 1 87.69 608 ARG B N 1
ATOM 10657 C CA . ARG B 1 608 ? -13.516 -17.281 0.999 1 87.69 608 ARG B CA 1
ATOM 10658 C C . ARG B 1 608 ? -12.969 -17.672 2.365 1 87.69 608 ARG B C 1
ATOM 10660 O O . ARG B 1 608 ? -12.125 -18.578 2.467 1 87.69 608 ARG B O 1
ATOM 10667 N N . TRP B 1 609 ? -13.383 -17.031 3.387 1 89.56 609 TRP B N 1
ATOM 10668 C CA . TRP B 1 609 ? -13.016 -17.328 4.766 1 89.56 609 TRP B CA 1
ATOM 10669 C C . TRP B 1 609 ? -14.172 -17.062 5.715 1 89.56 609 TRP B C 1
ATOM 10671 O O . TRP B 1 609 ? -14.102 -16.156 6.555 1 89.56 609 TRP B O 1
ATOM 10681 N N . PRO B 1 610 ? -15.125 -17.938 5.645 1 92.5 610 PRO B N 1
ATOM 10682 C CA . PRO B 1 610 ? -16.359 -17.688 6.406 1 92.5 610 PRO B CA 1
ATOM 10683 C C . PRO B 1 610 ? -16.156 -17.828 7.914 1 92.5 610 PRO B C 1
ATOM 10685 O O . PRO B 1 610 ? -15.438 -18.719 8.367 1 92.5 610 PRO B O 1
ATOM 10688 N N . ARG B 1 611 ? -16.797 -16.984 8.648 1 91.25 611 ARG B N 1
ATOM 10689 C CA . ARG B 1 611 ? -16.812 -17.062 10.109 1 91.25 611 ARG B CA 1
ATOM 10690 C C . ARG B 1 611 ? -18.234 -17.281 10.625 1 91.25 611 ARG B C 1
ATOM 10692 O O . ARG B 1 611 ? -18.438 -17.641 11.781 1 91.25 611 ARG B O 1
ATOM 10699 N N . ALA B 1 612 ? -19.203 -16.984 9.727 1 94 612 ALA B N 1
ATOM 10700 C CA . ALA B 1 612 ? -20.609 -17.188 10.062 1 94 612 ALA B CA 1
ATOM 10701 C C . ALA B 1 612 ? -21.453 -17.375 8.797 1 94 612 ALA B C 1
ATOM 10703 O O . ALA B 1 612 ? -21.141 -16.797 7.75 1 94 612 ALA B O 1
ATOM 10704 N N . GLY B 1 613 ? -22.516 -18.203 8.961 1 96.69 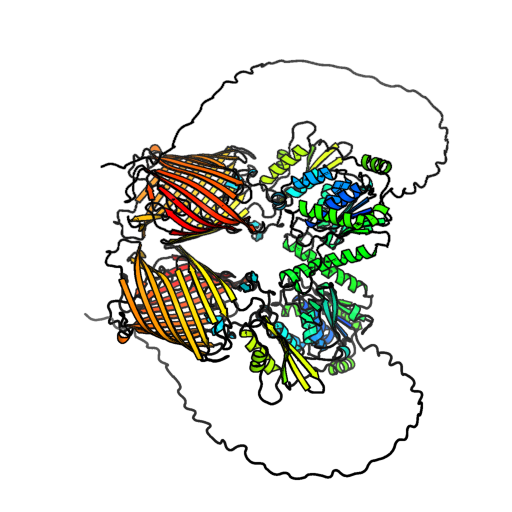613 GLY B N 1
ATOM 10705 C CA . GLY B 1 613 ? -23.484 -18.328 7.879 1 96.69 613 GLY B CA 1
ATOM 10706 C C . GLY B 1 613 ? -23.547 -19.734 7.301 1 96.69 613 GLY B C 1
ATOM 10707 O O . GLY B 1 613 ? -23.109 -20.688 7.941 1 96.69 613 GLY B O 1
ATOM 10708 N N . TYR B 1 614 ? -24.234 -19.844 6.195 1 97.38 614 TYR B N 1
ATOM 10709 C CA . TYR B 1 614 ? -24.406 -21.141 5.539 1 97.38 614 TYR B CA 1
ATOM 10710 C C . TYR B 1 614 ? -24.422 -20.984 4.023 1 97.38 614 TYR B C 1
ATOM 10712 O O . TYR B 1 614 ? -24.672 -19.891 3.508 1 97.38 614 TYR B O 1
ATOM 10720 N N . TYR B 1 615 ? -24.109 -22.016 3.365 1 96.81 615 TYR B N 1
ATOM 10721 C CA . TYR B 1 615 ? -24.016 -22.062 1.91 1 96.81 615 TYR B CA 1
ATOM 10722 C C . TYR B 1 615 ? -24.484 -23.422 1.38 1 96.81 615 TYR B C 1
ATOM 10724 O O . TYR B 1 615 ? -24.188 -24.453 1.975 1 96.81 615 TYR B O 1
ATOM 10732 N N . PHE B 1 616 ? -25.266 -23.406 0.306 1 97.56 616 PHE B N 1
ATOM 10733 C CA . PHE B 1 616 ? -25.703 -24.609 -0.384 1 97.56 616 PHE B CA 1
ATOM 10734 C C . PHE B 1 616 ? -25.641 -24.422 -1.895 1 97.56 616 PHE B C 1
ATOM 10736 O O . PHE B 1 616 ? -26.109 -23.391 -2.412 1 97.56 616 PHE B O 1
ATOM 10743 N N . ASN B 1 617 ? -25.078 -25.266 -2.557 1 97.5 617 ASN B N 1
ATOM 10744 C CA . ASN B 1 617 ? -25.078 -25.344 -4.012 1 97.5 617 ASN B CA 1
ATOM 10745 C C . ASN B 1 617 ? -25.5 -26.734 -4.5 1 97.5 617 ASN B C 1
ATOM 10747 O O . ASN B 1 617 ? -24.891 -27.734 -4.137 1 97.5 617 ASN B O 1
ATOM 10751 N N . GLY B 1 618 ? -26.531 -26.797 -5.242 1 97.31 618 GLY B N 1
ATOM 10752 C CA . GLY B 1 618 ? -27.016 -28.031 -5.828 1 97.31 618 GLY B CA 1
ATOM 10753 C C . GLY B 1 618 ? -27.203 -27.953 -7.332 1 97.31 618 GLY B C 1
ATOM 10754 O O . GLY B 1 618 ? -28.016 -27.156 -7.816 1 97.31 618 GLY B O 1
ATOM 10755 N N . LYS B 1 619 ? -26.484 -28.766 -8.055 1 97.25 619 LYS B N 1
ATOM 10756 C CA . LYS B 1 619 ? -26.578 -28.828 -9.508 1 97.25 619 LYS B CA 1
ATOM 10757 C C . LYS B 1 619 ? -26.984 -30.234 -9.977 1 97.25 619 LYS B C 1
ATOM 10759 O O . LYS B 1 619 ? -26.469 -31.234 -9.477 1 97.25 619 LYS B O 1
ATOM 10764 N N . LEU B 1 620 ? -27.953 -30.281 -10.805 1 96.69 620 LEU B N 1
ATOM 10765 C CA . LEU B 1 620 ? -28.406 -31.5 -11.461 1 96.69 620 LEU B CA 1
ATOM 10766 C C . LEU B 1 620 ? -28.438 -31.328 -12.977 1 96.69 620 LEU B C 1
ATOM 10768 O O . LEU B 1 620 ? -28.781 -30.234 -13.469 1 96.69 620 LEU B O 1
ATOM 10772 N N . GLY B 1 621 ? -28.094 -32.375 -13.711 1 95.12 621 GLY B N 1
ATOM 10773 C CA . GLY B 1 621 ? -28.203 -32.281 -15.156 1 95.12 621 GLY B CA 1
ATOM 10774 C C . GLY B 1 621 ? -28.172 -33.625 -15.844 1 95.12 621 GLY B C 1
ATOM 10775 O O . GLY B 1 621 ? -28.016 -34.656 -15.195 1 95.12 621 GLY B O 1
ATOM 10776 N N . ALA B 1 622 ? -28.438 -33.594 -17.172 1 93.62 622 ALA B N 1
ATOM 10777 C CA . ALA B 1 622 ? -28.453 -34.781 -18 1 93.62 622 ALA B CA 1
ATOM 10778 C C . ALA B 1 622 ? -28.125 -34.469 -19.453 1 93.62 622 ALA B C 1
ATOM 10780 O O . ALA B 1 622 ? -28.594 -33.469 -20 1 93.62 622 ALA B O 1
ATOM 10781 N N . GLY B 1 623 ? -27.203 -35.281 -19.891 1 92.12 623 GLY B N 1
ATOM 10782 C CA . GLY B 1 623 ? -26.984 -35.219 -21.328 1 92.12 623 GLY B CA 1
ATOM 10783 C C . GLY B 1 623 ? -28.125 -35.812 -22.141 1 92.12 623 GLY B C 1
ATOM 10784 O O . GLY B 1 623 ? -28.719 -36.812 -21.75 1 92.12 623 GLY B O 1
ATOM 10785 N N . LEU B 1 624 ? -28.438 -35.125 -23.312 1 92.5 624 LEU B N 1
ATOM 10786 C CA . LEU B 1 624 ? -29.562 -35.562 -24.125 1 92.5 624 LEU B CA 1
ATOM 10787 C C . LEU B 1 624 ? -29.125 -35.906 -25.547 1 92.5 624 LEU B C 1
ATOM 10789 O O . LEU B 1 624 ? -29 -35 -26.406 1 92.5 624 LEU B O 1
ATOM 10793 N N . PRO B 1 625 ? -29.047 -37.094 -25.812 1 90.06 625 PRO B N 1
ATOM 10794 C CA . PRO B 1 625 ? -28.656 -37.5 -27.172 1 90.06 625 PRO B CA 1
ATOM 10795 C C . PRO B 1 625 ? -29.562 -36.906 -28.25 1 90.06 625 PRO B C 1
ATOM 10797 O O . PRO B 1 625 ? -29.109 -36.625 -29.359 1 90.06 625 PRO B O 1
ATOM 10800 N N . GLY B 1 626 ? -30.812 -36.719 -27.938 1 91.12 626 GLY B N 1
ATOM 10801 C CA . GLY B 1 626 ? -31.75 -36.156 -28.891 1 91.12 626 GLY B CA 1
ATOM 10802 C C . GLY B 1 626 ? -31.344 -34.75 -29.328 1 91.12 626 GLY B C 1
ATOM 10803 O O . GLY B 1 626 ? -31.75 -34.281 -30.406 1 91.12 626 GLY B O 1
ATOM 10804 N N . LEU B 1 627 ? -30.516 -34.156 -28.516 1 93.25 627 LEU B N 1
ATOM 10805 C CA . LEU B 1 627 ? -30.062 -32.812 -28.844 1 93.25 627 LEU B CA 1
ATOM 10806 C C . LEU B 1 627 ? -28.656 -32.844 -29.422 1 93.25 627 LEU B C 1
ATOM 10808 O O . LEU B 1 627 ? -28 -31.797 -29.531 1 93.25 627 LEU B O 1
ATOM 10812 N N . GLY B 1 628 ? -28.125 -34.031 -29.672 1 90.25 628 GLY B N 1
ATOM 10813 C CA . GLY B 1 628 ? -26.828 -34.156 -30.281 1 90.25 628 GLY B CA 1
ATOM 10814 C C . GLY B 1 628 ? -25.734 -34.531 -29.297 1 90.25 628 GLY B C 1
ATOM 10815 O O . GLY B 1 628 ? -24.547 -34.469 -29.625 1 90.25 628 GLY B O 1
ATOM 10816 N N . SER B 1 629 ? -26.047 -34.875 -28.094 1 91.62 629 SER B N 1
ATOM 10817 C CA . SER B 1 629 ? -25.047 -35.219 -27.078 1 91.62 629 SER B CA 1
ATOM 10818 C C . SER B 1 629 ? -24.422 -36.594 -27.359 1 91.62 629 SER B C 1
ATOM 10820 O O . SER B 1 629 ? -25.125 -37.5 -27.766 1 91.62 629 SER B O 1
ATOM 10822 N N . GLU B 1 630 ? -23.141 -36.625 -27.188 1 88.69 630 GLU B N 1
ATOM 10823 C CA . GLU B 1 630 ? -22.438 -37.906 -27.281 1 88.69 630 GLU B CA 1
ATOM 10824 C C . GLU B 1 630 ? -22.281 -38.562 -25.922 1 88.69 630 GLU B C 1
ATOM 10826 O O . GLU B 1 630 ? -21.828 -39.719 -25.812 1 88.69 630 GLU B O 1
ATOM 10831 N N . VAL B 1 631 ? -22.578 -37.812 -24.953 1 83.75 631 VAL B N 1
ATOM 10832 C CA . VAL B 1 631 ? -22.578 -38.312 -23.578 1 83.75 631 VAL B CA 1
ATOM 10833 C C . VAL B 1 631 ? -24.016 -38.531 -23.125 1 83.75 631 VAL B C 1
ATOM 10835 O O . VAL B 1 631 ? -24.891 -37.688 -23.328 1 83.75 631 VAL B O 1
ATOM 10838 N N . ASN B 1 632 ? -24.281 -39.719 -22.656 1 84.31 632 ASN B N 1
ATOM 10839 C CA . ASN B 1 632 ? -25.594 -40.062 -22.125 1 84.31 632 ASN B CA 1
ATOM 10840 C C . ASN B 1 632 ? -25.531 -40.406 -20.641 1 84.31 632 ASN B C 1
ATOM 10842 O O . ASN B 1 632 ? -25.531 -41.594 -20.281 1 84.31 632 ASN B O 1
ATOM 10846 N N . GLN B 1 633 ? -25.5 -39.344 -19.891 1 83.31 633 GLN B N 1
ATOM 10847 C CA . GLN B 1 633 ? -25.391 -39.562 -18.453 1 83.31 633 GLN B CA 1
ATOM 10848 C C . GLN B 1 633 ? -26.062 -38.406 -17.688 1 83.31 633 GLN B C 1
ATOM 10850 O O . GLN B 1 633 ? -26.344 -37.344 -18.266 1 83.31 633 GLN B O 1
ATOM 10855 N N . LYS B 1 634 ? -26.438 -38.75 -16.484 1 91.56 634 LYS B N 1
ATOM 10856 C CA . LYS B 1 634 ? -26.922 -37.75 -15.516 1 91.56 634 LYS B CA 1
ATOM 10857 C C . LYS B 1 634 ? -25.828 -37.438 -14.484 1 91.56 634 LYS B C 1
ATOM 10859 O O . LYS B 1 634 ? -25 -38.281 -14.156 1 91.56 634 LYS B O 1
ATOM 10864 N N . PHE B 1 635 ? -25.812 -36.156 -14.117 1 92.12 635 PHE B N 1
ATOM 10865 C CA . PHE B 1 635 ? -24.797 -35.812 -13.133 1 92.12 635 PHE B CA 1
ATOM 10866 C C . PHE B 1 635 ? -25.391 -34.969 -12.016 1 92.12 635 PHE B C 1
ATOM 10868 O O . PHE B 1 635 ? -26.453 -34.375 -12.188 1 92.12 635 PHE B O 1
ATOM 10875 N N . TYR B 1 636 ? -24.766 -35 -10.867 1 94.88 636 TYR B N 1
ATOM 10876 C CA . TYR B 1 636 ? -25.141 -34.156 -9.734 1 94.88 636 TYR B CA 1
ATOM 10877 C C . TYR B 1 636 ? -23.906 -33.594 -9.055 1 94.88 636 TYR B C 1
ATOM 10879 O O . TYR B 1 636 ? -22.828 -34.188 -9.102 1 94.88 636 TYR B O 1
ATOM 10887 N N . ASP B 1 637 ? -24.016 -32.438 -8.492 1 96.62 637 ASP B N 1
ATOM 10888 C CA . ASP B 1 637 ? -22.984 -31.734 -7.73 1 96.62 637 ASP B CA 1
ATOM 10889 C C . ASP B 1 637 ? -23.594 -30.984 -6.551 1 96.62 637 ASP B C 1
ATOM 10891 O O . ASP B 1 637 ? -24.203 -29.922 -6.727 1 96.62 637 ASP B O 1
ATOM 10895 N N . PHE B 1 638 ? -23.453 -31.531 -5.387 1 97.44 638 PHE B N 1
ATOM 10896 C CA . PHE B 1 638 ? -24.016 -30.953 -4.18 1 97.44 638 PHE B CA 1
ATOM 10897 C C . PHE B 1 638 ? -22.922 -30.516 -3.217 1 97.44 638 PHE B C 1
ATOM 10899 O O . PHE B 1 638 ? -21.969 -31.25 -2.971 1 97.44 638 PHE B O 1
ATOM 10906 N N . THR B 1 639 ? -23 -29.328 -2.715 1 97.31 639 THR B N 1
ATOM 10907 C CA . THR B 1 639 ? -22.125 -28.812 -1.674 1 97.31 639 THR B CA 1
ATOM 10908 C C . THR B 1 639 ? -22.922 -28.109 -0.584 1 97.31 639 THR B C 1
ATOM 10910 O O . THR B 1 639 ? -23.766 -27.266 -0.879 1 97.31 639 THR B O 1
ATOM 10913 N N . GLY B 1 640 ? -22.734 -28.469 0.625 1 97.5 640 GLY B N 1
ATOM 10914 C CA . GLY B 1 640 ? -23.297 -27.812 1.794 1 97.5 640 GLY B CA 1
ATOM 10915 C C . GLY B 1 640 ? -22.25 -27.391 2.803 1 97.5 640 GLY B C 1
ATOM 10916 O O . GLY B 1 640 ? -21.328 -28.156 3.105 1 97.5 640 GLY B O 1
ATOM 10917 N N . GLU B 1 641 ? -22.359 -26.156 3.275 1 97.44 641 GLU B N 1
ATOM 10918 C CA . GLU B 1 641 ? -21.391 -25.672 4.25 1 97.44 641 GLU B CA 1
ATOM 10919 C C . GLU B 1 641 ? -22.078 -24.859 5.352 1 97.44 641 GLU B C 1
ATOM 10921 O O . GLU B 1 641 ? -23.062 -24.172 5.102 1 97.44 641 GLU B O 1
ATOM 10926 N N . LEU B 1 642 ? -21.516 -24.953 6.539 1 97.69 642 LEU B N 1
ATOM 10927 C CA . LEU B 1 642 ? -21.953 -24.203 7.715 1 97.69 642 LEU B CA 1
ATOM 10928 C C . LEU B 1 642 ? -20.75 -23.688 8.5 1 97.69 642 LEU B C 1
ATOM 10930 O O . LEU B 1 642 ? -19.766 -24.406 8.672 1 97.69 642 LEU B O 1
ATOM 10934 N N . ALA B 1 643 ? -20.797 -22.406 8.906 1 97.12 643 ALA B N 1
ATOM 10935 C CA . ALA B 1 643 ? -19.75 -21.844 9.734 1 97.12 643 ALA B CA 1
ATOM 10936 C C . ALA B 1 643 ? -20.328 -21.047 10.906 1 97.12 643 ALA B C 1
ATOM 10938 O O . ALA B 1 643 ? -21.344 -20.359 10.758 1 97.12 643 ALA B O 1
ATOM 10939 N N . HIS B 1 644 ? -19.688 -21.172 12.008 1 97 644 HIS B N 1
ATOM 10940 C CA . HIS B 1 644 ? -20.094 -20.438 13.203 1 97 644 HIS B CA 1
ATOM 10941 C C . HIS B 1 644 ? -18.891 -20.125 14.086 1 97 644 HIS B C 1
ATOM 10943 O O . HIS B 1 644 ? -18 -20.969 14.258 1 97 644 HIS B O 1
ATOM 10949 N N . THR B 1 645 ? -18.859 -18.953 14.594 1 93.75 645 THR B N 1
ATOM 10950 C CA . THR B 1 645 ? -17.766 -18.531 15.461 1 93.75 645 THR B CA 1
ATOM 10951 C C . THR B 1 645 ? -18.25 -18.406 16.906 1 93.75 645 THR B C 1
ATOM 10953 O O . THR B 1 645 ? -19.297 -17.812 17.172 1 93.75 645 THR B O 1
ATOM 10956 N N . TYR B 1 646 ? -17.547 -19 17.781 1 92.94 646 TYR B N 1
ATOM 10957 C CA . TYR B 1 646 ? -17.719 -18.844 19.234 1 92.94 646 TYR B CA 1
ATOM 10958 C C . TYR B 1 646 ? -16.469 -18.219 19.859 1 92.94 646 TYR B C 1
ATOM 10960 O O . TYR B 1 646 ? -15.453 -18.891 20.047 1 92.94 646 TYR B O 1
ATOM 10968 N N . GLY B 1 647 ? -16.594 -17 20.266 1 86 647 GLY B N 1
ATOM 10969 C CA . GLY B 1 647 ? -15.406 -16.297 20.719 1 86 647 GLY B CA 1
ATOM 10970 C C . GLY B 1 647 ? -14.383 -16.094 19.609 1 86 647 GLY B C 1
ATOM 10971 O O . GLY B 1 647 ? -14.695 -15.516 18.562 1 86 647 GLY B O 1
ATOM 10972 N N . ASP B 1 648 ? -13.203 -16.719 19.812 1 88.44 648 ASP B N 1
ATOM 10973 C CA . ASP B 1 648 ? -12.156 -16.578 18.812 1 88.44 648 ASP B CA 1
ATOM 10974 C C . ASP B 1 648 ? -12 -17.844 17.984 1 88.44 648 ASP B C 1
ATOM 10976 O O . ASP B 1 648 ? -11.125 -17.938 17.125 1 88.44 648 ASP B O 1
ATOM 10980 N N . PHE B 1 649 ? -12.93 -18.797 18.219 1 94.19 649 PHE B N 1
ATOM 10981 C CA . PHE B 1 649 ? -12.867 -20.062 17.5 1 94.19 649 PHE B CA 1
ATOM 10982 C C . PHE B 1 649 ? -13.992 -20.156 16.484 1 94.19 649 PHE B C 1
ATOM 10984 O O . PHE B 1 649 ? -15.141 -19.828 16.781 1 94.19 649 PHE B O 1
ATOM 10991 N N . THR B 1 650 ? -13.648 -20.562 15.336 1 96.19 650 THR B N 1
ATOM 10992 C CA . THR B 1 650 ? -14.641 -20.766 14.281 1 96.19 650 THR B CA 1
ATOM 10993 C C . THR B 1 650 ? -14.672 -22.234 13.852 1 96.19 650 THR B C 1
ATOM 10995 O O . THR B 1 650 ? -13.625 -22.859 13.656 1 96.19 650 THR B O 1
ATOM 10998 N N . ALA B 1 651 ? -15.82 -22.75 13.742 1 97.81 651 ALA B N 1
ATOM 10999 C CA . ALA B 1 651 ? -16.031 -24.094 13.203 1 97.81 651 ALA B CA 1
ATOM 11000 C C . ALA B 1 651 ? -16.719 -24.031 11.844 1 97.81 651 ALA B C 1
ATOM 11002 O O . ALA B 1 651 ? -17.703 -23.328 11.672 1 97.81 651 ALA B O 1
ATOM 11003 N N . ARG B 1 652 ? -16.172 -24.719 10.922 1 97.12 652 ARG B N 1
ATOM 11004 C CA . ARG B 1 652 ? -16.719 -24.781 9.562 1 97.12 652 ARG B CA 1
ATOM 11005 C C . ARG B 1 652 ? -16.906 -26.219 9.117 1 97.12 652 ARG B C 1
ATOM 11007 O O . ARG B 1 652 ? -15.961 -27.016 9.109 1 97.12 652 ARG B O 1
ATOM 11014 N N . PHE B 1 653 ? -18.109 -26.562 8.758 1 97.94 653 PHE B N 1
ATOM 11015 C CA . PHE B 1 653 ? -18.438 -27.891 8.273 1 97.94 653 PHE B CA 1
ATOM 11016 C C . PHE B 1 653 ? -18.781 -27.859 6.793 1 97.94 653 PHE B C 1
ATOM 11018 O O . PHE B 1 653 ? -19.531 -27 6.34 1 97.94 653 PHE B O 1
ATOM 11025 N N . THR B 1 654 ? -18.203 -28.75 6.062 1 97.56 654 THR B N 1
ATOM 11026 C CA . THR B 1 654 ? -18.453 -28.844 4.629 1 97.56 654 THR B CA 1
ATOM 11027 C C . THR B 1 654 ? -18.828 -30.281 4.238 1 97.56 654 THR B C 1
ATOM 11029 O O . THR B 1 654 ? -18.188 -31.234 4.691 1 97.56 654 THR B O 1
ATOM 11032 N N . ALA B 1 655 ? -19.828 -30.422 3.438 1 97.94 655 ALA B N 1
ATOM 11033 C CA . ALA B 1 655 ? -20.203 -31.688 2.816 1 97.94 655 ALA B CA 1
ATOM 11034 C C . ALA B 1 655 ? -20.359 -31.531 1.304 1 97.94 655 ALA B C 1
ATOM 11036 O O . ALA B 1 655 ? -21.047 -30.641 0.83 1 97.94 655 ALA B O 1
ATOM 11037 N N . LYS B 1 656 ? -19.672 -32.344 0.622 1 97.69 656 LYS B N 1
ATOM 11038 C CA . LYS B 1 656 ? -19.734 -32.344 -0.837 1 97.69 656 LYS B CA 1
ATOM 11039 C C . LYS B 1 656 ? -20.047 -33.719 -1.39 1 97.69 656 LYS B C 1
ATOM 11041 O O . LYS B 1 656 ? -19.625 -34.75 -0.833 1 97.69 656 LYS B O 1
ATOM 11046 N N . ALA B 1 657 ? -20.797 -33.781 -2.439 1 96.5 657 ALA B N 1
ATOM 11047 C CA . ALA B 1 657 ? -21.078 -35 -3.193 1 96.5 657 ALA B CA 1
ATOM 11048 C C . ALA B 1 657 ? -21.266 -34.688 -4.676 1 96.5 657 ALA B C 1
ATOM 11050 O O . ALA B 1 657 ? -22.062 -33.844 -5.047 1 96.5 657 ALA B O 1
ATOM 11051 N N . LYS B 1 658 ? -20.5 -35.344 -5.477 1 95.12 658 LYS B N 1
ATOM 11052 C CA . LYS B 1 658 ? -20.609 -35.188 -6.922 1 95.12 658 LYS B CA 1
ATOM 11053 C C . LYS B 1 658 ? -20.5 -36.531 -7.633 1 95.12 658 LYS B C 1
ATOM 11055 O O . LYS B 1 658 ? -19.828 -37.438 -7.156 1 95.12 658 LYS B O 1
ATOM 11060 N N . GLY B 1 659 ? -21.25 -36.594 -8.781 1 91.75 659 GLY B N 1
ATOM 11061 C CA . GLY B 1 659 ? -21.172 -37.875 -9.461 1 91.75 659 GLY B CA 1
ATOM 11062 C C . GLY B 1 659 ? -21.891 -37.906 -10.797 1 91.75 659 GLY B C 1
ATOM 11063 O O . GLY B 1 659 ? -22.641 -36.969 -11.109 1 91.75 659 GLY B O 1
ATOM 11064 N N . ASN B 1 660 ? -21.469 -38.812 -11.531 1 89.38 660 ASN B N 1
ATOM 11065 C CA . ASN B 1 660 ? -22.172 -39.219 -12.742 1 89.38 660 ASN B CA 1
ATOM 11066 C C . ASN B 1 660 ? -22.938 -40.5 -12.539 1 89.38 660 ASN B C 1
ATOM 11068 O O . ASN B 1 660 ? -22.391 -41.5 -12.047 1 89.38 660 ASN B O 1
ATOM 11072 N N . ILE B 1 661 ? -24.203 -40.469 -12.891 1 84.44 661 ILE B N 1
ATOM 11073 C CA . ILE B 1 661 ? -25.031 -41.656 -12.719 1 84.44 661 ILE B CA 1
ATOM 11074 C C . ILE B 1 661 ? -25.641 -42.062 -14.055 1 84.44 661 ILE B C 1
ATOM 11076 O O . ILE B 1 661 ? -25.766 -41.25 -14.961 1 84.44 661 ILE B O 1
ATOM 11080 N N . ASP B 1 662 ? -25.969 -43.375 -14.164 1 74.81 662 ASP B N 1
ATOM 11081 C CA . ASP B 1 662 ? -26.594 -43.938 -15.352 1 74.81 662 ASP B CA 1
ATOM 11082 C C . ASP B 1 662 ? -25.734 -43.719 -16.594 1 74.81 662 ASP B C 1
ATOM 11084 O O . ASP B 1 662 ? -26.203 -43.188 -17.609 1 74.81 662 ASP B O 1
ATOM 11088 N N . VAL B 1 663 ? -24.5 -44.062 -16.438 1 67.81 663 VAL B N 1
ATOM 11089 C CA . VAL B 1 663 ? -23.531 -43.844 -17.516 1 67.81 663 VAL B CA 1
ATOM 11090 C C . VAL B 1 663 ? -23.766 -44.875 -18.625 1 67.81 663 VAL B C 1
ATOM 11092 O O . VAL B 1 663 ? -23.594 -46.062 -18.422 1 67.81 663 VAL B O 1
ATOM 11095 N N . ARG B 1 664 ? -24.297 -44.531 -19.703 1 68.81 664 ARG B N 1
ATOM 11096 C CA . ARG B 1 664 ? -24.609 -45.406 -20.812 1 68.81 664 ARG B CA 1
ATOM 11097 C C . ARG B 1 664 ? -23.609 -45.219 -21.953 1 68.81 664 ARG B C 1
ATOM 11099 O O . ARG B 1 664 ? -23.797 -45.781 -23.031 1 68.81 664 ARG B O 1
ATOM 11106 N N . SER B 1 665 ? -22.766 -44.219 -21.781 1 67.5 665 SER B N 1
ATOM 11107 C CA . SER B 1 665 ? -21.75 -44 -22.797 1 67.5 665 SER B CA 1
ATOM 11108 C C . SER B 1 665 ? -20.344 -44.25 -22.234 1 67.5 665 SER B C 1
ATOM 11110 O O . SER B 1 665 ? -20.156 -44.219 -21.016 1 67.5 665 SER B O 1
ATOM 11112 N N . ASP B 1 666 ? -19.484 -44.594 -23.141 1 63.88 666 ASP B N 1
ATOM 11113 C CA . ASP B 1 666 ? -18.094 -44.875 -22.766 1 63.88 666 ASP B CA 1
ATOM 11114 C C . ASP B 1 666 ? -17.297 -43.594 -22.547 1 63.88 666 ASP B C 1
ATOM 11116 O O . ASP B 1 666 ? -16.156 -43.625 -22.094 1 63.88 666 ASP B O 1
ATOM 11120 N N . THR B 1 667 ? -18.031 -42.562 -22.797 1 71.5 667 THR B N 1
ATOM 11121 C CA . THR B 1 667 ? -17.297 -41.312 -22.703 1 71.5 667 THR B CA 1
ATOM 11122 C C . THR B 1 667 ? -17.781 -40.5 -21.5 1 71.5 667 THR B C 1
ATOM 11124 O O . THR B 1 667 ? -18.969 -40.219 -21.359 1 71.5 667 THR B O 1
ATOM 11127 N N . PHE B 1 668 ? -17.016 -40.375 -20.547 1 66.75 668 PHE B N 1
ATOM 11128 C CA . PHE B 1 668 ? -17.328 -39.438 -19.453 1 66.75 668 PHE B CA 1
ATOM 11129 C C . PHE B 1 668 ? -16.047 -38.906 -18.812 1 66.75 668 PHE B C 1
ATOM 11131 O O . PHE B 1 668 ? -14.969 -39.469 -19.016 1 66.75 668 PHE B O 1
ATOM 11138 N N . VAL B 1 669 ? -16.172 -37.812 -18.109 1 76.06 669 VAL B N 1
ATOM 11139 C CA . VAL B 1 669 ? -15.078 -37.25 -17.344 1 76.06 669 VAL B CA 1
ATOM 11140 C C . VAL B 1 669 ? -15.203 -37.656 -15.875 1 76.06 669 VAL B C 1
ATOM 11142 O O . VAL B 1 669 ? -16.203 -37.344 -15.227 1 76.06 669 VAL B O 1
ATOM 11145 N N . PRO B 1 670 ? -14.25 -38.312 -15.398 1 83.81 670 PRO B N 1
ATOM 11146 C CA . PRO B 1 670 ? -14.344 -38.719 -14 1 83.81 670 PRO B CA 1
ATOM 11147 C C . PRO B 1 670 ? -14.312 -37.562 -13.023 1 83.81 670 PRO B C 1
ATOM 11149 O O . PRO B 1 670 ? -13.82 -36.469 -13.367 1 83.81 670 PRO B O 1
ATOM 11152 N N . GLN B 1 671 ? -14.922 -37.812 -11.867 1 88.88 671 GLN B N 1
ATOM 11153 C CA . GLN B 1 671 ? -14.828 -36.844 -10.773 1 88.88 671 GLN B CA 1
ATOM 11154 C C . GLN B 1 671 ? -13.516 -37.031 -10.016 1 88.88 671 GLN B C 1
ATOM 11156 O O . GLN B 1 671 ? -12.922 -38.094 -10.008 1 88.88 671 GLN B O 1
ATOM 11161 N N . GLN B 1 672 ? -13.109 -35.906 -9.438 1 89.69 672 GLN B N 1
ATOM 11162 C CA . GLN B 1 672 ? -11.797 -35.906 -8.812 1 89.69 672 GLN B CA 1
ATOM 11163 C C . GLN B 1 672 ? -11.891 -35.594 -7.32 1 89.69 672 GLN B C 1
ATOM 11165 O O . GLN B 1 672 ? -12.758 -34.812 -6.898 1 89.69 672 GLN B O 1
ATOM 11170 N N . LEU B 1 673 ? -11.062 -36.219 -6.559 1 89.75 673 LEU B N 1
ATOM 11171 C CA . LEU B 1 673 ? -10.844 -35.906 -5.148 1 89.75 673 LEU B CA 1
ATOM 11172 C C . LEU B 1 673 ? -9.352 -35.844 -4.832 1 89.75 673 LEU B C 1
ATOM 11174 O O . LEU B 1 673 ? -8.555 -36.531 -5.473 1 89.75 673 LEU B O 1
ATOM 11178 N N . GLY B 1 674 ? -8.977 -35.031 -3.945 1 90.44 674 GLY B N 1
ATOM 11179 C CA . GLY B 1 674 ? -7.586 -34.875 -3.555 1 90.44 674 GLY B CA 1
ATOM 11180 C C . GLY B 1 674 ? -7.16 -33.406 -3.51 1 90.44 674 GLY B C 1
ATOM 11181 O O . GLY B 1 674 ? -7.703 -32.562 -4.242 1 90.44 674 GLY B O 1
ATOM 11182 N N . GLY B 1 675 ? -6.176 -33.156 -2.699 1 90.75 675 GLY B N 1
ATOM 11183 C CA . GLY B 1 675 ? -5.715 -31.797 -2.516 1 90.75 675 GLY B CA 1
ATOM 11184 C C . GLY B 1 675 ? -5.953 -31.266 -1.113 1 90.75 675 GLY B C 1
ATOM 11185 O O . GLY B 1 675 ? -6.684 -31.875 -0.331 1 90.75 675 GLY B O 1
ATOM 11186 N N . PHE B 1 676 ? -5.496 -30.109 -0.881 1 92.06 676 PHE B N 1
ATOM 11187 C CA . PHE B 1 676 ? -5.625 -29.5 0.44 1 92.06 676 PHE B CA 1
ATOM 11188 C C . PHE B 1 676 ? -7.082 -29.203 0.757 1 92.06 676 PHE B C 1
ATOM 11190 O O . PHE B 1 676 ? -7.777 -28.562 -0.037 1 92.06 676 PHE B O 1
ATOM 11197 N N . LEU B 1 677 ? -7.574 -29.719 1.907 1 94.44 677 LEU B N 1
ATOM 11198 C CA . LEU B 1 677 ? -8.93 -29.531 2.412 1 94.44 677 LEU B CA 1
ATOM 11199 C C . LEU B 1 677 ? -9.953 -30.156 1.465 1 94.44 677 LEU B C 1
ATOM 11201 O O . LEU B 1 677 ? -11.133 -29.781 1.494 1 94.44 677 LEU B O 1
ATOM 11205 N N . ASN B 1 678 ? -9.531 -30.891 0.605 1 95 678 ASN B N 1
ATOM 11206 C CA . ASN B 1 678 ? -10.281 -31.734 -0.323 1 95 678 ASN B CA 1
ATOM 11207 C C . ASN B 1 678 ? -9.758 -33.156 -0.323 1 95 678 ASN B C 1
ATOM 11209 O O . ASN B 1 678 ? -9.492 -33.75 -1.385 1 95 678 ASN B O 1
ATOM 11213 N N . LEU B 1 679 ? -9.594 -33.625 0.791 1 94.06 679 LEU B N 1
ATOM 11214 C CA . LEU B 1 679 ? -8.961 -34.875 1.141 1 94.06 679 LEU B CA 1
ATOM 11215 C C . LEU B 1 679 ? -7.441 -34.75 1.141 1 94.06 679 LEU B C 1
ATOM 11217 O O . LEU B 1 679 ? -6.758 -35.344 0.314 1 94.06 679 LEU B O 1
ATOM 11221 N N . THR B 1 680 ? -7.027 -34.031 2.172 1 94.62 680 THR B N 1
ATOM 11222 C CA . THR B 1 680 ? -5.617 -33.688 2.354 1 94.62 680 THR B CA 1
ATOM 11223 C C . THR B 1 680 ? -4.781 -34.969 2.453 1 94.62 680 THR B C 1
ATOM 11225 O O . THR B 1 680 ? -5.242 -35.969 2.992 1 94.62 680 THR B O 1
ATOM 11228 N N . GLY B 1 681 ? -3.512 -34.906 1.945 1 93.12 681 GLY B N 1
ATOM 11229 C CA . GLY B 1 681 ? -2.652 -36.062 1.899 1 93.12 681 GLY B CA 1
ATOM 11230 C C . GLY B 1 681 ? -2.51 -36.656 0.505 1 93.12 681 GLY B C 1
ATOM 11231 O O . GLY B 1 681 ? -1.582 -37.406 0.237 1 93.12 681 GLY B O 1
ATOM 11232 N N . TYR B 1 682 ? -3.527 -36.406 -0.293 1 89.62 682 TYR B N 1
ATOM 11233 C CA . TYR B 1 682 ? -3.447 -36.719 -1.716 1 89.62 682 TYR B CA 1
ATOM 11234 C C . TYR B 1 682 ? -3.209 -35.469 -2.539 1 89.62 682 TYR B C 1
ATOM 11236 O O . TYR B 1 682 ? -3.512 -34.344 -2.092 1 89.62 682 TYR B O 1
ATOM 11244 N N . GLN B 1 683 ? -2.652 -35.625 -3.699 1 88.62 683 GLN B N 1
ATOM 11245 C CA . GLN B 1 683 ? -2.443 -34.5 -4.594 1 88.62 683 GLN B CA 1
ATOM 11246 C C . GLN B 1 683 ? -3.754 -34.062 -5.242 1 88.62 683 GLN B C 1
ATOM 11248 O O . GLN B 1 683 ? -4.734 -34.812 -5.234 1 88.62 683 GLN B O 1
ATOM 11253 N N . SER B 1 684 ? -3.76 -32.938 -5.723 1 86.88 684 SER B N 1
ATOM 11254 C CA . SER B 1 684 ? -4.973 -32.406 -6.34 1 86.88 684 SER B CA 1
ATOM 11255 C C . SER B 1 684 ? -5.43 -33.281 -7.5 1 86.88 684 SER B C 1
ATOM 11257 O O . SER B 1 684 ? -4.676 -33.5 -8.453 1 86.88 684 SER B O 1
ATOM 11259 N N . GLY B 1 685 ? -6.621 -33.844 -7.371 1 87 685 GLY B N 1
ATOM 11260 C CA . GLY B 1 685 ? -7.223 -34.656 -8.43 1 87 685 GLY B CA 1
ATOM 11261 C C . GLY B 1 685 ? -6.629 -36.031 -8.547 1 87 685 GLY B C 1
ATOM 11262 O O . GLY B 1 685 ? -6.75 -36.688 -9.586 1 87 685 GLY B O 1
ATOM 11263 N N . GLU B 1 686 ? -5.992 -36.469 -7.582 1 87.62 686 GLU B N 1
ATOM 11264 C CA . GLU B 1 686 ? -5.305 -37.781 -7.66 1 87.62 686 GLU B CA 1
ATOM 11265 C C . GLU B 1 686 ? -6.301 -38.938 -7.73 1 87.62 686 GLU B C 1
ATOM 11267 O O . GLU B 1 686 ? -6.059 -39.906 -8.422 1 87.62 686 GLU B O 1
ATOM 11272 N N . LEU B 1 687 ? -7.383 -38.75 -6.973 1 88.94 687 LEU B N 1
ATOM 11273 C CA . LEU B 1 687 ? -8.367 -39.844 -6.93 1 88.94 687 LEU B CA 1
ATOM 11274 C C . LEU B 1 687 ? -9.492 -39.594 -7.926 1 88.94 687 LEU B C 1
ATOM 11276 O O . LEU B 1 687 ? -10.102 -38.531 -7.926 1 88.94 687 LEU B O 1
ATOM 11280 N N . LEU B 1 688 ? -9.727 -40.594 -8.742 1 88.44 688 LEU B N 1
ATOM 11281 C CA . LEU B 1 688 ? -10.719 -40.469 -9.805 1 88.44 688 LEU B CA 1
ATOM 11282 C C . LEU B 1 688 ? -11.805 -41.531 -9.648 1 88.44 688 LEU B C 1
ATOM 11284 O O . LEU B 1 688 ? -11.5 -42.719 -9.414 1 88.44 688 LEU B O 1
ATOM 11288 N N . ALA B 1 689 ? -13.023 -41.094 -9.703 1 87.81 689 ALA B N 1
ATOM 11289 C CA . ALA B 1 689 ? -14.172 -42 -9.68 1 87.81 689 ALA B CA 1
ATOM 11290 C C . ALA B 1 689 ? -15.375 -41.375 -10.367 1 87.81 689 ALA B C 1
ATOM 11292 O O . ALA B 1 689 ? -15.352 -40.188 -10.727 1 87.81 689 ALA B O 1
ATOM 11293 N N . SER B 1 690 ? -16.344 -42.188 -10.641 1 87.38 690 SER B N 1
ATOM 11294 C CA . SER B 1 690 ? -17.578 -41.625 -11.219 1 87.38 690 SER B CA 1
ATOM 11295 C C . SER B 1 690 ? -18.344 -40.812 -10.195 1 87.38 690 SER B C 1
ATOM 11297 O O . SER B 1 690 ? -19.062 -39.875 -10.562 1 87.38 690 SER B O 1
ATOM 11299 N N . GLU B 1 691 ? -18.203 -41.25 -8.922 1 90.94 691 GLU B N 1
ATOM 11300 C CA . GLU B 1 691 ? -18.828 -40.5 -7.828 1 90.94 691 GLU B CA 1
ATOM 11301 C C . GLU B 1 691 ? -17.875 -40.312 -6.66 1 90.94 691 GLU B C 1
ATOM 11303 O O . GLU B 1 691 ? -17.109 -41.219 -6.312 1 90.94 691 GLU B O 1
ATOM 11308 N N . VAL B 1 692 ? -17.922 -39.188 -6.133 1 93.06 692 VAL B N 1
ATOM 11309 C CA . VAL B 1 692 ? -17.062 -38.875 -4.992 1 93.06 692 VAL B CA 1
ATOM 11310 C C . VAL B 1 692 ? -17.844 -38.062 -3.951 1 93.06 692 VAL B C 1
ATOM 11312 O O . VAL B 1 692 ? -18.812 -37.375 -4.285 1 93.06 692 VAL B O 1
ATOM 11315 N N . ALA B 1 693 ? -17.453 -38.156 -2.707 1 95.56 693 ALA B N 1
ATOM 11316 C CA . ALA B 1 693 ? -18.031 -37.406 -1.614 1 95.56 693 ALA B CA 1
ATOM 11317 C C . ALA B 1 693 ? -16.953 -36.969 -0.608 1 95.56 693 ALA B C 1
ATOM 11319 O O . ALA B 1 693 ? -15.938 -37.656 -0.466 1 95.56 693 ALA B O 1
ATOM 11320 N N . LEU B 1 694 ? -17.141 -35.875 0.046 1 96.88 694 LEU B N 1
ATOM 11321 C CA . LEU B 1 694 ? -16.203 -35.375 1.045 1 96.88 694 LEU B CA 1
ATOM 11322 C C . LEU B 1 694 ? -16.953 -34.75 2.217 1 96.88 694 LEU B C 1
ATOM 11324 O O . LEU B 1 694 ? -17.922 -34.031 2.016 1 96.88 694 LEU B O 1
ATOM 11328 N N . ALA B 1 695 ? -16.625 -35.094 3.406 1 97.88 695 ALA B N 1
ATOM 11329 C CA . ALA B 1 695 ? -17.016 -34.406 4.637 1 97.88 695 ALA B CA 1
ATOM 11330 C C . ALA B 1 695 ? -15.805 -33.812 5.336 1 97.88 695 ALA B C 1
ATOM 11332 O O . ALA B 1 695 ? -14.781 -34.469 5.516 1 97.88 695 ALA B O 1
ATOM 11333 N N . ARG B 1 696 ? -15.891 -32.531 5.695 1 97.94 696 ARG B N 1
ATOM 11334 C CA . ARG B 1 696 ? -14.75 -31.859 6.301 1 97.94 696 ARG B CA 1
ATOM 11335 C C . ARG B 1 696 ? -15.188 -30.984 7.473 1 97.94 696 ARG B C 1
ATOM 11337 O O . ARG B 1 696 ? -16.188 -30.281 7.379 1 97.94 696 ARG B O 1
ATOM 11344 N N . LEU B 1 697 ? -14.484 -31.109 8.516 1 98.06 697 LEU B N 1
ATOM 11345 C CA . LEU B 1 697 ? -14.617 -30.203 9.656 1 98.06 697 LEU B CA 1
ATOM 11346 C C . LEU B 1 697 ? -13.336 -29.406 9.867 1 98.06 697 LEU B C 1
ATOM 11348 O O . LEU B 1 697 ? -12.258 -29.969 10.023 1 98.06 697 LEU B O 1
ATOM 11352 N N . MET B 1 698 ? -13.477 -28.141 9.805 1 97.44 698 MET B N 1
ATOM 11353 C CA . MET B 1 698 ? -12.359 -27.25 10.125 1 97.44 698 MET B CA 1
ATOM 11354 C C . MET B 1 698 ? -12.633 -26.5 11.422 1 97.44 698 MET B C 1
ATOM 11356 O O . MET B 1 698 ? -13.75 -26.031 11.656 1 97.44 698 MET B O 1
ATOM 11360 N N . VAL B 1 699 ? -11.609 -26.391 12.195 1 97.81 699 VAL B N 1
ATOM 11361 C CA . VAL B 1 699 ? -11.648 -25.531 13.383 1 97.81 699 VAL B CA 1
ATOM 11362 C C . VAL B 1 699 ? -10.43 -24.609 13.398 1 97.81 699 VAL B C 1
ATOM 11364 O O . VAL B 1 699 ? -9.289 -25.078 13.328 1 97.81 699 VAL B O 1
ATOM 11367 N N . TYR B 1 700 ? -10.695 -23.344 13.461 1 95.81 700 TYR B N 1
ATOM 11368 C CA . TYR B 1 700 ? -9.547 -22.438 13.438 1 95.81 700 TYR B CA 1
ATOM 11369 C C . TYR B 1 700 ? -9.719 -21.312 14.453 1 95.81 700 TYR B C 1
ATOM 11371 O O . TYR B 1 700 ? -10.844 -20.859 14.703 1 95.81 700 TYR B O 1
ATOM 11379 N N . TRP B 1 701 ? -8.625 -20.938 15 1 95.81 701 TRP B N 1
ATOM 11380 C CA . TRP B 1 701 ? -8.516 -19.938 16.047 1 95.81 701 TRP B CA 1
ATOM 11381 C C . TRP B 1 701 ? -7.895 -18.656 15.508 1 95.81 701 TRP B C 1
ATOM 11383 O O . TRP B 1 701 ? -6.832 -18.688 14.883 1 95.81 701 TRP B O 1
ATOM 11393 N N . ARG B 1 702 ? -8.547 -17.531 15.805 1 92.12 702 ARG B N 1
ATOM 11394 C CA . ARG B 1 702 ? -7.984 -16.25 15.398 1 92.12 702 ARG B CA 1
ATOM 11395 C C . ARG B 1 702 ? -6.891 -15.797 16.359 1 92.12 702 ARG B C 1
ATOM 11397 O O . ARG B 1 702 ? -7.176 -15.383 17.484 1 92.12 702 ARG B O 1
ATOM 11404 N N . ALA B 1 703 ? -5.738 -15.781 15.859 1 88.5 703 ALA B N 1
ATOM 11405 C CA . ALA B 1 703 ? -4.598 -15.43 16.703 1 88.5 703 ALA B CA 1
ATOM 11406 C C . ALA B 1 703 ? -4.41 -13.914 16.766 1 88.5 703 ALA B C 1
ATOM 11408 O O . ALA B 1 703 ? -3.986 -13.375 17.797 1 88.5 703 ALA B O 1
ATOM 11409 N N . ALA B 1 704 ? -4.641 -13.258 15.641 1 81.12 704 ALA B N 1
ATOM 11410 C CA . ALA B 1 704 ? -4.484 -11.805 15.586 1 81.12 704 ALA B CA 1
ATOM 11411 C C . ALA B 1 704 ? -5.469 -11.18 14.609 1 81.12 704 ALA B C 1
ATOM 11413 O O . ALA B 1 704 ? -5.812 -11.789 13.594 1 81.12 704 ALA B O 1
ATOM 11414 N N . SER B 1 705 ? -5.871 -9.984 15.039 1 75.44 705 SER B N 1
ATOM 11415 C CA . SER B 1 705 ? -6.754 -9.25 14.141 1 75.44 705 SER B CA 1
ATOM 11416 C C . SER B 1 705 ? -5.973 -8.266 13.273 1 75.44 705 SER B C 1
ATOM 11418 O O . SER B 1 705 ? -4.938 -7.742 13.703 1 75.44 705 SER B O 1
ATOM 11420 N N . LEU B 1 706 ? -6.367 -8.141 12.055 1 67.5 706 LEU B N 1
ATOM 11421 C CA . LEU B 1 706 ? -5.801 -7.16 11.141 1 67.5 706 LEU B CA 1
ATOM 11422 C C . LEU B 1 706 ? -6.754 -5.988 10.945 1 67.5 706 LEU B C 1
ATOM 11424 O O . LEU B 1 706 ? -7.961 -6.121 11.156 1 67.5 706 LEU B O 1
ATOM 11428 N N . PRO B 1 707 ? -6.141 -4.777 10.594 1 63.25 707 PRO B N 1
ATOM 11429 C CA . PRO B 1 707 ? -7.055 -3.711 10.172 1 63.25 707 PRO B CA 1
ATOM 11430 C C . PRO B 1 707 ? -7.98 -4.145 9.039 1 63.25 707 PRO B C 1
ATOM 11432 O O . PRO B 1 707 ? -7.574 -4.918 8.164 1 63.25 707 PRO B O 1
ATOM 11435 N N . ALA B 1 708 ? -9.156 -3.67 9.141 1 62.06 708 ALA B N 1
ATOM 11436 C CA . ALA B 1 708 ? -10.211 -4.086 8.227 1 62.06 708 ALA B CA 1
ATOM 11437 C C . ALA B 1 708 ? -9.773 -3.939 6.773 1 62.06 708 ALA B C 1
ATOM 11439 O O . ALA B 1 708 ? -10.141 -4.75 5.922 1 62.06 708 ALA B O 1
ATOM 11440 N N . VAL B 1 709 ? -8.938 -2.938 6.539 1 64.06 709 VAL B N 1
ATOM 11441 C CA . VAL B 1 709 ? -8.539 -2.664 5.16 1 64.06 709 VAL B CA 1
ATOM 11442 C C . VAL B 1 709 ? -7.57 -3.74 4.68 1 64.06 709 VAL B C 1
ATOM 11444 O O . VAL B 1 709 ? -7.445 -3.977 3.475 1 64.06 709 VAL B O 1
ATOM 11447 N N . LEU B 1 710 ? -6.977 -4.445 5.664 1 68.62 710 LEU B N 1
ATOM 11448 C CA . LEU B 1 710 ? -5.953 -5.414 5.285 1 68.62 710 LEU B CA 1
ATOM 11449 C C . LEU B 1 710 ? -6.492 -6.836 5.379 1 68.62 710 LEU B C 1
ATOM 11451 O O . LEU B 1 710 ? -5.891 -7.77 4.836 1 68.62 710 LEU B O 1
ATOM 11455 N N . GLY B 1 711 ? -7.539 -7.047 6.07 1 73.94 711 GLY B N 1
ATOM 11456 C CA . GLY B 1 711 ? -8.117 -8.367 6.242 1 73.94 711 GLY B CA 1
ATOM 11457 C C . GLY B 1 711 ? -8.719 -8.586 7.617 1 73.94 711 GLY B C 1
ATOM 11458 O O . GLY B 1 711 ? -8.859 -7.633 8.391 1 73.94 711 GLY B O 1
ATOM 11459 N N . SER B 1 712 ? -9.133 -9.828 7.844 1 76.38 712 SER B N 1
ATOM 11460 C CA . SER B 1 712 ? -9.805 -10.102 9.109 1 76.38 712 SER B CA 1
ATOM 11461 C C . SER B 1 712 ? -8.812 -10.531 10.18 1 76.38 712 SER B C 1
ATOM 11463 O O . SER B 1 712 ? -9.039 -10.297 11.375 1 76.38 712 SER B O 1
ATOM 11465 N N . GLY B 1 713 ? -7.801 -11.312 9.703 1 84.69 713 GLY B N 1
ATOM 11466 C CA . GLY B 1 713 ? -6.871 -11.719 10.742 1 84.69 713 GLY B CA 1
ATOM 11467 C C . GLY B 1 713 ? -5.98 -12.883 10.328 1 84.69 713 GLY B C 1
ATOM 11468 O O . GLY B 1 713 ? -5.957 -13.258 9.156 1 84.69 713 GLY B O 1
ATOM 11469 N N . VAL B 1 714 ? -5.152 -13.328 11.305 1 90 714 VAL B N 1
ATOM 11470 C CA . VAL B 1 714 ? -4.285 -14.5 11.188 1 90 714 VAL B CA 1
ATOM 11471 C C . VAL B 1 714 ? -4.859 -15.648 12.016 1 90 714 VAL B C 1
ATOM 11473 O O . VAL B 1 714 ? -5.297 -15.445 13.148 1 90 714 VAL B O 1
ATOM 11476 N N . TYR B 1 715 ? -4.852 -16.812 11.445 1 94.12 715 TYR B N 1
ATOM 11477 C CA . TYR B 1 715 ? -5.555 -17.938 12.055 1 94.12 715 TYR B CA 1
ATOM 11478 C C . TYR B 1 715 ? -4.664 -19.172 12.117 1 94.12 715 TYR B C 1
ATOM 11480 O O . TYR B 1 715 ? -3.74 -19.312 11.312 1 94.12 715 TYR B O 1
ATOM 11488 N N . ALA B 1 716 ? -4.832 -19.984 13.094 1 96.44 716 ALA B N 1
ATOM 11489 C CA . ALA B 1 716 ? -4.312 -21.344 13.195 1 96.44 716 ALA B CA 1
ATOM 11490 C C . ALA B 1 716 ? -5.449 -22.359 13.289 1 96.44 716 ALA B C 1
ATOM 11492 O O . ALA B 1 716 ? -6.445 -22.125 13.977 1 96.44 716 ALA B O 1
ATOM 11493 N N . GLY B 1 717 ? -5.309 -23.484 12.539 1 96.81 717 GLY B N 1
ATOM 11494 C CA . GLY B 1 717 ? -6.453 -24.375 12.539 1 96.81 717 GLY B CA 1
ATOM 11495 C C . GLY B 1 717 ? -6.086 -25.812 12.203 1 96.81 717 GLY B C 1
ATOM 11496 O O . GLY B 1 717 ? -4.922 -26.125 11.961 1 96.81 717 GLY B O 1
ATOM 11497 N N . VAL B 1 718 ? -7.07 -26.625 12.359 1 97.5 718 VAL B N 1
ATOM 11498 C CA . VAL B 1 718 ? -6.992 -28.047 12.047 1 97.5 718 VAL B CA 1
ATOM 11499 C C . VAL B 1 718 ? -8.18 -28.453 11.18 1 97.5 718 VAL B C 1
ATOM 11501 O O . VAL B 1 718 ? -9.219 -27.797 11.188 1 97.5 718 VAL B O 1
ATOM 11504 N N . SER B 1 719 ? -7.961 -29.453 10.43 1 97.5 719 SER B N 1
ATOM 11505 C CA . SER B 1 719 ? -9.047 -30.016 9.633 1 97.5 719 SER B CA 1
ATOM 11506 C C . SER B 1 719 ? -9.156 -31.516 9.82 1 97.5 719 SER B C 1
ATOM 11508 O O . SER B 1 719 ? -8.141 -32.188 10 1 97.5 719 SER B O 1
ATOM 11510 N N . LEU B 1 720 ? -10.352 -31.984 9.875 1 98 720 LEU B N 1
ATOM 11511 C CA . LEU B 1 720 ? -10.711 -33.406 9.805 1 98 720 LEU B CA 1
ATOM 11512 C C . LEU B 1 720 ? -11.57 -33.688 8.578 1 98 720 LEU B C 1
ATOM 11514 O O . LEU B 1 720 ? -12.617 -33.062 8.391 1 98 720 LEU B O 1
ATOM 11518 N N . GLU B 1 721 ? -11.047 -34.625 7.797 1 98 721 GLU B N 1
ATOM 11519 C CA . GLU B 1 721 ? -11.727 -34.875 6.535 1 98 721 GLU B CA 1
ATOM 11520 C C . GLU B 1 721 ? -12.008 -36.375 6.371 1 98 721 GLU B C 1
ATOM 11522 O O . GLU B 1 721 ? -11.305 -37.219 6.938 1 98 721 GLU B O 1
ATOM 11527 N N . ALA B 1 722 ? -13.047 -36.688 5.633 1 96.75 722 ALA B N 1
ATOM 11528 C CA . ALA B 1 722 ? -13.383 -38.062 5.207 1 96.75 722 ALA B CA 1
ATOM 11529 C C . ALA B 1 722 ? -13.906 -38.062 3.775 1 96.75 722 ALA B C 1
ATOM 11531 O O . ALA B 1 722 ? -14.875 -37.375 3.457 1 96.75 722 ALA B O 1
ATOM 11532 N N . GLY B 1 723 ? -13.203 -38.781 2.939 1 95.56 723 GLY B N 1
ATOM 11533 C CA . GLY B 1 723 ? -13.602 -38.875 1.546 1 95.56 723 GLY B CA 1
ATOM 11534 C C . GLY B 1 723 ? -14.039 -40.281 1.147 1 95.56 723 GLY B C 1
ATOM 11535 O O . GLY B 1 723 ? -13.617 -41.25 1.757 1 95.56 723 GLY B O 1
ATOM 11536 N N . ARG B 1 724 ? -14.898 -40.312 0.168 1 92.88 724 ARG B N 1
ATOM 11537 C CA . ARG B 1 724 ? -15.383 -41.594 -0.34 1 92.88 724 ARG B CA 1
ATOM 11538 C C . ARG B 1 724 ? -15.477 -41.594 -1.861 1 92.88 724 ARG B C 1
ATOM 11540 O O . ARG B 1 724 ? -15.852 -40.562 -2.455 1 92.88 724 ARG B O 1
ATOM 11547 N N . LEU B 1 725 ? -15.062 -42.656 -2.434 1 90.75 725 LEU B N 1
ATOM 11548 C CA . LEU B 1 725 ? -15.18 -42.844 -3.871 1 90.75 725 LEU B CA 1
ATOM 11549 C C . LEU B 1 725 ? -16.016 -44.094 -4.168 1 90.75 725 LEU B C 1
ATOM 11551 O O . LEU B 1 725 ? -15.898 -45.125 -3.48 1 90.75 725 LEU B O 1
ATOM 11555 N N . TRP B 1 726 ? -16.922 -44.062 -5.141 1 85.81 726 TRP B N 1
ATOM 11556 C CA . TRP B 1 726 ? -17.641 -45.25 -5.559 1 85.81 726 TRP B CA 1
ATOM 11557 C C . TRP B 1 726 ? -18.062 -45.156 -7.02 1 85.81 726 TRP B C 1
ATOM 11559 O O . TRP B 1 726 ? -17.891 -44.125 -7.648 1 85.81 726 TRP B O 1
ATOM 11569 N N . GLY B 1 727 ? -18.5 -46.219 -7.617 1 79.75 727 GLY B N 1
ATOM 11570 C CA . GLY B 1 727 ? -18.844 -46.312 -9.023 1 79.75 727 GLY B CA 1
ATOM 11571 C C . GLY B 1 727 ? -17.719 -46.875 -9.875 1 79.75 727 GLY B C 1
ATOM 11572 O O . GLY B 1 727 ? -17.031 -47.812 -9.461 1 79.75 727 GLY B O 1
ATOM 11573 N N . GLU B 1 728 ? -17.641 -46.312 -11.172 1 70.69 728 GLU B N 1
ATOM 11574 C CA . GLU B 1 728 ? -16.578 -46.781 -12.047 1 70.69 728 GLU B CA 1
ATOM 11575 C C . GLU B 1 728 ? -15.227 -46.25 -11.625 1 70.69 728 GLU B C 1
ATOM 11577 O O . GLU B 1 728 ? -15.078 -45.062 -11.367 1 70.69 728 GLU B O 1
ATOM 11582 N N . ASP B 1 729 ? -14.414 -47.094 -11.164 1 59.62 729 ASP B N 1
ATOM 11583 C CA . ASP B 1 729 ? -13.141 -46.656 -10.602 1 59.62 729 ASP B CA 1
ATOM 11584 C C . ASP B 1 729 ? -12.07 -46.562 -11.68 1 59.62 729 ASP B C 1
ATOM 11586 O O . ASP B 1 729 ? -11.82 -47.531 -12.406 1 59.62 729 ASP B O 1
ATOM 11590 N N . PHE B 1 730 ? -11.633 -45.438 -11.961 1 62.94 730 PHE B N 1
ATOM 11591 C CA . PHE B 1 730 ? -10.578 -45.188 -12.938 1 62.94 730 PHE B CA 1
ATOM 11592 C C . PHE B 1 730 ? -9.211 -45.219 -12.281 1 62.94 730 PHE B C 1
ATOM 11594 O O . PHE B 1 730 ? -8.18 -45.156 -12.961 1 62.94 730 PHE B O 1
ATOM 11601 N N . SER B 1 731 ? -9.148 -45.125 -10.922 1 56.25 731 SER B N 1
ATOM 11602 C CA . SER B 1 731 ? -7.836 -45.062 -10.281 1 56.25 731 SER B CA 1
ATOM 11603 C C . SER B 1 731 ? -7.254 -46.469 -10.062 1 56.25 731 SER B C 1
ATOM 11605 O O . SER B 1 731 ? -8 -47.438 -9.906 1 56.25 731 SER B O 1
ATOM 11607 N N . SER B 1 732 ? -6.094 -46.719 -10.5 1 53.66 732 SER B N 1
ATOM 11608 C CA . SER B 1 732 ? -5.398 -47.969 -10.141 1 53.66 732 SER B CA 1
ATOM 11609 C C . SER B 1 732 ? -5.43 -48.188 -8.641 1 53.66 732 SER B C 1
ATOM 11611 O O . SER B 1 732 ? -4.879 -49.188 -8.148 1 53.66 732 SER B O 1
ATOM 11613 N N . LEU B 1 733 ? -5.879 -47.25 -7.848 1 53.53 733 LEU B N 1
ATOM 11614 C CA . LEU B 1 733 ? -5.82 -47.469 -6.402 1 53.53 733 LEU B CA 1
ATOM 11615 C C . LEU B 1 733 ? -6.949 -48.375 -5.941 1 53.53 733 LEU B C 1
ATOM 11617 O O . LEU B 1 733 ? -8.047 -48.344 -6.504 1 53.53 733 LEU B O 1
ATOM 11621 N N . PRO B 1 734 ? -6.625 -49.438 -5.203 1 51.09 734 PRO B N 1
ATOM 11622 C CA . PRO B 1 734 ? -7.676 -50.344 -4.742 1 51.09 734 PRO B CA 1
ATOM 11623 C C . PRO B 1 734 ? -8.898 -49.594 -4.203 1 51.09 734 PRO B C 1
ATOM 11625 O O . PRO B 1 734 ? -8.766 -48.688 -3.387 1 51.09 734 PRO B O 1
ATOM 11628 N N . GLN B 1 735 ? -9.875 -49.281 -4.883 1 52.16 735 GLN B N 1
ATOM 11629 C CA . GLN B 1 735 ? -11.18 -48.688 -4.633 1 52.16 735 GLN B CA 1
ATOM 11630 C C . GLN B 1 735 ? -11.727 -49.125 -3.271 1 52.16 735 GLN B C 1
ATOM 11632 O O . GLN B 1 735 ? -12.289 -50.219 -3.135 1 52.16 735 GLN B O 1
ATOM 11637 N N . THR B 1 736 ? -11.125 -48.812 -2.199 1 53.44 736 THR B N 1
ATOM 11638 C CA . THR B 1 736 ? -11.836 -49.281 -1.026 1 53.44 736 THR B CA 1
ATOM 11639 C C . THR B 1 736 ? -13.125 -48.5 -0.807 1 53.44 736 THR B C 1
ATOM 11641 O O . THR B 1 736 ? -13.117 -47.25 -0.903 1 53.44 736 THR B O 1
ATOM 11644 N N . HIS B 1 737 ? -14.344 -48.969 -1.121 1 62.84 737 HIS B N 1
ATOM 11645 C CA . HIS B 1 737 ? -15.703 -48.531 -0.823 1 62.84 737 HIS B CA 1
ATOM 11646 C C . HIS B 1 737 ? -15.805 -48 0.597 1 62.84 737 HIS B C 1
ATOM 11648 O O . HIS B 1 737 ? -16.906 -47.906 1.155 1 62.84 737 HIS B O 1
ATOM 11654 N N . ARG B 1 738 ? -14.656 -47.625 1.157 1 80.88 738 ARG B N 1
ATOM 11655 C CA . ARG B 1 738 ? -14.727 -47.125 2.523 1 80.88 738 ARG B CA 1
ATOM 11656 C C . ARG B 1 738 ? -14.336 -45.656 2.584 1 80.88 738 ARG B C 1
ATOM 11658 O O . ARG B 1 738 ? -13.758 -45.094 1.636 1 80.88 738 ARG B O 1
ATOM 11665 N N . TRP B 1 739 ? -14.836 -45 3.547 1 91.81 739 TRP B N 1
ATOM 11666 C CA . TRP B 1 739 ? -14.461 -43.594 3.812 1 91.81 739 TRP B CA 1
ATOM 11667 C C . TRP B 1 739 ? -12.977 -43.5 4.16 1 91.81 739 TRP B C 1
ATOM 11669 O O . TRP B 1 739 ? -12.461 -44.281 4.945 1 91.81 739 TRP B O 1
ATOM 11679 N N . ILE B 1 740 ? -12.234 -42.594 3.533 1 94 740 ILE B N 1
ATOM 11680 C CA . ILE B 1 740 ? -10.812 -42.375 3.758 1 94 740 ILE B CA 1
ATOM 11681 C C . ILE B 1 740 ? -10.625 -41.188 4.703 1 94 740 ILE B C 1
ATOM 11683 O O . ILE B 1 740 ? -10.883 -40.031 4.328 1 94 740 ILE B O 1
ATOM 11687 N N . PRO B 1 741 ? -10.195 -41.469 5.902 1 95.75 741 PRO B N 1
ATOM 11688 C CA . PRO B 1 741 ? -9.961 -40.375 6.824 1 95.75 741 PRO B CA 1
ATOM 11689 C C . PRO B 1 741 ? -8.703 -39.594 6.484 1 95.75 741 PRO B C 1
ATOM 11691 O O . PRO B 1 741 ? -7.715 -40.156 6.012 1 95.75 741 PRO B O 1
ATOM 11694 N N . ALA B 1 742 ? -8.758 -38.312 6.664 1 96.75 742 ALA B N 1
ATOM 11695 C CA . ALA B 1 742 ? -7.641 -37.406 6.445 1 96.75 742 ALA B CA 1
ATOM 11696 C C . ALA B 1 742 ? -7.66 -36.25 7.457 1 96.75 742 ALA B C 1
ATOM 11698 O O . ALA B 1 742 ? -8.672 -36.031 8.125 1 96.75 742 ALA B O 1
ATOM 11699 N N . GLY B 1 743 ? -6.504 -35.625 7.625 1 97.12 743 GLY B N 1
ATOM 11700 C CA . GLY B 1 743 ? -6.395 -34.5 8.547 1 97.12 743 GLY B CA 1
ATOM 11701 C C . GLY B 1 743 ? -5.246 -33.562 8.211 1 97.12 743 GLY B C 1
ATOM 11702 O O . GLY B 1 743 ? -4.328 -33.938 7.48 1 97.12 743 GLY B O 1
ATOM 11703 N N . SER B 1 744 ? -5.414 -32.344 8.695 1 97.06 744 SER B N 1
ATOM 11704 C CA . SER B 1 744 ? -4.355 -31.359 8.438 1 97.06 744 SER B CA 1
ATOM 11705 C C . SER B 1 744 ? -4.273 -30.328 9.555 1 97.06 744 SER B C 1
ATOM 11707 O O . SER B 1 744 ? -5.211 -30.172 10.344 1 97.06 744 SER B O 1
ATOM 11709 N N . VAL B 1 745 ? -3.113 -29.766 9.719 1 97.56 745 VAL B N 1
ATOM 11710 C CA . VAL B 1 745 ? -2.863 -28.578 10.531 1 97.56 745 VAL B CA 1
ATOM 11711 C C . VAL B 1 745 ? -2.389 -27.438 9.633 1 97.56 745 VAL B C 1
ATOM 11713 O O . VAL B 1 745 ? -1.614 -27.656 8.703 1 97.56 745 VAL B O 1
ATOM 11716 N N . PHE B 1 746 ? -2.949 -26.25 9.922 1 96.06 746 PHE B N 1
ATOM 11717 C CA . PHE B 1 746 ? -2.588 -25.172 9 1 96.06 746 PHE B CA 1
ATOM 11718 C C . PHE B 1 746 ? -2.541 -23.828 9.719 1 96.06 746 PHE B C 1
ATOM 11720 O O . PHE B 1 746 ? -3.121 -23.672 10.797 1 96.06 746 PHE B O 1
ATOM 11727 N N . LEU B 1 747 ? -1.789 -22.906 9.164 1 95.31 747 LEU B N 1
ATOM 11728 C CA . LEU B 1 747 ? -1.832 -21.469 9.422 1 95.31 747 LEU B CA 1
ATOM 11729 C C . LEU B 1 747 ? -2.443 -20.719 8.242 1 95.31 747 LEU B C 1
ATOM 11731 O O . LEU B 1 747 ? -2.219 -21.094 7.09 1 95.31 747 LEU B O 1
ATOM 11735 N N . SER B 1 748 ? -3.262 -19.75 8.617 1 93.44 748 SER B N 1
ATOM 11736 C CA . SER B 1 748 ? -3.912 -19.031 7.535 1 93.44 748 SER B CA 1
ATOM 11737 C C . SER B 1 748 ? -3.994 -17.531 7.844 1 93.44 748 SER B C 1
ATOM 11739 O O . SER B 1 748 ? -3.883 -17.125 9 1 93.44 748 SER B O 1
ATOM 11741 N N . ALA B 1 749 ? -4.051 -16.719 6.828 1 91.25 749 ALA B N 1
ATOM 11742 C CA . ALA B 1 749 ? -4.289 -15.281 6.922 1 91.25 749 ALA B CA 1
ATOM 11743 C C . ALA B 1 749 ? -5.309 -14.82 5.883 1 91.25 749 ALA B C 1
ATOM 11745 O O . ALA B 1 749 ? -5.164 -15.109 4.695 1 91.25 749 ALA B O 1
ATOM 11746 N N . ASP B 1 750 ? -6.328 -14.258 6.453 1 89.88 750 ASP B N 1
ATOM 11747 C CA . ASP B 1 750 ? -7.281 -13.625 5.547 1 89.88 750 ASP B CA 1
ATOM 11748 C C . ASP B 1 750 ? -6.789 -12.25 5.105 1 89.88 750 ASP B C 1
ATOM 11750 O O . ASP B 1 750 ? -6.902 -11.273 5.852 1 89.88 750 ASP B O 1
ATOM 11754 N N . THR B 1 751 ? -6.312 -12.086 3.836 1 84.88 751 THR B N 1
ATOM 11755 C CA . THR B 1 751 ? -5.672 -10.859 3.371 1 84.88 751 THR B CA 1
ATOM 11756 C C . THR B 1 751 ? -6.473 -10.227 2.236 1 84.88 751 THR B C 1
ATOM 11758 O O . THR B 1 751 ? -7.414 -10.836 1.72 1 84.88 751 THR B O 1
ATOM 11761 N N . ILE B 1 752 ? -6.008 -9.039 1.812 1 81.44 752 ILE B N 1
ATOM 11762 C CA . ILE B 1 752 ? -6.629 -8.312 0.71 1 81.44 752 ILE B CA 1
ATOM 11763 C C . ILE B 1 752 ? -6.422 -9.078 -0.595 1 81.44 752 ILE B C 1
ATOM 11765 O O . ILE B 1 752 ? -7.219 -8.945 -1.528 1 81.44 752 ILE B O 1
ATOM 11769 N N . LEU B 1 753 ? -5.445 -10.016 -0.626 1 84.94 753 LEU B N 1
ATOM 11770 C CA . LEU B 1 753 ? -5.168 -10.805 -1.824 1 84.94 753 LEU B CA 1
ATOM 11771 C C . LEU B 1 753 ? -5.973 -12.102 -1.819 1 84.94 753 LEU B C 1
ATOM 11773 O O . LEU B 1 753 ? -6.016 -12.812 -2.824 1 84.94 753 LEU B O 1
ATOM 11777 N N . GLY B 1 754 ? -6.602 -12.375 -0.746 1 88.5 754 GLY B N 1
ATOM 11778 C CA . GLY B 1 754 ? -7.285 -13.641 -0.539 1 88.5 754 GLY B CA 1
ATOM 11779 C C . GLY B 1 754 ? -6.719 -14.445 0.615 1 88.5 754 GLY B C 1
ATOM 11780 O O . GLY B 1 754 ? -5.672 -14.094 1.166 1 88.5 754 GLY B O 1
ATOM 11781 N N . PRO B 1 755 ? -7.395 -15.453 0.983 1 90.44 755 PRO B N 1
ATOM 11782 C CA . PRO B 1 755 ? -6.887 -16.297 2.076 1 90.44 755 PRO B CA 1
ATOM 11783 C C . PRO B 1 755 ? -5.602 -17.031 1.71 1 90.44 755 PRO B C 1
ATOM 11785 O O . PRO B 1 755 ? -5.527 -17.672 0.658 1 90.44 755 PRO B O 1
ATOM 11788 N N . PHE B 1 756 ? -4.625 -16.875 2.564 1 90.5 756 PHE B N 1
ATOM 11789 C CA . PHE B 1 756 ? -3.332 -17.531 2.414 1 90.5 756 PHE B CA 1
ATOM 11790 C C . PHE B 1 756 ? -3.188 -18.672 3.414 1 90.5 756 PHE B C 1
ATOM 11792 O O . PHE B 1 756 ? -3.42 -18.484 4.609 1 90.5 756 PHE B O 1
ATOM 11799 N N . PHE B 1 757 ? -2.816 -19.875 2.895 1 93.12 757 PHE B N 1
ATOM 11800 C CA . PHE B 1 757 ? -2.688 -21.062 3.738 1 93.12 757 PHE B CA 1
ATOM 11801 C C . PHE B 1 757 ? -1.286 -21.641 3.635 1 93.12 757 PHE B C 1
ATOM 11803 O O . PHE B 1 757 ? -0.71 -21.703 2.545 1 93.12 757 PHE B O 1
ATOM 11810 N N . VAL B 1 758 ? -0.776 -22 4.754 1 91.81 758 VAL B N 1
ATOM 11811 C CA . VAL B 1 758 ? 0.366 -22.906 4.852 1 91.81 758 VAL B CA 1
ATOM 11812 C C . VAL B 1 758 ? 0.037 -24.062 5.797 1 91.81 758 VAL B C 1
ATOM 11814 O O . VAL B 1 758 ? -0.382 -23.828 6.934 1 91.81 758 VAL B O 1
ATOM 11817 N N . GLY B 1 759 ? 0.156 -25.312 5.289 1 93.25 759 GLY B N 1
ATOM 11818 C CA . GLY B 1 759 ? -0.244 -26.422 6.137 1 93.25 759 GLY B CA 1
ATOM 11819 C C . GLY B 1 759 ? 0.387 -27.75 5.73 1 93.25 759 GLY B C 1
ATOM 11820 O O . GLY B 1 759 ? 1.125 -27.812 4.746 1 93.25 759 GLY B O 1
ATOM 11821 N N . VAL B 1 760 ? 0.165 -28.703 6.59 1 94.94 760 VAL B N 1
ATOM 11822 C CA . VAL B 1 760 ? 0.607 -30.078 6.363 1 94.94 760 VAL B CA 1
ATOM 11823 C C . VAL B 1 760 ? -0.52 -31.047 6.711 1 94.94 760 VAL B C 1
ATOM 11825 O O . VAL B 1 760 ? -1.274 -30.812 7.66 1 94.94 760 VAL B O 1
ATOM 11828 N N . GLY B 1 761 ? -0.643 -32.094 5.918 1 95.5 761 GLY B N 1
ATOM 11829 C CA . GLY B 1 761 ? -1.701 -33.062 6.164 1 95.5 761 GLY B CA 1
ATOM 11830 C C . GLY B 1 761 ? -1.383 -34.438 5.625 1 95.5 761 GLY B C 1
ATOM 11831 O O . GLY B 1 761 ? -0.363 -34.625 4.961 1 95.5 761 GLY B O 1
ATOM 11832 N N . SER B 1 762 ? -2.182 -35.344 6.031 1 95.81 762 SER B N 1
ATOM 11833 C CA . SER B 1 762 ? -2.031 -36.719 5.617 1 95.81 762 SER B CA 1
ATOM 11834 C C . SER B 1 762 ? -3.383 -37.438 5.551 1 95.81 762 SER B C 1
ATOM 11836 O O . SER B 1 762 ? -4.367 -36.938 6.113 1 95.81 762 SER B O 1
ATOM 11838 N N . ALA B 1 763 ? -3.436 -38.469 4.793 1 95.06 763 ALA B N 1
ATOM 11839 C CA . ALA B 1 763 ? -4.609 -39.344 4.648 1 95.06 763 ALA B CA 1
ATOM 11840 C C . ALA B 1 763 ? -4.211 -40.812 4.633 1 95.06 763 ALA B C 1
ATOM 11842 O O . ALA B 1 763 ? -3.053 -41.125 4.367 1 95.06 763 ALA B O 1
ATOM 11843 N N . GLN B 1 764 ? -5.172 -41.594 5.039 1 92.94 764 GLN B N 1
ATOM 11844 C CA . GLN B 1 764 ? -4.918 -43.031 4.902 1 92.94 764 GLN B CA 1
ATOM 11845 C C . GLN B 1 764 ? -4.688 -43.406 3.443 1 92.94 764 GLN B C 1
ATOM 11847 O O . GLN B 1 764 ? -5.516 -43.125 2.582 1 92.94 764 GLN B O 1
ATOM 11852 N N . GLY B 1 765 ? -3.621 -43.969 3.184 1 88.69 765 GLY B N 1
ATOM 11853 C CA . GLY B 1 765 ? -3.285 -44.375 1.827 1 88.69 765 GLY B CA 1
ATOM 11854 C C . GLY B 1 765 ? -2.566 -43.312 1.045 1 88.69 765 GLY B C 1
ATOM 11855 O O . GLY B 1 765 ? -2.102 -43.531 -0.071 1 88.69 765 GLY B O 1
ATOM 11856 N N . GLY B 1 766 ? -2.572 -42.156 1.569 1 90.56 766 GLY B N 1
ATOM 11857 C CA . GLY B 1 766 ? -1.879 -41.062 0.922 1 90.56 766 GLY B CA 1
ATOM 11858 C C . GLY B 1 766 ? -0.476 -40.844 1.455 1 90.56 766 GLY B C 1
ATOM 11859 O O . GLY B 1 766 ? 0.204 -41.812 1.836 1 90.56 766 GLY B O 1
ATOM 11860 N N . ARG B 1 767 ? 0.008 -39.594 1.321 1 90.75 767 ARG B N 1
ATOM 11861 C CA . ARG B 1 767 ? 1.336 -39.219 1.791 1 90.75 767 ARG B CA 1
ATOM 11862 C C . ARG B 1 767 ? 1.285 -37.906 2.58 1 90.75 767 ARG B C 1
ATOM 11864 O O . ARG B 1 767 ? 0.374 -37.094 2.395 1 90.75 767 ARG B O 1
ATOM 11871 N N . LEU B 1 768 ? 2.25 -37.875 3.434 1 92.44 768 LEU B N 1
ATOM 11872 C CA . LEU B 1 768 ? 2.402 -36.594 4.105 1 92.44 768 LEU B CA 1
ATOM 11873 C C . LEU B 1 768 ? 2.729 -35.5 3.105 1 92.44 768 LEU B C 1
ATOM 11875 O O . LEU B 1 768 ? 3.738 -35.562 2.4 1 92.44 768 LEU B O 1
ATOM 11879 N N . THR B 1 769 ? 1.881 -34.531 3.074 1 90.94 769 THR B N 1
ATOM 11880 C CA . THR B 1 769 ? 2.008 -33.5 2.033 1 90.94 769 THR B CA 1
ATOM 11881 C C . THR B 1 769 ? 1.953 -32.125 2.635 1 90.94 769 THR B C 1
ATOM 11883 O O . THR B 1 769 ? 1.139 -31.844 3.52 1 90.94 769 THR B O 1
ATOM 11886 N N . GLY B 1 770 ? 2.875 -31.25 2.166 1 90.69 770 GLY B N 1
ATOM 11887 C CA . GLY B 1 770 ? 2.824 -29.844 2.494 1 90.69 770 GLY B CA 1
ATOM 11888 C C . GLY B 1 770 ? 2.07 -29.016 1.466 1 90.69 770 GLY B C 1
ATOM 11889 O O . GLY B 1 770 ? 2.115 -29.312 0.27 1 90.69 770 GLY B O 1
ATOM 11890 N N . TYR B 1 771 ? 1.371 -28 2.051 1 90.69 771 TYR B N 1
ATOM 11891 C CA . TYR B 1 771 ? 0.526 -27.219 1.161 1 90.69 771 TYR B CA 1
ATOM 11892 C C . TYR B 1 771 ? 0.779 -25.719 1.352 1 90.69 771 TYR B C 1
ATOM 11894 O O . TYR B 1 771 ? 0.977 -25.25 2.477 1 90.69 771 TYR B O 1
ATOM 11902 N N . ILE B 1 772 ? 0.822 -24.969 0.21 1 90 772 ILE B N 1
ATOM 11903 C CA . ILE B 1 772 ? 0.764 -23.516 0.167 1 90 772 ILE B CA 1
ATOM 11904 C C . ILE B 1 772 ? -0.318 -23.062 -0.815 1 90 772 ILE B C 1
ATOM 11906 O O . ILE B 1 772 ? -0.257 -23.391 -2.004 1 90 772 ILE B O 1
ATOM 11910 N N . TYR B 1 773 ? -1.229 -22.328 -0.26 1 90.38 773 TYR B N 1
ATOM 11911 C CA . TYR B 1 773 ? -2.355 -21.906 -1.093 1 90.38 773 TYR B CA 1
ATOM 11912 C C . TYR B 1 773 ? -2.684 -20.438 -0.881 1 90.38 773 TYR B C 1
ATOM 11914 O O . TYR B 1 773 ? -2.621 -19.938 0.244 1 90.38 773 TYR B O 1
ATOM 11922 N N . LEU B 1 774 ? -2.992 -19.75 -1.963 1 90.88 774 LEU B N 1
ATOM 11923 C CA . LEU B 1 774 ? -3.555 -18.406 -1.931 1 90.88 774 LEU B CA 1
ATOM 11924 C C . LEU B 1 774 ? -4.809 -18.328 -2.795 1 90.88 774 LEU B C 1
ATOM 11926 O O . LEU B 1 774 ? -4.738 -18.484 -4.016 1 90.88 774 LEU B O 1
ATOM 11930 N N . GLY B 1 775 ? -5.859 -18 -2.197 1 86 775 GLY B N 1
ATOM 11931 C CA . GLY B 1 775 ? -7.094 -17.703 -2.912 1 86 775 GLY B CA 1
ATOM 11932 C C . GLY B 1 775 ? -7.613 -18.875 -3.719 1 86 775 GLY B C 1
ATOM 11933 O O . GLY B 1 775 ? -8.195 -18.688 -4.789 1 86 775 GLY B O 1
ATOM 11934 N N . VAL B 1 776 ? -7.32 -20.062 -3.445 1 73.5 776 VAL B N 1
ATOM 11935 C CA . VAL B 1 776 ? -7.758 -21.219 -4.211 1 73.5 776 VAL B CA 1
ATOM 11936 C C . VAL B 1 776 ? -8.953 -21.875 -3.52 1 73.5 776 VAL B C 1
ATOM 11938 O O . VAL B 1 776 ? -9.109 -21.766 -2.301 1 73.5 776 VAL B O 1
ATOM 11941 N N . ASP B 1 777 ? -9.75 -22.406 -4.512 1 65.5 777 ASP B N 1
ATOM 11942 C CA . ASP B 1 777 ? -10.938 -23.109 -4.031 1 65.5 777 ASP B CA 1
ATOM 11943 C C . ASP B 1 777 ? -10.562 -24.438 -3.377 1 65.5 777 ASP B C 1
ATOM 11945 O O . ASP B 1 777 ? -9.742 -25.188 -3.91 1 65.5 777 ASP B O 1
ATOM 11949 N N . TYR B 1 778 ? -10.961 -24.594 -2.131 1 62.41 778 TYR B N 1
ATOM 11950 C CA . TYR B 1 778 ? -10.797 -25.859 -1.426 1 62.41 778 TYR B CA 1
ATOM 11951 C C . TYR B 1 778 ? -12.133 -26.406 -0.959 1 62.41 778 TYR B C 1
ATOM 11953 O O . TYR B 1 778 ? -13.109 -25.672 -0.844 1 62.41 778 TYR B O 1
#

Solvent-accessible surface area (backbone atoms only — not comparable to full-atom values): 79182 Å² total; per-residue (Å²): 141,73,95,76,79,79,88,82,78,92,75,90,77,98,76,91,86,96,79,90,73,95,77,73,93,74,86,90,84,90,84,92,87,87,90,90,82,88,80,87,86,82,92,89,81,90,82,88,77,87,77,86,83,78,83,75,77,76,74,82,74,78,76,71,75,72,66,76,68,73,51,79,50,36,12,37,24,26,14,23,24,48,30,40,20,36,16,54,56,18,30,52,51,43,36,54,74,54,28,39,49,66,28,24,38,20,10,4,20,33,11,13,44,56,47,49,37,44,24,44,22,50,51,67,70,55,48,52,50,53,60,70,68,49,59,59,70,54,35,62,51,31,51,73,62,49,45,65,24,36,23,91,79,51,70,67,59,70,51,34,42,37,86,58,67,34,9,54,51,95,89,36,83,33,65,64,41,46,75,16,33,52,54,49,49,50,53,49,40,31,59,69,46,38,56,41,57,40,88,40,27,68,72,34,54,25,22,42,36,28,23,15,11,28,63,77,77,44,44,65,42,75,36,48,48,43,45,52,38,58,38,34,50,21,6,46,6,36,70,55,48,30,50,66,34,78,53,95,90,37,46,23,20,22,1,41,75,37,33,18,40,37,39,75,72,25,46,79,68,51,16,81,40,37,40,35,38,48,37,55,81,77,81,66,52,79,91,65,54,69,35,29,64,41,46,41,50,40,57,56,48,39,56,33,48,51,37,33,52,60,31,57,67,73,58,58,90,83,38,44,78,45,64,44,77,55,82,96,58,45,56,79,38,56,91,45,36,69,63,34,17,49,31,12,27,50,40,43,56,76,41,39,78,71,53,50,76,56,36,48,58,67,69,59,33,51,56,56,54,69,58,38,54,55,73,68,69,58,59,22,66,43,65,46,64,51,79,72,64,51,96,83,48,50,53,68,59,54,38,59,73,54,61,72,75,93,59,77,37,54,49,68,58,53,50,50,50,50,54,55,58,47,42,71,60,62,42,59,34,78,45,67,46,59,46,75,55,96,89,41,30,32,36,39,31,44,67,35,63,32,86,30,58,50,34,36,39,38,45,27,46,29,35,41,28,36,45,77,74,59,23,30,29,28,41,36,39,34,40,34,34,46,57,69,46,89,33,52,18,33,40,38,38,40,38,34,44,51,48,43,33,33,42,36,40,36,43,38,36,34,77,35,66,86,44,45,43,33,38,34,40,35,44,34,40,36,34,38,74,44,61,40,50,42,81,86,73,36,37,37,33,30,25,36,39,34,33,43,37,40,38,45,35,35,33,38,50,52,52,31,43,20,37,39,39,39,33,41,38,37,34,44,38,36,35,38,79,48,31,27,74,67,72,77,86,64,56,46,72,50,40,38,17,31,42,37,36,36,39,37,37,46,39,34,61,31,77,80,69,54,47,37,40,37,36,37,40,40,35,42,36,34,35,30,50,92,74,66,16,63,23,40,32,32,38,40,41,37,40,40,36,41,26,42,56,60,90,57,36,28,43,36,40,38,39,38,41,36,32,57,44,74,71,75,38,94,56,78,82,68,36,67,41,24,14,69,78,37,41,20,17,36,51,70,38,50,42,36,14,27,22,40,36,39,40,36,41,35,41,35,35,59,75,41,78,41,59,74,87,51,19,67,25,33,32,42,33,39,38,44,29,36,27,37,48,47,76,61,68,74,40,78,52,82,77,55,85,47,72,38,50,20,32,34,43,35,38,35,33,40,37,48,60,28,43,35,39,43,33,43,20,30,26,71,92,47,40,76,28,37,40,38,35,24,28,60,93,95,142,81,71,96,76,72,92,76,78,86,72,88,75,88,69,83,74,82,74,88,72,89,78,72,89,77,83,88,78,79,61,86,76,70,90,76,76,91,74,87,77,78,85,80,75,84,75,87,66,81,82,78,86,73,80,74,77,76,74,83,72,77,74,71,74,73,66,74,70,73,50,78,49,37,12,36,26,26,13,24,24,48,32,40,19,35,15,54,58,18,31,51,52,44,36,54,73,53,27,39,49,65,27,24,37,19,11,3,20,32,12,14,45,56,47,49,35,44,22,44,21,51,52,68,70,56,50,52,50,53,58,71,67,50,60,58,69,55,34,62,50,31,52,73,61,49,46,64,24,38,24,91,78,50,69,68,60,72,53,36,41,35,85,56,67,34,9,55,50,98,88,36,84,32,65,64,42,48,74,17,33,50,53,49,50,49,54,49,40,29,60,69,48,36,56,40,58,42,86,40,27,67,72,34,55,25,23,42,36,25,22,15,12,29,64,77,77,42,44,66,41,75,37,47,48,42,45,51,38,56,38,34,49,23,7,47,6,35,68,56,49,32,50,64,33,78,53,94,91,36,47,23,22,22,1,41,74,36,34,17,37,35,39,76,73,25,47,78,68,52,17,81,39,38,41,35,40,50,36,54,80,76,82,66,53,79,91,65,56,68,35,28,65,42,45,42,51,39,57,57,49,40,55,33,49,51,36,33,53,61,31,57,67,72,58,57,91,83,36,45,78,45,65,44,76,53,81,96,58,46,54,78,36,55,90,46,36,70,63,36,19,50,31,13,26,51,42,42,57,74,42,40,76,72,52,50,75,56,37,49,58,67,68,59,33,50,58,55,55,69,57,40,54,56,74,68,68,60,58,21,64,42,65,46,65,49,79,72,64,51,96,82,47,49,53,67,59,54,39,59,72,53,60,71,76,93,59,76,38,56,50,68,58,53,50,49,51,50,54,55,57,47,42,71,60,63,40,58,35,78,46,68,46,58,46,75,56,96,90,41,28,32,37,39,32,44,66,35,62,33,84,31,58,48,32,36,39,38,44,26,44,28,34,40,28,36,45,78,74,58,23,28,30,29,40,36,39,34,40,37,36,47,56,69,45,88,33,52,19,31,40,38,36,39,37,32,44,51,48,44,32,33,42,36,39,35,43,40,36,35,79,36,63,84,45,46,41,32,37,33,41,36,44,34,39,36,35,39,75,43,61,40,49,42,80,86,72,35,38,36,34,30,26,36,41,34,35,42,36,40,38,42,35,36,35,38,50,52,52,31,42,20,37,38,39,40,33,42,39,37,34,44,38,38,37,38,80,49,32,26,74,66,72,78,85,65,56,46,73,52,38,39,19,30,42,38,35,36,40,38,35,48,38,34,62,31,78,80,68,55,46,34,40,37,39,36,37,40,35,42,35,34,35,31,50,93,73,64,16,63,23,38,32,32,37,42,41,38,37,40,36,40,27,42,57,60,90,58,35,28,42,36,40,39,40,38,39,37,32,56,43,74,69,75,38,94,56,78,80,67,36,67,42,26,14,69,78,37,42,20,17,36,50,71,39,50,43,37,14,26,22,38,35,38,39,36,42,35,42,35,34,59,75,42,78,43,60,77,86,49,21,68,25,34,34,42,34,39,36,44,29,37,28,35,49,47,76,61,67,75,40,79,52,84,76,56,85,46,72,38,50,21,33,36,43,35,40,36,32,40,38,46,59,28,42,34,39,42,34,42,22,30,26,70,91,48,40,77,28,36,40,39,35,24,29,60,93,96

pLDDT: mean 83.34, std 21.9, range [13.76, 98.75]

Secondary structure (DSSP, 8-state):
-----------------------------------------------------------------------SSEEEEE---GGGGGHHHHHHHHHHHTT--EEEEEEETHHHHHHHHHHTT--HHHHHHHHHHS-HHHHHH-S--GGGS-HHHHTTTTS-B-S--EEEETTEEE--S-SS--HHHHHHHHHHHTT-EES-GGGSSS-EEEEEEETTT--EEEE-SEEHHHHHHHHT--TTTS--EEETTEEEEEGGGT-SS-GGGTBTTTBSSEEEE--PPPPPPGGG--SHHHHHHHHHHHHHHHHHHHHHTT--TT-EEE----TT--TT-GGGHHHHHHHHHHHHHHTHHHHGGG---HHHHHHHHTT-PPPPPPEESEEEE-S---SS--HHHHHHHT---SS-EEHHHHHHHHHHHHTTSSEEEEEEEEEEETTEEEEEEEEEE-TT-SEEEEEEEEEEEEESS-EEEEEEEEEEE---STT--EEEEEEEEESSEEEEEEEEEESSTT-SEEEEEEEEEEEEEEEEE-TTS-EEEEEEEEEEEEEEEEEEE-TTSEEEEEEEEEEEEEEEEEES---GGG-EEEEEEEEEEEEEEE--S-SSS-SSEEEEEEEEEEE-GGGT-S---EEEEEEEEEEEEETTEEEEEEEEEEEEES--SS--PPEEE-STTSSTTSPTT-EEEEEEEEEEEEEEEEEEE--TTTEEEEEEEEEEEEEEEEEEE-SSS----S-EEEEEEEEEEEETTEEEEEEEEEETTS--EEEEEES---/------------------------------TT---------------------------------------SSEEEEE---GGGGGHHHHHHHHHHHTT--EEEEEEETHHHHHHHHHHTT--HHHHHHHHHHS-HHHHHH-S--GGGS-HHHHTTTTS-B-S--EEEETTEEE--S-SS--HHHHHHHHHHHTT-EES-GGGSSS-EEEEEEETTT--EEEE-SEEHHHHHHHHT--TTTS--EEETTEEEEEGGGT-SS-GGGTBTTTBSSEEEE--PPPPPPGGG--SHHHHHHHHHHHHHHHHHHHHHTT--TT-EEE----TT--TT-GGGHHHHHHHHHHHHHHTHHHHGGG---HHHHHHHHTT-PPPPPPEESEEEE-S---SS--HHHHHHHT---SS-EEHHHHHHHHHHHHTTSSEEEEEEEEEEETTEEEEEEEEEE-TT-SEEEEEEEEEEEEESS-EEEEEEEEEEE---STT--EEEEEEEEESSEEEEEEEEEESSTT-SEEEEEEEEEEEEEEEEE-TTS-EEEEEEEEEEEEEEEEEEE-TTSEEEEEEEEEEEEEEEEEES---GGG-EEEEEEEEEEEEEEE--S-SSS-SSEEEEEEEEEEE-GGGT-S---EEEEEEEEEEEEETTEEEEEEEEEEEEES--SS--PPEEE-STTSSTTSPTT-EEEEEEEEEEEEEEEEEEE--TTTEEEEEEEEEEEEEEEEEEE-SSS---SS-EEEEEEEEEEEETTEEEEEEEEEETTS--EEEEEES---

Organism: Chromobacterium violaceum (strain ATCC 12472 / DSM 30191 / JCM 1249 / CCUG 213 / NBRC 12614 / NCIMB 9131 / NCTC 9757 / MK) (NCBI:txid243365)

Nearest PDB structures (foldseek):
  5fya-assembly1_A  TM=8.869E-01  e=1.079E-20  Pseudomonas aeruginosa PAO1
  5fya-assembly1_B  TM=8.813E-01  e=1.375E-20  Pseudomonas aeruginosa PAO1
  5fqu-assembly1_B  TM=8.891E-01  e=3.542E-19  Pseudomonas aeruginosa PAO1
  5fqu-assembly1_A  TM=8.826E-01  e=2.648E-19  Pseudomonas aeruginosa PAO1
  4c00-assembly1_A  TM=7.840E-01  e=3.638E-14  Escherichia coli

Foldseek 3Di:
DDDPDDPDCPDDDDPDDDDDDDDDDDDDDDDDDYYDDDDDDDDDDDDDDDDDDDPPPPPPPPPPPPPPPLQQFAAEWQFDFALLSLLVLLQVVLCVVLLGFHQAYEAFASRLLVRLLVLLQDDSVVVVVLLVPDPPQQQQQQADQLLLFWCVVCVCQLFQWFPFKWFQDPNDTDGFPARHQNASVLLVSCVSSLQDFFAFQVPGLHRYWYWWAFPVPREIDIDGGTTSSLSNCLQNQAPRRHAWDDDPNTTIHHRLLHARTPLVVPDPPSHPEYEYEDSHDDADDPVRQDDPVSVVVNVSSVSSVVNVVVNCVVHDDLYHYFYFDPPPDHSPVSVCSVVSNNSSNVRSVVCSVSSSVSHDDPVVSVVSSVSSDRDHNDWAQEEAEDDCADPQRHRVVVRVLQDDDHDTDGVVVSSVSQVSVVSNPQFSYWDWHWDQDPNHIYIYTYTHGGPSDQKMKIKAKKWKDKVVDDIWMKIKMKIKGWNPDQQTKIKMWIAMDIQKGKIKIKIKAAPHNPHQKIKMKMWMKIWHKAFEADLVQHTAWIKIKIKTKIWIWIWGGPTSFWIKIKTKMKIWIWIDTDDHDDDRVPIDIFMFIWIKMKTKTDSFSRSQDGAFDKIKIKMKIAGDVVVPGQWGWIKIKIKIKGWHDDVQKMKMKIKIKIAIPPGPHPDDAWDFAEDDQRFDQHHGRHFTARMKMKIKMKMKGFPAQDPVSFFGGKIKIKMKMWMAHDHDGPHPHDRPRDIKIKMKIWIWTQGSNAIWIWIWMHIVSGHIMTMTIGSDDD/DDDDDDDDPPPDDDPPPPPDDDPDDDDDPPDDPDDDDDDDPDDPDDDPPDDDDPDPPPPPPPPPPPPPPLQQFAAEWQFDFALLSLLVLLQVVLLVVLLGFHQAYEAFASRLLVRLLVLLQDDSVVVVVLLVPDPPQQQQQQADQLLLFWCVVCVCQLFQWFPFKWFQDPNDTDGFPARHQNASVLLVSCVSSLQDFFAFQVPGLHRYWYWWAFPVPREIDIDGGTTSSLSNLLQNQAPRRHAWDDDPNTTIHHRLLHARTPLVVPPPPSHPEYEYEDSHDDADDPVRQDDPVSVVVNVSSVSSVVNVVVNCVVHDPLYHYFYFDPPPDHSPVSVCSVVSNNSSNVRSVVCSVSSSVSHDDPVVSVVSSVSSDRDHNDWAQEEAEDDCADPQRHRVVVRVLQDDDHDTDGVVVSSVSQVSVVSNPQFSYWDWHWDQDPNHIYIYTYTHGGPSDQKMKIKAKKWKDKVVDDIWMKIKMKIKGWNPDQQTKIKMWIAMDIQKGKIKIKIKAAPHNPHQKIKMKMWMKIWHKAFEADLVQHTAFIKIKIKTKIKIWIWGGPTSFWIKIKTKMKIWIWIDTDDHDDDRVPIDIFMFIWIKMKTKTDSFSRSQDGAFDKIKIKMKIAGDVVVPGQWGWIKIKIKIKGWHDDDQKMKMKIKIKIAIPPGPHPDDAWDFAEDDQRFDQHHGRHFTARMKMKIKMKMKGFPAQDPVSFFGGKIKIKMKMWMAHDDDGPHPHPRDRDIKIKMKIWIWTQGSNAIWIWIWMHIVSGHIMTMTIGSDDD

Radius of gyration: 40.69 Å; Cα contacts (8 Å, |Δi|>4): 3801; chains: 2; bounding box: 152×135×109 Å